Protein 5Y2A (pdb70)

Nearest PDB structures (foldseek):
  5y2a-assembly1_B  TM=1.002E+00  e=1.459E-87  Ostrinia furnacalis
  5y2c-assembly2_B  TM=1.001E+00  e=8.104E-85  Ostrinia furnacalis
  5y2b-assembly1_A  TM=9.949E-01  e=1.846E-64  Ostrinia furnacalis
  3rm4-assembly1_A  TM=9.371E-01  e=3.106E-46  Homo sapiens
  5wvb-assembly1_A  TM=9.295E-01  e=4.912E-45  Ostrinia furnacalis

Foldseek 3Di:
DLAFEEFEDEQCQCVWPPLLHDALVLDDCVLGQEYEYPAWEADQPLRATDRPCCVRVPVVVRLQSNLVCCVVVHAYAHEYADLVRLPDCSLVVQLVDPVSLVVHLVRVVVVCVVRNHQYYEYERPFQCCRSHPNVPHDLCSAVSVLVSLQVNLVSSVVVNGFYEYEDELDPVRCVRGYLLQSRLVRHQAYEYPQFCLDACVVQWADAGAWAAADPPDPDRSNHQVNSLVVSVVSNHDQQRYAYEFEQKKFKFQADPPQDQDGGGGTDFFDDDANTVRDGRIAFNLSVLQCVPPVVWDWAQDPVLRAAIWTDDDRMIIHHHFLVNLLVVLLVSVVSSGNYYYYNHQSRAQQVCPRNVQDHRSSSQSSCCSNVVDDGDHGDDSND/DLAFEEAEDECVLCVWDDLLHDALVLDDCVLGQEYEYPAWEQDQPLRATDRPCCVVCPVVPRLQSNLVCCVVVHAYAHEYADLVRQPDCSLVVQLVDPVSLVSHLVVVVVVCVVRNHQAYEYEHCFQCCRSHPNVPHDLCSAVSVLVSLVVNLVSSVVVNGFYEYEDELDPVRCVSGYLLQSRLVRHQAYEYPQFCLDACVVQWADAGAWAADDPPDPDRSNHQVNSLVVSVVSPHDQQRYAYEFEQKWFKFQADPPQDQDGGGGGDFFFQAFNGVRDGRMAFNLSVLQCVPPVVWDWDQDPVLRAAIWTDDDRMIIHHHFLVNLLVVLVVSVVSSGNYYYYNHQSRFQQVCPRNVQDGRRSSQSRCCSNVVDDGDDTDDSND

Structure (mmCIF, N/CA/C/O backbone):
data_5Y2A
#
_entry.id   5Y2A
#
_cell.length_a   72.637
_cell.length_b   90.654
_cell.length_c   74.856
_cell.angle_alpha   90.000
_cell.angle_beta   116.410
_cell.angle_gamma   90.000
#
_symmetry.space_group_name_H-M   'P 1 21 1'
#
loop_
_entity.id
_entity.type
_entity.pdbx_description
1 polymer 'insect group II chitinase'
2 branched alpha-D-mannopyranose-(1-2)-alpha-D-mannopyranose-(1-2)-alpha-D-mannopyranose-(1-3)-alpha-D-mannopyranose-(1-4)-2-acetamido-2-deoxy-beta-D-glucopyranose-(1-4)-2-acetamido-2-deoxy-beta-D-glucopyranose
3 water water
#
loop_
_atom_site.group_PDB
_atom_site.id
_atom_site.type_symbol
_atom_site.label_atom_id
_atom_site.label_alt_id
_atom_site.label_comp_id
_atom_site.label_asym_id
_atom_site.label_entity_id
_atom_site.label_seq_id
_atom_site.pdbx_PDB_ins_code
_atom_site.Cartn_x
_atom_site.Cartn_y
_atom_site.Cartn_z
_atom_site.occupancy
_atom_site.B_iso_or_equiv
_atom_site.auth_seq_id
_atom_site.auth_comp_id
_atom_site.auth_asym_id
_atom_site.auth_atom_id
_atom_site.pdbx_PDB_model_num
ATOM 1 N N . GLU A 1 1 ? 9.198 -7.671 -23.241 1.00 50.39 2056 GLU A N 1
ATOM 2 C CA . GLU A 1 1 ? 8.269 -8.289 -22.304 1.00 50.55 2056 GLU A CA 1
ATOM 3 C C . GLU A 1 1 ? 8.068 -9.770 -22.658 1.00 43.39 2056 GLU A C 1
ATOM 4 O O . GLU A 1 1 ? 7.104 -10.422 -22.250 1.00 46.59 2056 GLU A O 1
ATOM 10 N N . ARG A 1 2 ? 9.041 -10.357 -23.390 1.00 33.26 2057 ARG A N 1
ATOM 11 C CA . ARG A 1 2 ? 8.992 -11.809 -23.688 1.00 29.55 2057 ARG A CA 1
ATOM 12 C C . ARG A 1 2 ? 9.136 -12.673 -22.430 1.00 27.82 2057 ARG A C 1
ATOM 13 O O . ARG A 1 2 ? 8.449 -13.600 -22.297 1.00 26.10 2057 ARG A O 1
ATOM 21 N N . PHE A 1 3 ? 10.059 -12.330 -21.556 1.00 21.71 2058 PHE A N 1
ATOM 22 C CA . PHE A 1 3 ? 10.250 -13.100 -20.331 1.00 21.69 2058 PHE A CA 1
ATOM 23 C C . PHE A 1 3 ? 10.051 -12.195 -19.126 1.00 22.31 2058 PHE A C 1
ATOM 24 O O . PHE A 1 3 ? 10.488 -11.041 -19.126 1.00 23.78 2058 PHE A O 1
ATOM 32 N N . LYS A 1 4 ? 9.383 -12.719 -18.105 1.00 15.25 2059 LYS A N 1
ATOM 33 C CA . LYS A 1 4 ? 9.179 -11.980 -16.870 1.00 16.09 2059 LYS A CA 1
ATOM 34 C C . LYS A 1 4 ? 10.286 -12.281 -15.866 1.00 16.16 2059 LYS A C 1
ATOM 35 O O . LYS A 1 4 ? 10.858 -13.374 -15.848 1.00 15.39 2059 LYS A O 1
ATOM 41 N N . VAL A 1 5 ? 10.605 -11.287 -15.038 1.00 14.75 2060 VAL A N 1
ATOM 42 C CA . VAL A 1 5 ? 11.421 -11.498 -13.845 1.00 15.31 2060 VAL A CA 1
ATOM 43 C C . VAL A 1 5 ? 10.569 -11.007 -12.683 1.00 14.58 2060 VAL A C 1
ATOM 44 O O . VAL A 1 5 ? 10.403 -9.797 -12.483 1.00 14.02 2060 VAL A O 1
ATOM 48 N N . VAL A 1 6 ? 9.991 -11.943 -11.942 1.00 12.61 2061 VAL A N 1
ATOM 49 C CA . VAL A 1 6 ? 9.030 -11.647 -10.886 1.00 13.83 2061 VAL A CA 1
ATOM 50 C C . VAL A 1 6 ? 9.795 -11.612 -9.569 1.00 14.30 2061 VAL A C 1
ATOM 51 O O . VAL A 1 6 ? 10.330 -12.635 -9.128 1.00 12.35 2061 VAL A O 1
ATOM 55 N N . CYS A 1 7 ? 9.850 -10.440 -8.933 1.00 12.63 2062 CYS A N 1
ATOM 56 C CA . CYS A 1 7 ? 10.667 -10.222 -7.741 1.00 12.77 2062 CYS A CA 1
ATOM 57 C C . CYS A 1 7 ? 9.777 -10.165 -6.510 1.00 13.52 2062 CYS A C 1
ATOM 58 O O . CYS A 1 7 ? 8.876 -9.324 -6.438 1.00 12.96 2062 CYS A O 1
ATOM 61 N N . TYR A 1 8 ? 10.059 -11.009 -5.521 1.00 11.02 2063 TYR A N 1
ATOM 62 C CA . TYR A 1 8 ? 9.380 -10.903 -4.236 1.00 12.87 2063 TYR A CA 1
ATOM 63 C C . TYR A 1 8 ? 10.134 -9.925 -3.337 1.00 14.35 2063 TYR A C 1
ATOM 64 O O . TYR A 1 8 ? 11.332 -10.096 -3.078 1.00 12.80 2063 TYR A O 1
ATOM 73 N N . TYR A 1 9 ? 9.425 -8.892 -2.894 1.00 11.98 2064 TYR A N 1
ATOM 74 C CA . TYR A 1 9 ? 9.872 -7.960 -1.871 1.00 13.11 2064 TYR A CA 1
ATOM 75 C C . TYR A 1 9 ? 9.179 -8.372 -0.577 1.00 14.67 2064 TYR A C 1
ATOM 76 O O . TYR A 1 9 ? 7.979 -8.644 -0.592 1.00 15.26 2064 TYR A O 1
ATOM 85 N N . THR A 1 10 ? 9.931 -8.507 0.517 1.00 11.42 2065 THR A N 1
ATOM 86 C CA . THR A 1 10 ? 9.357 -8.944 1.792 1.00 12.21 2065 THR A CA 1
ATOM 87 C C . THR A 1 10 ? 9.376 -7.801 2.800 1.00 13.00 2065 THR A C 1
ATOM 88 O O . THR A 1 10 ? 10.437 -7.225 3.066 1.00 14.37 2065 THR A O 1
ATOM 92 N N . ASN A 1 11 ? 8.191 -7.443 3.323 1.00 13.77 2066 ASN A N 1
ATOM 93 C CA . ASN A 1 11 ? 8.101 -6.308 4.239 1.00 16.75 2066 ASN A CA 1
ATOM 94 C C . ASN A 1 11 ? 8.841 -6.564 5.558 1.00 18.23 2066 ASN A C 1
ATOM 95 O O . ASN A 1 11 ? 9.314 -5.612 6.186 1.00 22.22 2066 ASN A O 1
ATOM 100 N N . TRP A 1 12 ? 8.933 -7.814 6.009 1.00 15.47 2067 TRP A N 1
ATOM 101 C CA . TRP A 1 12 ? 9.636 -8.113 7.259 1.00 16.18 2067 TRP A CA 1
ATOM 102 C C . TRP A 1 12 ? 11.163 -8.015 7.158 1.00 16.89 2067 TRP A C 1
ATOM 103 O O . TRP A 1 12 ? 11.840 -8.102 8.190 1.00 14.67 2067 TRP A O 1
ATOM 114 N N . ALA A 1 13 ? 11.730 -7.807 5.967 1.00 15.31 2068 ALA A N 1
ATOM 115 C CA . ALA A 1 13 ? 13.176 -7.621 5.845 1.00 14.20 2068 ALA A CA 1
ATOM 116 C C . ALA A 1 13 ? 13.659 -6.316 6.460 1.00 17.26 2068 ALA A C 1
ATOM 117 O O . ALA A 1 13 ? 14.874 -6.100 6.541 1.00 16.05 2068 ALA A O 1
ATOM 119 N N . TRP A 1 14 ? 12.745 -5.405 6.790 1.00 15.11 2069 TRP A N 1
ATOM 120 C CA . TRP A 1 14 ? 13.112 -4.189 7.505 1.00 19.65 2069 TRP A CA 1
ATOM 121 C C . TRP A 1 14 ? 13.561 -4.491 8.934 1.00 21.05 2069 TRP A C 1
ATOM 122 O O . TRP A 1 14 ? 14.398 -3.768 9.489 1.00 16.89 2069 TRP A O 1
ATOM 133 N N . TYR A 1 15 ? 13.020 -5.551 9.538 1.00 16.69 2070 TYR A N 1
ATOM 134 C CA . TYR A 1 15 ? 13.290 -5.900 10.937 1.00 19.77 2070 TYR A CA 1
ATOM 135 C C . TYR A 1 15 ? 14.537 -6.779 11.035 1.00 17.64 2070 TYR A C 1
ATOM 136 O O . TYR A 1 15 ? 14.516 -7.895 11.544 1.00 21.09 2070 TYR A O 1
ATOM 145 N N . ARG A 1 16 ? 15.633 -6.258 10.508 1.00 17.03 2071 ARG A N 1
ATOM 146 C CA . ARG A 1 16 ? 16.861 -7.015 10.346 1.00 18.45 2071 ARG A CA 1
ATOM 147 C C . ARG A 1 16 ? 18.041 -6.144 10.731 1.00 18.33 2071 ARG A C 1
ATOM 148 O O . ARG A 1 16 ? 17.994 -4.923 10.535 1.00 19.49 2071 ARG A O 1
ATOM 156 N N . PRO A 1 17 ? 19.129 -6.739 11.236 1.00 18.09 2072 PRO A N 1
ATOM 157 C CA . PRO A 1 17 ? 20.287 -5.922 11.614 1.00 19.76 2072 PRO A CA 1
ATOM 158 C C . PRO A 1 17 ? 20.764 -5.150 10.394 1.00 25.99 2072 PRO A C 1
ATOM 159 O O . PRO A 1 17 ? 20.612 -5.601 9.256 1.00 26.19 2072 PRO A O 1
ATOM 163 N N . ASP A 1 18 ? 21.330 -3.967 10.649 1.00 23.76 2073 ASP A N 1
ATOM 164 C CA . ASP A 1 18 ? 21.555 -2.981 9.589 1.00 30.23 2073 ASP A CA 1
ATOM 165 C C . ASP A 1 18 ? 22.154 -3.564 8.316 1.00 22.48 2073 ASP A C 1
ATOM 166 O O . ASP A 1 18 ? 21.748 -3.184 7.213 1.00 23.72 2073 ASP A O 1
ATOM 171 N N . ASN A 1 19 ? 23.094 -4.497 8.431 1.00 23.40 2074 ASN A N 1
ATOM 172 C CA . ASN A 1 19 ? 23.728 -4.979 7.208 1.00 23.82 2074 ASN A CA 1
ATOM 173 C C . ASN A 1 19 ? 22.761 -5.785 6.338 1.00 23.69 2074 ASN A C 1
ATOM 174 O O . ASN A 1 19 ? 22.935 -5.853 5.116 1.00 26.10 2074 ASN A O 1
ATOM 179 N N . GLY A 1 20 ? 21.732 -6.374 6.939 1.00 17.30 2075 GLY A N 1
ATOM 180 C CA . GLY A 1 20 ? 20.700 -7.121 6.238 1.00 17.34 2075 GLY A CA 1
ATOM 181 C C . GLY A 1 20 ? 19.422 -6.363 5.946 1.00 18.11 2075 GLY A C 1
ATOM 182 O O . GLY A 1 20 ? 18.557 -6.850 5.216 1.00 15.63 2075 GLY A O 1
ATOM 183 N N . LYS A 1 21 ? 19.288 -5.174 6.527 1.00 15.41 2076 LYS A N 1
ATOM 184 C CA . LYS A 1 21 ? 18.063 -4.397 6.399 1.00 16.19 2076 LYS A CA 1
ATOM 185 C C . LYS A 1 21 ? 17.761 -4.076 4.941 1.00 15.95 2076 LYS A C 1
ATOM 186 O O . LYS A 1 21 ? 18.630 -3.614 4.199 1.00 16.86 2076 LYS A O 1
ATOM 192 N N . TYR A 1 22 ? 16.524 -4.336 4.528 1.00 15.82 2077 TYR A N 1
ATOM 193 C CA . TYR A 1 22 ? 16.094 -4.107 3.154 1.00 15.25 2077 TYR A CA 1
ATOM 194 C C . TYR A 1 22 ? 14.821 -3.278 3.178 1.00 16.51 2077 TYR A C 1
ATOM 195 O O . TYR A 1 22 ? 13.838 -3.660 3.825 1.00 16.79 2077 TYR A O 1
ATOM 204 N N . THR A 1 23 ? 14.841 -2.145 2.476 1.00 18.71 2078 THR A N 1
ATOM 205 C CA . THR A 1 23 ? 13.729 -1.206 2.451 1.00 18.36 2078 THR A CA 1
ATOM 206 C C . THR A 1 23 ? 13.265 -1.010 1.007 1.00 17.37 2078 THR A C 1
ATOM 207 O O . THR A 1 23 ? 13.940 -1.467 0.071 1.00 15.77 2078 THR A O 1
ATOM 211 N N . PRO A 1 24 ? 12.123 -0.355 0.779 1.00 18.66 2079 PRO A N 1
ATOM 212 C CA . PRO A 1 24 ? 11.729 -0.050 -0.610 1.00 18.90 2079 PRO A CA 1
ATOM 213 C C . PRO A 1 24 ? 12.798 0.685 -1.400 1.00 16.98 2079 PRO A C 1
ATOM 214 O O . PRO A 1 24 ? 12.898 0.493 -2.618 1.00 17.38 2079 PRO A O 1
ATOM 218 N N . GLY A 1 25 ? 13.609 1.512 -0.738 1.00 19.35 2080 GLY A N 1
ATOM 219 C CA . GLY A 1 25 ? 14.696 2.211 -1.395 1.00 21.52 2080 GLY A CA 1
ATOM 220 C C . GLY A 1 25 ? 15.827 1.320 -1.865 1.00 19.88 2080 GLY A C 1
ATOM 221 O O . GLY A 1 25 ? 16.654 1.776 -2.660 1.00 18.47 2080 GLY A O 1
ATOM 222 N N . ASP A 1 26 ? 15.885 0.072 -1.403 1.00 17.75 2081 ASP A N 1
ATOM 223 C CA . ASP A 1 26 ? 16.886 -0.867 -1.889 1.00 18.12 2081 ASP A CA 1
ATOM 224 C C . ASP A 1 26 ? 16.462 -1.576 -3.169 1.00 19.84 2081 ASP A C 1
ATOM 225 O O . ASP A 1 26 ? 17.307 -2.203 -3.819 1.00 18.59 2081 ASP A O 1
ATOM 230 N N . ILE A 1 27 ? 15.187 -1.503 -3.550 1.00 16.95 2082 ILE A N 1
ATOM 231 C CA . ILE A 1 27 ? 14.752 -2.152 -4.783 1.00 18.52 2082 ILE A CA 1
ATOM 232 C C . ILE A 1 27 ? 15.415 -1.471 -5.971 1.00 20.55 2082 ILE A C 1
ATOM 233 O O . ILE A 1 27 ? 15.423 -0.238 -6.077 1.00 17.73 2082 ILE A O 1
ATOM 238 N N . ASN A 1 28 ? 15.999 -2.271 -6.860 1.00 19.10 2083 ASN A N 1
ATOM 239 C CA . ASN A 1 28 ? 16.464 -1.778 -8.148 1.00 19.11 2083 ASN A CA 1
ATOM 240 C C . ASN A 1 28 ? 15.405 -2.148 -9.178 1.00 18.30 2083 ASN A C 1
ATOM 241 O O . ASN A 1 28 ? 15.359 -3.308 -9.624 1.00 18.81 2083 ASN A O 1
ATOM 246 N N . PRO A 1 29 ? 14.531 -1.219 -9.586 1.00 21.40 2084 PRO A N 1
ATOM 247 C CA . PRO A 1 29 ? 13.417 -1.598 -10.472 1.00 20.54 2084 PRO A CA 1
ATOM 248 C C . PRO A 1 29 ? 13.862 -2.052 -11.847 1.00 20.45 2084 PRO A C 1
ATOM 249 O O . PRO A 1 29 ? 13.100 -2.754 -12.525 1.00 20.50 2084 PRO A O 1
ATOM 253 N N . GLU A 1 30 ? 15.071 -1.688 -12.277 1.00 18.95 2085 GLU A N 1
ATOM 254 C CA . GLU A 1 30 ? 15.581 -2.166 -13.555 1.00 21.63 2085 GLU A CA 1
ATOM 255 C C . GLU A 1 30 ? 15.751 -3.678 -13.577 1.00 22.51 2085 GLU A C 1
ATOM 256 O O . GLU A 1 30 ? 15.818 -4.267 -14.659 1.00 20.77 2085 GLU A O 1
ATOM 262 N N . LEU A 1 31 ? 15.820 -4.319 -12.411 1.00 16.68 2086 LEU A N 1
ATOM 263 C CA . LEU A 1 31 ? 16.076 -5.749 -12.317 1.00 16.56 2086 LEU A CA 1
ATOM 264 C C . LEU A 1 31 ? 14.805 -6.579 -12.172 1.00 17.70 2086 LEU A C 1
ATOM 265 O O . LEU A 1 31 ? 14.894 -7.790 -11.944 1.00 15.80 2086 LEU A O 1
ATOM 270 N N . CYS A 1 32 ? 13.631 -5.963 -12.296 1.00 12.71 2087 CYS A N 1
ATOM 271 C CA . CYS A 1 32 ? 12.361 -6.666 -12.168 1.00 14.30 2087 CYS A CA 1
ATOM 272 C C . CYS A 1 32 ? 11.425 -6.211 -13.274 1.00 16.27 2087 CYS A C 1
ATOM 273 O O . CYS A 1 32 ? 11.429 -5.038 -13.646 1.00 19.32 2087 CYS A O 1
ATOM 276 N N . THR A 1 33 ? 10.616 -7.136 -13.788 1.00 14.46 2088 THR A N 1
ATOM 277 C CA . THR A 1 33 ? 9.469 -6.733 -14.592 1.00 17.87 2088 THR A CA 1
ATOM 278 C C . THR A 1 33 ? 8.213 -6.620 -13.747 1.00 19.47 2088 THR A C 1
ATOM 279 O O . THR A 1 33 ? 7.329 -5.806 -14.046 1.00 14.09 2088 THR A O 1
ATOM 283 N N . HIS A 1 34 ? 8.137 -7.415 -12.686 1.00 16.20 2089 HIS A N 1
ATOM 284 C CA . HIS A 1 34 ? 7.015 -7.429 -11.765 1.00 14.19 2089 HIS A CA 1
ATOM 285 C C . HIS A 1 34 ? 7.565 -7.552 -10.353 1.00 16.69 2089 HIS A C 1
ATOM 286 O O . HIS A 1 34 ? 8.529 -8.286 -10.124 1.00 15.03 2089 HIS A O 1
ATOM 293 N N . ILE A 1 35 ? 6.980 -6.804 -9.420 1.00 14.61 2090 ILE A N 1
ATOM 294 C CA . ILE A 1 35 ? 7.331 -6.877 -8.005 1.00 14.27 2090 ILE A CA 1
ATOM 295 C C . ILE A 1 35 ? 6.098 -7.345 -7.245 1.00 14.00 2090 ILE A C 1
ATOM 296 O O . ILE A 1 35 ? 4.995 -6.839 -7.478 1.00 14.84 2090 ILE A O 1
ATOM 301 N N . ILE A 1 36 ? 6.281 -8.308 -6.345 1.00 10.77 2091 ILE A N 1
ATOM 302 C CA . ILE A 1 36 ? 5.214 -8.791 -5.477 1.00 14.05 2091 ILE A CA 1
ATOM 303 C C . ILE A 1 36 ? 5.535 -8.330 -4.062 1.00 14.61 2091 ILE A C 1
ATOM 304 O O . ILE A 1 36 ? 6.617 -8.627 -3.536 1.00 12.20 2091 ILE A O 1
ATOM 309 N N . TYR A 1 37 ? 4.591 -7.618 -3.441 1.00 13.35 2092 TYR A N 1
ATOM 310 C CA . TYR A 1 37 ? 4.738 -7.141 -2.066 1.00 14.28 2092 TYR A CA 1
ATOM 311 C C . TYR A 1 37 ? 4.263 -8.244 -1.127 1.00 12.97 2092 TYR A C 1
ATOM 312 O O . TYR A 1 37 ? 3.060 -8.461 -0.966 1.00 14.39 2092 TYR A O 1
ATOM 321 N N . ALA A 1 38 ? 5.208 -8.929 -0.481 1.00 14.61 2093 ALA A N 1
ATOM 322 C CA . ALA A 1 38 ? 4.912 -10.019 0.444 1.00 14.12 2093 ALA A CA 1
ATOM 323 C C . ALA A 1 38 ? 5.064 -9.529 1.880 1.00 14.07 2093 ALA A C 1
ATOM 324 O O . ALA A 1 38 ? 6.081 -8.910 2.212 1.00 14.57 2093 ALA A O 1
ATOM 326 N N . PHE A 1 39 ? 4.054 -9.766 2.727 1.00 13.70 2094 PHE A N 1
ATOM 327 C CA . PHE A 1 39 ? 2.754 -10.356 2.392 1.00 13.92 2094 PHE A CA 1
ATOM 328 C C . PHE A 1 39 ? 1.638 -9.564 3.067 1.00 18.12 2094 PHE A C 1
ATOM 329 O O . PHE A 1 39 ? 1.812 -9.066 4.190 1.00 14.83 2094 PHE A O 1
ATOM 337 N N . ALA A 1 40 ? 0.478 -9.504 2.422 1.00 13.34 2095 ALA A N 1
ATOM 338 C CA . ALA A 1 40 ? -0.761 -9.235 3.140 1.00 17.67 2095 ALA A CA 1
ATOM 339 C C . ALA A 1 40 ? -1.338 -10.561 3.631 1.00 16.34 2095 ALA A C 1
ATOM 340 O O . ALA A 1 40 ? -0.902 -11.642 3.224 1.00 16.08 2095 ALA A O 1
ATOM 342 N N . VAL A 1 41 ? -2.326 -10.482 4.525 1.00 15.85 2096 VAL A N 1
ATOM 343 C CA . VAL A 1 41 ? -2.899 -11.672 5.140 1.00 17.84 2096 VAL A CA 1
ATOM 344 C C . VAL A 1 41 ? -4.422 -11.626 5.067 1.00 18.27 2096 VAL A C 1
ATOM 345 O O . VAL A 1 41 ? -5.027 -10.597 4.771 1.00 20.65 2096 VAL A O 1
ATOM 349 N N . LEU A 1 42 ? -5.032 -12.785 5.312 1.00 18.61 2097 LEU A N 1
ATOM 350 C CA . LEU A 1 42 ? -6.481 -12.930 5.296 1.00 19.51 2097 LEU A CA 1
ATOM 351 C C . LEU A 1 42 ? -7.015 -12.760 6.713 1.00 22.43 2097 LEU A C 1
ATOM 352 O O . LEU A 1 42 ? -6.623 -13.506 7.617 1.00 24.48 2097 LEU A O 1
ATOM 357 N N . ASP A 1 43 ? -7.896 -11.781 6.912 1.00 22.66 2098 ASP A N 1
ATOM 358 C CA . ASP A 1 43 ? -8.518 -11.623 8.222 1.00 27.57 2098 ASP A CA 1
ATOM 359 C C . ASP A 1 43 ? -9.318 -12.874 8.573 1.00 24.66 2098 ASP A C 1
ATOM 360 O O . ASP A 1 43 ? -10.156 -13.332 7.788 1.00 26.83 2098 ASP A O 1
ATOM 365 N N . LYS A 1 44 ? -9.056 -13.422 9.761 1.00 25.63 2099 LYS A N 1
ATOM 366 C CA . LYS A 1 44 ? -9.680 -14.678 10.164 1.00 27.12 2099 LYS A CA 1
ATOM 367 C C . LYS A 1 44 ? -11.194 -14.549 10.241 1.00 31.51 2099 LYS A C 1
ATOM 368 O O . LYS A 1 44 ? -11.918 -15.501 9.923 1.00 26.82 2099 LYS A O 1
ATOM 374 N N . GLU A 1 45 ? -11.685 -13.388 10.667 1.00 30.65 2100 GLU A N 1
ATOM 375 C CA . GLU A 1 45 ? -13.105 -13.160 10.893 1.00 37.36 2100 GLU A CA 1
ATOM 376 C C . GLU A 1 45 ? -13.833 -12.709 9.633 1.00 33.34 2100 GLU A C 1
ATOM 377 O O . GLU A 1 45 ? -14.833 -13.318 9.235 1.00 34.86 2100 GLU A O 1
ATOM 383 N N . GLU A 1 46 ? -13.323 -11.668 8.978 1.00 31.78 2101 GLU A N 1
ATOM 384 C CA . GLU A 1 46 ? -14.005 -11.078 7.837 1.00 31.95 2101 GLU A CA 1
ATOM 385 C C . GLU A 1 46 ? -13.686 -11.769 6.522 1.00 31.38 2101 GLU A C 1
ATOM 386 O O . GLU A 1 46 ? -14.417 -11.572 5.545 1.00 28.77 2101 GLU A O 1
ATOM 392 N N . LEU A 1 47 ? -12.620 -12.566 6.481 1.00 28.09 2102 LEU A N 1
ATOM 393 C CA . LEU A 1 47 ? -12.179 -13.252 5.268 1.00 28.49 2102 LEU A CA 1
ATOM 394 C C . LEU A 1 47 ? -11.972 -12.262 4.120 1.00 24.50 2102 LEU A C 1
ATOM 395 O O . LEU A 1 47 ? -12.447 -12.459 3.000 1.00 23.25 2102 LEU A O 1
ATOM 400 N N . VAL A 1 48 ? -11.247 -11.179 4.417 1.00 24.22 2103 VAL A N 1
ATOM 401 C CA . VAL A 1 48 ? -10.823 -10.208 3.416 1.00 25.74 2103 VAL A CA 1
ATOM 402 C C . VAL A 1 48 ? -9.356 -9.875 3.651 1.00 24.12 2103 VAL A C 1
ATOM 403 O O . VAL A 1 48 ? -8.803 -10.112 4.727 1.00 22.24 2103 VAL A O 1
ATOM 407 N N . ILE A 1 49 ? -8.731 -9.304 2.617 1.00 23.43 2104 ILE A N 1
ATOM 408 C CA . ILE A 1 49 ? -7.336 -8.888 2.707 1.00 21.57 2104 ILE A CA 1
ATOM 409 C C . ILE A 1 49 ? -7.167 -7.839 3.794 1.00 24.86 2104 ILE A C 1
ATOM 410 O O . ILE A 1 49 ? -7.980 -6.915 3.927 1.00 23.78 2104 ILE A O 1
ATOM 415 N N . LYS A 1 50 ? -6.096 -7.971 4.574 1.00 23.14 2105 LYS A N 1
ATOM 416 C CA . LYS A 1 50 ? -5.687 -6.918 5.494 1.00 23.01 2105 LYS A CA 1
ATOM 417 C C . LYS A 1 50 ? -4.169 -6.873 5.549 1.00 21.65 2105 LYS A C 1
ATOM 418 O O . LYS A 1 50 ? -3.484 -7.853 5.244 1.00 20.13 2105 LYS A O 1
ATOM 424 N N . SER A 1 51 ? -3.650 -5.704 5.913 1.00 19.74 2106 SER A N 1
ATOM 425 C CA . SER A 1 51 ? -2.217 -5.557 6.098 1.00 21.46 2106 SER A CA 1
ATOM 426 C C . SER A 1 51 ? -1.763 -6.397 7.282 1.00 23.23 2106 SER A C 1
ATOM 427 O O . SER A 1 51 ? -2.440 -6.468 8.311 1.00 19.48 2106 SER A O 1
ATOM 430 N N . HIS A 1 52 ? -0.612 -7.043 7.130 1.00 19.06 2107 HIS A N 1
ATOM 431 C CA . HIS A 1 52 ? -0.028 -7.808 8.220 1.00 19.80 2107 HIS A CA 1
ATOM 432 C C . HIS A 1 52 ? 0.842 -6.940 9.115 1.00 19.27 2107 HIS A C 1
ATOM 433 O O . HIS A 1 52 ? 1.213 -7.373 10.211 1.00 23.22 2107 HIS A O 1
ATOM 440 N N . ASP A 1 53 ? 1.135 -5.705 8.693 1.00 18.58 2108 ASP A N 1
ATOM 441 C CA . ASP A 1 53 ? 2.020 -4.815 9.438 1.00 20.52 2108 ASP A CA 1
ATOM 442 C C . ASP A 1 53 ? 1.578 -3.385 9.119 1.00 20.03 2108 ASP A C 1
ATOM 443 O O . ASP A 1 53 ? 2.158 -2.702 8.273 1.00 18.98 2108 ASP A O 1
ATOM 448 N N . ILE A 1 54 ? 0.544 -2.929 9.832 1.00 19.92 2109 ILE A N 1
ATOM 449 C CA . ILE A 1 54 ? 0.001 -1.592 9.587 1.00 20.87 2109 ILE A CA 1
ATOM 450 C C . ILE A 1 54 ? 1.091 -0.543 9.756 1.00 19.32 2109 ILE A C 1
ATOM 451 O O . ILE A 1 54 ? 1.189 0.414 8.975 1.00 18.81 2109 ILE A O 1
ATOM 456 N N . TRP A 1 55 ? 1.958 -0.734 10.747 1.00 18.72 2110 TRP A N 1
ATOM 457 C CA . TRP A 1 55 ? 2.955 0.281 11.057 1.00 21.78 2110 TRP A CA 1
ATOM 458 C C . TRP A 1 55 ? 3.924 0.483 9.893 1.00 23.54 2110 TRP A C 1
ATOM 459 O O . TRP A 1 55 ? 4.240 1.622 9.536 1.00 23.15 2110 TRP A O 1
ATOM 470 N N . LEU A 1 56 ? 4.412 -0.607 9.291 1.00 19.76 2111 LEU A N 1
ATOM 471 C CA . LEU A 1 56 ? 5.286 -0.473 8.125 1.00 21.30 2111 LEU A CA 1
ATOM 472 C C . LEU A 1 56 ? 4.500 -0.199 6.849 1.00 19.11 2111 LEU A C 1
ATOM 473 O O . LEU A 1 56 ? 4.814 0.741 6.107 1.00 18.04 2111 LEU A O 1
ATOM 478 N N . ASP A 1 57 ? 3.504 -1.041 6.559 1.00 18.17 2112 ASP A N 1
ATOM 479 C CA . ASP A 1 57 ? 2.857 -1.017 5.249 1.00 17.21 2112 ASP A CA 1
ATOM 480 C C . ASP A 1 57 ? 2.106 0.288 5.023 1.00 21.96 2112 ASP A C 1
ATOM 481 O O . ASP A 1 57 ? 2.085 0.817 3.905 1.00 18.13 2112 ASP A O 1
ATOM 486 N N . VAL A 1 58 ? 1.465 0.804 6.067 1.00 20.05 2113 VAL A N 1
ATOM 487 C CA . VAL A 1 58 ? 0.519 1.910 5.953 1.00 20.55 2113 VAL A CA 1
ATOM 488 C C . VAL A 1 58 ? 1.054 3.163 6.633 1.00 23.46 2113 VAL A C 1
ATOM 489 O O . VAL A 1 58 ? 1.264 4.190 5.983 1.00 21.88 2113 VAL A O 1
ATOM 493 N N . GLU A 1 59 ? 1.313 3.088 7.942 1.00 24.14 2114 GLU A N 1
ATOM 494 C CA . GLU A 1 59 ? 1.791 4.252 8.684 1.00 24.54 2114 GLU A CA 1
ATOM 495 C C . GLU A 1 59 ? 3.072 4.809 8.078 1.00 25.03 2114 GLU A C 1
ATOM 496 O O . GLU A 1 59 ? 3.201 6.020 7.868 1.00 23.59 2114 GLU A O 1
ATOM 502 N N . ASN A 1 60 ? 4.026 3.936 7.764 1.00 19.30 2115 ASN A N 1
ATOM 503 C CA . ASN A 1 60 ? 5.277 4.364 7.159 1.00 17.45 2115 ASN A CA 1
ATOM 504 C C . ASN A 1 60 ? 5.261 4.233 5.642 1.00 18.94 2115 ASN A C 1
ATOM 505 O O . ASN A 1 60 ? 6.309 4.379 5.002 1.00 21.71 2115 ASN A O 1
ATOM 510 N N . LYS A 1 61 ? 4.089 3.966 5.061 1.00 19.16 2116 LYS A N 1
ATOM 511 C CA . LYS A 1 61 ? 3.826 4.139 3.630 1.00 18.44 2116 LYS A CA 1
ATOM 512 C C . LYS A 1 61 ? 4.612 3.163 2.755 1.00 20.91 2116 LYS A C 1
ATOM 513 O O . LYS A 1 61 ? 4.874 3.457 1.586 1.00 19.88 2116 LYS A O 1
ATOM 519 N N . PHE A 1 62 ? 4.954 1.980 3.266 1.00 19.39 2117 PHE A N 1
ATOM 520 C CA . PHE A 1 62 ? 5.767 1.071 2.459 1.00 21.15 2117 PHE A CA 1
ATOM 521 C C . PHE A 1 62 ? 4.995 0.545 1.252 1.00 16.82 2117 PHE A C 1
ATOM 522 O O . PHE A 1 62 ? 5.575 0.376 0.171 1.00 16.75 2117 PHE A O 1
ATOM 530 N N . TYR A 1 63 ? 3.692 0.289 1.409 1.00 16.52 2118 TYR A N 1
ATOM 531 C CA . TYR A 1 63 ? 2.852 -0.072 0.267 1.00 19.33 2118 TYR A CA 1
ATOM 532 C C . TYR A 1 63 ? 3.011 0.944 -0.861 1.00 21.23 2118 TYR A C 1
ATOM 533 O O . TYR A 1 63 ? 3.348 0.592 -1.995 1.00 18.00 2118 TYR A O 1
ATOM 542 N N . GLU A 1 64 ? 2.770 2.224 -0.553 1.00 17.76 2119 GLU A N 1
ATOM 543 C CA . GLU A 1 64 ? 2.800 3.265 -1.580 1.00 21.69 2119 GLU A CA 1
ATOM 544 C C . GLU A 1 64 ? 4.202 3.475 -2.123 1.00 19.35 2119 GLU A C 1
ATOM 545 O O . GLU A 1 64 ? 4.375 3.784 -3.309 1.00 18.71 2119 GLU A O 1
ATOM 551 N N . LYS A 1 65 ? 5.215 3.343 -1.267 1.00 18.28 2120 LYS A N 1
ATOM 552 C CA . LYS A 1 65 ? 6.581 3.527 -1.732 1.00 19.61 2120 LYS A CA 1
ATOM 553 C C . LYS A 1 65 ? 6.985 2.451 -2.728 1.00 18.95 2120 LYS A C 1
ATOM 554 O O . LYS A 1 65 ? 7.782 2.720 -3.631 1.00 17.84 2120 LYS A O 1
ATOM 560 N N . VAL A 1 66 ? 6.451 1.237 -2.593 1.00 18.00 2121 VAL A N 1
ATOM 561 C CA . VAL A 1 66 ? 6.775 0.203 -3.573 1.00 17.41 2121 VAL A CA 1
ATOM 562 C C . VAL A 1 66 ? 5.936 0.363 -4.845 1.00 15.19 2121 VAL A C 1
ATOM 563 O O . VAL A 1 66 ? 6.461 0.239 -5.957 1.00 14.72 2121 VAL A O 1
ATOM 567 N N . THR A 1 67 ? 4.626 0.630 -4.724 1.00 16.48 2122 THR A N 1
ATOM 568 C CA . THR A 1 67 ? 3.834 0.804 -5.945 1.00 19.13 2122 THR A CA 1
ATOM 569 C C . THR A 1 67 ? 4.253 2.037 -6.734 1.00 22.58 2122 THR A C 1
ATOM 570 O O . THR A 1 67 ? 3.982 2.103 -7.938 1.00 19.62 2122 THR A O 1
ATOM 574 N N . ALA A 1 68 ? 4.894 3.013 -6.087 1.00 19.02 2123 ALA A N 1
ATOM 575 C CA . ALA A 1 68 ? 5.414 4.169 -6.809 1.00 23.01 2123 ALA A CA 1
ATOM 576 C C . ALA A 1 68 ? 6.450 3.777 -7.854 1.00 24.43 2123 ALA A C 1
ATOM 577 O O . ALA A 1 68 ? 6.697 4.547 -8.787 1.00 20.96 2123 ALA A O 1
ATOM 579 N N . LEU A 1 69 ? 7.061 2.597 -7.726 1.00 20.13 2124 LEU A N 1
ATOM 580 C CA . LEU A 1 69 ? 8.051 2.159 -8.701 1.00 21.49 2124 LEU A CA 1
ATOM 581 C C . LEU A 1 69 ? 7.445 1.863 -10.063 1.00 20.84 2124 LEU A C 1
ATOM 582 O O . LEU A 1 69 ? 8.196 1.651 -11.021 1.00 20.28 2124 LEU A O 1
ATOM 587 N N . LYS A 1 70 ? 6.118 1.835 -10.182 1.00 20.58 2125 LYS A N 1
ATOM 588 C CA . LYS A 1 70 ? 5.534 1.612 -11.497 1.00 24.42 2125 LYS A CA 1
ATOM 589 C C . LYS A 1 70 ? 5.896 2.724 -12.475 1.00 22.09 2125 LYS A C 1
ATOM 590 O O . LYS A 1 70 ? 5.807 2.517 -13.691 1.00 23.32 2125 LYS A O 1
ATOM 596 N N . SER A 1 71 ? 6.328 3.890 -11.979 1.00 21.29 2126 SER A N 1
ATOM 597 C CA . SER A 1 71 ? 6.845 4.918 -12.877 1.00 25.69 2126 SER A CA 1
ATOM 598 C C . SER A 1 71 ? 8.096 4.450 -13.611 1.00 26.71 2126 SER A C 1
ATOM 599 O O . SER A 1 71 ? 8.475 5.059 -14.617 1.00 21.80 2126 SER A O 1
ATOM 602 N N . HIS A 1 72 ? 8.764 3.411 -13.108 1.00 22.83 2127 HIS A N 1
ATOM 603 C CA . HIS A 1 72 ? 9.877 2.765 -13.789 1.00 23.44 2127 HIS A CA 1
ATOM 604 C C . HIS A 1 72 ? 9.429 1.669 -14.744 1.00 25.40 2127 HIS A C 1
ATOM 605 O O . HIS A 1 72 ? 10.276 0.966 -15.305 1.00 29.89 2127 HIS A O 1
ATOM 612 N N . GLY A 1 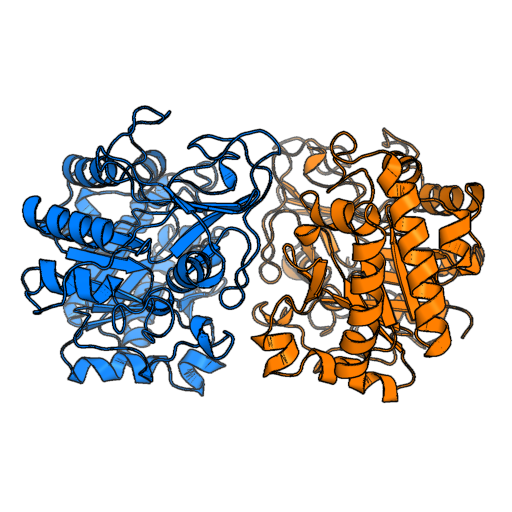73 ? 8.127 1.506 -14.943 1.00 23.57 2128 GLY A N 1
ATOM 613 C CA . GLY A 1 73 ? 7.639 0.504 -15.863 1.00 23.77 2128 GLY A CA 1
ATOM 614 C C . GLY A 1 73 ? 7.541 -0.889 -15.299 1.00 25.75 2128 GLY A C 1
ATOM 615 O O . GLY A 1 73 ? 7.395 -1.846 -16.066 1.00 28.05 2128 GLY A O 1
ATOM 616 N N . VAL A 1 74 ? 7.593 -1.039 -13.985 1.00 20.30 2129 VAL A N 1
ATOM 617 C CA . VAL A 1 74 ? 7.399 -2.343 -13.371 1.00 21.85 2129 VAL A CA 1
ATOM 618 C C . VAL A 1 74 ? 5.952 -2.424 -12.925 1.00 22.89 2129 VAL A C 1
ATOM 619 O O . VAL A 1 74 ? 5.329 -1.416 -12.577 1.00 23.34 2129 VAL A O 1
ATOM 623 N N . LYS A 1 75 ? 5.410 -3.633 -12.932 1.00 17.09 2130 LYS A N 1
ATOM 624 C CA . LYS A 1 75 ? 4.092 -3.879 -12.371 1.00 17.92 2130 LYS A CA 1
ATOM 625 C C . LYS A 1 75 ? 4.275 -4.300 -10.920 1.00 20.49 2130 LYS A C 1
ATOM 626 O O . LYS A 1 75 ? 5.166 -5.095 -10.611 1.00 17.37 2130 LYS A O 1
ATOM 632 N N . VAL A 1 76 ? 3.450 -3.750 -10.028 1.00 16.91 2131 VAL A N 1
ATOM 633 C CA . VAL A 1 76 ? 3.570 -4.007 -8.591 1.00 15.70 2131 VAL A CA 1
ATOM 634 C C . VAL A 1 76 ? 2.265 -4.611 -8.086 1.00 16.55 2131 VAL A C 1
ATOM 635 O O . VAL A 1 76 ? 1.209 -3.963 -8.134 1.00 19.48 2131 VAL A O 1
ATOM 639 N N . LEU A 1 77 ? 2.339 -5.849 -7.601 1.00 15.01 2132 LEU A N 1
ATOM 640 C CA . LEU A 1 77 ? 1.192 -6.579 -7.084 1.00 13.44 2132 LEU A CA 1
ATOM 641 C C . LEU A 1 77 ? 1.354 -6.807 -5.587 1.00 17.83 2132 LEU A C 1
ATOM 642 O O . LEU A 1 77 ? 2.465 -6.829 -5.050 1.00 15.34 2132 LEU A O 1
ATOM 647 N N . LEU A 1 78 ? 0.224 -7.001 -4.918 1.00 16.65 2133 LEU A N 1
ATOM 648 C CA . LEU A 1 78 ? 0.219 -7.359 -3.508 1.00 15.19 2133 LEU A CA 1
ATOM 649 C C . LEU A 1 78 ? 0.161 -8.875 -3.389 1.00 16.37 2133 LEU A C 1
ATOM 650 O O . LEU A 1 78 ? -0.667 -9.521 -4.038 1.00 15.10 2133 LEU A O 1
ATOM 655 N N . GLY A 1 79 ? 1.053 -9.445 -2.582 1.00 14.77 2134 GLY A N 1
ATOM 656 C CA . GLY A 1 79 ? 1.019 -10.871 -2.313 1.00 15.76 2134 GLY A CA 1
ATOM 657 C C . GLY A 1 79 ? 0.186 -11.160 -1.079 1.00 16.95 2134 GLY A C 1
ATOM 658 O O . GLY A 1 79 ? 0.335 -10.498 -0.051 1.00 17.98 2134 GLY A O 1
ATOM 659 N N . LEU A 1 80 ? -0.706 -12.140 -1.193 1.00 15.21 2135 LEU A N 1
ATOM 660 C CA . LEU A 1 80 ? -1.599 -12.528 -0.107 1.00 17.88 2135 LEU A CA 1
ATOM 661 C C . LEU A 1 80 ? -1.257 -13.933 0.359 1.00 15.87 2135 LEU A C 1
ATOM 662 O O . LEU A 1 80 ? -1.180 -14.857 -0.456 1.00 17.39 2135 LEU A O 1
ATOM 667 N N . GLY A 1 81 ? -1.058 -14.090 1.665 1.00 16.77 2136 GLY A N 1
ATOM 668 C CA . GLY A 1 81 ? -0.868 -15.411 2.226 1.00 15.47 2136 GLY A CA 1
ATOM 669 C C . GLY A 1 81 ? 0.548 -15.691 2.683 1.00 17.04 2136 GLY A C 1
ATOM 670 O O . GLY A 1 81 ? 1.062 -15.017 3.582 1.00 16.19 2136 GLY A O 1
ATOM 671 N N . GLY A 1 82 ? 1.196 -16.671 2.056 1.00 16.29 2137 GLY A N 1
ATOM 672 C CA . GLY A 1 82 ? 2.469 -17.172 2.528 1.00 16.95 2137 GLY A CA 1
ATOM 673 C C . GLY A 1 82 ? 2.293 -18.330 3.494 1.00 17.13 2137 GLY A C 1
ATOM 674 O O . GLY A 1 82 ? 1.190 -18.662 3.931 1.00 16.75 2137 GLY A O 1
ATOM 675 N N . TRP A 1 83 ? 3.422 -18.968 3.819 1.00 15.17 2138 TRP A N 1
ATOM 676 C CA . TRP A 1 83 ? 3.391 -20.163 4.663 1.00 17.19 2138 TRP A CA 1
ATOM 677 C C . TRP A 1 83 ? 2.740 -19.887 6.011 1.00 18.03 2138 TRP A C 1
ATOM 678 O O . TRP A 1 83 ? 1.867 -20.643 6.456 1.00 18.22 2138 TRP A O 1
ATOM 689 N N . ASP A 1 84 ? 3.165 -18.814 6.687 1.00 19.90 2139 ASP A N 1
ATOM 690 C CA . ASP A 1 84 ? 2.685 -18.566 8.045 1.00 21.15 2139 ASP A CA 1
ATOM 691 C C . ASP A 1 84 ? 1.194 -18.253 8.066 1.00 21.13 2139 ASP A C 1
ATOM 692 O O . ASP A 1 84 ? 0.469 -18.718 8.955 1.00 22.72 2139 ASP A O 1
ATOM 697 N N . ASP A 1 85 ? 0.698 -17.527 7.066 1.00 16.47 2140 ASP A N 1
ATOM 698 C CA . ASP A 1 85 ? -0.719 -17.195 7.083 1.00 18.16 2140 ASP A CA 1
ATOM 699 C C . ASP A 1 85 ? -1.605 -18.348 6.635 1.00 17.97 2140 ASP A C 1
ATOM 700 O O . ASP A 1 85 ? -2.830 -18.252 6.766 1.00 21.47 2140 ASP A O 1
ATOM 705 N N . SER A 1 86 ? -1.020 -19.446 6.172 1.00 16.45 2141 SER A N 1
ATOM 706 C CA . SER A 1 86 ? -1.777 -20.563 5.629 1.00 16.31 2141 SER A CA 1
ATOM 707 C C . SER A 1 86 ? -2.092 -21.612 6.684 1.00 19.43 2141 SER A C 1
ATOM 708 O O . SER A 1 86 ? -2.672 -22.654 6.358 1.00 19.37 2141 SER A O 1
ATOM 711 N N . ALA A 1 87 ? -1.773 -21.345 7.947 1.00 17.30 2142 ALA A N 1
ATOM 712 C CA . ALA A 1 87 ? -2.172 -22.264 9.000 1.00 20.79 2142 ALA A CA 1
ATOM 713 C C . ALA A 1 87 ? -3.675 -22.156 9.226 1.00 20.84 2142 ALA A C 1
ATOM 714 O O . ALA A 1 87 ? -4.248 -21.066 9.190 1.00 27.60 2142 ALA A O 1
ATOM 716 N N . GLY A 1 88 ? -4.318 -23.292 9.446 1.00 25.52 2143 GLY A N 1
ATOM 717 C CA . GLY A 1 88 ? -5.736 -23.272 9.745 1.00 25.59 2143 GLY A CA 1
ATOM 718 C C . GLY A 1 88 ? -6.601 -23.255 8.502 1.00 28.91 2143 GLY A C 1
ATOM 719 O O . GLY A 1 88 ? -6.141 -23.428 7.369 1.00 24.64 2143 GLY A O 1
ATOM 720 N N . ASP A 1 89 ? -7.899 -23.053 8.736 1.00 27.28 2144 ASP A N 1
ATOM 721 C CA . ASP A 1 89 ? -8.920 -23.307 7.728 1.00 27.89 2144 ASP A CA 1
ATOM 722 C C . ASP A 1 89 ? -9.482 -22.047 7.082 1.00 25.05 2144 ASP A C 1
ATOM 723 O O . ASP A 1 89 ? -10.405 -22.153 6.273 1.00 27.06 2144 ASP A O 1
ATOM 728 N N . LYS A 1 90 ? -8.952 -20.863 7.406 1.00 24.15 2145 LYS A N 1
ATOM 729 C CA . LYS A 1 90 ? -9.624 -19.632 6.994 1.00 22.65 2145 LYS A CA 1
ATOM 730 C C . LYS A 1 90 ? -9.676 -19.495 5.476 1.00 24.46 2145 LYS A C 1
ATOM 731 O O . LYS A 1 90 ? -10.689 -19.051 4.926 1.00 23.61 2145 LYS A O 1
ATOM 737 N N . TYR A 1 91 ? -8.605 -19.875 4.775 1.00 21.85 2146 TYR A N 1
ATOM 738 C CA . TYR A 1 91 ? -8.671 -19.839 3.317 1.00 21.83 2146 TYR A CA 1
ATOM 739 C C . TYR A 1 91 ? -9.669 -20.862 2.788 1.00 21.04 2146 TYR A C 1
ATOM 740 O O . TYR A 1 91 ? -10.390 -20.590 1.822 1.00 21.89 2146 TYR A O 1
ATOM 749 N N . SER A 1 92 ? -9.733 -22.041 3.412 1.00 22.64 2147 SER A N 1
ATOM 750 C CA . SER A 1 92 ? -10.726 -23.035 3.010 1.00 25.46 2147 SER A CA 1
ATOM 751 C C . SER A 1 92 ? -12.140 -22.539 3.274 1.00 28.99 2147 SER A C 1
ATOM 752 O O . SER A 1 92 ? -13.051 -22.772 2.467 1.00 27.62 2147 SER A O 1
ATOM 755 N N . ARG A 1 93 ? -12.347 -21.854 4.403 1.00 26.65 2148 ARG A N 1
ATOM 756 C CA . ARG A 1 93 ? -13.664 -21.299 4.687 1.00 26.49 2148 ARG A CA 1
ATOM 757 C C . ARG A 1 93 ? -14.033 -20.231 3.670 1.00 28.69 2148 ARG A C 1
ATOM 758 O O . ARG A 1 93 ? -15.209 -20.092 3.317 1.00 28.34 2148 ARG A O 1
ATOM 766 N N . LEU A 1 94 ? -13.045 -19.483 3.177 1.00 28.12 2149 LEU A N 1
ATOM 767 C CA . LEU A 1 94 ? -13.312 -18.474 2.157 1.00 24.51 2149 LEU A CA 1
ATOM 768 C C . LEU A 1 94 ? -13.734 -19.118 0.839 1.00 25.46 2149 LEU A C 1
ATOM 769 O O . LEU A 1 94 ? -14.803 -18.810 0.298 1.00 28.45 2149 LEU A O 1
ATOM 774 N N . VAL A 1 95 ? -12.903 -20.016 0.297 1.00 24.65 2150 VAL A N 1
ATOM 775 C CA . VAL A 1 95 ? -13.146 -20.484 -1.064 1.00 24.67 2150 VAL A CA 1
ATOM 776 C C . VAL A 1 95 ? -14.345 -21.425 -1.148 1.00 26.95 2150 VAL A C 1
ATOM 777 O O . VAL A 1 95 ? -14.917 -21.586 -2.231 1.00 28.18 2150 VAL A O 1
ATOM 781 N N . ASN A 1 96 ? -14.761 -22.033 -0.037 1.00 30.17 2151 ASN A N 1
ATOM 782 C CA . ASN A 1 96 ? -15.884 -22.963 -0.047 1.00 31.76 2151 ASN A CA 1
ATOM 783 C C . ASN A 1 96 ? -17.222 -22.293 0.240 1.00 32.36 2151 ASN A C 1
ATOM 784 O O . ASN A 1 96 ? -18.236 -22.990 0.348 1.00 30.83 2151 ASN A O 1
ATOM 789 N N . ASN A 1 97 ? -17.256 -20.969 0.358 1.00 31.56 2152 ASN A N 1
ATOM 790 C CA . ASN A 1 97 ? -18.489 -20.235 0.616 1.00 31.10 2152 ASN A CA 1
ATOM 791 C C . ASN A 1 97 ? -18.666 -19.195 -0.477 1.00 32.21 2152 ASN A C 1
ATOM 792 O O . ASN A 1 97 ? -17.845 -18.283 -0.606 1.00 30.57 2152 ASN A O 1
ATOM 797 N N . VAL A 1 98 ? -19.746 -19.334 -1.251 1.00 32.73 2153 VAL A N 1
ATOM 798 C CA . VAL A 1 98 ? -19.970 -18.482 -2.418 1.00 29.52 2153 VAL A CA 1
ATOM 799 C C . VAL A 1 98 ? -20.074 -17.017 -2.014 1.00 28.51 2153 VAL A C 1
ATOM 800 O O . VAL A 1 98 ? -19.497 -16.137 -2.665 1.00 32.08 2153 VAL A O 1
ATOM 804 N N . SER A 1 99 ? -20.808 -16.728 -0.935 1.00 32.15 2154 SER A N 1
ATOM 805 C CA . SER A 1 99 ? -20.982 -15.338 -0.521 1.00 29.56 2154 SER A CA 1
ATOM 806 C C . SER A 1 99 ? -19.685 -14.739 0.007 1.00 31.13 2154 SER A C 1
ATOM 807 O O . SER A 1 99 ? -19.442 -13.537 -0.166 1.00 31.03 2154 SER A O 1
ATOM 810 N N . ALA A 1 100 ? -18.852 -15.551 0.661 1.00 31.41 2155 ALA A N 1
ATOM 811 C CA . ALA A 1 100 ? -17.572 -15.058 1.154 1.00 30.71 2155 ALA A CA 1
ATOM 812 C C . ALA A 1 100 ? -16.636 -14.705 0.004 1.00 30.12 2155 ALA A C 1
ATOM 813 O O . ALA A 1 100 ? -15.949 -13.678 0.049 1.00 29.32 2155 ALA A O 1
ATOM 815 N N . ARG A 1 101 ? -16.600 -15.540 -1.038 1.00 31.19 2156 ARG A N 1
ATOM 816 C CA . ARG A 1 101 ? -15.762 -15.233 -2.191 1.00 28.15 2156 ARG A CA 1
ATOM 817 C C . ARG A 1 101 ? -16.166 -13.910 -2.814 1.00 27.52 2156 ARG A C 1
ATOM 818 O O . ARG A 1 101 ? -15.308 -13.106 -3.194 1.00 27.48 2156 ARG A O 1
ATOM 826 N N . ARG A 1 102 ? -17.473 -13.658 -2.908 1.00 31.18 2157 ARG A N 1
ATOM 827 C CA . ARG A 1 102 ? -17.951 -12.422 -3.515 1.00 31.04 2157 ARG A CA 1
ATOM 828 C C . ARG A 1 102 ? -17.532 -11.210 -2.693 1.00 25.75 2157 ARG A C 1
ATOM 829 O O . ARG A 1 102 ? -17.050 -10.211 -3.239 1.00 28.94 2157 ARG A O 1
ATOM 837 N N . LYS A 1 103 ? -17.719 -11.280 -1.373 1.00 28.06 2158 LYS A N 1
ATOM 838 C CA . LYS A 1 103 ? -17.241 -10.224 -0.484 1.00 27.36 2158 LYS A CA 1
ATOM 839 C C . LYS A 1 103 ? -15.734 -10.020 -0.629 1.00 25.65 2158 LYS A C 1
ATOM 840 O O . LYS A 1 103 ? -15.254 -8.881 -0.683 1.00 25.71 2158 LYS A O 1
ATOM 846 N N . PHE A 1 104 ? 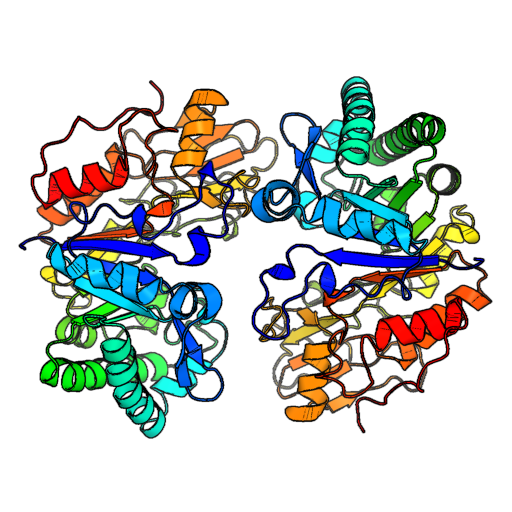-14.974 -11.116 -0.706 1.00 26.25 2159 PHE A N 1
ATOM 847 C CA . PHE A 1 104 ? -13.521 -11.020 -0.850 1.00 23.00 2159 PHE A CA 1
ATOM 848 C C . PHE A 1 104 ? -13.139 -10.268 -2.118 1.00 24.12 2159 PHE A C 1
ATOM 849 O O . PHE A 1 104 ? -12.296 -9.363 -2.088 1.00 27.18 2159 PHE A O 1
ATOM 857 N N . VAL A 1 105 ? -13.751 -10.637 -3.246 1.00 24.00 2160 VAL A N 1
ATOM 858 C CA . VAL A 1 105 ? -13.381 -10.061 -4.538 1.00 25.10 2160 VAL A CA 1
ATOM 859 C C . VAL A 1 105 ? -13.667 -8.565 -4.564 1.00 25.43 2160 VAL A C 1
ATOM 860 O O . VAL A 1 105 ? -12.841 -7.763 -5.016 1.00 24.03 2160 VAL A O 1
ATOM 864 N N . VAL A 1 106 ? -14.850 -8.165 -4.096 1.00 26.39 2161 VAL A N 1
ATOM 865 C CA . VAL A 1 106 ? -15.203 -6.745 -4.089 1.00 26.14 2161 VAL A CA 1
ATOM 866 C C . VAL A 1 106 ? -14.234 -5.956 -3.214 1.00 25.46 2161 VAL A C 1
ATOM 867 O O . VAL A 1 106 ? -13.739 -4.892 -3.604 1.00 25.56 2161 VAL A O 1
ATOM 871 N N . HIS A 1 107 ? -13.953 -6.467 -2.014 1.00 25.74 2162 HIS A N 1
ATOM 872 C CA . HIS A 1 107 ? -13.050 -5.768 -1.105 1.00 25.49 2162 HIS A CA 1
ATOM 873 C C . HIS A 1 107 ? -11.625 -5.730 -1.652 1.00 24.93 2162 HIS A C 1
ATOM 874 O O . HIS A 1 107 ? -10.926 -4.719 -1.509 1.00 23.66 2162 HIS A O 1
ATOM 881 N N . ALA A 1 108 ? -11.177 -6.822 -2.274 1.00 27.87 2163 ALA A N 1
ATOM 882 C CA . ALA A 1 108 ? -9.809 -6.878 -2.780 1.00 23.12 2163 ALA A CA 1
ATOM 883 C C . ALA A 1 108 ? -9.551 -5.786 -3.810 1.00 23.14 2163 ALA A C 1
ATOM 884 O O . ALA A 1 108 ? -8.515 -5.116 -3.766 1.00 24.71 2163 ALA A O 1
ATOM 886 N N . VAL A 1 109 ? -10.494 -5.573 -4.731 1.00 28.04 2164 VAL A N 1
ATOM 887 C CA . VAL A 1 109 ? -10.312 -4.550 -5.760 1.00 24.54 2164 VAL A CA 1
ATOM 888 C C . VAL A 1 109 ? -10.095 -3.183 -5.120 1.00 26.16 2164 VAL A C 1
ATOM 889 O O . VAL A 1 109 ? -9.192 -2.432 -5.507 1.00 28.17 2164 VAL A O 1
ATOM 893 N N . ASP A 1 110 ? -10.919 -2.845 -4.127 1.00 26.90 2165 ASP A N 1
ATOM 894 C CA . ASP A 1 110 ? -10.786 -1.553 -3.459 1.00 28.12 2165 ASP A CA 1
ATOM 895 C C . ASP A 1 110 ? -9.490 -1.465 -2.661 1.00 23.15 2165 ASP A C 1
ATOM 896 O O . ASP A 1 110 ? -8.824 -0.423 -2.662 1.00 25.98 2165 ASP A O 1
ATOM 901 N N . PHE A 1 111 ? -9.121 -2.546 -1.969 1.00 25.11 2166 PHE A N 1
ATOM 902 C CA . PHE A 1 111 ? -7.876 -2.551 -1.202 1.00 26.08 2166 PHE A CA 1
ATOM 903 C C . PHE A 1 111 ? -6.680 -2.292 -2.112 1.00 23.61 2166 PHE A C 1
ATOM 904 O O . PHE A 1 111 ? -5.824 -1.451 -1.815 1.00 21.60 2166 PHE A O 1
ATOM 912 N N . LEU A 1 112 ? -6.621 -2.998 -3.240 1.00 25.42 2167 LEU A N 1
ATOM 913 C CA . LEU A 1 112 ? -5.492 -2.857 -4.153 1.00 22.11 2167 LEU A CA 1
ATOM 914 C C . LEU A 1 112 ? -5.420 -1.447 -4.727 1.00 23.85 2167 LEU A C 1
ATOM 915 O O . LEU A 1 112 ? -4.351 -0.825 -4.747 1.00 21.72 2167 LEU A O 1
ATOM 920 N N . GLU A 1 113 ? -6.554 -0.923 -5.203 1.00 24.03 2168 GLU A N 1
ATOM 921 C CA . GLU A 1 113 ? -6.562 0.419 -5.779 1.00 27.68 2168 GLU A CA 1
ATOM 922 C C . GLU A 1 113 ? -6.232 1.477 -4.740 1.00 22.44 2168 GLU A C 1
ATOM 923 O O . GLU A 1 113 ? -5.611 2.497 -5.067 1.00 27.27 2168 GLU A O 1
ATOM 929 N N . GLN A 1 114 ? -6.636 1.247 -3.490 1.00 22.93 2169 GLN A N 1
ATOM 930 C CA . GLN A 1 114 ? -6.341 2.178 -2.405 1.00 27.73 2169 GLN A CA 1
ATOM 931 C C . GLN A 1 114 ? -4.851 2.474 -2.306 1.00 28.78 2169 GLN A C 1
ATOM 932 O O . GLN A 1 114 ? -4.454 3.612 -2.036 1.00 27.03 2169 GLN A O 1
ATOM 938 N N . TYR A 1 115 ? -4.009 1.461 -2.505 1.00 25.59 2170 TYR A N 1
ATOM 939 C CA . TYR A 1 115 ? -2.571 1.619 -2.350 1.00 24.33 2170 TYR A CA 1
ATOM 940 C C . TYR A 1 115 ? -1.814 1.653 -3.670 1.00 25.08 2170 TYR A C 1
ATOM 941 O O . TYR A 1 115 ? -0.580 1.726 -3.656 1.00 24.46 2170 TYR A O 1
ATOM 950 N N . GLY A 1 116 ? -2.510 1.621 -4.804 1.00 24.06 2171 GLY A N 1
ATOM 951 C CA . GLY A 1 116 ? -1.855 1.712 -6.093 1.00 20.81 2171 GLY A CA 1
ATOM 952 C C . GLY A 1 116 ? -1.331 0.409 -6.651 1.00 20.85 2171 GLY A C 1
ATOM 953 O O . GLY A 1 116 ? -0.460 0.434 -7.529 1.00 19.48 2171 GLY A O 1
ATOM 954 N N . PHE A 1 117 ? -1.819 -0.730 -6.165 1.00 19.21 2172 PHE A N 1
ATOM 955 C CA . PHE A 1 117 ? -1.358 -2.020 -6.658 1.00 18.82 2172 PHE A CA 1
ATOM 956 C C . PHE A 1 117 ? -1.968 -2.321 -8.018 1.00 22.24 2172 PHE A C 1
ATOM 957 O O . PHE A 1 117 ? -3.120 -1.971 -8.291 1.00 21.95 2172 PHE A O 1
ATOM 965 N N . ASP A 1 118 ? -1.176 -2.958 -8.878 1.00 19.27 2173 ASP A N 1
ATOM 966 C CA . ASP A 1 118 ? -1.620 -3.385 -10.198 1.00 18.06 2173 ASP A CA 1
ATOM 967 C C . ASP A 1 118 ? -2.331 -4.731 -10.185 1.00 22.13 2173 ASP A C 1
ATOM 968 O O . ASP A 1 118 ? -2.792 -5.180 -11.241 1.00 22.94 2173 ASP A O 1
ATOM 973 N N . GLY A 1 119 ? -2.409 -5.401 -9.042 1.00 17.69 2174 GLY A N 1
ATOM 974 C CA . GLY A 1 119 ? -3.058 -6.697 -8.998 1.00 19.13 2174 GLY A CA 1
ATOM 975 C C . GLY A 1 119 ? -2.671 -7.454 -7.740 1.00 18.12 2174 GLY A C 1
ATOM 976 O O . GLY A 1 119 ? -2.129 -6.881 -6.798 1.00 17.91 2174 GLY A O 1
ATOM 977 N N . LEU A 1 120 ? -2.952 -8.759 -7.770 1.00 18.29 2175 LEU A N 1
ATOM 978 C CA . LEU A 1 120 ? -2.881 -9.612 -6.594 1.00 16.57 2175 LEU A CA 1
ATOM 979 C C . LEU A 1 120 ? -2.182 -10.919 -6.937 1.00 18.13 2175 LEU A C 1
ATOM 980 O O . LEU A 1 120 ? -2.441 -11.517 -7.985 1.00 17.01 2175 LEU A O 1
ATOM 985 N N . ASP A 1 121 ? -1.292 -11.353 -6.049 1.00 17.13 2176 ASP A N 1
ATOM 986 C CA . ASP A 1 121 ? -0.611 -12.636 -6.160 1.00 15.33 2176 ASP A CA 1
ATOM 987 C C . ASP A 1 121 ? -1.096 -13.528 -5.023 1.00 15.90 2176 ASP A C 1
ATOM 988 O O . ASP A 1 121 ? -0.889 -13.209 -3.849 1.00 15.51 2176 ASP A O 1
ATOM 993 N N . LEU A 1 122 ? -1.729 -14.643 -5.368 1.00 16.34 2177 LEU A N 1
ATOM 994 C CA . LEU A 1 122 ? -2.281 -15.559 -4.376 1.00 17.36 2177 LEU A CA 1
ATOM 995 C C . LEU A 1 122 ? -1.204 -16.544 -3.935 1.00 17.44 2177 LEU A C 1
ATOM 996 O O . LEU A 1 122 ? -0.615 -17.238 -4.771 1.00 17.47 2177 LEU A O 1
ATOM 1001 N N . ASP A 1 123 ? -0.951 -16.615 -2.624 1.00 15.05 2178 ASP A N 1
ATOM 1002 C CA . ASP A 1 123 ? 0.059 -17.519 -2.072 1.00 15.45 2178 ASP A CA 1
ATOM 1003 C C . ASP A 1 123 ? -0.546 -18.335 -0.922 1.00 16.21 2178 ASP A C 1
ATOM 1004 O O . ASP A 1 123 ? -0.064 -18.329 0.210 1.00 15.28 2178 ASP A O 1
ATOM 1009 N N . TRP A 1 124 ? -1.623 -19.056 -1.223 1.00 17.21 2179 TRP A N 1
ATOM 1010 C CA . TRP A 1 124 ? -2.216 -19.968 -0.253 1.00 15.36 2179 TRP A CA 1
ATOM 1011 C C . TRP A 1 124 ? -1.465 -21.295 -0.276 1.00 16.86 2179 TRP A C 1
ATOM 1012 O O . TRP A 1 124 ? -1.412 -21.967 -1.311 1.00 19.27 2179 TRP A O 1
ATOM 1023 N N . GLU A 1 125 ? -0.901 -21.687 0.866 1.00 14.72 2180 GLU A N 1
ATOM 1024 C CA . GLU A 1 125 ? -0.068 -22.881 0.962 1.00 16.34 2180 GLU A CA 1
ATOM 1025 C C . GLU A 1 125 ? -0.715 -23.890 1.912 1.00 18.01 2180 GLU A C 1
ATOM 1026 O O . GLU A 1 125 ? -0.350 -23.961 3.089 1.00 16.71 2180 GLU A O 1
ATOM 1032 N N . TYR A 1 126 ? -1.628 -24.724 1.410 1.00 16.97 2181 TYR A N 1
ATOM 1033 C CA . TYR A 1 126 ? -2.057 -24.834 0.016 1.00 17.46 2181 TYR A CA 1
ATOM 1034 C C . TYR A 1 126 ? -3.526 -25.234 0.021 1.00 22.03 2181 TYR A C 1
ATOM 1035 O O . TYR A 1 126 ? -4.029 -25.690 1.052 1.00 20.34 2181 TYR A O 1
ATOM 1044 N N . PRO A 1 127 ? -4.224 -25.089 -1.112 1.00 22.02 2182 PRO A N 1
ATOM 1045 C CA . PRO A 1 127 ? -5.582 -25.637 -1.198 1.00 19.55 2182 PRO A CA 1
ATOM 1046 C C . PRO A 1 127 ? -5.558 -27.105 -0.802 1.00 21.11 2182 PRO A C 1
ATOM 1047 O O . PRO A 1 127 ? -4.669 -27.853 -1.213 1.00 19.09 2182 PRO A O 1
ATOM 1051 N N . LYS A 1 128 ? -6.520 -27.496 0.043 1.00 23.16 2183 LYS A N 1
ATOM 1052 C CA . LYS A 1 128 ? -6.633 -28.861 0.539 1.00 22.59 2183 LYS A CA 1
ATOM 1053 C C . LYS A 1 128 ? -5.488 -29.213 1.506 1.00 27.28 2183 LYS A C 1
ATOM 1054 O O . LYS A 1 128 ? -5.719 -29.548 2.667 1.00 26.66 2183 LYS A O 1
ATOM 1060 N N . CYS A 1 129 ? -4.238 -29.135 1.026 1.00 23.36 2184 CYS A N 1
ATOM 1061 C CA . CYS A 1 129 ? -3.069 -29.481 1.839 1.00 21.89 2184 CYS A CA 1
ATOM 1062 C C . CYS A 1 129 ? -2.627 -28.255 2.643 1.00 24.33 2184 CYS A C 1
ATOM 1063 O O . CYS A 1 129 ? -1.595 -27.631 2.364 1.00 21.07 2184 CYS A O 1
ATOM 1066 N N . TRP A 1 130 ? -3.427 -27.914 3.648 1.00 20.18 2185 TRP A N 1
ATOM 1067 C CA . TRP A 1 130 ? -3.117 -26.774 4.501 1.00 21.44 2185 TRP A CA 1
ATOM 1068 C C . TRP A 1 130 ? -1.762 -26.970 5.167 1.00 22.24 2185 TRP A C 1
ATOM 1069 O O . TRP A 1 130 ? -1.577 -27.919 5.936 1.00 23.51 2185 TRP A O 1
ATOM 1080 N N . GLN A 1 131 ? -0.821 -26.067 4.881 1.00 18.31 2186 GLN A N 1
ATOM 1081 C CA . GLN A 1 131 ? 0.562 -26.227 5.335 1.00 19.76 2186 GLN A CA 1
ATOM 1082 C C . GLN A 1 131 ? 1.050 -27.653 5.084 1.00 23.25 2186 GLN A C 1
ATOM 1083 O O . GLN A 1 131 ? 1.658 -28.283 5.951 1.00 22.13 2186 GLN A O 1
ATOM 1089 N N . VAL A 1 132 ? 0.744 -28.159 3.880 1.00 21.90 2187 VAL A N 1
ATOM 1090 C CA . VAL A 1 132 ? 1.110 -29.463 3.309 1.00 23.31 2187 VAL A CA 1
ATOM 1091 C C . VAL A 1 132 ? 0.531 -30.650 4.083 1.00 29.26 2187 VAL A C 1
ATOM 1092 O O . VAL A 1 132 ? 0.967 -31.792 3.901 1.00 31.19 2187 VAL A O 1
ATOM 1096 N N . GLU A 1 133 ? -0.504 -30.418 4.882 1.00 23.07 2188 GLU A N 1
ATOM 1097 C CA . GLU A 1 133 ? -1.213 -31.504 5.568 1.00 28.65 2188 GLU A CA 1
ATOM 1098 C C . GLU A 1 133 ? -2.460 -31.836 4.750 1.00 27.73 2188 GLU A C 1
ATOM 1099 O O . GLU A 1 133 ? -3.545 -31.302 4.990 1.00 27.32 2188 GLU A O 1
ATOM 1105 N N . CYS A 1 134 ? -2.296 -32.742 3.776 1.00 26.69 2189 CYS A N 1
ATOM 1106 C CA . CYS A 1 134 ? -3.336 -33.000 2.781 1.00 26.87 2189 CYS A CA 1
ATOM 1107 C C . CYS A 1 134 ? -4.565 -33.693 3.355 1.00 33.27 2189 CYS A C 1
ATOM 1108 O O . CYS A 1 134 ? -5.639 -33.610 2.751 1.00 31.85 2189 CYS A O 1
ATOM 1111 N N . GLU A 1 135 ? -4.449 -34.353 4.508 1.00 32.82 2190 GLU A N 1
ATOM 1112 C CA . GLU A 1 135 ? -5.603 -34.989 5.138 1.00 34.09 2190 GLU A CA 1
ATOM 1113 C C . GLU A 1 135 ? -6.516 -33.995 5.835 1.00 34.35 2190 GLU A C 1
ATOM 1114 O O . GLU A 1 135 ? -7.590 -34.375 6.310 1.00 31.53 2190 GLU A O 1
ATOM 1120 N N . LYS A 1 136 ? -5.991 -32.788 6.046 1.00 35.57 2191 LYS A N 1
ATOM 1121 C CA . LYS A 1 136 ? -6.674 -31.678 6.729 1.00 32.74 2191 LYS A CA 1
ATOM 1122 C C . LYS A 1 136 ? -7.834 -30.925 6.059 1.00 32.56 2191 LYS A C 1
ATOM 1123 O O . LYS A 1 136 ? -8.833 -30.606 6.704 1.00 35.38 2191 LYS A O 1
ATOM 1129 N N . GLY A 1 137 ? -7.679 -30.630 4.772 1.00 29.36 2192 GLY A N 1
ATOM 1130 C CA . GLY A 1 137 ? -8.639 -29.860 4.026 1.00 25.41 2192 GLY A CA 1
ATOM 1131 C C . GLY A 1 137 ? -9.591 -30.721 3.224 1.00 24.40 2192 GLY A C 1
ATOM 1132 O O . GLY A 1 137 ? -9.332 -31.900 2.956 1.00 27.18 2192 GLY A O 1
ATOM 1133 N N . PRO A 1 138 ? -10.723 -30.144 2.830 1.00 27.50 2193 PRO A N 1
ATOM 1134 C CA . PRO A 1 138 ? -11.672 -30.876 1.988 1.00 30.28 2193 PRO A CA 1
ATOM 1135 C C . PRO A 1 138 ? -11.211 -30.951 0.541 1.00 30.39 2193 PRO A C 1
ATOM 1136 O O . PRO A 1 138 ? -10.514 -30.069 0.034 1.00 27.40 2193 PRO A O 1
ATOM 1140 N N . ASP A 1 139 ? -11.627 -32.032 -0.128 1.00 30.36 2194 ASP A N 1
ATOM 1141 C CA . ASP A 1 139 ? -11.362 -32.168 -1.557 1.00 31.89 2194 ASP A CA 1
ATOM 1142 C C . ASP A 1 139 ? -11.869 -30.965 -2.339 1.00 30.69 2194 ASP A C 1
ATOM 1143 O O . ASP A 1 139 ? -11.279 -30.595 -3.361 1.00 31.67 2194 ASP A O 1
ATOM 1148 N N . SER A 1 140 ? -12.943 -30.332 -1.864 1.00 24.48 2195 SER A N 1
ATOM 1149 C CA . SER A 1 140 ? -13.550 -29.198 -2.550 1.00 28.29 2195 SER A CA 1
ATOM 1150 C C . SER A 1 140 ? -12.678 -27.948 -2.540 1.00 28.94 2195 SER A C 1
ATOM 1151 O O . SER A 1 140 ? -13.040 -26.966 -3.198 1.00 27.81 2195 SER A O 1
ATOM 1154 N N . ASP A 1 141 ? -11.563 -27.945 -1.802 1.00 29.44 2196 ASP A N 1
ATOM 1155 C CA . ASP A 1 141 ? -10.649 -26.807 -1.858 1.00 28.34 2196 ASP A CA 1
ATOM 1156 C C . ASP A 1 141 ? -10.135 -26.577 -3.278 1.00 24.71 2196 ASP A C 1
ATOM 1157 O O . ASP A 1 141 ? -9.944 -25.428 -3.696 1.00 24.56 2196 ASP A O 1
ATOM 1162 N N . LYS A 1 142 ? -9.909 -27.655 -4.040 1.00 23.94 2197 LYS A N 1
ATOM 1163 C CA . LYS A 1 142 ? -9.419 -27.498 -5.409 1.00 24.64 2197 LYS A CA 1
ATOM 1164 C C . LYS A 1 142 ? -10.405 -26.702 -6.252 1.00 28.56 2197 LYS A C 1
ATOM 1165 O O . LYS A 1 142 ? -10.036 -25.733 -6.925 1.00 25.40 2197 LYS A O 1
ATOM 1171 N N . GLN A 1 143 ? -11.673 -27.086 -6.211 1.00 29.17 2198 GLN A N 1
ATOM 1172 C CA . GLN A 1 143 ? -12.671 -26.415 -7.025 1.00 32.57 2198 GLN A CA 1
ATOM 1173 C C . GLN A 1 143 ? -13.023 -25.042 -6.458 1.00 29.47 2198 GLN A C 1
ATOM 1174 O O . GLN A 1 143 ? -13.249 -24.094 -7.222 1.00 29.00 2198 GLN A O 1
ATOM 1180 N N . GLY A 1 144 ? -13.048 -24.906 -5.133 1.00 28.28 2199 GLY A N 1
ATOM 1181 C CA . GLY A 1 144 ? -13.274 -23.597 -4.540 1.00 26.64 2199 GLY A CA 1
ATOM 1182 C C . GLY A 1 144 ? -12.184 -22.599 -4.886 1.00 24.84 2199 GLY A C 1
ATOM 1183 O O . GLY A 1 144 ? -12.464 -21.431 -5.160 1.00 23.94 2199 GLY A O 1
ATOM 1184 N N . PHE A 1 145 ? -10.922 -23.037 -4.850 1.00 25.38 2200 PHE A N 1
ATOM 1185 C CA . PHE A 1 145 ? -9.831 -22.145 -5.235 1.00 25.66 2200 PHE A CA 1
ATOM 1186 C C . PHE A 1 145 ? -9.936 -21.746 -6.702 1.00 22.28 2200 PHE A C 1
ATOM 1187 O O . PHE A 1 145 ? -9.762 -20.571 -7.049 1.00 22.06 2200 PHE A O 1
ATOM 1195 N N . ALA A 1 146 ? -10.218 -22.713 -7.579 1.00 24.60 2201 ALA A N 1
ATOM 1196 C CA . ALA A 1 146 ? -10.381 -22.407 -8.997 1.00 26.00 2201 ALA A CA 1
ATOM 1197 C C . ALA A 1 146 ? -11.503 -21.400 -9.218 1.00 25.08 2201 ALA A C 1
ATOM 1198 O O . ALA A 1 146 ? -11.385 -20.503 -10.059 1.00 26.06 2201 ALA A O 1
ATOM 1200 N N . ASP A 1 147 ? -12.605 -21.541 -8.477 1.00 28.21 2202 ASP A N 1
ATOM 1201 C CA . ASP A 1 147 ? -13.709 -20.597 -8.609 1.00 26.24 2202 ASP A CA 1
ATOM 1202 C C . ASP A 1 147 ? -13.310 -19.204 -8.133 1.00 26.34 2202 ASP A C 1
ATOM 1203 O O . ASP A 1 147 ? -13.664 -18.203 -8.767 1.00 24.79 2202 ASP A O 1
ATOM 1208 N N . LEU A 1 148 ? -12.575 -19.115 -7.019 1.00 26.57 2203 LEU A N 1
ATOM 1209 C CA . LEU A 1 148 ? -12.072 -17.816 -6.579 1.00 23.43 2203 LEU A CA 1
ATOM 1210 C C . LEU A 1 148 ? -11.227 -17.166 -7.667 1.00 20.81 2203 LEU A C 1
ATOM 1211 O O . LEU A 1 148 ? -11.364 -15.968 -7.943 1.00 21.77 2203 LEU A O 1
ATOM 1216 N N . VAL A 1 149 ? -10.345 -17.947 -8.294 1.00 20.26 2204 VAL A N 1
ATOM 1217 C CA . VAL A 1 149 ? -9.484 -17.408 -9.344 1.00 20.10 2204 VAL A CA 1
ATOM 1218 C C . VAL A 1 149 ? -10.318 -16.935 -10.533 1.00 22.69 2204 VAL A C 1
ATOM 1219 O O . VAL A 1 149 ? -10.098 -15.842 -11.069 1.00 23.45 2204 VAL A O 1
ATOM 1223 N N . LYS A 1 150 ? -11.285 -17.750 -10.969 1.00 24.26 2205 LYS A N 1
ATOM 1224 C CA . LYS A 1 150 ? -12.139 -17.327 -12.081 1.00 24.96 2205 LYS A CA 1
ATOM 1225 C C . LYS A 1 150 ? -12.874 -16.031 -11.757 1.00 25.82 2205 LYS A C 1
ATOM 1226 O O . LYS A 1 150 ? -12.961 -15.129 -12.600 1.00 24.89 2205 LYS A O 1
ATOM 1232 N N . GLU A 1 151 ? -13.392 -15.911 -10.533 1.00 24.05 2206 GLU A N 1
ATOM 1233 C CA . GLU A 1 151 ? -14.171 -14.728 -10.183 1.00 24.93 2206 GLU A CA 1
ATOM 1234 C C . GLU A 1 151 ? -13.283 -13.506 -10.015 1.00 26.89 2206 GLU A C 1
ATOM 1235 O O . GLU A 1 151 ? -13.667 -12.400 -10.414 1.00 24.93 2206 GLU A O 1
ATOM 1241 N N . LEU A 1 152 ? -12.092 -13.681 -9.434 1.00 22.02 2207 LEU A N 1
ATOM 1242 C CA . LEU A 1 152 ? -11.120 -12.592 -9.417 1.00 23.06 2207 LEU A CA 1
ATOM 1243 C C . LEU A 1 152 ? -10.729 -12.189 -10.834 1.00 22.76 2207 LEU A C 1
ATOM 1244 O O . LEU A 1 152 ? -10.585 -10.998 -11.130 1.00 21.99 2207 LEU A O 1
ATOM 1249 N N . ARG A 1 153 ? -10.541 -13.172 -11.718 1.00 23.56 2208 ARG A N 1
ATOM 1250 C CA . ARG A 1 153 ? -10.192 -12.876 -13.107 1.00 23.98 2208 ARG A CA 1
ATOM 1251 C C . ARG A 1 153 ? -11.225 -11.964 -13.764 1.00 25.36 2208 ARG A C 1
ATOM 1252 O O . ARG A 1 153 ? -10.869 -10.969 -14.407 1.00 25.29 2208 ARG A O 1
ATOM 1260 N N . LYS A 1 154 ? -12.513 -12.286 -13.619 1.00 26.18 2209 LYS A N 1
ATOM 1261 C CA . LYS A 1 154 ? -13.537 -11.456 -14.253 1.00 29.17 2209 LYS A CA 1
ATOM 1262 C C . LYS A 1 154 ? -13.554 -10.048 -13.670 1.00 27.10 2209 LYS A C 1
ATOM 1263 O O . LYS A 1 154 ? -13.621 -9.062 -14.412 1.00 28.72 2209 LYS A O 1
ATOM 1269 N N . ALA A 1 155 ? -13.496 -9.929 -12.343 1.00 25.70 2210 ALA A N 1
ATOM 1270 C CA . ALA A 1 155 ? -13.529 -8.596 -11.747 1.00 25.67 2210 ALA A CA 1
ATOM 1271 C C . ALA A 1 155 ? -12.272 -7.804 -12.089 1.00 26.51 2210 ALA A C 1
ATOM 1272 O O . ALA A 1 155 ? -12.346 -6.597 -12.349 1.00 28.34 2210 ALA A O 1
ATOM 1274 N N . PHE A 1 156 ? -11.108 -8.460 -12.091 1.00 25.17 2211 PHE A N 1
ATOM 1275 C CA . PHE A 1 156 ? -9.869 -7.742 -12.384 1.00 23.69 2211 PHE A CA 1
ATOM 1276 C C . PHE A 1 156 ? -9.830 -7.251 -13.828 1.00 24.01 2211 PHE A C 1
ATOM 1277 O O . PHE A 1 156 ? -9.263 -6.186 -14.101 1.00 25.34 2211 PHE A O 1
ATOM 1285 N N . ASN A 1 157 ? -10.417 -8.009 -14.762 1.00 27.65 2212 ASN A N 1
ATOM 1286 C CA . ASN A 1 157 ? -10.387 -7.608 -16.170 1.00 28.59 2212 ASN A CA 1
ATOM 1287 C C . ASN A 1 157 ? -11.122 -6.294 -16.405 1.00 29.79 2212 ASN A C 1
ATOM 1288 O O . ASN A 1 157 ? -10.705 -5.495 -17.248 1.00 30.06 2212 ASN A O 1
ATOM 1293 N N . ARG A 1 158 ? -12.203 -6.043 -15.661 1.00 31.35 2213 ARG A N 1
ATOM 1294 C CA . ARG A 1 158 ? -12.885 -4.752 -15.726 1.00 29.08 2213 ARG A CA 1
ATOM 1295 C C . ARG A 1 158 ? -11.991 -3.615 -15.260 1.00 32.74 2213 ARG A C 1
ATOM 1296 O O . ARG A 1 158 ? -12.228 -2.459 -15.635 1.00 30.79 2213 ARG A O 1
ATOM 1304 N N . ARG A 1 159 ? -10.967 -3.920 -14.468 1.00 29.80 2214 ARG A N 1
ATOM 1305 C CA . ARG A 1 159 ? -10.096 -2.926 -13.863 1.00 29.19 2214 ARG A CA 1
ATOM 1306 C C . ARG A 1 159 ? -8.699 -2.908 -14.455 1.00 32.03 2214 ARG A C 1
ATOM 1307 O O . ARG A 1 159 ? -7.897 -2.053 -14.069 1.00 33.67 2214 ARG A O 1
ATOM 1315 N N . GLY A 1 160 ? -8.400 -3.796 -15.399 1.00 27.09 2215 GLY A N 1
ATOM 1316 C CA . GLY A 1 160 ? -7.064 -3.865 -15.957 1.00 27.11 2215 GLY A CA 1
ATOM 1317 C C . GLY A 1 160 ? -6.015 -4.330 -14.972 1.00 30.34 2215 GLY A C 1
ATOM 1318 O O . GLY A 1 160 ? -4.849 -3.937 -15.082 1.00 28.99 2215 GLY A O 1
ATOM 1319 N N . MET A 1 161 ? -6.396 -5.143 -13.997 1.00 26.35 2216 MET A N 1
ATOM 1320 C CA . MET A 1 161 ? -5.452 -5.606 -12.994 1.00 24.10 2216 MET A CA 1
ATOM 1321 C C . MET A 1 161 ? -4.964 -7.015 -13.298 1.00 24.89 2216 MET A C 1
ATOM 1322 O O . MET A 1 161 ? -5.596 -7.782 -14.029 1.00 24.03 2216 MET A O 1
ATOM 1327 N N . LEU A 1 162 ? -3.818 -7.345 -12.713 1.00 20.86 2217 LEU A N 1
ATOM 1328 C CA . LEU A 1 162 ? -3.144 -8.611 -12.942 1.00 20.16 2217 LEU A CA 1
ATOM 1329 C C . LEU A 1 162 ? -3.461 -9.579 -11.812 1.00 20.29 2217 LEU A C 1
ATOM 1330 O O . LEU A 1 162 ? -3.666 -9.177 -10.665 1.00 20.02 2217 LEU A O 1
ATOM 1335 N N . LEU A 1 163 ? -3.512 -10.863 -12.151 1.00 21.23 2218 LEU A N 1
ATOM 1336 C CA . LEU A 1 163 ? -3.793 -11.913 -11.181 1.00 21.31 2218 LEU A CA 1
ATOM 1337 C C . LEU A 1 163 ? -2.786 -13.029 -11.391 1.00 18.90 2218 LEU A C 1
ATOM 1338 O O . LEU A 1 163 ? -2.660 -13.551 -12.504 1.00 18.07 2218 LEU A O 1
ATOM 1343 N N . SER A 1 164 ? -2.064 -13.387 -10.330 1.00 17.83 2219 SER A N 1
ATOM 1344 C CA . SER A 1 164 ? -1.066 -14.442 -10.389 1.00 17.03 2219 SER A CA 1
ATOM 1345 C C . SER A 1 164 ? -1.188 -15.309 -9.145 1.00 17.15 2219 SER A C 1
ATOM 1346 O O . SER A 1 164 ? -1.905 -14.978 -8.197 1.00 18.45 2219 SER A O 1
ATOM 1349 N N . ALA A 1 165 ? -0.476 -16.432 -9.149 1.00 18.70 2220 ALA A N 1
ATOM 1350 C CA . ALA A 1 165 ? -0.457 -17.288 -7.976 1.00 17.76 2220 ALA A CA 1
ATOM 1351 C C . ALA A 1 165 ? 0.904 -17.944 -7.843 1.00 16.38 2220 ALA A C 1
ATOM 1352 O O . ALA A 1 165 ? 1.531 -18.311 -8.843 1.00 14.43 2220 ALA A O 1
ATOM 1354 N N . ALA A 1 166 ? 1.347 -18.092 -6.598 1.00 16.24 2221 ALA A N 1
ATOM 1355 C CA . ALA A 1 166 ? 2.490 -18.932 -6.272 1.00 15.28 2221 ALA A CA 1
ATOM 1356 C C . ALA A 1 166 ? 1.973 -20.311 -5.874 1.00 14.50 2221 ALA A C 1
ATOM 1357 O O . ALA A 1 166 ? 1.059 -20.420 -5.053 1.00 15.58 2221 ALA A O 1
ATOM 1359 N N . VAL A 1 167 ? 2.566 -21.362 -6.444 1.00 16.04 2222 VAL A N 1
ATOM 1360 C CA . VAL A 1 167 ? 2.008 -22.705 -6.355 1.00 17.02 2222 VAL A CA 1
ATOM 1361 C C . VAL A 1 167 ? 3.078 -23.720 -5.973 1.00 17.73 2222 VAL A C 1
ATOM 1362 O O . VAL A 1 167 ? 4.277 -23.506 -6.159 1.00 14.82 2222 VAL A O 1
ATOM 1366 N N . SER A 1 168 ? 2.608 -24.863 -5.477 1.00 16.26 2223 SER A N 1
ATOM 1367 C CA . SER A 1 168 ? 3.482 -25.899 -4.950 1.00 15.01 2223 SER A CA 1
ATOM 1368 C C . SER A 1 168 ? 4.309 -26.560 -6.046 1.00 16.62 2223 SER A C 1
ATOM 1369 O O . SER A 1 168 ? 3.873 -26.694 -7.194 1.00 17.35 2223 SER A O 1
ATOM 1372 N N . ALA A 1 169 ? 5.507 -27.002 -5.666 1.00 14.27 2224 ALA A N 1
ATOM 1373 C CA . ALA A 1 169 ? 6.356 -27.829 -6.511 1.00 13.99 2224 ALA A CA 1
ATOM 1374 C C . ALA A 1 169 ? 6.315 -29.299 -6.108 1.00 16.28 2224 ALA A C 1
ATOM 1375 O O . ALA A 1 169 ? 7.141 -30.087 -6.583 1.00 20.49 2224 ALA A O 1
ATOM 1377 N N . SER A 1 170 ? 5.414 -29.670 -5.205 1.00 15.60 2225 SER A N 1
ATOM 1378 C CA . SER A 1 170 ? 5.257 -31.053 -4.765 1.00 18.84 2225 SER A CA 1
ATOM 1379 C C . SER A 1 170 ? 4.226 -31.735 -5.653 1.00 18.23 2225 SER A C 1
ATOM 1380 O O . SER A 1 170 ? 3.093 -31.258 -5.761 1.00 17.76 2225 SER A O 1
ATOM 1383 N N . LYS A 1 171 ? 4.617 -32.840 -6.294 1.00 19.79 2226 LYS A N 1
ATOM 1384 C CA . LYS A 1 171 ? 3.663 -33.575 -7.120 1.00 21.67 2226 LYS A CA 1
ATOM 1385 C C . LYS A 1 171 ? 2.411 -33.912 -6.321 1.00 23.20 2226 LYS A C 1
ATOM 1386 O O . LYS A 1 171 ? 1.285 -33.666 -6.768 1.00 21.61 2226 LYS A O 1
ATOM 1392 N N . ARG A 1 172 ? 2.605 -34.468 -5.123 1.00 22.10 2227 ARG A N 1
ATOM 1393 C CA . ARG A 1 172 ? 1.498 -34.803 -4.230 1.00 23.36 2227 ARG A CA 1
ATOM 1394 C C . ARG A 1 172 ? 0.546 -33.628 -4.034 1.00 23.78 2227 ARG A C 1
ATOM 1395 O O . ARG A 1 172 ? -0.670 -33.757 -4.226 1.00 20.78 2227 ARG A O 1
ATOM 1403 N N . VAL A 1 173 ? 1.086 -32.468 -3.642 1.00 21.16 2228 VAL A N 1
ATOM 1404 C CA . VAL A 1 173 ? 0.241 -31.307 -3.364 1.00 17.23 2228 VAL A CA 1
ATOM 1405 C C . VAL A 1 173 ? -0.423 -30.805 -4.639 1.00 18.93 2228 VAL A C 1
ATOM 1406 O O . VAL A 1 173 ? -1.587 -30.387 -4.623 1.00 20.30 2228 VAL A O 1
ATOM 1410 N N . ILE A 1 174 ? 0.309 -30.805 -5.754 1.00 19.55 2229 ILE A N 1
ATOM 1411 C CA . ILE A 1 174 ? -0.274 -30.352 -7.015 1.00 19.54 2229 ILE A CA 1
ATOM 1412 C C . ILE A 1 174 ? -1.509 -31.176 -7.351 1.00 21.65 2229 ILE A C 1
ATOM 1413 O O . ILE A 1 174 ? -2.556 -30.631 -7.723 1.00 20.61 2229 ILE A O 1
ATOM 1418 N N . ASP A 1 175 ? -1.414 -32.501 -7.190 1.00 20.94 2230 ASP A N 1
ATOM 1419 C CA . ASP A 1 175 ? -2.544 -33.376 -7.497 1.00 22.62 2230 ASP A CA 1
ATOM 1420 C C . ASP A 1 175 ? -3.742 -33.061 -6.610 1.00 23.55 2230 ASP A C 1
ATOM 1421 O O . ASP A 1 175 ? -4.891 -33.114 -7.060 1.00 25.34 2230 ASP A O 1
ATOM 1426 N N . TYR A 1 176 ? -3.489 -32.707 -5.349 1.00 22.61 2231 TYR A N 1
ATOM 1427 C CA . TYR A 1 176 ? -4.567 -32.404 -4.419 1.00 22.89 2231 TYR A CA 1
ATOM 1428 C C . TYR A 1 176 ? -5.150 -31.010 -4.612 1.00 20.81 2231 TYR A C 1
ATOM 1429 O O . TYR A 1 176 ? -6.347 -30.808 -4.376 1.00 23.61 2231 TYR A O 1
ATOM 1438 N N . ALA A 1 177 ? -4.335 -30.033 -5.008 1.00 18.42 2232 ALA A N 1
ATOM 1439 C CA . ALA A 1 177 ? -4.694 -28.632 -4.823 1.00 18.73 2232 ALA A CA 1
ATOM 1440 C C . ALA A 1 177 ? -5.194 -27.933 -6.077 1.00 20.50 2232 ALA A C 1
ATOM 1441 O O . ALA A 1 177 ? -6.006 -27.009 -5.964 1.00 23.05 2232 ALA A O 1
ATOM 1443 N N . TYR A 1 178 ? -4.728 -28.314 -7.267 1.00 21.56 2233 TYR A N 1
ATOM 1444 C CA . TYR A 1 178 ? -4.833 -27.437 -8.428 1.00 22.31 2233 TYR A CA 1
ATOM 1445 C C . TYR A 1 178 ? -5.618 -28.068 -9.570 1.00 20.16 2233 TYR A C 1
ATOM 1446 O O . TYR A 1 178 ? -5.323 -29.190 -9.998 1.00 20.43 2233 TYR A O 1
ATOM 1455 N N . ASN A 1 179 ? -6.613 -27.329 -10.053 1.00 22.26 2234 ASN A N 1
ATOM 1456 C CA . ASN A 1 179 ? -7.191 -27.518 -11.380 1.00 24.48 2234 ASN A CA 1
ATOM 1457 C C . ASN A 1 179 ? -6.254 -26.798 -12.340 1.00 21.94 2234 ASN A C 1
ATOM 1458 O O . ASN A 1 179 ? -6.425 -25.616 -12.639 1.00 21.81 2234 ASN A O 1
ATOM 1463 N N . VAL A 1 180 ? -5.244 -27.525 -12.820 1.00 22.53 2235 VAL A N 1
ATOM 1464 C CA . VAL A 1 180 ? -4.163 -26.885 -13.571 1.00 21.73 2235 VAL A CA 1
ATOM 1465 C C . VAL A 1 180 ? -4.658 -26.195 -14.838 1.00 25.21 2235 VAL A C 1
ATOM 1466 O O . VAL A 1 180 ? -4.270 -25.040 -15.073 1.00 22.08 2235 VAL A O 1
ATOM 1470 N N . PRO A 1 181 ? -5.495 -26.817 -15.685 1.00 24.03 2236 PRO A N 1
ATOM 1471 C CA . PRO A 1 181 ? -5.949 -26.100 -16.894 1.00 26.73 2236 PRO A CA 1
ATOM 1472 C C . PRO A 1 181 ? -6.690 -24.805 -16.596 1.00 22.68 2236 PRO A C 1
ATOM 1473 O O . PRO A 1 181 ? -6.493 -23.807 -17.302 1.00 25.18 2236 PRO A O 1
ATOM 1477 N N . ALA A 1 182 ? -7.545 -24.795 -15.572 1.00 24.73 2237 ALA A N 1
ATOM 1478 C CA . ALA A 1 182 ? -8.295 -23.586 -15.247 1.00 24.30 2237 ALA A CA 1
ATOM 1479 C C . ALA A 1 182 ? -7.379 -22.486 -14.730 1.00 26.26 2237 ALA A C 1
ATOM 1480 O O . ALA A 1 182 ? -7.556 -21.311 -15.072 1.00 23.65 2237 ALA A O 1
ATOM 1482 N N . LEU A 1 183 ? -6.403 -22.846 -13.891 1.00 22.10 2238 LEU A N 1
ATOM 1483 C CA . LEU A 1 183 ? -5.481 -21.848 -13.356 1.00 23.57 2238 LEU A CA 1
ATOM 1484 C C . LEU A 1 183 ? -4.615 -21.255 -14.461 1.00 18.41 2238 LEU A C 1
ATOM 1485 O O . LEU A 1 183 ? -4.423 -20.036 -14.524 1.00 20.27 2238 LEU A O 1
ATOM 1490 N N . SER A 1 184 ? -4.074 -22.111 -15.333 1.00 19.43 2239 SER A N 1
ATOM 1491 C CA . SER A 1 184 ? -3.269 -21.628 -16.449 1.00 21.34 2239 SER A CA 1
ATOM 1492 C C . SER A 1 184 ? -4.041 -20.613 -17.286 1.00 21.95 2239 SER A C 1
ATOM 1493 O O . SER A 1 184 ? -3.493 -19.579 -17.689 1.00 23.83 2239 SER A O 1
ATOM 1496 N N . MET A 1 185 ? -5.331 -20.871 -17.524 1.00 22.60 2240 MET A N 1
ATOM 1497 C CA . MET A 1 185 ? -6.113 -19.986 -18.381 1.00 22.93 2240 MET A CA 1
ATOM 1498 C C . MET A 1 185 ? -6.439 -18.669 -17.688 1.00 21.87 2240 MET A C 1
ATOM 1499 O O . MET A 1 185 ? -6.467 -17.614 -18.333 1.00 25.38 2240 MET A O 1
ATOM 1504 N N . ASN A 1 186 ? -6.696 -18.707 -16.379 1.00 22.75 2241 ASN A N 1
ATOM 1505 C CA . ASN A 1 186 ? -7.213 -17.540 -15.676 1.00 20.61 2241 ASN A CA 1
ATOM 1506 C C . ASN A 1 186 ? -6.139 -16.694 -15.001 1.00 25.88 2241 ASN A C 1
ATOM 1507 O O . ASN A 1 186 ? -6.440 -15.577 -14.567 1.00 23.37 2241 ASN A O 1
ATOM 1512 N N . LEU A 1 187 ? -4.906 -17.178 -14.893 1.00 20.03 2242 LEU A N 1
ATOM 1513 C CA . LEU A 1 187 ? -3.835 -16.422 -14.253 1.00 21.09 2242 LEU A CA 1
ATOM 1514 C C . LEU A 1 187 ? -2.919 -15.792 -15.294 1.00 19.79 2242 LEU A C 1
ATOM 1515 O O . LEU A 1 187 ? -2.656 -16.385 -16.344 1.00 19.74 2242 LEU A O 1
ATOM 1520 N N . ASP A 1 188 ? -2.425 -14.585 -14.990 1.00 18.42 2243 ASP A N 1
ATOM 1521 C CA . ASP A 1 188 ? -1.447 -13.937 -15.858 1.00 19.59 2243 ASP A CA 1
ATOM 1522 C C . ASP A 1 188 ? -0.094 -14.635 -15.805 1.00 21.24 2243 ASP A C 1
ATOM 1523 O O . ASP A 1 188 ? 0.658 -14.597 -16.785 1.00 18.38 2243 ASP A O 1
ATOM 1528 N N . TRP A 1 189 ? 0.244 -15.251 -14.675 1.00 17.37 2244 TRP A N 1
ATOM 1529 C CA . TRP A 1 189 ? 1.384 -16.156 -14.617 1.00 17.03 2244 TRP A CA 1
ATOM 1530 C C . TRP A 1 189 ? 1.231 -17.049 -13.399 1.00 16.81 2244 TRP A C 1
ATOM 1531 O O . TRP A 1 189 ? 0.485 -16.742 -12.463 1.00 15.44 2244 TRP A O 1
ATOM 1542 N N . ILE A 1 190 ? 1.928 -18.178 -13.445 1.00 15.47 2245 ILE A N 1
ATOM 1543 C CA . ILE A 1 190 ? 1.967 -19.145 -12.357 1.00 15.56 2245 ILE A CA 1
ATOM 1544 C C . ILE A 1 190 ? 3.406 -19.201 -11.871 1.00 15.53 2245 ILE A C 1
ATOM 1545 O O . ILE A 1 190 ? 4.300 -19.624 -12.613 1.00 15.89 2245 ILE A O 1
ATOM 1550 N N . SER A 1 191 ? 3.642 -18.768 -10.639 1.00 15.21 2246 SER A N 1
ATOM 1551 C CA . SER A 1 191 ? 4.983 -18.804 -10.065 1.00 13.93 2246 SER A CA 1
ATOM 1552 C C . SER A 1 191 ? 5.165 -20.144 -9.361 1.00 14.20 2246 SER A C 1
ATOM 1553 O O . SER A 1 191 ? 4.606 -20.370 -8.284 1.00 14.90 2246 SER A O 1
ATOM 1556 N N . LEU A 1 192 ? 5.953 -21.026 -9.967 1.00 13.73 2247 LEU A N 1
ATOM 1557 C CA . LEU A 1 192 ? 6.256 -22.310 -9.348 1.00 14.33 2247 LEU A CA 1
ATOM 1558 C C . LEU A 1 192 ? 7.220 -22.093 -8.190 1.00 16.32 2247 LEU A C 1
ATOM 1559 O O . LEU A 1 192 ? 8.308 -21.543 -8.380 1.00 11.81 2247 LEU A O 1
ATOM 1564 N N . MET A 1 193 ? 6.833 -22.519 -6.987 1.00 11.42 2248 MET A N 1
ATOM 1565 C CA . MET A 1 193 ? 7.732 -22.401 -5.836 1.00 13.17 2248 MET A CA 1
ATOM 1566 C C . MET A 1 193 ? 8.705 -23.581 -5.847 1.00 15.77 2248 MET A C 1
ATOM 1567 O O . MET A 1 193 ? 8.679 -24.480 -5.003 1.00 14.98 2248 MET A O 1
ATOM 1572 N N . THR A 1 194 ? 9.598 -23.541 -6.837 1.00 13.09 2249 THR A N 1
ATOM 1573 C CA . THR A 1 194 ? 10.546 -24.623 -7.099 1.00 13.36 2249 THR A CA 1
ATOM 1574 C C . THR A 1 194 ? 11.750 -24.542 -6.154 1.00 15.05 2249 THR A C 1
ATOM 1575 O O . THR A 1 194 ? 12.897 -24.366 -6.558 1.00 14.89 2249 THR A O 1
ATOM 1579 N N . TYR A 1 195 ? 11.455 -24.678 -4.861 1.00 12.82 2250 TYR A N 1
ATOM 1580 C CA . TYR A 1 195 ? 12.478 -24.679 -3.824 1.00 13.33 2250 TYR A CA 1
ATOM 1581 C C . TYR A 1 195 ? 11.884 -25.286 -2.562 1.00 13.82 2250 TYR A C 1
ATOM 1582 O O . TYR A 1 195 ? 10.693 -25.599 -2.501 1.00 14.11 2250 TYR A O 1
ATOM 1591 N N . ASP A 1 196 ? 12.730 -25.429 -1.543 1.00 12.32 2251 ASP A N 1
ATOM 1592 C CA . ASP A 1 196 ? 12.382 -26.149 -0.321 1.00 14.71 2251 ASP A CA 1
ATOM 1593 C C . ASP A 1 196 ? 11.992 -27.593 -0.633 1.00 16.65 2251 ASP A C 1
ATOM 1594 O O . ASP A 1 196 ? 11.131 -28.175 0.026 1.00 15.21 2251 ASP A O 1
ATOM 1599 N N . TYR A 1 197 ? 12.615 -28.175 -1.660 1.00 15.00 2252 TYR A N 1
ATOM 1600 C CA . TYR A 1 197 ? 12.442 -29.604 -1.898 1.00 15.50 2252 TYR A CA 1
ATOM 1601 C C . TYR A 1 197 ? 13.006 -30.417 -0.744 1.00 19.38 2252 TYR A C 1
ATOM 1602 O O . TYR A 1 197 ? 12.520 -31.520 -0.463 1.00 17.55 2252 TYR A O 1
ATOM 1611 N N . HIS A 1 198 ? 14.024 -29.883 -0.070 1.00 15.75 2253 HIS A N 1
ATOM 1612 C CA . HIS A 1 198 ? 14.697 -30.546 1.034 1.00 16.67 2253 HIS A CA 1
ATOM 1613 C C . HIS A 1 198 ? 15.038 -29.517 2.097 1.00 16.42 2253 HIS A C 1
ATOM 1614 O O . HIS A 1 198 ? 15.224 -28.333 1.806 1.00 15.78 2253 HIS A O 1
ATOM 1621 N N . GLY A 1 199 ? 15.121 -29.989 3.333 1.00 14.11 2254 GLY A N 1
ATOM 1622 C CA . GLY A 1 199 ? 15.395 -29.144 4.481 1.00 14.55 2254 GLY A CA 1
ATOM 1623 C C . GLY A 1 199 ? 15.546 -30.036 5.692 1.00 16.88 2254 GLY A C 1
ATOM 1624 O O . GLY A 1 199 ? 15.442 -31.262 5.598 1.00 13.32 2254 GLY A O 1
ATOM 1625 N N . GLN A 1 200 ? 15.807 -29.405 6.842 1.00 15.77 2255 GLN A N 1
ATOM 1626 C CA . GLN A 1 200 ? 16.102 -30.164 8.055 1.00 16.00 2255 GLN A CA 1
ATOM 1627 C C . GLN A 1 200 ? 14.979 -31.125 8.436 1.00 19.54 2255 GLN A C 1
ATOM 1628 O O . GLN A 1 200 ? 15.221 -32.081 9.177 1.00 19.05 2255 GLN A O 1
ATOM 1634 N N . TRP A 1 201 ? 13.753 -30.882 7.974 1.00 18.35 2256 TRP A N 1
ATOM 1635 C CA . TRP A 1 201 ? 12.659 -31.803 8.259 1.00 23.12 2256 TRP A CA 1
ATOM 1636 C C . TRP A 1 201 ? 12.872 -33.190 7.652 1.00 22.49 2256 TRP A C 1
ATOM 1637 O O . TRP A 1 201 ? 12.276 -34.157 8.136 1.00 22.41 2256 TRP A O 1
ATOM 1648 N N . ASP A 1 202 ? 13.718 -33.315 6.620 1.00 19.89 2257 ASP A N 1
ATOM 1649 C CA . ASP A 1 202 ? 14.017 -34.625 6.053 1.00 19.44 2257 ASP A CA 1
ATOM 1650 C C . ASP A 1 202 ? 14.865 -35.491 6.968 1.00 21.36 2257 ASP A C 1
ATOM 1651 O O . ASP A 1 202 ? 15.006 -36.688 6.694 1.00 21.59 2257 ASP A O 1
ATOM 1656 N N . LYS A 1 203 ? 15.470 -34.916 8.022 1.00 19.38 2258 LYS A N 1
ATOM 1657 C CA . LYS A 1 203 ? 16.456 -35.612 8.829 1.00 20.90 2258 LYS A CA 1
ATOM 1658 C C . LYS A 1 203 ? 17.677 -36.102 8.075 1.00 21.67 2258 LYS A C 1
ATOM 1659 O O . LYS A 1 203 ? 18.370 -36.951 8.602 1.00 19.10 2258 LYS A O 1
ATOM 1665 N N . LYS A 1 204 ? 18.010 -35.510 6.928 1.00 18.19 2259 LYS A N 1
ATOM 1666 C CA . LYS A 1 204 ? 19.270 -35.778 6.247 1.00 18.94 2259 LYS A CA 1
ATOM 1667 C C . LYS A 1 204 ? 19.529 -34.644 5.264 1.00 17.16 2259 LYS A C 1
ATOM 1668 O O . LYS A 1 204 ? 18.595 -33.965 4.828 1.00 17.89 2259 LYS A O 1
ATOM 1674 N N . THR A 1 205 ? 20.798 -34.445 4.921 1.00 18.65 2260 THR A N 1
ATOM 1675 C CA . THR A 1 205 ? 21.169 -33.325 4.062 1.00 15.62 2260 THR A CA 1
ATOM 1676 C C . THR A 1 205 ? 20.611 -33.518 2.658 1.00 18.60 2260 THR A C 1
ATOM 1677 O O . THR A 1 205 ? 20.565 -34.635 2.135 1.00 20.48 2260 THR A O 1
ATOM 1681 N N . GLY A 1 206 ? 20.192 -32.416 2.047 1.00 16.57 2261 GLY A N 1
ATOM 1682 C CA . GLY A 1 206 ? 19.647 -32.441 0.701 1.00 15.38 2261 GLY A CA 1
ATOM 1683 C C . GLY A 1 206 ? 19.658 -31.040 0.138 1.00 18.35 2261 GLY A C 1
ATOM 1684 O O . GLY A 1 206 ? 19.814 -30.059 0.873 1.00 16.11 2261 GLY A O 1
ATOM 1685 N N . HIS A 1 207 ? 19.492 -30.942 -1.177 1.00 15.46 2262 HIS A N 1
ATOM 1686 C CA . HIS A 1 207 ? 19.577 -29.637 -1.811 1.00 14.24 2262 HIS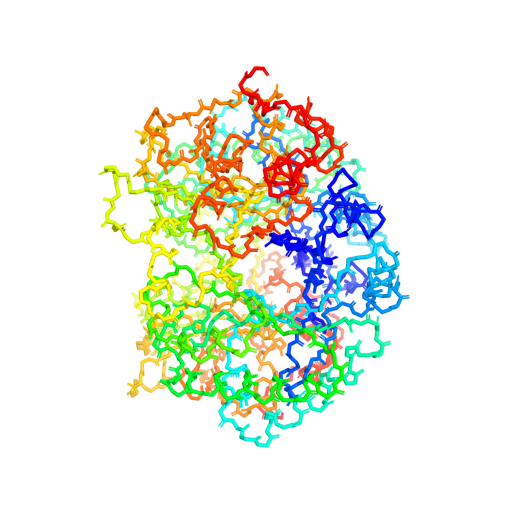 A CA 1
ATOM 1687 C C . HIS A 1 207 ? 18.227 -28.935 -1.794 1.00 12.84 2262 HIS A C 1
ATOM 1688 O O . HIS A 1 207 ? 17.186 -29.547 -2.041 1.00 13.14 2262 HIS A O 1
ATOM 1695 N N . VAL A 1 208 ? 18.261 -27.632 -1.503 1.00 14.46 2263 VAL A N 1
ATOM 1696 C CA . VAL A 1 208 ? 17.038 -26.842 -1.401 1.00 12.98 2263 VAL A CA 1
ATOM 1697 C C . VAL A 1 208 ? 16.248 -26.859 -2.706 1.00 11.63 2263 VAL A C 1
ATOM 1698 O O . VAL A 1 208 ? 15.014 -26.784 -2.692 1.00 10.89 2263 VAL A O 1
ATOM 1702 N N . ALA A 1 209 ? 16.922 -26.960 -3.853 1.00 11.97 2264 ALA A N 1
ATOM 1703 C CA . ALA A 1 209 ? 16.255 -26.825 -5.151 1.00 13.74 2264 ALA A CA 1
ATOM 1704 C C . ALA A 1 209 ? 17.017 -27.602 -6.213 1.00 15.60 2264 ALA A C 1
ATOM 1705 O O . ALA A 1 209 ? 17.644 -27.020 -7.108 1.00 13.33 2264 ALA A O 1
ATOM 1707 N N . PRO A 1 210 ? 16.953 -28.934 -6.166 1.00 15.44 2265 PRO A N 1
ATOM 1708 C CA . PRO A 1 210 ? 17.609 -29.738 -7.205 1.00 15.18 2265 PRO A CA 1
ATOM 1709 C C . PRO A 1 210 ? 17.025 -29.424 -8.573 1.00 14.78 2265 PRO A C 1
ATOM 1710 O O . PRO A 1 210 ? 15.822 -29.212 -8.718 1.00 15.11 2265 PRO A O 1
ATOM 1714 N N . MET A 1 211 ? 17.901 -29.355 -9.575 1.00 15.37 2266 MET A N 1
ATOM 1715 C CA . MET A 1 211 ? 17.472 -29.054 -10.936 1.00 18.88 2266 MET A CA 1
ATOM 1716 C C . MET A 1 211 ? 17.041 -30.309 -11.689 1.00 19.59 2266 MET A C 1
ATOM 1717 O O . MET A 1 211 ? 15.955 -30.340 -12.278 1.00 17.77 2266 MET A O 1
ATOM 1722 N N . TYR A 1 212 ? 17.877 -31.349 -11.666 1.00 17.69 2267 TYR A N 1
ATOM 1723 C CA . TYR A 1 212 ? 17.614 -32.611 -12.345 1.00 21.74 2267 TYR A CA 1
ATOM 1724 C C . TYR A 1 212 ? 17.746 -33.751 -11.344 1.00 23.98 2267 TYR A C 1
ATOM 1725 O O . TYR A 1 212 ? 18.254 -33.572 -10.236 1.00 19.45 2267 TYR A O 1
ATOM 1734 N N . VAL A 1 213 ? 17.274 -34.936 -11.751 1.00 21.69 2268 VAL A N 1
ATOM 1735 C CA . VAL A 1 213 ? 17.380 -36.124 -10.908 1.00 23.70 2268 VAL A CA 1
ATOM 1736 C C . VAL A 1 213 ? 18.839 -36.401 -10.573 1.00 24.73 2268 VAL A C 1
ATOM 1737 O O . VAL A 1 213 ? 19.731 -36.269 -11.419 1.00 25.34 2268 VAL A O 1
ATOM 1741 N N . HIS A 1 214 ? 19.085 -36.786 -9.324 1.00 22.87 2269 HIS A N 1
ATOM 1742 C CA . HIS A 1 214 ? 20.406 -37.137 -8.834 1.00 28.67 2269 HIS A CA 1
ATOM 1743 C C . HIS A 1 214 ? 20.376 -38.607 -8.445 1.00 28.53 2269 HIS A C 1
ATOM 1744 O O . HIS A 1 214 ? 19.322 -39.138 -8.083 1.00 26.21 2269 HIS A O 1
ATOM 1751 N N . ASP A 1 215 ? 21.523 -39.279 -8.557 1.00 28.07 2270 ASP A N 1
ATOM 1752 C CA . ASP A 1 215 ? 21.531 -40.718 -8.298 1.00 30.24 2270 ASP A CA 1
ATOM 1753 C C . ASP A 1 215 ? 21.251 -41.028 -6.834 1.00 32.21 2270 ASP A C 1
ATOM 1754 O O . ASP A 1 215 ? 20.730 -42.104 -6.520 1.00 33.42 2270 ASP A O 1
ATOM 1759 N N . LYS A 1 216 ? 21.567 -40.103 -5.927 1.00 32.78 2271 LYS A N 1
ATOM 1760 C CA . LYS A 1 216 ? 21.258 -40.287 -4.514 1.00 32.60 2271 LYS A CA 1
ATOM 1761 C C . LYS A 1 216 ? 19.795 -40.011 -4.185 1.00 33.68 2271 LYS A C 1
ATOM 1762 O O . LYS A 1 216 ? 19.405 -40.133 -3.020 1.00 32.82 2271 LYS A O 1
ATOM 1768 N N . ASP A 1 217 ? 18.981 -39.640 -5.171 1.00 30.65 2272 ASP A N 1
ATOM 1769 C CA . ASP A 1 217 ? 17.586 -39.319 -4.907 1.00 29.36 2272 ASP A CA 1
ATOM 1770 C C . ASP A 1 217 ? 16.796 -40.572 -4.554 1.00 35.15 2272 ASP A C 1
ATOM 1771 O O . ASP A 1 217 ? 17.019 -41.645 -5.118 1.00 39.34 2272 ASP A O 1
ATOM 1776 N N . THR A 1 218 ? 15.869 -40.426 -3.606 1.00 37.58 2273 THR A N 1
ATOM 1777 C CA . THR A 1 218 ? 14.887 -41.460 -3.312 1.00 40.16 2273 THR A CA 1
ATOM 1778 C C . THR A 1 218 ? 13.544 -41.218 -3.990 1.00 40.67 2273 THR A C 1
ATOM 1779 O O . THR A 1 218 ? 12.733 -42.146 -4.073 1.00 40.83 2273 THR A O 1
ATOM 1783 N N . ASP A 1 219 ? 13.298 -40.006 -4.482 1.00 32.60 2274 ASP A N 1
ATOM 1784 C CA . ASP A 1 219 ? 12.067 -39.666 -5.185 1.00 29.72 2274 ASP A CA 1
ATOM 1785 C C . ASP A 1 219 ? 12.455 -38.839 -6.400 1.00 31.33 2274 ASP A C 1
ATOM 1786 O O . ASP A 1 219 ? 13.016 -37.749 -6.257 1.00 27.73 2274 ASP A O 1
ATOM 1791 N N . ASN A 1 220 ? 12.171 -39.358 -7.590 1.00 27.09 2275 ASN A N 1
ATOM 1792 C CA . ASN A 1 220 ? 12.613 -38.703 -8.815 1.00 27.48 2275 ASN A CA 1
ATOM 1793 C C . ASN A 1 220 ? 11.714 -37.541 -9.234 1.00 23.88 2275 ASN A C 1
ATOM 1794 O O . ASN A 1 220 ? 11.906 -36.992 -10.324 1.00 23.23 2275 ASN A O 1
ATOM 1799 N N . THR A 1 221 ? 10.742 -37.155 -8.408 1.00 22.11 2276 THR A N 1
ATOM 1800 C CA . THR A 1 221 ? 9.920 -35.982 -8.677 1.00 22.46 2276 THR A CA 1
ATOM 1801 C C . THR A 1 221 ? 10.360 -34.748 -7.896 1.00 23.71 2276 THR A C 1
ATOM 1802 O O . THR A 1 221 ? 9.786 -33.676 -8.097 1.00 21.17 2276 THR A O 1
ATOM 1806 N N . PHE A 1 222 ? 11.354 -34.866 -7.017 1.00 21.26 2277 PHE A N 1
ATOM 1807 C CA . PHE A 1 222 ? 11.792 -33.736 -6.192 1.00 20.36 2277 PHE A CA 1
ATOM 1808 C C . PHE A 1 222 ? 12.904 -32.948 -6.892 1.00 16.63 2277 PHE A C 1
ATOM 1809 O O . PHE A 1 222 ? 14.037 -32.862 -6.425 1.00 16.99 2277 PHE A O 1
ATOM 1817 N N . ASN A 1 223 ? 12.569 -32.384 -8.050 1.00 17.75 2278 ASN A N 1
ATOM 1818 C CA . ASN A 1 223 ? 13.529 -31.551 -8.763 1.00 16.41 2278 ASN A CA 1
ATOM 1819 C C . ASN A 1 223 ? 12.776 -30.613 -9.694 1.00 16.59 2278 ASN A C 1
ATOM 1820 O O . ASN A 1 223 ? 11.643 -30.889 -10.100 1.00 16.80 2278 ASN A O 1
ATOM 1825 N N . VAL A 1 224 ? 13.430 -29.494 -10.026 1.00 15.03 2279 VAL A N 1
ATOM 1826 C CA . VAL A 1 224 ? 12.773 -28.440 -10.804 1.00 15.19 2279 VAL A CA 1
ATOM 1827 C C . VAL A 1 224 ? 12.294 -28.974 -12.145 1.00 17.40 2279 VAL A C 1
ATOM 1828 O O . VAL A 1 224 ? 11.172 -28.682 -12.588 1.00 16.70 2279 VAL A O 1
ATOM 1832 N N . ASN A 1 225 ? 13.140 -29.749 -12.821 1.00 15.42 2280 ASN A N 1
ATOM 1833 C CA . ASN A 1 225 ? 12.804 -30.207 -14.164 1.00 17.16 2280 ASN A CA 1
ATOM 1834 C C . ASN A 1 225 ? 11.541 -31.062 -14.160 1.00 18.62 2280 ASN A C 1
ATOM 1835 O O . ASN A 1 225 ? 10.670 -30.892 -15.021 1.00 19.36 2280 ASN A O 1
ATOM 1840 N N . PHE A 1 226 ? 11.394 -31.957 -13.179 1.00 18.00 2281 PHE A N 1
ATOM 1841 C CA . PHE A 1 226 ? 10.151 -32.716 -13.105 1.00 18.89 2281 PHE A CA 1
ATOM 1842 C C . PHE A 1 226 ? 8.974 -31.789 -12.850 1.00 19.72 2281 PHE A C 1
ATOM 1843 O O . PHE A 1 226 ? 7.941 -31.881 -13.525 1.00 19.84 2281 PHE A O 1
ATOM 1851 N N . THR A 1 227 ? 9.110 -30.893 -11.867 1.00 17.76 2282 THR A N 1
ATOM 1852 C CA . THR A 1 227 ? 8.014 -29.997 -11.511 1.00 15.50 2282 THR A CA 1
ATOM 1853 C C . THR A 1 227 ? 7.497 -29.240 -12.726 1.00 19.17 2282 THR A C 1
ATOM 1854 O O . THR A 1 227 ? 6.282 -29.139 -12.944 1.00 18.51 2282 THR A O 1
ATOM 1858 N N . VAL A 1 228 ? 8.413 -28.690 -13.525 1.00 14.64 2283 VAL A N 1
ATOM 1859 C CA . VAL A 1 228 ? 8.014 -27.896 -14.682 1.00 17.70 2283 VAL A CA 1
ATOM 1860 C C . VAL A 1 228 ? 7.299 -28.772 -15.699 1.00 17.33 2283 VAL A C 1
ATOM 1861 O O . VAL A 1 228 ? 6.221 -28.424 -16.196 1.00 18.26 2283 VAL A O 1
ATOM 1865 N N . ASN A 1 229 ? 7.889 -29.923 -16.025 1.00 18.70 2284 ASN A N 1
ATOM 1866 C CA . ASN A 1 229 ? 7.260 -30.811 -16.994 1.00 22.67 2284 ASN A CA 1
ATOM 1867 C C . ASN A 1 229 ? 5.940 -31.363 -16.476 1.00 23.23 2284 ASN A C 1
ATOM 1868 O O . ASN A 1 229 ? 5.005 -31.571 -17.260 1.00 20.36 2284 ASN A O 1
ATOM 1873 N N . TYR A 1 230 ? 5.828 -31.573 -15.162 1.00 19.30 2285 TYR A N 1
ATOM 1874 C CA . TYR A 1 230 ? 4.568 -32.059 -14.608 1.00 20.65 2285 TYR A CA 1
ATOM 1875 C C . TYR A 1 230 ? 3.455 -31.031 -14.783 1.00 21.83 2285 TYR A C 1
ATOM 1876 O O . TYR A 1 230 ? 2.336 -31.383 -15.171 1.00 21.37 2285 TYR A O 1
ATOM 1885 N N . TRP A 1 231 ? 3.743 -29.755 -14.510 1.00 21.90 2286 TRP A N 1
ATOM 1886 C CA . TRP A 1 231 ? 2.750 -28.709 -14.745 1.00 17.68 2286 TRP A CA 1
ATOM 1887 C C . TRP A 1 231 ? 2.354 -28.644 -16.215 1.00 21.06 2286 TRP A C 1
ATOM 1888 O O . TRP A 1 231 ? 1.167 -28.505 -16.542 1.00 20.74 2286 TRP A O 1
ATOM 1899 N N . ILE A 1 232 ? 3.334 -28.745 -17.115 1.00 19.69 2287 ILE A N 1
ATOM 1900 C CA . ILE A 1 232 ? 3.037 -28.736 -18.546 1.00 20.21 2287 ILE A CA 1
ATOM 1901 C C . ILE A 1 232 ? 2.144 -29.918 -18.908 1.00 22.21 2287 ILE A C 1
ATOM 1902 O O . ILE A 1 232 ? 1.127 -29.766 -19.594 1.00 23.26 2287 ILE A O 1
ATOM 1907 N N . ASN A 1 233 ? 2.510 -31.113 -18.442 1.00 23.87 2288 ASN A N 1
ATOM 1908 C CA . ASN A 1 233 ? 1.731 -32.309 -18.740 1.00 25.76 2288 ASN A CA 1
ATOM 1909 C C . ASN A 1 233 ? 0.355 -32.283 -18.098 1.00 26.38 2288 ASN A C 1
ATOM 1910 O O . ASN A 1 233 ? -0.550 -32.968 -18.583 1.00 25.58 2288 ASN A O 1
ATOM 1915 N N . LYS A 1 234 ? 0.181 -31.536 -17.010 1.00 24.48 2289 LYS A N 1
ATOM 1916 C CA . LYS A 1 234 ? -1.135 -31.354 -16.416 1.00 23.07 2289 LYS A CA 1
ATOM 1917 C C . LYS A 1 234 ? -1.977 -30.323 -17.154 1.00 21.08 2289 LYS A C 1
ATOM 1918 O O . LYS A 1 234 ? -3.125 -30.094 -16.759 1.00 25.94 2289 LYS A O 1
ATOM 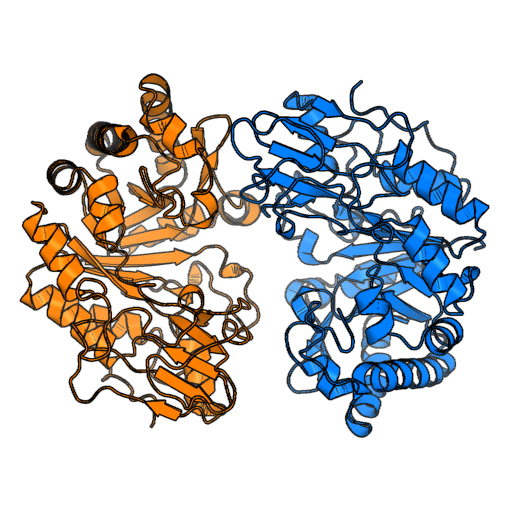1924 N N . GLY A 1 235 ? -1.444 -29.691 -18.196 1.00 22.99 2290 GLY A N 1
ATOM 1925 C CA . GLY A 1 235 ? -2.219 -28.782 -19.012 1.00 24.64 2290 GLY A CA 1
ATOM 1926 C C . GLY A 1 235 ? -1.840 -27.320 -18.926 1.00 26.75 2290 GLY A C 1
ATOM 1927 O O . GLY A 1 235 ? -2.582 -26.481 -19.448 1.00 25.07 2290 GLY A O 1
ATOM 1928 N N . ALA A 1 236 ? -0.728 -26.980 -18.280 1.00 23.67 2291 ALA A N 1
ATOM 1929 C CA . ALA A 1 236 ? -0.334 -25.586 -18.137 1.00 24.96 2291 ALA A CA 1
ATOM 1930 C C . ALA A 1 236 ? 0.258 -25.042 -19.434 1.00 22.94 2291 ALA A C 1
ATOM 1931 O O . ALA A 1 236 ? 1.022 -25.726 -20.120 1.00 23.94 2291 ALA A O 1
ATOM 1933 N N . ASP A 1 237 ? -0.109 -23.802 -19.755 1.00 21.98 2292 ASP A N 1
ATOM 1934 C CA . ASP A 1 237 ? 0.522 -23.022 -20.818 1.00 25.41 2292 ASP A CA 1
ATOM 1935 C C . ASP A 1 237 ? 1.974 -22.723 -20.448 1.00 22.73 2292 ASP A C 1
ATOM 1936 O O . ASP A 1 237 ? 2.228 -22.121 -19.400 1.00 19.59 2292 ASP A O 1
ATOM 1941 N N . ARG A 1 238 ? 2.933 -23.129 -21.294 1.00 19.60 2293 ARG A N 1
ATOM 1942 C CA . ARG A 1 238 ? 4.340 -22.932 -20.939 1.00 21.66 2293 ARG A CA 1
ATOM 1943 C C . ARG A 1 238 ? 4.663 -21.458 -20.670 1.00 19.85 2293 ARG A C 1
ATOM 1944 O O . ARG A 1 238 ? 5.447 -21.146 -19.764 1.00 18.87 2293 ARG A O 1
ATOM 1952 N N . LYS A 1 239 ? 4.058 -20.537 -21.436 1.00 21.30 2294 LYS A N 1
ATOM 1953 C CA . LYS A 1 239 ? 4.315 -19.117 -21.222 1.00 22.21 2294 LYS A CA 1
ATOM 1954 C C . LYS A 1 239 ? 3.754 -18.598 -19.899 1.00 20.99 2294 LYS A C 1
ATOM 1955 O O . LYS A 1 239 ? 4.070 -17.470 -19.512 1.00 22.79 2294 LYS A O 1
ATOM 1961 N N . LYS A 1 240 ? 2.817 -19.332 -19.276 1.00 18.76 2295 LYS A N 1
ATOM 1962 C CA . LYS A 1 240 ? 2.323 -18.912 -17.966 1.00 17.92 2295 LYS A CA 1
ATOM 1963 C C . LYS A 1 240 ? 3.225 -19.356 -16.818 1.00 16.61 2295 LYS A C 1
ATOM 1964 O O . LYS A 1 240 ? 3.099 -18.827 -15.708 1.00 17.68 2295 LYS A O 1
ATOM 1970 N N . LEU A 1 241 ? 4.142 -20.297 -17.058 1.00 17.10 2296 LEU A N 1
ATOM 1971 C CA . LEU A 1 241 ? 4.938 -20.857 -15.974 1.00 16.72 2296 LEU A CA 1
ATOM 1972 C C . LEU A 1 241 ? 6.158 -19.988 -15.700 1.00 16.21 2296 LEU A C 1
ATOM 1973 O O . LEU A 1 241 ? 6.942 -19.693 -16.603 1.00 15.85 2296 LEU A O 1
ATOM 1978 N N . VAL A 1 242 ? 6.325 -19.599 -14.443 1.00 16.83 2297 VAL A N 1
ATOM 1979 C CA . VAL A 1 242 ? 7.457 -18.792 -14.006 1.00 12.44 2297 VAL A CA 1
ATOM 1980 C C . VAL A 1 242 ? 8.214 -19.606 -12.963 1.00 14.90 2297 VAL A C 1
ATOM 1981 O O . VAL A 1 242 ? 7.634 -20.014 -11.949 1.00 13.31 2297 VAL A O 1
ATOM 1985 N N . VAL A 1 243 ? 9.500 -19.847 -13.208 1.00 13.73 2298 VAL A N 1
ATOM 1986 C CA . VAL A 1 243 ? 10.273 -20.788 -12.401 1.00 12.12 2298 VAL A CA 1
ATOM 1987 C C . VAL A 1 243 ? 10.968 -20.038 -11.268 1.00 13.51 2298 VAL A C 1
ATOM 1988 O O . VAL A 1 243 ? 11.832 -19.189 -11.509 1.00 10.95 2298 VAL A O 1
ATOM 1992 N N . GLY A 1 244 ? 10.595 -20.361 -10.032 1.00 13.59 2299 GLY A N 1
ATOM 1993 C CA . GLY A 1 244 ? 11.208 -19.720 -8.885 1.00 10.40 2299 GLY A CA 1
ATOM 1994 C C . GLY A 1 244 ? 12.631 -20.190 -8.644 1.00 14.66 2299 GLY A C 1
ATOM 1995 O O . GLY A 1 244 ? 12.988 -21.347 -8.876 1.00 14.07 2299 GLY A O 1
ATOM 1996 N N . VAL A 1 245 ? 13.451 -19.263 -8.164 1.00 11.52 2300 VAL A N 1
ATOM 1997 C CA . VAL A 1 245 ? 14.843 -19.522 -7.807 1.00 13.13 2300 VAL A CA 1
ATOM 1998 C C . VAL A 1 245 ? 15.021 -19.057 -6.367 1.00 11.35 2300 VAL A C 1
ATOM 1999 O O . VAL A 1 245 ? 14.715 -17.896 -6.061 1.00 11.80 2300 VAL A O 1
ATOM 2003 N N . PRO A 1 246 ? 15.509 -19.904 -5.458 1.00 15.27 2301 PRO A N 1
ATOM 2004 C CA . PRO A 1 246 ? 15.743 -19.455 -4.077 1.00 12.21 2301 PRO A CA 1
ATOM 2005 C C . PRO A 1 246 ? 17.039 -18.655 -3.985 1.00 12.97 2301 PRO A C 1
ATOM 2006 O O . PRO A 1 246 ? 18.068 -19.047 -4.541 1.00 11.20 2301 PRO A O 1
ATOM 2010 N N . PHE A 1 247 ? 16.983 -17.522 -3.282 1.00 10.50 2302 PHE A N 1
ATOM 2011 C CA . PHE A 1 247 ? 18.160 -16.711 -2.991 1.00 10.33 2302 PHE A CA 1
ATOM 2012 C C . PHE A 1 247 ? 18.697 -16.981 -1.585 1.00 12.24 2302 PHE A C 1
ATOM 2013 O O . PHE A 1 247 ? 19.317 -16.106 -0.969 1.00 11.65 2302 PHE A O 1
ATOM 2021 N N . TYR A 1 248 ? 18.479 -18.194 -1.077 1.00 13.09 2303 TYR A N 1
ATOM 2022 C CA . TYR A 1 248 ? 18.839 -18.576 0.281 1.00 13.39 2303 TYR A CA 1
ATOM 2023 C C . TYR A 1 248 ? 19.158 -20.061 0.273 1.00 13.05 2303 TYR A C 1
ATOM 2024 O O . TYR A 1 248 ? 18.845 -20.778 -0.681 1.00 12.88 2303 TYR A O 1
ATOM 2033 N N . GLY A 1 249 ? 19.739 -20.530 1.367 1.00 11.65 2304 GLY A N 1
ATOM 2034 C CA . GLY A 1 249 ? 20.063 -21.933 1.522 1.00 12.37 2304 GLY A CA 1
ATOM 2035 C C . GLY A 1 249 ? 19.300 -22.560 2.672 1.00 14.25 2304 GLY A C 1
ATOM 2036 O O . GLY A 1 249 ? 18.886 -21.876 3.607 1.00 13.30 2304 GLY A O 1
ATOM 2037 N N . GLN A 1 250 ? 19.093 -23.870 2.577 1.00 11.69 2305 GLN A N 1
ATOM 2038 C CA . GLN A 1 250 ? 18.598 -24.660 3.694 1.00 12.93 2305 GLN A CA 1
ATOM 2039 C C . GLN A 1 250 ? 19.795 -25.240 4.431 1.00 15.13 2305 GLN A C 1
ATOM 2040 O O . GLN A 1 250 ? 20.643 -25.896 3.818 1.00 14.26 2305 GLN A O 1
ATOM 2046 N N . SER A 1 251 ? 19.872 -24.989 5.736 1.00 11.44 2306 SER A N 1
ATOM 2047 C CA . SER A 1 251 ? 21.027 -25.370 6.530 1.00 12.51 2306 SER A CA 1
ATOM 2048 C C . SER A 1 251 ? 20.683 -26.512 7.474 1.00 13.64 2306 SER A C 1
ATOM 2049 O O . SER A 1 251 ? 19.527 -26.689 7.882 1.00 12.02 2306 SER A O 1
ATOM 2052 N N . PHE A 1 252 ? 21.716 -27.279 7.816 1.00 12.58 2307 PHE A N 1
ATOM 2053 C CA . PHE A 1 252 ? 21.590 -28.485 8.616 1.00 14.19 2307 PHE A CA 1
ATOM 2054 C C . PHE A 1 252 ? 22.749 -28.573 9.595 1.00 16.03 2307 PHE A C 1
ATOM 2055 O O . PHE A 1 252 ? 23.846 -28.072 9.333 1.00 15.48 2307 PHE A O 1
ATOM 2063 N N . SER A 1 253 ? 22.503 -29.247 10.715 1.00 15.71 2308 SER A N 1
ATOM 2064 C CA . SER A 1 253 ? 23.562 -29.717 11.605 1.00 15.50 2308 SER A CA 1
ATOM 2065 C C . SER A 1 253 ? 23.651 -31.236 11.464 1.00 14.70 2308 SER A C 1
ATOM 2066 O O . SER A 1 253 ? 22.656 -31.933 11.683 1.00 15.34 2308 SER A O 1
ATOM 2069 N N . VAL A 1 254 ? 24.842 -31.746 11.092 1.00 18.28 2309 VAL A N 1
ATOM 2070 C CA . VAL A 1 254 ? 25.013 -33.142 10.687 1.00 18.46 2309 VAL A CA 1
ATOM 2071 C C . VAL A 1 254 ? 25.435 -33.991 11.883 1.00 19.53 2309 VAL A C 1
ATOM 2072 O O . VAL A 1 254 ? 26.273 -33.579 12.695 1.00 16.67 2309 VAL A O 1
ATOM 2076 N N . VAL A 1 255 ? 24.863 -35.196 11.979 1.00 20.18 2310 VAL A N 1
ATOM 2077 C CA . VAL A 1 255 ? 25.227 -36.126 13.045 1.00 22.95 2310 VAL A CA 1
ATOM 2078 C C . VAL A 1 255 ? 26.730 -36.394 13.013 1.00 23.69 2310 VAL A C 1
ATOM 2079 O O . VAL A 1 255 ? 27.330 -36.563 11.944 1.00 22.12 2310 VAL A O 1
ATOM 2083 N N . GLU A 1 256 ? 27.350 -36.407 14.193 1.00 23.92 2311 GLU A N 1
ATOM 2084 C CA . GLU A 1 256 ? 28.785 -36.662 14.300 1.00 26.46 2311 GLU A CA 1
ATOM 2085 C C . GLU A 1 256 ? 29.172 -37.927 13.543 1.00 26.10 2311 GLU A C 1
ATOM 2086 O O . GLU A 1 256 ? 28.501 -38.958 13.647 1.00 24.15 2311 GLU A O 1
ATOM 2092 N N . GLY A 1 257 ? 30.239 -37.831 12.755 1.00 26.77 2312 GLY A N 1
ATOM 2093 C CA . GLY A 1 257 ? 30.759 -38.971 12.032 1.00 25.56 2312 GLY A CA 1
ATOM 2094 C C . GLY A 1 257 ? 30.005 -39.359 10.780 1.00 28.89 2312 GLY A C 1
ATOM 2095 O O . GLY A 1 257 ? 30.364 -40.362 10.153 1.00 29.26 2312 GLY A O 1
ATOM 2096 N N . ALA A 1 258 ? 28.987 -38.603 10.378 1.00 27.80 2313 ALA A N 1
ATOM 2097 C CA . ALA A 1 258 ? 28.204 -38.958 9.201 1.00 24.57 2313 ALA A CA 1
ATOM 2098 C C . ALA A 1 258 ? 28.791 -38.426 7.900 1.00 21.57 2313 ALA A C 1
ATOM 2099 O O . ALA A 1 258 ? 28.258 -38.736 6.830 1.00 24.31 2313 ALA A O 1
ATOM 2101 N N . GLY A 1 259 ? 29.859 -37.636 7.953 1.00 22.29 2314 GLY A N 1
ATOM 2102 C CA . GLY A 1 259 ? 30.448 -37.108 6.740 1.00 26.07 2314 GLY A CA 1
ATOM 2103 C C . GLY A 1 259 ? 29.754 -35.849 6.250 1.00 25.93 2314 GLY A C 1
ATOM 2104 O O . GLY A 1 259 ? 28.895 -35.266 6.912 1.00 22.97 2314 GLY A O 1
ATOM 2105 N N . THR A 1 260 ? 30.138 -35.434 5.041 1.00 24.47 2315 THR A N 1
ATOM 2106 C CA . THR A 1 260 ? 29.635 -34.196 4.453 1.00 22.73 2315 THR A CA 1
ATOM 2107 C C . THR A 1 260 ? 28.827 -34.423 3.185 1.00 25.55 2315 THR A C 1
ATOM 2108 O O . THR A 1 260 ? 28.546 -33.459 2.465 1.00 24.94 2315 THR A O 1
ATOM 2112 N N . GLY A 1 261 ? 28.454 -35.656 2.873 1.00 21.72 2316 GLY A N 1
ATOM 2113 C CA . GLY A 1 261 ? 27.785 -35.931 1.625 1.00 25.55 2316 GLY A CA 1
ATOM 2114 C C . GLY A 1 261 ? 26.295 -35.643 1.666 1.00 26.97 2316 GLY A C 1
ATOM 2115 O O . GLY A 1 261 ? 25.708 -35.297 2.687 1.00 23.04 2316 GLY A O 1
ATOM 2116 N N . LEU A 1 262 ? 25.683 -35.783 0.495 1.00 25.11 2317 LEU A N 1
ATOM 2117 C CA . LEU A 1 262 ? 24.233 -35.715 0.397 1.00 22.57 2317 LEU A CA 1
ATOM 2118 C C . LEU A 1 262 ? 23.627 -36.928 1.092 1.00 26.42 2317 LEU A C 1
ATOM 2119 O O . LEU A 1 262 ? 24.173 -38.032 1.020 1.00 26.89 2317 LEU A O 1
ATOM 2124 N N . GLY A 1 263 ? 22.505 -36.720 1.772 1.00 20.93 2318 GLY A N 1
ATOM 2125 C CA . GLY A 1 263 ? 21.854 -37.801 2.491 1.00 25.09 2318 GLY A CA 1
ATOM 2126 C C . GLY A 1 263 ? 22.441 -38.137 3.848 1.00 22.78 2318 GLY A C 1
ATOM 2127 O O . GLY A 1 263 ? 21.996 -39.103 4.473 1.00 27.46 2318 GLY A O 1
ATOM 2128 N N . ALA A 1 264 ? 23.433 -37.371 4.312 1.00 21.27 2319 ALA A N 1
ATOM 2129 C CA . ALA A 1 264 ? 23.994 -37.617 5.640 1.00 20.18 2319 ALA A CA 1
ATOM 2130 C C . ALA A 1 264 ? 22.958 -37.286 6.707 1.00 22.25 2319 ALA A C 1
ATOM 2131 O O . ALA A 1 264 ? 22.308 -36.237 6.621 1.00 19.68 2319 ALA A O 1
ATOM 2133 N N . PRO A 1 265 ? 22.777 -38.137 7.716 1.00 23.82 2320 PRO A N 1
ATOM 2134 C CA . PRO A 1 265 ? 21.768 -37.859 8.747 1.00 21.35 2320 PRO A CA 1
ATOM 2135 C C . PRO A 1 265 ? 22.061 -36.577 9.515 1.00 16.55 2320 PRO A C 1
ATOM 2136 O O . PRO A 1 265 ? 23.213 -36.245 9.801 1.00 16.90 2320 PRO A O 1
ATOM 2140 N N . THR A 1 266 ? 20.995 -35.861 9.855 1.00 17.61 2321 THR A N 1
ATOM 2141 C CA . THR A 1 266 ? 21.097 -34.592 10.555 1.00 17.98 2321 THR A CA 1
ATOM 2142 C C . THR A 1 266 ? 20.236 -34.632 11.807 1.00 17.80 2321 THR A C 1
ATOM 2143 O O . THR A 1 266 ? 19.296 -35.423 11.915 1.00 20.81 2321 THR A O 1
ATOM 2147 N N . TYR A 1 267 ? 20.569 -33.760 12.759 1.00 16.62 2322 TYR A N 1
ATOM 2148 C CA . TYR A 1 267 ? 19.856 -33.694 14.023 1.00 19.49 2322 TYR A CA 1
ATOM 2149 C C . TYR A 1 267 ? 19.180 -32.354 14.289 1.00 20.64 2322 TYR A C 1
ATOM 2150 O O . TYR A 1 267 ? 18.416 -32.252 15.256 1.00 17.52 2322 TYR A O 1
ATOM 2159 N N . ALA A 1 268 ? 19.430 -31.334 13.471 1.00 16.83 2323 ALA A N 1
ATOM 2160 C CA . ALA A 1 268 ? 18.830 -30.021 13.675 1.00 15.69 2323 ALA A CA 1
ATOM 2161 C C . ALA A 1 268 ? 19.039 -29.198 12.412 1.00 16.28 2323 ALA A C 1
ATOM 2162 O O . ALA A 1 268 ? 19.779 -29.590 11.510 1.00 14.50 2323 ALA A O 1
ATOM 2164 N N . GLY A 1 269 ? 18.368 -28.057 12.351 1.00 16.63 2324 GLY A N 1
ATOM 2165 C CA . GLY A 1 269 ? 18.753 -27.052 11.386 1.00 15.09 2324 GLY A CA 1
ATOM 2166 C C . GLY A 1 269 ? 20.130 -26.506 11.719 1.00 15.43 2324 GLY A C 1
ATOM 2167 O O . GLY A 1 269 ? 20.673 -26.711 12.805 1.00 17.04 2324 GLY A O 1
ATOM 2168 N N . GLY A 1 270 ? 20.719 -25.807 10.759 1.00 12.44 2325 GLY A N 1
ATOM 2169 C CA . GLY A 1 270 ? 21.995 -25.163 11.004 1.00 13.58 2325 GLY A CA 1
ATOM 2170 C C . GLY A 1 270 ? 21.887 -24.013 11.992 1.00 15.17 2325 GLY A C 1
ATOM 2171 O O . GLY A 1 270 ? 20.809 -23.489 12.258 1.00 11.38 2325 GLY A O 1
ATOM 2172 N N . GLU A 1 271 ? 23.033 -23.647 12.576 1.00 15.27 2326 GLU A N 1
ATOM 2173 C CA . GLU A 1 271 ? 23.138 -22.418 13.360 1.00 15.73 2326 GLU A CA 1
ATOM 2174 C C . GLU A 1 271 ? 22.573 -21.237 12.580 1.00 13.38 2326 GLU A C 1
ATOM 2175 O O . GLU A 1 271 ? 22.768 -21.125 11.366 1.00 11.97 2326 GLU A O 1
ATOM 2181 N N . ALA A 1 272 ? 21.868 -20.354 13.285 1.00 13.66 2327 ALA A N 1
ATOM 2182 C CA . ALA A 1 272 ? 21.241 -19.209 12.635 1.00 14.66 2327 ALA A CA 1
ATOM 2183 C C . ALA A 1 272 ? 22.290 -18.220 12.138 1.00 15.05 2327 ALA A C 1
ATOM 2184 O O . ALA A 1 272 ? 23.356 -18.062 12.734 1.00 13.69 2327 ALA A O 1
ATOM 2186 N N . GLY A 1 273 ? 21.972 -17.541 11.031 1.00 13.63 2328 GLY A N 1
ATOM 2187 C CA . GLY A 1 273 ? 22.814 -16.461 10.566 1.00 14.87 2328 GLY A CA 1
ATOM 2188 C C . GLY A 1 273 ? 22.619 -15.185 11.371 1.00 14.52 2328 GLY A C 1
ATOM 2189 O O . GLY A 1 273 ? 21.580 -14.971 12.002 1.00 14.40 2328 GLY A O 1
ATOM 2190 N N . ASP A 1 274 ? 23.632 -14.309 11.316 1.00 15.95 2329 ASP A N 1
ATOM 2191 C CA . ASP A 1 274 ? 23.588 -13.065 12.085 1.00 16.48 2329 ASP A CA 1
ATOM 2192 C C . ASP A 1 274 ? 22.439 -12.173 11.638 1.00 14.75 2329 ASP A C 1
ATOM 2193 O O . ASP A 1 274 ? 21.837 -11.459 12.450 1.00 14.78 2329 ASP A O 1
ATOM 2198 N N . GLU A 1 275 ? 22.140 -12.176 10.347 1.00 12.88 2330 GLU A N 1
ATOM 2199 C CA . GLU A 1 275 ? 21.123 -11.270 9.834 1.00 14.15 2330 GLU A CA 1
ATOM 2200 C C . GLU A 1 275 ? 19.752 -11.920 9.743 1.00 16.57 2330 GLU A C 1
ATOM 2201 O O . GLU A 1 275 ? 18.751 -11.293 10.106 1.00 15.28 2330 GLU A O 1
ATOM 2207 N N . THR A 1 276 ? 19.670 -13.168 9.282 1.00 12.24 2331 THR A N 1
ATOM 2208 C CA . THR A 1 276 ? 18.358 -13.780 9.111 1.00 14.56 2331 THR A CA 1
ATOM 2209 C C . THR A 1 276 ? 17.825 -14.439 10.379 1.00 13.42 2331 THR A C 1
ATOM 2210 O O . THR A 1 276 ? 16.604 -14.580 10.512 1.00 12.41 2331 THR A O 1
ATOM 2214 N N . ARG A 1 277 ? 18.695 -14.822 11.311 1.00 11.63 2332 ARG A N 1
ATOM 2215 C CA . ARG A 1 277 ? 18.293 -15.228 12.664 1.00 13.92 2332 ARG A CA 1
ATOM 2216 C C . ARG A 1 277 ? 17.219 -16.313 12.649 1.00 17.70 2332 ARG A C 1
ATOM 2217 O O . ARG A 1 277 ? 16.231 -16.253 13.381 1.00 17.51 2332 ARG A O 1
ATOM 2225 N N . ALA A 1 278 ? 17.422 -17.332 11.820 1.00 12.11 2333 ALA A N 1
ATOM 2226 C CA . ALA A 1 278 ? 16.454 -18.423 11.754 1.00 15.03 2333 ALA A CA 1
ATOM 2227 C C . ALA A 1 278 ? 17.210 -19.715 11.496 1.00 16.55 2333 ALA A C 1
ATOM 2228 O O . ALA A 1 278 ? 17.708 -19.923 10.386 1.00 13.37 2333 ALA A O 1
ATOM 2230 N N . ARG A 1 279 ? 17.252 -20.599 12.493 1.00 15.23 2334 ARG A N 1
ATOM 2231 C CA . ARG A 1 279 ? 17.944 -21.864 12.305 1.00 13.01 2334 ARG A CA 1
ATOM 2232 C C . ARG A 1 279 ? 17.313 -22.625 11.143 1.00 13.16 2334 ARG A C 1
ATOM 2233 O O . ARG A 1 279 ? 16.092 -22.644 10.981 1.00 12.54 2334 ARG A O 1
ATOM 2241 N N . GLY A 1 280 ? 18.155 -23.262 10.335 1.00 9.09 2335 GLY A N 1
ATOM 2242 C CA . GLY A 1 280 ? 17.714 -23.957 9.140 1.00 12.68 2335 GLY A CA 1
ATOM 2243 C C . GLY A 1 280 ? 17.747 -23.131 7.873 1.00 12.85 2335 GLY A C 1
ATOM 2244 O O . GLY A 1 280 ? 17.508 -23.681 6.793 1.00 12.62 2335 GLY A O 1
ATOM 2245 N N . PHE A 1 281 ? 18.132 -21.858 7.962 1.00 13.56 2336 PHE A N 1
ATOM 2246 C CA . PHE A 1 281 ? 17.984 -20.903 6.877 1.00 14.08 2336 PHE A CA 1
ATOM 2247 C C . PHE A 1 281 ? 19.206 -19.993 6.869 1.00 12.80 2336 PHE A C 1
ATOM 2248 O O . PHE A 1 281 ? 19.658 -19.552 7.929 1.00 10.59 2336 PHE A O 1
ATOM 2256 N N . LEU A 1 282 ? 19.758 -19.737 5.682 1.00 12.59 2337 LEU A N 1
ATOM 2257 C CA . LEU A 1 282 ? 20.835 -18.761 5.518 1.00 12.50 2337 LEU A CA 1
ATOM 2258 C C . LEU A 1 282 ? 20.627 -18.030 4.202 1.00 13.03 2337 LEU A C 1
ATOM 2259 O O . LEU A 1 282 ? 20.373 -18.668 3.176 1.00 14.05 2337 LEU A O 1
ATOM 2264 N N . SER A 1 283 ? 20.728 -16.702 4.232 1.00 10.82 2338 SER A N 1
ATOM 2265 C CA . SER A 1 283 ? 20.675 -15.934 2.996 1.00 11.54 2338 SER A CA 1
ATOM 2266 C C . SER A 1 283 ? 21.899 -16.238 2.144 1.00 12.98 2338 SER A C 1
ATOM 2267 O O . SER A 1 283 ? 22.921 -16.731 2.633 1.00 12.33 2338 SER A O 1
ATOM 2270 N N . PHE A 1 284 ? 21.793 -15.931 0.852 1.00 10.59 2339 PHE A N 1
ATOM 2271 C CA . PHE A 1 284 ? 22.946 -16.115 -0.021 1.00 12.07 2339 PHE A CA 1
ATOM 2272 C C . PHE A 1 284 ? 24.144 -15.319 0.481 1.00 12.42 2339 PHE A C 1
ATOM 2273 O O . PHE A 1 284 ? 25.275 -15.815 0.453 1.00 12.96 2339 PHE A O 1
ATOM 2281 N N . TYR A 1 285 ? 23.919 -14.090 0.966 1.00 12.56 2340 TYR A N 1
ATOM 2282 C CA . TYR A 1 285 ? 25.053 -13.292 1.423 1.00 13.48 2340 TYR A CA 1
ATOM 2283 C C . TYR A 1 285 ? 25.649 -13.846 2.715 1.00 13.28 2340 TYR A C 1
ATOM 2284 O O . TYR A 1 285 ? 26.865 -13.750 2.920 1.00 13.83 2340 TYR A O 1
ATOM 2293 N N . GLU A 1 286 ? 24.828 -14.444 3.587 1.00 11.91 2341 GLU A N 1
ATOM 2294 C CA . GLU A 1 286 ? 25.386 -15.116 4.760 1.00 12.76 2341 GLU A CA 1
ATOM 2295 C C . GLU A 1 286 ? 26.225 -16.324 4.350 1.00 13.37 2341 GLU A C 1
ATOM 2296 O O . GLU A 1 286 ? 27.226 -16.649 4.999 1.00 12.55 2341 GLU A O 1
ATOM 2302 N N . ILE A 1 287 ? 25.828 -17.006 3.281 1.00 11.99 2342 ILE A N 1
ATOM 2303 C CA . ILE A 1 287 ? 26.630 -18.116 2.777 1.00 12.73 2342 ILE A CA 1
ATOM 2304 C C . ILE A 1 287 ? 27.944 -17.602 2.201 1.00 16.24 2342 ILE A C 1
ATOM 2305 O O . ILE A 1 287 ? 29.001 -18.223 2.373 1.00 14.75 2342 ILE A O 1
ATOM 2310 N N . CYS A 1 288 ? 27.901 -16.462 1.507 1.00 12.78 2343 CYS A N 1
ATOM 2311 C CA . CYS A 1 288 ? 29.121 -15.861 0.974 1.00 16.25 2343 CYS A CA 1
ATOM 2312 C C . CYS A 1 288 ? 30.103 -15.542 2.091 1.00 15.08 2343 CYS A C 1
ATOM 2313 O O . CYS A 1 288 ? 31.299 -15.838 1.987 1.00 18.36 2343 CYS A O 1
ATOM 2316 N N . GLU A 1 289 ? 29.618 -14.921 3.166 1.00 15.70 2344 GLU A N 1
ATOM 2317 C CA . GLU A 1 289 ? 30.497 -14.618 4.290 1.00 18.31 2344 GLU A CA 1
ATOM 2318 C C . GLU A 1 289 ? 31.148 -15.884 4.830 1.00 19.04 2344 GLU A C 1
ATOM 2319 O O . GLU A 1 289 ? 32.338 -15.889 5.162 1.00 18.01 2344 GLU A O 1
ATOM 2325 N N . ARG A 1 290 ? 30.380 -16.970 4.929 1.00 15.90 2345 ARG A N 1
ATOM 2326 C CA . ARG A 1 290 ? 30.934 -18.216 5.449 1.00 15.95 2345 ARG A CA 1
ATOM 2327 C C . ARG A 1 290 ? 32.022 -18.767 4.533 1.00 18.83 2345 ARG A C 1
ATOM 2328 O O . ARG A 1 290 ? 33.074 -19.215 5.005 1.00 18.88 2345 ARG A O 1
ATOM 2336 N N . VAL A 1 291 ? 31.795 -18.739 3.222 1.00 17.08 2346 VAL A N 1
ATOM 2337 C CA . VAL A 1 291 ? 32.810 -19.223 2.290 1.00 19.68 2346 VAL A CA 1
ATOM 2338 C C . VAL A 1 291 ? 34.006 -18.279 2.256 1.00 21.45 2346 VAL A C 1
ATOM 2339 O O . VAL A 1 291 ? 35.160 -18.715 2.339 1.00 22.61 2346 VAL A O 1
ATOM 2343 N N . LYS A 1 292 ? 33.748 -16.972 2.150 1.00 19.11 2347 LYS A N 1
ATOM 2344 C CA . LYS A 1 292 ? 34.823 -16.008 1.920 1.00 22.61 2347 LYS A CA 1
ATOM 2345 C C . LYS A 1 292 ? 35.648 -15.759 3.176 1.00 25.51 2347 LYS A C 1
ATOM 2346 O O . LYS A 1 292 ? 36.876 -15.643 3.102 1.00 25.31 2347 LYS A O 1
ATOM 2352 N N . VAL A 1 293 ? 34.991 -15.646 4.329 1.00 21.10 2348 VAL A N 1
ATOM 2353 C CA . VAL A 1 293 ? 35.643 -15.213 5.549 1.00 25.71 2348 VAL A CA 1
ATOM 2354 C C . VAL A 1 293 ? 35.823 -16.345 6.555 1.00 26.84 2348 VAL A C 1
ATOM 2355 O O . VAL A 1 293 ? 36.826 -16.358 7.276 1.00 28.25 2348 VAL A O 1
ATOM 2359 N N . LYS A 1 294 ? 34.891 -17.293 6.626 1.00 23.79 2349 LYS A N 1
ATOM 2360 C CA . LYS A 1 294 ? 34.939 -18.345 7.632 1.00 21.15 2349 LYS A CA 1
ATOM 2361 C C . LYS A 1 294 ? 35.491 -19.657 7.100 1.00 22.84 2349 LYS A C 1
ATOM 2362 O O . LYS A 1 294 ? 35.513 -20.643 7.841 1.00 22.89 2349 LYS A O 1
ATOM 2368 N N . GLY A 1 295 ? 35.921 -19.701 5.840 1.00 21.21 2350 GLY A N 1
ATOM 2369 C CA . GLY A 1 295 ? 36.581 -20.884 5.328 1.00 23.47 2350 GLY A CA 1
ATOM 2370 C C . GLY A 1 295 ? 35.696 -22.080 5.068 1.00 27.34 2350 GLY A C 1
ATOM 2371 O O . GLY A 1 295 ? 36.201 -23.205 5.028 1.00 24.27 2350 GLY A O 1
ATOM 2372 N N . TRP A 1 296 ? 34.389 -21.886 4.900 1.00 18.94 2351 TRP A N 1
ATOM 2373 C CA . TRP A 1 296 ? 33.529 -23.013 4.573 1.00 18.46 2351 TRP A CA 1
ATOM 2374 C C . TRP A 1 296 ? 33.884 -23.571 3.201 1.00 17.92 2351 TRP A C 1
ATOM 2375 O O . TRP A 1 296 ? 34.232 -22.833 2.276 1.00 21.92 2351 TRP A O 1
ATOM 2386 N N . LYS A 1 297 ? 33.753 -24.887 3.063 1.00 21.31 2352 LYS A N 1
ATOM 2387 C CA . LYS A 1 297 ? 34.154 -25.586 1.849 1.00 23.60 2352 LYS A CA 1
ATOM 2388 C C . LYS A 1 297 ? 32.955 -25.752 0.927 1.00 19.69 2352 LYS A C 1
ATOM 2389 O O . LYS A 1 297 ? 31.883 -26.175 1.365 1.00 18.47 2352 LYS A O 1
ATOM 2395 N N . VAL A 1 298 ? 33.150 -25.449 -0.353 1.00 19.37 2353 VAL A N 1
ATOM 2396 C CA . VAL A 1 298 ? 32.097 -25.534 -1.356 1.00 18.85 2353 VAL A CA 1
ATOM 2397 C C . VAL A 1 298 ? 32.194 -26.881 -2.055 1.00 21.07 2353 VAL A C 1
ATOM 2398 O O . VAL A 1 298 ? 33.270 -27.272 -2.523 1.00 21.43 2353 VAL A O 1
ATOM 2402 N N . HIS A 1 299 ? 31.073 -27.589 -2.131 1.00 15.81 2354 HIS A N 1
ATOM 2403 C CA . HIS A 1 299 ? 30.994 -28.881 -2.796 1.00 19.59 2354 HIS A CA 1
ATOM 2404 C C . HIS A 1 299 ? 30.075 -28.763 -4.000 1.00 19.94 2354 HIS A C 1
ATOM 2405 O O . HIS A 1 299 ? 28.932 -28.314 -3.869 1.00 18.45 2354 HIS A O 1
ATOM 2412 N N . ARG A 1 300 ? 30.568 -29.174 -5.164 1.00 18.05 2355 ARG A N 1
ATOM 2413 C CA . ARG A 1 300 ? 29.806 -29.069 -6.398 1.00 20.06 2355 ARG A CA 1
ATOM 2414 C C . ARG A 1 300 ? 29.517 -30.437 -7.004 1.00 23.48 2355 ARG A C 1
ATOM 2415 O O . ARG A 1 300 ? 30.220 -31.423 -6.758 1.00 22.40 2355 ARG A O 1
ATOM 2423 N N . ASP A 1 301 ? 28.461 -30.474 -7.816 1.00 20.06 2356 ASP A N 1
ATOM 2424 C CA . ASP A 1 301 ? 28.074 -31.666 -8.554 1.00 21.86 2356 ASP A CA 1
ATOM 2425 C C . ASP A 1 301 ? 28.625 -31.573 -9.971 1.00 25.21 2356 ASP A C 1
ATOM 2426 O O . ASP A 1 301 ? 28.146 -30.739 -10.755 1.00 26.83 2356 ASP A O 1
ATOM 2431 N N . PRO A 1 302 ? 29.622 -32.380 -10.347 1.00 29.74 2357 PRO A N 1
ATOM 2432 C CA . PRO A 1 302 ? 30.145 -32.305 -11.724 1.00 30.00 2357 PRO A CA 1
ATOM 2433 C C . PRO A 1 302 ? 29.092 -32.561 -12.786 1.00 28.60 2357 PRO A C 1
ATOM 2434 O O . PRO A 1 302 ? 29.254 -32.095 -13.920 1.00 36.43 2357 PRO A O 1
ATOM 2438 N N . GLY A 1 303 ? 28.018 -33.277 -12.458 1.00 27.06 2358 GLY A N 1
ATOM 2439 C CA . GLY A 1 303 ? 26.957 -33.539 -13.410 1.00 29.17 2358 GLY A CA 1
ATOM 2440 C C . GLY A 1 303 ? 25.993 -32.396 -13.625 1.00 29.32 2358 GLY A C 1
ATOM 2441 O O . GLY A 1 303 ? 25.168 -32.469 -14.539 1.00 30.77 2358 GLY A O 1
ATOM 2442 N N . GLY A 1 304 ? 26.067 -31.348 -12.805 1.00 25.84 2359 GLY A N 1
ATOM 2443 C CA . GLY A 1 304 ? 25.199 -30.202 -12.984 1.00 28.29 2359 GLY A CA 1
ATOM 2444 C C . GLY A 1 304 ? 23.748 -30.441 -12.641 1.00 24.85 2359 GLY A C 1
ATOM 2445 O O . GLY A 1 304 ? 22.880 -29.709 -13.121 1.00 27.62 2359 GLY A O 1
ATOM 2446 N N . ARG A 1 305 ? 23.455 -31.445 -11.815 1.00 20.81 2360 ARG A N 1
ATOM 2447 C CA . ARG A 1 305 ? 22.077 -31.775 -11.471 1.00 19.61 2360 ARG A CA 1
ATOM 2448 C C . ARG A 1 305 ? 21.572 -31.010 -10.255 1.00 18.60 2360 ARG A C 1
ATOM 2449 O O . ARG A 1 305 ? 20.366 -30.758 -10.145 1.00 18.90 2360 ARG A O 1
ATOM 2457 N N . ILE A 1 306 ? 22.465 -30.652 -9.334 1.00 18.07 2361 ILE A N 1
ATOM 2458 C CA . ILE A 1 306 ? 22.117 -29.839 -8.180 1.00 17.95 2361 ILE A CA 1
ATOM 2459 C C . ILE A 1 306 ? 23.142 -28.722 -8.068 1.00 17.12 2361 ILE A C 1
ATOM 2460 O O . ILE A 1 306 ? 24.263 -28.819 -8.575 1.00 18.84 2361 ILE A O 1
ATOM 2465 N N . GLY A 1 307 ? 22.737 -27.637 -7.404 1.00 16.69 2362 GLY A N 1
ATOM 2466 C CA . GLY A 1 307 ? 23.661 -26.587 -7.081 1.00 16.76 2362 GLY A CA 1
ATOM 2467 C C . GLY A 1 307 ? 24.623 -27.009 -5.980 1.00 16.69 2362 GLY A C 1
ATOM 2468 O O . GLY A 1 307 ? 24.608 -28.154 -5.507 1.00 18.26 2362 GLY A O 1
ATOM 2469 N N . PRO A 1 308 ? 25.449 -26.069 -5.537 1.00 16.63 2363 PRO A N 1
ATOM 2470 C CA . PRO A 1 308 ? 26.475 -26.384 -4.539 1.00 18.35 2363 PRO A CA 1
ATOM 2471 C C . PRO A 1 308 ? 25.898 -26.531 -3.136 1.00 21.13 2363 PRO A C 1
ATOM 2472 O O . PRO A 1 308 ? 24.737 -26.221 -2.862 1.00 13.99 2363 PRO A O 1
ATOM 2476 N N . TYR A 1 309 ? 26.746 -27.039 -2.245 1.00 16.09 2364 TYR A N 1
ATOM 2477 C CA . TYR A 1 309 ? 26.528 -26.914 -0.810 1.00 15.59 2364 TYR A CA 1
ATOM 2478 C C . TYR A 1 309 ? 27.863 -26.584 -0.151 1.00 17.84 2364 TYR A C 1
ATOM 2479 O O . TYR A 1 309 ? 28.938 -26.819 -0.715 1.00 18.18 2364 TYR A O 1
ATOM 2488 N N . ALA A 1 310 ? 27.784 -25.978 1.029 1.00 14.65 2365 ALA A N 1
ATOM 2489 C CA . ALA A 1 310 ? 28.959 -25.529 1.744 1.00 15.02 2365 ALA A CA 1
ATOM 2490 C C . ALA A 1 310 ? 28.971 -26.146 3.133 1.00 18.06 2365 ALA A C 1
ATOM 2491 O O . ALA A 1 310 ? 27.913 -26.348 3.742 1.00 16.31 2365 ALA A O 1
ATOM 2493 N N . THR A 1 311 ? 30.167 -26.437 3.642 1.00 16.25 2366 THR A N 1
ATOM 2494 C CA . THR A 1 311 ? 30.295 -27.167 4.891 1.00 18.10 2366 THR A CA 1
ATOM 2495 C C . THR A 1 311 ? 31.386 -26.566 5.774 1.00 20.59 2366 THR A C 1
ATOM 2496 O O . THR A 1 311 ? 32.351 -25.974 5.291 1.00 16.68 2366 THR A O 1
ATOM 2500 N N . HIS A 1 312 ? 31.201 -26.746 7.084 1.00 17.35 2367 HIS A N 1
ATOM 2501 C CA . HIS A 1 312 ? 32.157 -26.387 8.115 1.00 17.79 2367 HIS A CA 1
ATOM 2502 C C . HIS A 1 312 ? 31.737 -27.094 9.389 1.00 20.89 2367 HIS A C 1
ATOM 2503 O O . HIS A 1 312 ? 30.589 -26.962 9.817 1.00 17.68 2367 HIS A O 1
ATOM 2510 N N . ASP A 1 313 ? 32.678 -27.824 10.005 1.00 21.63 2368 ASP A N 1
ATOM 2511 C CA . ASP A 1 313 ? 32.396 -28.675 11.171 1.00 24.06 2368 ASP A CA 1
ATOM 2512 C C . ASP A 1 313 ? 31.175 -29.527 10.811 1.00 20.36 2368 ASP A C 1
ATOM 2513 O O . ASP A 1 313 ? 31.164 -30.131 9.728 1.00 22.06 2368 ASP A O 1
ATOM 2518 N N . ASP A 1 314 ? 30.122 -29.566 11.642 1.00 18.44 2369 ASP A N 1
ATOM 2519 C CA . ASP A 1 314 ? 28.926 -30.313 11.328 1.00 17.84 2369 ASP A CA 1
ATOM 2520 C C . ASP A 1 314 ? 27.845 -29.460 10.653 1.00 16.24 2369 ASP A C 1
ATOM 2521 O O . ASP A 1 314 ? 26.688 -29.896 10.559 1.00 16.28 2369 ASP A O 1
ATOM 2526 N N . GLN A 1 315 ? 28.219 -28.286 10.150 1.00 15.49 2370 GLN A N 1
ATOM 2527 C CA . GLN A 1 315 ? 27.263 -27.402 9.477 1.00 14.49 2370 GLN A CA 1
ATOM 2528 C C . GLN A 1 315 ? 27.279 -27.674 7.977 1.00 16.27 2370 GLN A C 1
ATOM 2529 O O . GLN A 1 315 ? 28.326 -27.986 7.400 1.00 16.41 2370 GLN A O 1
ATOM 2535 N N . TRP A 1 316 ? 26.120 -27.513 7.348 1.00 14.30 2371 TRP A N 1
ATOM 2536 C CA . TRP A 1 316 ? 25.896 -27.964 5.976 1.00 14.47 2371 TRP A CA 1
ATOM 2537 C C . TRP A 1 316 ? 24.748 -27.149 5.399 1.00 14.52 2371 TRP A C 1
ATOM 2538 O O . TRP A 1 316 ? 23.654 -27.156 5.965 1.00 12.71 2371 TRP A O 1
ATOM 2549 N N . VAL A 1 317 ? 24.978 -26.447 4.289 1.00 14.14 2372 VAL A N 1
ATOM 2550 C CA . VAL A 1 317 ? 23.932 -25.622 3.690 1.00 14.93 2372 VAL A CA 1
ATOM 2551 C C . VAL A 1 317 ? 23.974 -25.793 2.176 1.00 14.11 2372 VAL A C 1
ATOM 2552 O O . VAL A 1 317 ? 25.038 -25.679 1.560 1.00 14.14 2372 VAL A O 1
ATOM 2556 N N . SER A 1 318 ? 22.819 -26.071 1.579 1.00 12.29 2373 SER A N 1
ATOM 2557 C CA . SER A 1 318 ? 22.683 -26.186 0.134 1.00 13.81 2373 SER A CA 1
ATOM 2558 C C . SER A 1 318 ? 21.998 -24.945 -0.425 1.00 14.89 2373 SER A C 1
ATOM 2559 O O . SER A 1 318 ? 21.126 -24.363 0.218 1.00 12.27 2373 SER A O 1
ATOM 2562 N N . PHE A 1 319 ? 22.382 -24.551 -1.636 1.00 10.99 2374 PHE A N 1
ATOM 2563 C CA . PHE A 1 319 ? 21.949 -23.262 -2.169 1.00 13.15 2374 PHE A CA 1
ATOM 2564 C C . PHE A 1 319 ? 22.234 -23.220 -3.663 1.00 15.25 2374 PHE A C 1
ATOM 2565 O O . PHE A 1 319 ? 23.002 -24.030 -4.191 1.00 14.51 2374 PHE A O 1
ATOM 2573 N N . ASP A 1 320 ? 21.625 -22.242 -4.336 1.00 13.87 2375 ASP A N 1
ATOM 2574 C CA . ASP A 1 320 ? 21.947 -21.927 -5.722 1.00 13.52 2375 ASP A CA 1
ATOM 2575 C C . ASP A 1 320 ? 22.935 -20.767 -5.754 1.00 15.20 2375 ASP A C 1
ATOM 2576 O O . ASP A 1 320 ? 22.725 -19.748 -5.086 1.00 13.15 2375 ASP A O 1
ATOM 2581 N N . ASP A 1 321 ? 24.001 -20.921 -6.536 1.00 15.19 2376 ASP A N 1
ATOM 2582 C CA . ASP A 1 321 ? 24.963 -19.859 -6.761 1.00 16.73 2376 ASP A CA 1
ATOM 2583 C C . ASP A 1 321 ? 24.690 -19.217 -8.119 1.00 16.31 2376 ASP A C 1
ATOM 2584 O O . ASP A 1 321 ? 23.693 -19.521 -8.784 1.00 17.36 2376 ASP A O 1
ATOM 2589 N N . ASP A 1 322 ? 25.596 -18.326 -8.541 1.00 17.84 2377 ASP A N 1
ATOM 2590 C CA . ASP A 1 322 ? 25.462 -17.655 -9.833 1.00 19.13 2377 ASP A CA 1
ATOM 2591 C C . ASP A 1 322 ? 25.296 -18.641 -10.977 1.00 16.95 2377 ASP A C 1
ATOM 2592 O O . ASP A 1 322 ? 24.468 -18.434 -11.869 1.00 15.75 2377 ASP A O 1
ATOM 2597 N N . PHE A 1 323 ? 26.072 -19.729 -10.967 1.00 18.84 2378 PHE A N 1
ATOM 2598 C CA . PHE A 1 323 ? 26.038 -20.664 -12.085 1.00 17.94 2378 PHE A CA 1
ATOM 2599 C C . PHE A 1 323 ? 24.704 -21.392 -12.163 1.00 18.09 2378 PHE A C 1
ATOM 2600 O O . PHE A 1 323 ? 24.179 -21.612 -13.258 1.00 16.44 2378 PHE A O 1
ATOM 2608 N N . MET A 1 324 ? 24.141 -21.788 -11.021 1.00 16.92 2379 MET A N 1
ATOM 2609 C CA . MET A 1 324 ? 22.854 -22.469 -11.088 1.00 13.49 2379 MET A CA 1
ATOM 2610 C C . MET A 1 324 ? 21.716 -21.493 -11.354 1.00 14.24 2379 MET A C 1
ATOM 2611 O O . MET A 1 324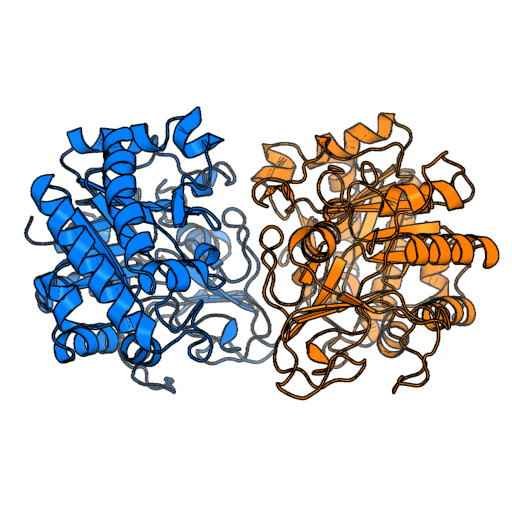 ? 20.759 -21.847 -12.056 1.00 16.65 2379 MET A O 1
ATOM 2616 N N . ALA A 1 325 ? 21.801 -20.269 -10.820 1.00 15.04 2380 ALA A N 1
ATOM 2617 C CA . ALA A 1 325 ? 20.827 -19.242 -11.181 1.00 13.92 2380 ALA A CA 1
ATOM 2618 C C . ALA A 1 325 ? 20.850 -18.978 -12.682 1.00 15.95 2380 ALA A C 1
ATOM 2619 O O . ALA A 1 325 ? 19.794 -18.865 -13.316 1.00 13.95 2380 ALA A O 1
ATOM 2621 N N . ARG A 1 326 ? 22.046 -18.905 -13.273 1.00 14.78 2381 ARG A N 1
ATOM 2622 C CA . ARG A 1 326 ? 22.145 -18.748 -14.722 1.00 14.74 2381 ARG A CA 1
ATOM 2623 C C . ARG A 1 326 ? 21.516 -19.931 -15.442 1.00 14.98 2381 ARG A C 1
ATOM 2624 O O . ARG A 1 326 ? 20.713 -19.756 -16.367 1.00 14.87 2381 ARG A O 1
ATOM 2632 N N . HIS A 1 327 ? 21.861 -21.152 -15.021 1.00 16.41 2382 HIS A N 1
ATOM 2633 C CA . HIS A 1 327 ? 21.331 -22.327 -15.703 1.00 15.64 2382 HIS A CA 1
ATOM 2634 C C . HIS A 1 327 ? 19.811 -22.360 -15.655 1.00 15.71 2382 HIS A C 1
ATOM 2635 O O . HIS A 1 327 ? 19.158 -22.688 -16.652 1.00 13.36 2382 HIS A O 1
ATOM 2642 N N . LYS A 1 328 ? 19.226 -22.046 -14.497 1.00 15.26 2383 LYS A N 1
ATOM 2643 C CA . LYS A 1 328 ? 17.776 -22.121 -14.389 1.00 13.80 2383 LYS A CA 1
ATOM 2644 C C . LYS A 1 328 ? 17.101 -21.073 -15.260 1.00 13.66 2383 LYS A C 1
ATOM 2645 O O . LYS A 1 328 ? 16.039 -21.338 -15.842 1.00 14.96 2383 LYS A O 1
ATOM 2651 N N . ALA A 1 329 ? 17.721 -19.901 -15.396 1.00 15.07 2384 ALA A N 1
ATOM 2652 C CA . ALA A 1 329 ? 17.200 -18.897 -16.313 1.00 14.52 2384 ALA A CA 1
ATOM 2653 C C . ALA A 1 329 ? 17.348 -19.351 -17.760 1.00 17.68 2384 ALA A C 1
ATOM 2654 O O . ALA A 1 329 ? 16.454 -19.123 -18.580 1.00 15.07 2384 ALA A O 1
ATOM 2656 N N . GLU A 1 330 ? 18.468 -19.998 -18.093 1.00 16.98 2385 GLU A N 1
ATOM 2657 C CA . GLU A 1 330 ? 18.636 -20.511 -19.448 1.00 15.93 2385 GLU A CA 1
ATOM 2658 C C . GLU A 1 330 ? 17.692 -21.671 -19.723 1.00 17.07 2385 GLU A C 1
ATOM 2659 O O . GLU A 1 330 ? 17.209 -21.822 -20.853 1.00 18.07 2385 GLU A O 1
ATOM 2665 N N . TYR A 1 331 ? 17.400 -22.480 -18.700 1.00 14.74 2386 TYR A N 1
ATOM 2666 C CA . TYR A 1 331 ? 16.369 -23.509 -18.813 1.00 17.70 2386 TYR A CA 1
ATOM 2667 C C . TYR A 1 331 ? 15.017 -22.897 -19.155 1.00 18.76 2386 TYR A C 1
ATOM 2668 O O . TYR A 1 331 ? 14.288 -23.409 -20.014 1.00 18.42 2386 TYR A O 1
ATOM 2677 N N . VAL A 1 332 ? 14.652 -21.817 -18.457 1.00 15.34 2387 VAL A N 1
ATOM 2678 C CA . VAL A 1 332 ? 13.415 -21.096 -18.752 1.00 15.01 2387 VAL A CA 1
ATOM 2679 C C . VAL A 1 332 ? 13.380 -20.656 -20.210 1.00 18.54 2387 VAL A C 1
ATOM 2680 O O . VAL A 1 332 ? 12.361 -20.794 -20.896 1.00 18.68 2387 VAL A O 1
ATOM 2684 N N . ARG A 1 333 ? 14.497 -20.136 -20.710 1.00 18.50 2388 ARG A N 1
ATOM 2685 C CA . ARG A 1 333 ? 14.502 -19.663 -22.083 1.00 20.93 2388 ARG A CA 1
ATOM 2686 C C . ARG A 1 333 ? 14.463 -20.827 -23.069 1.00 21.41 2388 ARG A C 1
ATOM 2687 O O . ARG A 1 333 ? 13.725 -20.775 -24.063 1.00 21.68 2388 ARG A O 1
ATOM 2695 N N . ALA A 1 334 ? 15.215 -21.895 -22.797 1.00 21.33 2389 ALA A N 1
ATOM 2696 C CA . ALA A 1 334 ? 15.220 -23.045 -23.696 1.00 19.22 2389 ALA A CA 1
ATOM 2697 C C . ALA A 1 334 ? 13.854 -23.714 -23.758 1.00 23.77 2389 ALA A C 1
ATOM 2698 O O . ALA A 1 334 ? 13.406 -24.119 -24.837 1.00 21.64 2389 ALA A O 1
ATOM 2700 N N . MET A 1 335 ? 13.195 -23.866 -22.606 1.00 20.91 2390 MET A N 1
ATOM 2701 C CA . MET A 1 335 ? 11.850 -24.424 -22.508 1.00 19.72 2390 MET A CA 1
ATOM 2702 C C . MET A 1 335 ? 10.766 -23.453 -22.954 1.00 17.85 2390 MET A C 1
ATOM 2703 O O . MET A 1 335 ? 9.592 -23.845 -22.990 1.00 20.00 2390 MET A O 1
ATOM 2708 N N . GLU A 1 336 ? 11.121 -22.204 -23.263 1.00 21.05 2391 GLU A N 1
ATOM 2709 C CA . GLU A 1 336 ? 10.162 -21.188 -23.702 1.00 18.74 2391 GLU A CA 1
ATOM 2710 C C . GLU A 1 336 ? 9.054 -20.974 -22.668 1.00 21.19 2391 GLU A C 1
ATOM 2711 O O . GLU A 1 336 ? 7.864 -20.929 -22.989 1.00 19.08 2391 GLU A O 1
ATOM 2717 N N . LEU A 1 337 ? 9.462 -20.808 -21.413 1.00 18.59 2392 LEU A N 1
ATOM 2718 C CA . LEU A 1 337 ? 8.523 -20.611 -20.321 1.00 18.39 2392 LEU A CA 1
ATOM 2719 C C . LEU A 1 337 ? 8.223 -19.119 -20.180 1.00 18.16 2392 LEU A C 1
ATOM 2720 O O . LEU A 1 337 ? 8.664 -18.300 -20.987 1.00 19.35 2392 LEU A O 1
ATOM 2725 N N . GLY A 1 338 ? 7.470 -18.751 -19.139 1.00 14.77 2393 GLY A N 1
ATOM 2726 C CA . GLY A 1 338 ? 7.078 -17.360 -18.964 1.00 16.68 2393 GLY A CA 1
ATOM 2727 C C . GLY A 1 338 ? 8.131 -16.479 -18.326 1.00 16.21 2393 GLY A C 1
ATOM 2728 O O . GLY A 1 338 ? 8.131 -15.260 -18.535 1.00 16.51 2393 GLY A O 1
ATOM 2729 N N . GLY A 1 339 ? 9.020 -17.056 -17.529 1.00 14.95 2394 GLY A N 1
ATOM 2730 C CA . GLY A 1 339 ? 10.067 -16.263 -16.912 1.00 14.16 2394 GLY A CA 1
ATOM 2731 C C . GLY A 1 339 ? 10.585 -16.937 -15.653 1.00 12.40 2394 GLY A C 1
ATOM 2732 O O . GLY A 1 339 ? 10.358 -18.127 -15.430 1.00 12.35 2394 GLY A O 1
ATOM 2733 N N . SER A 1 340 ? 11.290 -16.143 -14.845 1.00 14.33 2395 SER A N 1
ATOM 2734 C CA . SER A 1 340 ? 11.859 -16.610 -13.589 1.00 14.30 2395 SER A CA 1
ATOM 2735 C C . SER A 1 340 ? 11.326 -15.766 -12.441 1.00 13.69 2395 SER A C 1
ATOM 2736 O O . SER A 1 340 ? 10.969 -14.598 -12.621 1.00 14.98 2395 SER A O 1
ATOM 2739 N N . MET A 1 341 ? 11.297 -16.362 -11.250 1.00 12.53 2396 MET A N 1
ATOM 2740 C CA . MET A 1 341 ? 10.844 -15.680 -10.047 1.00 13.34 2396 MET A CA 1
ATOM 2741 C C . MET A 1 341 ? 11.932 -15.765 -8.987 1.00 15.13 2396 MET A C 1
ATOM 2742 O O . MET A 1 341 ? 12.638 -16.775 -8.893 1.00 12.47 2396 MET A O 1
ATOM 2747 N N . ALA A 1 342 ? 12.075 -14.699 -8.197 1.00 12.28 2397 ALA A N 1
ATOM 2748 C CA . ALA A 1 342 ? 13.151 -14.578 -7.221 1.00 13.13 2397 ALA A CA 1
ATOM 2749 C C . ALA A 1 342 ? 12.582 -14.510 -5.808 1.00 13.65 2397 ALA A C 1
ATOM 2750 O O . ALA A 1 342 ? 11.832 -13.582 -5.484 1.00 13.97 2397 ALA A O 1
ATOM 2752 N N . TRP A 1 343 ? 13.014 -15.436 -4.952 1.00 13.01 2398 TRP A N 1
ATOM 2753 C CA . TRP A 1 343 ? 12.608 -15.530 -3.548 1.00 14.97 2398 TRP A CA 1
ATOM 2754 C C . TRP A 1 343 ? 13.878 -15.463 -2.691 1.00 14.76 2398 TRP A C 1
ATOM 2755 O O . TRP A 1 343 ? 14.501 -16.495 -2.440 1.00 14.04 2398 TRP A O 1
ATOM 2766 N N . SER A 1 344 ? 14.278 -14.263 -2.246 1.00 16.98 2399 SER A N 1
ATOM 2767 C CA . SER A 1 344 ? 13.552 -13.008 -2.461 1.00 13.11 2399 SER A CA 1
ATOM 2768 C C . SER A 1 344 ? 14.618 -11.917 -2.569 1.00 15.67 2399 SER A C 1
ATOM 2769 O O . SER A 1 344 ? 15.787 -12.190 -2.298 1.00 16.07 2399 SER A O 1
ATOM 2772 N N . LEU A 1 345 ? 14.219 -10.699 -2.959 1.00 12.70 2400 LEU A N 1
ATOM 2773 C CA . LEU A 1 345 ? 15.177 -9.622 -3.230 1.00 13.71 2400 LEU A CA 1
ATOM 2774 C C . LEU A 1 345 ? 16.193 -9.441 -2.108 1.00 14.78 2400 LEU A C 1
ATOM 2775 O O . LEU A 1 345 ? 17.383 -9.220 -2.361 1.00 14.17 2400 LEU A O 1
ATOM 2780 N N . ASP A 1 346 ? 15.731 -9.496 -0.863 1.00 11.86 2401 ASP A N 1
ATOM 2781 C CA . ASP A 1 346 ? 16.543 -9.151 0.296 1.00 12.56 2401 ASP A CA 1
ATOM 2782 C C . ASP A 1 346 ? 17.538 -10.233 0.693 1.00 12.51 2401 ASP A C 1
ATOM 2783 O O . ASP A 1 346 ? 18.363 -9.990 1.583 1.00 11.85 2401 ASP A O 1
ATOM 2788 N N . LEU A 1 347 ? 17.460 -11.427 0.102 1.00 13.50 2402 LEU A N 1
ATOM 2789 C CA . LEU A 1 347 ? 18.366 -12.507 0.468 1.00 12.77 2402 LEU A CA 1
ATOM 2790 C C . LEU A 1 347 ? 19.531 -12.650 -0.496 1.00 12.42 2402 LEU A C 1
ATOM 2791 O O . LEU A 1 347 ? 20.535 -13.280 -0.141 1.00 11.83 2402 LEU A O 1
ATOM 2796 N N . ASP A 1 348 ? 19.406 -12.085 -1.697 1.00 11.74 2403 ASP A N 1
ATOM 2797 C CA . ASP A 1 348 ? 20.528 -11.840 -2.594 1.00 13.56 2403 ASP A CA 1
ATOM 2798 C C . ASP A 1 348 ? 21.560 -10.972 -1.879 1.00 14.32 2403 ASP A C 1
ATOM 2799 O O . ASP A 1 348 ? 21.271 -10.334 -0.867 1.00 14.48 2403 ASP A O 1
ATOM 2804 N N . ASP A 1 349 ? 22.776 -10.927 -2.421 1.00 12.10 2404 ASP A N 1
ATOM 2805 C CA . ASP A 1 349 ? 23.777 -9.988 -1.909 1.00 16.85 2404 ASP A CA 1
ATOM 2806 C C . ASP A 1 349 ? 23.479 -8.604 -2.489 1.00 16.49 2404 ASP A C 1
ATOM 2807 O O . ASP A 1 349 ? 24.216 -8.064 -3.317 1.00 14.76 2404 ASP A O 1
ATOM 2812 N N . PHE A 1 350 ? 22.356 -8.030 -2.034 1.00 14.11 2405 PHE A N 1
ATOM 2813 C CA . PHE A 1 350 ? 21.845 -6.811 -2.659 1.00 17.03 2405 PHE A CA 1
ATOM 2814 C C . PHE A 1 350 ? 22.757 -5.611 -2.404 1.00 17.77 2405 PHE A C 1
ATOM 2815 O O . PHE A 1 350 ? 22.770 -4.670 -3.205 1.00 18.64 2405 PHE A O 1
ATOM 2823 N N . THR A 1 351 ? 23.539 -5.625 -1.322 1.00 16.84 2406 THR A N 1
ATOM 2824 C CA . THR A 1 351 ? 24.499 -4.546 -1.108 1.00 17.76 2406 THR A CA 1
ATOM 2825 C C . THR A 1 351 ? 25.794 -4.754 -1.877 1.00 19.81 2406 THR A C 1
ATOM 2826 O O . THR A 1 351 ? 26.553 -3.793 -2.062 1.00 23.47 2406 THR A O 1
ATOM 2830 N N . GLY A 1 352 ? 26.066 -5.975 -2.324 1.00 17.40 2407 GLY A N 1
ATOM 2831 C CA . GLY A 1 352 ? 27.332 -6.296 -2.949 1.00 18.36 2407 GLY A CA 1
ATOM 2832 C C . GLY A 1 352 ? 28.499 -6.471 -1.998 1.00 20.63 2407 GLY A C 1
ATOM 2833 O O . GLY A 1 352 ? 29.606 -6.782 -2.459 1.00 19.87 2407 GLY A O 1
ATOM 2834 N N . LYS A 1 353 ? 28.286 -6.310 -0.689 1.00 18.26 2408 LYS A N 1
ATOM 2835 C CA . LYS A 1 353 ? 29.383 -6.274 0.272 1.00 18.83 2408 LYS A CA 1
ATOM 2836 C C . LYS A 1 353 ? 29.861 -7.652 0.714 1.00 23.16 2408 LYS A C 1
ATOM 2837 O O . LYS A 1 353 ? 30.947 -7.753 1.296 1.00 21.11 2408 LYS A O 1
ATOM 2843 N N . TYR A 1 354 ? 29.081 -8.707 0.488 1.00 18.11 2409 TYR A N 1
ATOM 2844 C CA . TYR A 1 354 ? 29.405 -10.023 1.037 1.00 17.42 2409 TYR A CA 1
ATOM 2845 C C . TYR A 1 354 ? 30.073 -10.954 0.037 1.00 18.22 2409 TYR A C 1
ATOM 2846 O O . TYR A 1 354 ? 30.960 -11.726 0.414 1.00 19.22 2409 TYR A O 1
ATOM 2855 N N . CYS A 1 355 ? 29.648 -10.933 -1.222 1.00 17.52 2410 CYS A N 1
ATOM 2856 C CA . CYS A 1 355 ? 30.149 -11.876 -2.211 1.00 19.17 2410 CYS A CA 1
ATOM 2857 C C . CYS A 1 355 ? 31.221 -11.298 -3.127 1.00 24.87 2410 CYS A C 1
ATOM 2858 O O . CYS A 1 355 ? 31.903 -12.069 -3.807 1.00 25.31 2410 CYS A O 1
ATOM 2861 N N . GLY A 1 356 ? 31.383 -9.980 -3.172 1.00 19.96 2411 GLY A N 1
ATOM 2862 C CA . GLY A 1 356 ? 32.367 -9.392 -4.063 1.00 24.48 2411 GLY A CA 1
ATOM 2863 C C . GLY A 1 356 ? 32.056 -9.574 -5.530 1.00 26.53 2411 GLY A C 1
ATOM 2864 O O . GLY A 1 356 ? 32.974 -9.581 -6.356 1.00 27.00 2411 GLY A O 1
ATOM 2865 N N A CYS A 1 357 ? 30.773 -9.699 -5.870 0.50 23.68 2412 CYS A N 1
ATOM 2866 N N B CYS A 1 357 ? 30.784 -9.730 -5.887 0.50 23.68 2412 CYS A N 1
ATOM 2867 C CA A CYS A 1 357 ? 30.307 -9.982 -7.221 0.50 23.87 2412 CYS A CA 1
ATOM 2868 C CA B CYS A 1 357 ? 30.393 -9.943 -7.276 0.50 23.85 2412 CYS A CA 1
ATOM 2869 C C A CYS A 1 357 ? 29.411 -8.869 -7.755 0.50 21.82 2412 CYS A C 1
ATOM 2870 C C B CYS A 1 357 ? 29.419 -8.872 -7.754 0.50 21.82 2412 CYS A C 1
ATOM 2871 O O A CYS A 1 357 ? 28.612 -9.098 -8.668 0.50 24.25 2412 CYS A O 1
ATOM 2872 O O B CYS A 1 357 ? 28.580 -9.129 -8.619 0.50 24.24 2412 CYS A O 1
ATOM 2877 N N . GLY A 1 358 ? 29.519 -7.667 -7.202 1.00 23.12 2413 GLY A N 1
ATOM 2878 C CA . GLY A 1 358 ? 28.608 -6.596 -7.540 1.00 22.95 2413 GLY A CA 1
ATOM 2879 C C . GLY A 1 358 ? 27.310 -6.711 -6.762 1.00 23.44 2413 GLY A C 1
ATOM 2880 O O . GLY A 1 358 ? 27.049 -7.685 -6.055 1.00 19.47 2413 GLY A O 1
ATOM 2881 N N . LYS A 1 359 ? 26.477 -5.685 -6.896 1.00 19.64 2414 LYS A N 1
ATOM 2882 C CA . LYS A 1 359 ? 25.217 -5.646 -6.168 1.00 20.11 2414 LYS A CA 1
ATOM 2883 C C . LYS A 1 359 ? 24.196 -6.578 -6.811 1.00 20.38 2414 LYS A C 1
ATOM 2884 O O . LYS A 1 359 ? 24.055 -6.623 -8.036 1.00 16.20 2414 LYS A O 1
ATOM 2890 N N . ALA A 1 360 ? 23.493 -7.333 -5.969 1.00 15.91 2415 ALA A N 1
ATOM 2891 C CA . ALA A 1 360 ? 22.455 -8.260 -6.402 1.00 15.59 2415 ALA A CA 1
ATOM 2892 C C . ALA A 1 360 ? 22.941 -9.232 -7.489 1.00 17.23 2415 ALA A C 1
ATOM 2893 O O . ALA A 1 360 ? 22.369 -9.294 -8.571 1.00 17.50 2415 ALA A O 1
ATOM 2895 N N . PRO A 1 361 ? 23.986 -10.024 -7.201 1.00 16.69 2416 PRO A N 1
ATOM 2896 C CA . PRO A 1 361 ? 24.541 -10.884 -8.262 1.00 16.61 2416 PRO A CA 1
ATOM 2897 C C . PRO A 1 361 ? 23.570 -11.930 -8.785 1.00 14.57 2416 PRO A C 1
ATOM 2898 O O . PRO A 1 361 ? 23.519 -12.162 -9.997 1.00 15.35 2416 PRO A O 1
ATOM 2902 N N . LEU A 1 362 ? 22.801 -12.580 -7.911 1.00 13.42 2417 LEU A N 1
ATOM 2903 C CA . LEU A 1 362 ? 21.873 -13.606 -8.378 1.00 14.16 2417 LEU A CA 1
ATOM 2904 C C . LEU A 1 362 ? 20.792 -13.008 -9.272 1.00 13.98 2417 LEU A C 1
ATOM 2905 O O . LEU A 1 362 ? 20.488 -13.544 -10.343 1.00 15.32 2417 LEU A O 1
ATOM 2910 N N . LEU A 1 363 ? 20.199 -11.890 -8.851 1.00 15.34 2418 LEU A N 1
ATOM 2911 C CA . LEU A 1 363 ? 19.147 -11.280 -9.659 1.00 11.62 2418 LEU A CA 1
ATOM 2912 C C . LEU A 1 363 ? 19.707 -10.703 -10.956 1.00 13.87 2418 LEU A C 1
ATOM 2913 O O . LEU A 1 363 ? 19.046 -10.745 -12.001 1.00 11.58 2418 LEU A O 1
ATOM 2918 N N . THR A 1 364 ? 20.913 -10.143 -10.908 1.00 14.69 2419 THR A N 1
ATOM 2919 C CA . THR A 1 364 ? 21.540 -9.629 -12.124 1.00 14.31 2419 THR A CA 1
ATOM 2920 C C . THR A 1 364 ? 21.791 -10.748 -13.129 1.00 14.74 2419 THR A C 1
ATOM 2921 O O . THR A 1 364 ? 21.576 -10.572 -14.336 1.00 14.89 2419 THR A O 1
ATOM 2925 N N . THR A 1 365 ? 22.241 -11.909 -12.646 1.00 14.19 2420 THR A N 1
ATOM 2926 C CA . THR A 1 365 ? 22.458 -13.058 -13.520 1.00 15.76 2420 THR A CA 1
ATOM 2927 C C . THR A 1 365 ? 21.173 -13.476 -14.232 1.00 18.70 2420 THR A C 1
ATOM 2928 O O . THR A 1 365 ? 21.189 -13.769 -15.436 1.00 14.73 2420 THR A O 1
ATOM 2932 N N . ILE A 1 366 ? 20.047 -13.505 -13.510 1.00 12.53 2421 ILE A N 1
ATOM 2933 C CA . ILE A 1 366 ? 18.772 -13.874 -14.126 1.00 13.22 2421 ILE A CA 1
ATOM 2934 C C . ILE A 1 366 ? 18.352 -12.840 -15.174 1.00 15.49 2421 ILE A C 1
ATOM 2935 O O . ILE A 1 366 ? 17.860 -13.196 -16.255 1.00 14.96 2421 ILE A O 1
ATOM 2940 N N . ASN A 1 367 ? 18.540 -11.550 -14.879 1.00 12.76 2422 ASN A N 1
ATOM 2941 C CA . ASN A 1 367 ? 18.191 -10.502 -15.841 1.00 16.92 2422 ASN A CA 1
ATOM 2942 C C . ASN A 1 367 ? 19.068 -10.562 -17.085 1.00 17.71 2422 ASN A C 1
ATOM 2943 O O . ASN A 1 367 ? 18.610 -10.259 -18.194 1.00 17.67 2422 ASN A O 1
ATOM 2948 N N . HIS A 1 368 ? 20.336 -10.915 -16.905 1.00 16.24 2423 HIS A N 1
ATOM 2949 C CA . HIS A 1 368 ? 21.249 -11.097 -18.028 1.00 19.51 2423 HIS A CA 1
ATOM 2950 C C . HIS A 1 368 ? 20.706 -12.121 -19.020 1.00 21.59 2423 HIS A C 1
ATOM 2951 O O . HIS A 1 368 ? 20.637 -11.862 -20.228 1.00 19.67 2423 HIS A O 1
ATOM 2958 N N . VAL A 1 369 ? 20.273 -13.279 -18.517 1.00 16.27 2424 VAL A N 1
ATOM 2959 C CA . VAL A 1 369 ? 19.805 -14.356 -19.387 1.00 17.53 2424 VAL A CA 1
ATOM 2960 C C . VAL A 1 369 ? 18.465 -14.002 -20.024 1.00 19.53 2424 VAL A C 1
ATOM 2961 O O . VAL A 1 369 ? 18.257 -14.198 -21.229 1.00 16.10 2424 VAL A O 1
ATOM 2965 N N . LEU A 1 370 ? 17.519 -13.525 -19.219 1.00 18.42 2425 LEU A N 1
ATOM 2966 C CA . LEU A 1 370 ? 16.139 -13.402 -19.670 1.00 16.60 2425 LEU A CA 1
ATOM 2967 C C . LEU A 1 370 ? 15.839 -12.077 -20.353 1.00 19.27 2425 LEU A C 1
ATOM 2968 O O . LEU A 1 370 ? 14.915 -12.010 -21.172 1.00 20.49 2425 LEU A O 1
ATOM 2973 N N . ARG A 1 371 ? 16.574 -11.018 -20.020 1.00 17.50 2426 ARG A N 1
ATOM 2974 C CA . ARG A 1 371 ? 16.280 -9.691 -20.538 1.00 21.38 2426 ARG A CA 1
ATOM 2975 C C . ARG A 1 371 ? 17.480 -9.051 -21.224 1.00 24.41 2426 ARG A C 1
ATOM 2976 O O . ARG A 1 371 ? 17.415 -7.868 -21.582 1.00 22.27 2426 ARG A O 1
ATOM 2984 N N . GLY A 1 372 ? 18.563 -9.801 -21.430 1.00 20.53 2427 GLY A N 1
ATOM 2985 C CA . GLY A 1 372 ? 19.697 -9.296 -22.180 1.00 26.82 2427 GLY A CA 1
ATOM 2986 C C . GLY A 1 372 ? 20.491 -8.203 -21.509 1.00 29.95 2427 GLY A C 1
ATOM 2987 O O . GLY A 1 372 ? 21.243 -7.495 -22.185 1.00 33.70 2427 GLY A O 1
ATOM 2988 N N . LYS A 1 373 ? 20.337 -8.028 -20.204 1.00 27.58 2428 LYS A N 1
ATOM 2989 C CA . LYS A 1 373 ? 21.141 -7.049 -19.484 1.00 31.49 2428 LYS A CA 1
ATOM 2990 C C . LYS A 1 373 ? 22.603 -7.467 -19.555 1.00 35.57 2428 LYS A C 1
ATOM 2991 O O . LYS A 1 373 ? 22.948 -8.593 -19.186 1.00 32.07 2428 LYS A O 1
ATOM 2997 N N . GLU A 1 374 ? 23.484 -6.589 -20.018 1.00 39.60 2429 GLU A N 1
ATOM 2998 C CA . GLU A 1 374 ? 24.904 -6.908 -20.061 1.00 38.33 2429 GLU A CA 1
ATOM 2999 C C . GLU A 1 374 ? 25.314 -7.065 -18.596 1.00 43.38 2429 GLU A C 1
ATOM 3000 O O . GLU A 1 374 ? 24.877 -6.344 -17.741 1.00 42.08 2429 GLU A O 1
ATOM 3006 N N . ALA A 1 375 ? 26.200 -8.004 -18.325 1.00 41.55 2430 ALA A N 1
ATOM 3007 C CA . ALA A 1 375 ? 26.526 -8.378 -16.957 1.00 36.79 2430 ALA A CA 1
ATOM 3008 C C . ALA A 1 375 ? 27.920 -8.981 -16.922 1.00 38.47 2430 ALA A C 1
ATOM 3009 O O . ALA A 1 375 ? 28.405 -9.498 -17.937 1.00 34.70 2430 ALA A O 1
ATOM 3011 N N . PRO A 1 376 ? 28.584 -8.944 -15.769 1.00 40.27 2431 PRO A N 1
ATOM 3012 C CA . PRO A 1 376 ? 29.825 -9.711 -15.593 1.00 38.92 2431 PRO A CA 1
ATOM 3013 C C . PRO A 1 376 ? 29.540 -11.202 -15.585 1.00 35.84 2431 PRO A C 1
ATOM 3014 O O . PRO A 1 376 ? 28.380 -11.617 -15.431 1.00 30.36 2431 PRO A O 1
ATOM 3018 N N . PRO A 1 377 ? 30.561 -12.044 -15.738 1.00 33.12 2432 PRO A N 1
ATOM 3019 C CA . PRO A 1 377 ? 30.337 -13.494 -15.707 1.00 28.96 2432 PRO A CA 1
ATOM 3020 C C . PRO A 1 377 ? 29.913 -13.945 -14.322 1.00 30.32 2432 PRO A C 1
ATOM 3021 O O . PRO A 1 377 ? 30.031 -13.181 -13.350 1.00 28.92 2432 PRO A O 1
ATOM 3025 N N . PRO A 1 378 ? 29.403 -15.171 -14.188 1.00 30.48 2433 PRO A N 1
ATOM 3026 C CA . PRO A 1 378 ? 29.067 -15.675 -12.855 1.00 31.16 2433 PRO A CA 1
ATOM 3027 C C . PRO A 1 378 ? 30.318 -15.726 -12.003 1.00 33.62 2433 PRO A C 1
ATOM 3028 O O . PRO A 1 378 ? 31.401 -16.069 -12.481 1.00 35.28 2433 PRO A O 1
ATOM 3032 N N A CYS A 1 379 ? 30.166 -15.376 -10.732 0.50 32.35 2434 CYS A N 1
ATOM 3033 N N B CYS A 1 379 ? 30.175 -15.368 -10.736 0.50 32.36 2434 CYS A N 1
ATOM 3034 C CA A CYS A 1 379 ? 31.298 -15.370 -9.822 0.50 33.88 2434 CYS A CA 1
ATOM 3035 C CA B CYS A 1 379 ? 31.337 -15.368 -9.868 0.50 33.90 2434 CYS A CA 1
ATOM 3036 C C A CYS A 1 379 ? 31.452 -16.729 -9.155 0.50 33.10 2434 CYS A C 1
ATOM 3037 C C B CYS A 1 379 ? 31.458 -16.702 -9.143 0.50 33.10 2434 CYS A C 1
ATOM 3038 O O A CYS A 1 379 ? 30.472 -17.421 -8.866 0.50 30.12 2434 CYS A O 1
ATOM 3039 O O B CYS A 1 379 ? 30.464 -17.360 -8.823 0.50 30.11 2434 CYS A O 1
ATOM 3044 N N . ILE A 1 380 ? 32.702 -17.101 -8.918 1.00 31.21 2435 ILE A N 1
ATOM 3045 C CA . ILE A 1 380 ? 33.040 -18.386 -8.342 1.00 32.52 2435 ILE A CA 1
ATOM 3046 C C . ILE A 1 380 ? 33.266 -18.166 -6.850 1.00 33.85 2435 ILE A C 1
ATOM 3047 O O . ILE A 1 380 ? 34.191 -17.459 -6.444 1.00 28.70 2435 ILE A O 1
ATOM 3052 N N . LEU A 1 381 ? 32.374 -18.742 -6.045 1.00 28.98 2436 LEU A N 1
ATOM 3053 C CA . LEU A 1 381 ? 32.394 -18.548 -4.603 1.00 34.52 2436 LEU A CA 1
ATOM 3054 C C . LEU A 1 381 ? 33.744 -18.920 -3.989 1.00 33.35 2436 LEU A C 1
ATOM 3055 O O . LEU A 1 381 ? 34.301 -18.179 -3.168 1.00 31.67 2436 LEU A O 1
ATOM 3060 N N . HIS A 1 382 ? 34.238 -20.015 -4.392 1.00 34.26 2437 HIS A N 1
ATOM 3061 C CA . HIS A 1 382 ? 35.421 -20.628 -3.935 1.00 38.60 2437 HIS A CA 1
ATOM 3062 C C . HIS A 1 382 ? 36.642 -19.751 -4.166 1.00 37.90 2437 HIS A C 1
ATOM 3063 O O . HIS A 1 382 ? 37.546 -19.827 -3.420 1.00 37.75 2437 HIS A O 1
ATOM 3070 N N . GLU A 1 383 ? 36.633 -18.935 -5.194 1.00 35.84 2438 GLU A N 1
ATOM 3071 C CA . GLU A 1 383 ? 37.738 -18.082 -5.586 1.00 41.92 2438 GLU A CA 1
ATOM 3072 C C . GLU A 1 383 ? 37.902 -16.968 -4.552 1.00 39.99 2438 GLU A C 1
ATOM 3073 O O . GLU A 1 383 ? 36.941 -16.255 -4.254 1.00 40.31 2438 GLU A O 1
ATOM 3079 N N . GLU B 1 1 ? 13.707 -9.956 50.723 1.00 39.87 2056 GLU B N 1
ATOM 3080 C CA . GLU B 1 1 ? 12.518 -10.779 50.542 1.00 36.48 2056 GLU B CA 1
ATOM 3081 C C . GLU B 1 1 ? 12.836 -12.271 50.694 1.00 28.55 2056 GLU B C 1
ATOM 3082 O O . GLU B 1 1 ? 13.822 -12.782 50.158 1.00 33.33 2056 GLU B O 1
ATOM 3088 N N . ARG B 1 2 ? 11.963 -12.952 51.433 1.00 27.80 2057 ARG B N 1
ATOM 3089 C CA . ARG B 1 2 ? 12.105 -14.382 51.695 1.00 23.90 2057 ARG B CA 1
ATOM 3090 C C . ARG B 1 2 ? 11.926 -15.233 50.441 1.00 23.56 2057 ARG B C 1
ATOM 3091 O O . ARG B 1 2 ? 12.617 -16.245 50.271 1.00 20.93 2057 ARG B O 1
ATOM 3099 N N . PHE B 1 3 ? 10.989 -14.874 49.570 1.00 18.27 2058 PHE B N 1
ATOM 3100 C CA . PHE B 1 3 ? 10.696 -15.688 48.401 1.00 18.01 2058 PHE B CA 1
ATOM 3101 C C . PHE B 1 3 ? 10.955 -14.919 47.116 1.00 20.52 2058 PHE B C 1
ATOM 3102 O O . PHE B 1 3 ? 10.628 -13.733 47.009 1.00 20.50 2058 PHE B O 1
ATOM 3110 N N . LYS B 1 4 ? 11.542 -15.605 46.143 1.00 15.20 2059 LYS B N 1
ATOM 3111 C CA . LYS B 1 4 ? 11.801 -15.022 44.838 1.00 14.56 2059 LYS B CA 1
ATOM 3112 C C . LYS B 1 4 ? 10.622 -15.284 43.914 1.00 12.75 2059 LYS B C 1
ATOM 3113 O O . LYS B 1 4 ? 9.908 -16.281 44.054 1.00 14.08 2059 LYS B O 1
ATOM 3119 N N . VAL B 1 5 ? 10.400 -14.353 42.993 1.00 12.17 2060 VAL B N 1
ATOM 3120 C CA . VAL B 1 5 ? 9.521 -14.558 41.848 1.00 13.48 2060 VAL B CA 1
ATOM 3121 C C . VAL B 1 5 ? 10.391 -14.303 40.623 1.00 14.70 2060 VAL B C 1
ATOM 3122 O O . VAL B 1 5 ? 10.705 -13.153 40.295 1.00 12.58 2060 VAL B O 1
ATOM 3126 N N . VAL B 1 6 ? 10.806 -15.378 39.965 1.00 11.40 2061 VAL B N 1
ATOM 3127 C CA . VAL B 1 6 ? 11.746 -15.327 38.855 1.00 11.95 2061 VAL B CA 1
ATOM 3128 C C . VAL B 1 6 ? 10.935 -15.321 37.565 1.00 14.39 2061 VAL B C 1
ATOM 3129 O O . VAL B 1 6 ? 10.228 -16.289 37.264 1.00 13.44 2061 VAL B O 1
ATOM 3133 N N . CYS B 1 7 ? 11.019 -14.228 36.812 1.00 13.04 2062 CYS B N 1
ATOM 3134 C CA . CYS B 1 7 ? 10.188 -14.009 35.633 1.00 13.59 2062 CYS B CA 1
ATOM 3135 C C . CYS B 1 7 ? 11.021 -14.197 34.376 1.00 11.23 2062 CYS B C 1
ATOM 3136 O O . CYS B 1 7 ? 11.993 -13.469 34.170 1.00 11.69 2062 CYS B O 1
ATOM 3139 N N . TYR B 1 8 ? 10.602 -15.114 33.504 1.00 12.33 2063 TYR B N 1
ATOM 3140 C CA . TYR B 1 8 ? 11.224 -15.240 32.193 1.00 11.09 2063 TYR B CA 1
ATOM 3141 C C . TYR B 1 8 ? 10.534 -14.286 31.223 1.00 14.35 2063 TYR B C 1
ATOM 3142 O O . TYR B 1 8 ? 9.306 -14.306 31.080 1.00 12.06 2063 TYR B O 1
ATOM 3151 N N . TYR B 1 9 ? 11.322 -13.403 30.626 1.00 12.39 2064 TYR B N 1
ATOM 3152 C CA . TYR B 1 9 ? 10.897 -12.567 29.514 1.00 12.65 2064 TYR B CA 1
ATOM 3153 C C . TYR B 1 9 ? 11.499 -13.137 28.240 1.00 13.56 2064 TYR B C 1
ATOM 3154 O O . TYR B 1 9 ? 12.716 -13.312 28.156 1.00 12.32 2064 TYR B O 1
ATOM 3163 N N . THR B 1 10 ? 10.669 -13.412 27.249 1.00 15.37 2065 THR B N 1
ATOM 3164 C CA . THR B 1 10 ? 11.170 -13.980 26.000 1.00 17.32 2065 THR B CA 1
ATOM 3165 C C . THR B 1 10 ? 11.134 -12.873 24.959 1.00 19.28 2065 THR B C 1
ATOM 3166 O O . THR B 1 10 ? 10.056 -12.393 24.583 1.00 18.14 2065 THR B O 1
ATOM 3170 N N . ASN B 1 11 ? 12.313 -12.514 24.495 1.00 16.54 2066 ASN B N 1
ATOM 3171 C CA . ASN B 1 11 ? 12.420 -11.459 23.512 1.00 19.66 2066 ASN B CA 1
ATOM 3172 C C . ASN B 1 11 ? 11.601 -11.704 22.237 1.00 21.09 2066 ASN B C 1
ATOM 3173 O O . ASN B 1 11 ? 11.032 -10.759 21.769 1.00 18.84 2066 ASN B O 1
ATOM 3178 N N A TRP B 1 12 ? 11.573 -12.871 21.603 0.50 25.10 2067 TRP B N 1
ATOM 3179 N N B TRP B 1 12 ? 11.550 -12.902 21.666 0.50 25.56 2067 TRP B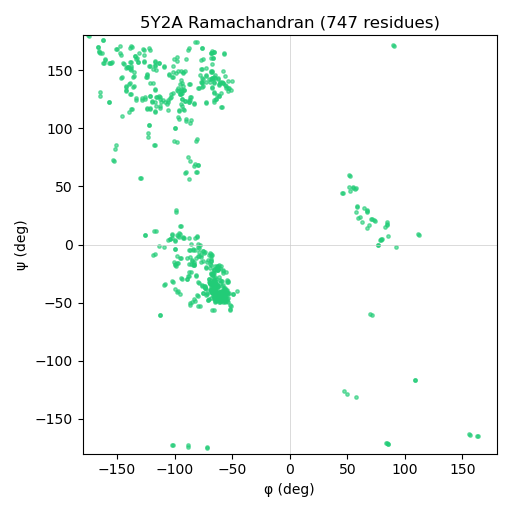 N 1
ATOM 3180 C CA A TRP B 1 12 ? 10.913 -13.025 20.312 0.50 27.29 2067 TRP B CA 1
ATOM 3181 C CA B TRP B 1 12 ? 10.933 -13.103 20.360 0.50 27.02 2067 TRP B CA 1
ATOM 3182 C C A TRP B 1 12 ? 9.403 -13.158 20.477 0.50 21.91 2067 TRP B C 1
ATOM 3183 C C B TRP B 1 12 ? 9.423 -12.897 20.426 0.50 21.77 2067 TRP B C 1
ATOM 3184 O O A TRP B 1 12 ? 8.701 -13.563 19.550 0.50 20.51 2067 TRP B O 1
ATOM 3185 O O B TRP B 1 12 ? 8.740 -12.905 19.402 0.50 16.15 2067 TRP B O 1
ATOM 3206 N N . ALA B 1 13 ? 8.903 -12.757 21.641 1.00 13.72 2068 ALA B N 1
ATOM 3207 C CA . ALA B 1 13 ? 7.486 -12.442 21.775 1.00 16.45 2068 ALA B CA 1
ATOM 3208 C C . ALA B 1 13 ? 7.180 -11.100 21.086 1.00 14.80 2068 ALA B C 1
ATOM 3209 O O . ALA B 1 13 ? 6.081 -10.803 20.796 1.00 13.50 2068 ALA B O 1
ATOM 3211 N N . TRP B 1 14 ? 8.218 -10.330 20.818 1.00 13.65 2069 TRP B N 1
ATOM 3212 C CA . TRP B 1 14 ? 8.011 -9.049 20.140 1.00 14.22 2069 TRP B CA 1
ATOM 3213 C C . TRP B 1 14 ? 7.397 -9.236 18.754 1.00 16.30 2069 TRP B C 1
ATOM 3214 O O . TRP B 1 14 ? 6.692 -8.355 18.264 1.00 14.64 2069 TRP B O 1
ATOM 3225 N N . TYR B 1 15 ? 7.653 -10.378 18.114 1.00 12.37 2070 TYR B N 1
ATOM 3226 C CA . TYR B 1 15 ? 7.193 -10.610 16.748 1.00 14.42 2070 TYR B CA 1
ATOM 3227 C C . TYR B 1 15 ? 5.770 -11.152 16.671 1.00 16.08 2070 TYR B C 1
ATOM 3228 O O . TYR B 1 15 ? 5.269 -11.369 15.567 1.00 16.30 2070 TYR B O 1
ATOM 3237 N N . ARG B 1 16 ? 5.092 -11.344 17.807 1.00 14.82 2071 ARG B N 1
ATOM 3238 C CA . ARG B 1 16 ? 3.769 -11.947 17.743 1.00 14.69 2071 ARG B CA 1
ATOM 3239 C C . ARG B 1 16 ? 2.735 -10.911 17.299 1.00 15.05 2071 ARG B C 1
ATOM 3240 O O . ARG B 1 16 ? 2.864 -9.722 17.608 1.00 15.97 2071 ARG B O 1
ATOM 3248 N N . PRO B 1 17 ? 1.723 -11.338 16.545 1.00 19.23 2072 PRO B N 1
ATOM 3249 C CA . PRO B 1 17 ? 0.715 -10.397 16.044 1.00 17.83 2072 PRO B CA 1
ATOM 3250 C C . PRO B 1 17 ? -0.249 -9.880 17.103 1.00 19.30 2072 PRO B C 1
ATOM 3251 O O . PRO B 1 17 ? -0.545 -10.546 18.100 1.00 14.72 2072 PRO B O 1
ATOM 3255 N N . ASP B 1 18 ? -0.741 -8.667 16.861 1.00 18.86 2073 ASP B N 1
ATOM 3256 C CA . ASP B 1 18 ? -1.896 -8.093 17.572 1.00 21.49 2073 ASP B CA 1
ATOM 3257 C C . ASP B 1 18 ? -1.619 -8.057 19.075 1.00 17.86 2073 ASP B C 1
ATOM 3258 O O . ASP B 1 18 ? -0.552 -7.579 19.495 1.00 17.45 2073 ASP B O 1
ATOM 3263 N N . ASN B 1 19 ? -2.542 -8.529 19.916 1.00 18.41 2074 ASN B N 1
ATOM 3264 C CA . ASN B 1 19 ? -2.390 -8.543 21.367 1.00 19.80 2074 ASN B CA 1
ATOM 3265 C C . ASN B 1 19 ? -1.350 -9.542 21.859 1.00 19.83 2074 ASN B C 1
ATOM 3266 O O . ASN B 1 19 ? -1.044 -9.540 23.053 1.00 19.01 2074 ASN B O 1
ATOM 3271 N N . GLY B 1 20 ? -0.821 -10.411 20.997 1.00 17.47 2075 GLY B N 1
ATOM 3272 C CA . GLY B 1 20 ? 0.208 -11.291 21.512 1.00 14.38 2075 GLY B CA 1
ATOM 3273 C C . GLY B 1 20 ? 1.573 -10.651 21.583 1.00 16.72 2075 GLY B C 1
ATOM 3274 O O . GLY B 1 20 ? 2.472 -11.196 22.231 1.00 13.07 2075 GLY B O 1
ATOM 3275 N N . LYS B 1 21 ? 1.724 -9.480 20.966 1.00 15.73 2076 LYS B N 1
ATOM 3276 C CA . LYS B 1 21 ? 2.994 -8.768 20.986 1.00 15.21 2076 LYS B CA 1
ATOM 3277 C C . LYS B 1 21 ? 3.352 -8.372 22.414 1.00 14.60 2076 LYS B C 1
ATOM 3278 O O . LYS B 1 21 ? 2.543 -7.767 23.126 1.00 14.16 2076 LYS B O 1
ATOM 3284 N N . TYR B 1 22 ? 4.570 -8.707 22.831 1.00 10.65 2077 TYR B N 1
ATOM 3285 C CA . TYR B 1 22 ? 5.041 -8.412 24.181 1.00 14.00 2077 TYR B CA 1
ATOM 3286 C C . TYR B 1 22 ? 6.385 -7.705 24.092 1.00 14.87 2077 TYR B C 1
ATOM 3287 O O . TYR B 1 22 ? 7.320 -8.214 23.468 1.00 14.92 2077 TYR B O 1
ATOM 3296 N N . THR B 1 23 ? 6.481 -6.540 24.720 1.00 16.22 2078 THR B N 1
ATOM 3297 C CA . THR B 1 23 ? 7.682 -5.722 24.633 1.00 13.36 2078 THR B CA 1
ATOM 3298 C C . THR B 1 23 ? 8.267 -5.478 26.020 1.00 16.02 2078 THR B C 1
ATOM 3299 O O . THR B 1 23 ? 7.593 -5.742 27.030 1.00 14.38 2078 THR B O 1
ATOM 3303 N N . PRO B 1 24 ? 9.501 -4.959 26.120 1.00 16.26 2079 PRO B N 1
ATOM 3304 C CA . PRO B 1 24 ? 10.031 -4.597 27.445 1.00 16.71 2079 PRO B CA 1
ATOM 3305 C C . PRO B 1 24 ? 9.116 -3.671 28.217 1.00 15.59 2079 PRO B C 1
ATOM 3306 O O . PRO B 1 24 ? 9.044 -3.770 29.447 1.00 18.93 2079 PRO B O 1
ATOM 3310 N N . GLY B 1 25 ? 8.386 -2.794 27.526 1.00 16.51 2080 GLY B N 1
ATOM 3311 C CA . GLY B 1 25 ? 7.436 -1.910 28.172 1.00 18.06 2080 GLY B CA 1
ATOM 3312 C C . GLY B 1 25 ? 6.226 -2.606 28.754 1.00 18.62 2080 GLY B C 1
ATOM 3313 O O . GLY B 1 25 ? 5.500 -1.987 29.539 1.00 18.80 2080 GLY B O 1
ATOM 3314 N N . ASP B 1 26 ? 5.988 -3.870 28.390 1.00 15.77 2081 ASP B N 1
ATOM 3315 C CA . ASP B 1 26 ? 4.910 -4.642 28.989 1.00 16.32 2081 ASP B CA 1
ATOM 3316 C C . ASP B 1 26 ? 5.316 -5.304 30.299 1.00 17.37 2081 ASP B C 1
ATOM 3317 O O . ASP B 1 26 ? 4.441 -5.772 31.034 1.00 14.95 2081 ASP B O 1
ATOM 3322 N N . ILE B 1 27 ? 6.612 -5.365 30.604 1.00 15.44 2082 ILE B N 1
ATOM 3323 C CA . ILE B 1 27 ? 7.048 -5.941 31.870 1.00 14.26 2082 ILE B CA 1
ATOM 3324 C C . ILE B 1 27 ? 6.553 -5.068 33.013 1.00 19.49 2082 ILE B C 1
ATOM 3325 O O . ILE B 1 27 ? 6.719 -3.843 32.992 1.00 17.45 2082 ILE B O 1
ATOM 3330 N N . ASN B 1 28 ? 5.919 -5.693 34.010 1.00 17.92 2083 ASN B N 1
ATOM 3331 C CA . ASN B 1 28 ? 5.595 -5.026 35.263 1.00 16.93 2083 ASN B CA 1
ATOM 3332 C C . ASN B 1 28 ? 6.640 -5.436 36.289 1.00 17.50 2083 ASN B C 1
ATOM 3333 O O . ASN B 1 28 ? 6.532 -6.526 36.872 1.00 14.96 2083 ASN B O 1
ATOM 3338 N N . PRO B 1 29 ? 7.648 -4.602 36.570 1.00 16.80 2084 PRO B N 1
ATOM 3339 C CA . PRO B 1 29 ? 8.739 -5.041 37.456 1.00 17.10 2084 PRO B CA 1
ATOM 3340 C C . PRO B 1 29 ? 8.305 -5.290 38.886 1.00 14.77 2084 PRO B C 1
ATOM 3341 O O . PRO B 1 29 ? 8.987 -6.044 39.592 1.00 16.50 2084 PRO B O 1
ATOM 3345 N N . GLU B 1 30 ? 7.195 -4.700 39.333 1.00 15.84 2085 GLU B N 1
ATOM 3346 C CA . GLU B 1 30 ? 6.703 -4.952 40.683 1.00 18.10 2085 GLU B CA 1
ATOM 3347 C C . GLU B 1 30 ? 6.271 -6.399 40.881 1.00 16.65 2085 GLU B C 1
ATOM 3348 O O . GLU B 1 30 ? 6.164 -6.853 42.026 1.00 18.14 2085 GLU B O 1
ATOM 3354 N N . LEU B 1 31 ? 6.028 -7.133 39.800 1.00 15.18 2086 LEU B N 1
ATOM 3355 C CA . LEU B 1 31 ? 5.585 -8.515 39.885 1.00 14.50 2086 LEU B CA 1
ATOM 3356 C C . LEU B 1 31 ? 6.738 -9.508 39.780 1.00 15.26 2086 LEU B C 1
ATOM 3357 O O . LEU B 1 31 ? 6.499 -10.714 39.686 1.00 15.30 2086 LEU B O 1
ATOM 3362 N N . CYS B 1 32 ? 7.980 -9.033 39.816 1.00 13.94 2087 CYS B N 1
ATOM 3363 C CA . CYS B 1 32 ? 9.151 -9.891 39.719 1.00 14.26 2087 CYS B CA 1
ATOM 3364 C C . CYS B 1 32 ? 10.164 -9.472 40.772 1.00 16.39 2087 CYS B C 1
ATOM 3365 O O . CYS B 1 32 ? 10.267 -8.288 41.096 1.00 17.26 2087 CYS B O 1
ATOM 3368 N N . THR B 1 33 ? 10.882 -10.442 41.334 1.00 13.52 2088 THR B N 1
ATOM 3369 C CA . THR B 1 33 ? 12.096 -10.114 42.072 1.00 14.22 2088 THR B CA 1
ATOM 3370 C C . THR B 1 33 ? 13.324 -10.230 41.186 1.00 17.14 2088 THR B C 1
ATOM 3371 O O . THR B 1 33 ? 14.314 -9.517 41.403 1.00 14.86 2088 THR B O 1
ATOM 3375 N N . HIS B 1 34 ? 13.267 -11.113 40.190 1.00 10.39 2089 HIS B N 1
ATOM 3376 C CA . HIS B 1 34 ? 14.345 -11.324 39.237 1.00 14.85 2089 HIS B CA 1
ATOM 3377 C C . HIS B 1 34 ? 13.731 -11.506 37.855 1.00 12.11 2089 HIS B C 1
ATOM 3378 O O . HIS B 1 34 ? 12.705 -12.178 37.702 1.00 14.05 2089 HIS B O 1
ATOM 3385 N N . ILE B 1 35 ? 14.344 -10.893 36.854 1.00 12.94 2090 ILE B N 1
ATOM 3386 C CA . ILE B 1 35 ? 13.910 -11.020 35.469 1.00 11.12 2090 ILE B CA 1
ATOM 3387 C C . ILE B 1 35 ? 15.035 -11.688 34.696 1.00 13.53 2090 ILE B C 1
ATOM 3388 O O . ILE B 1 35 ? 16.201 -11.302 34.836 1.00 12.93 2090 ILE B O 1
ATOM 3393 N N . ILE B 1 36 ? 14.693 -12.697 33.897 1.00 12.99 2091 ILE B N 1
ATOM 3394 C CA . ILE B 1 36 ? 15.654 -13.358 33.024 1.00 10.72 2091 ILE B CA 1
ATOM 3395 C C . ILE B 1 36 ? 15.297 -13.052 31.577 1.00 11.55 2091 ILE B C 1
ATOM 3396 O O . ILE B 1 36 ? 14.170 -13.312 31.134 1.00 12.44 2091 ILE B O 1
ATOM 3401 N N . TYR B 1 37 ? 16.269 -12.522 30.845 1.00 11.87 2092 TYR B N 1
ATOM 3402 C CA . TYR B 1 37 ? 16.122 -12.181 29.432 1.00 11.07 2092 TYR B CA 1
ATOM 3403 C C . TYR B 1 37 ? 16.416 -13.425 28.603 1.00 11.97 2092 TYR B C 1
ATOM 3404 O O . TYR B 1 37 ? 17.572 -13.834 28.486 1.00 11.31 2092 TYR B O 1
ATOM 3413 N N . ALA B 1 38 ? 15.378 -14.029 28.033 1.00 12.28 2093 ALA B N 1
ATOM 3414 C CA . ALA B 1 38 ? 15.528 -15.243 27.240 1.00 13.47 2093 ALA B CA 1
ATOM 3415 C C . ALA B 1 38 ? 15.431 -14.905 25.758 1.00 14.85 2093 ALA B C 1
ATOM 3416 O O . ALA B 1 38 ? 14.443 -14.302 25.328 1.00 14.01 2093 ALA B O 1
ATOM 3418 N N . PHE B 1 39 ? 16.420 -15.316 24.962 1.00 13.28 2094 PHE B N 1
ATOM 3419 C CA . PHE B 1 39 ? 17.657 -15.994 25.352 1.00 14.22 2094 PHE B CA 1
ATOM 3420 C C . PHE B 1 39 ? 18.828 -15.401 24.564 1.00 14.24 2094 PHE B C 1
ATOM 3421 O O . PHE B 1 39 ? 18.637 -14.906 23.450 1.00 13.15 2094 PHE B O 1
ATOM 3429 N N . ALA B 1 40 ? 20.030 -15.470 25.125 1.00 11.25 2095 ALA B N 1
ATOM 3430 C CA . ALA B 1 40 ? 21.248 -15.424 24.329 1.00 13.16 2095 ALA B CA 1
ATOM 3431 C C . ALA B 1 40 ? 21.608 -16.842 23.883 1.00 13.13 2095 ALA B C 1
ATOM 3432 O O . ALA B 1 40 ? 21.039 -17.825 24.362 1.00 11.40 2095 ALA B O 1
ATOM 3434 N N . VAL B 1 41 ? 22.571 -16.950 22.961 1.00 11.92 2096 VAL B N 1
ATOM 3435 C CA . VAL B 1 41 ? 22.996 -18.252 22.458 1.00 13.79 2096 VAL B CA 1
ATOM 3436 C C . VAL B 1 41 ? 24.504 -18.373 22.603 1.00 13.31 2096 VAL B C 1
ATOM 3437 O O . VAL B 1 41 ? 25.226 -17.385 22.762 1.00 14.10 2096 VAL B O 1
ATOM 3441 N N . LEU B 1 42 ? 24.979 -19.612 22.518 1.00 11.33 2097 LEU B N 1
ATOM 3442 C CA . LEU B 1 42 ? 26.406 -19.892 22.595 1.00 13.33 2097 LEU B CA 1
ATOM 3443 C C . LEU B 1 42 ? 26.951 -19.924 21.175 1.00 12.47 2097 LEU B C 1
ATOM 3444 O O . LEU B 1 42 ? 26.501 -20.731 20.357 1.00 12.95 2097 LEU B O 1
ATOM 3449 N N . ASP B 1 43 ? 27.897 -19.035 20.872 1.00 12.13 2098 ASP B N 1
ATOM 3450 C CA . ASP B 1 43 ? 28.511 -19.061 19.550 1.00 15.12 2098 ASP B CA 1
ATOM 3451 C C . ASP B 1 43 ? 29.222 -20.387 19.331 1.00 16.19 2098 ASP B C 1
ATOM 3452 O O . ASP B 1 43 ? 30.017 -20.823 20.166 1.00 15.92 2098 ASP B O 1
ATOM 3457 N N . LYS B 1 44 ? 28.899 -21.044 18.216 1.00 14.95 2099 LYS B N 1
ATOM 3458 C CA . LYS B 1 44 ? 29.425 -22.384 17.976 1.00 19.08 2099 LYS B CA 1
ATOM 3459 C C . LYS B 1 44 ? 30.939 -22.368 17.814 1.00 19.01 2099 LYS B C 1
ATOM 3460 O O . LYS B 1 44 ? 31.638 -23.239 18.348 1.00 18.63 2099 LYS B O 1
ATOM 3466 N N . GLU B 1 45 ? 31.469 -21.341 17.152 1.00 17.85 2100 GLU B N 1
ATOM 3467 C CA . GLU B 1 45 ? 32.888 -21.313 16.824 1.00 22.56 2100 GLU B CA 1
ATOM 3468 C C . GLU B 1 45 ? 33.718 -20.816 18.006 1.00 21.16 2100 GLU B C 1
ATOM 3469 O O . GLU B 1 45 ? 34.720 -21.442 18.367 1.00 22.23 2100 GLU B O 1
ATOM 3475 N N . GLU B 1 46 ? 33.326 -19.693 18.616 1.00 18.75 2101 GLU B N 1
ATOM 3476 C CA . GLU B 1 46 ? 34.083 -19.109 19.721 1.00 21.18 2101 GLU B CA 1
ATOM 3477 C C . GLU B 1 46 ? 33.704 -19.654 21.093 1.00 19.95 2101 GLU B C 1
ATOM 3478 O O . GLU B 1 46 ? 34.471 -19.465 22.046 1.00 18.08 2101 GLU B O 1
ATOM 3484 N N . LEU B 1 47 ? 32.548 -20.309 21.223 1.00 16.88 2102 LEU B N 1
ATOM 3485 C CA . LEU B 1 47 ? 32.066 -20.818 22.512 1.00 15.32 2102 LEU B CA 1
ATOM 3486 C C . LEU B 1 47 ? 32.000 -19.709 23.564 1.00 15.56 2102 LEU B C 1
ATOM 3487 O O . LEU B 1 47 ? 32.491 -19.844 24.691 1.00 15.39 2102 LEU B O 1
ATOM 3492 N N . VAL B 1 48 ? 31.368 -18.594 23.184 1.00 16.28 2103 VAL B N 1
ATOM 3493 C CA . VAL B 1 48 ? 31.091 -17.490 24.093 1.00 13.92 2103 VAL B CA 1
ATOM 3494 C C . VAL B 1 48 ? 29.651 -17.041 23.877 1.00 14.68 2103 VAL B C 1
ATOM 3495 O O . VAL B 1 48 ? 29.029 -17.344 22.856 1.00 14.71 2103 VAL B O 1
ATOM 3499 N N . ILE B 1 49 ? 29.126 -16.308 24.865 1.00 16.29 2104 ILE B N 1
ATOM 3500 C CA . ILE B 1 49 ? 27.775 -15.759 24.764 1.00 14.17 2104 ILE B CA 1
ATOM 3501 C C . ILE B 1 49 ? 27.686 -14.809 23.573 1.00 16.40 2104 ILE B C 1
ATOM 3502 O O . ILE B 1 49 ? 28.579 -13.983 23.349 1.00 12.61 2104 ILE B O 1
ATOM 3507 N N . LYS B 1 50 ? 26.592 -14.900 22.819 1.00 13.84 2105 LYS B N 1
ATOM 3508 C CA . LYS B 1 50 ? 26.322 -13.900 21.799 1.00 14.36 2105 LYS B CA 1
ATOM 3509 C C . LYS B 1 50 ? 24.824 -13.644 21.697 1.00 15.07 2105 LYS B C 1
ATOM 3510 O O . LYS B 1 50 ? 24.006 -14.478 22.098 1.00 14.77 2105 LYS B O 1
ATOM 3516 N N . SER B 1 51 ? 24.472 -12.465 21.191 1.00 12.19 2106 SER B N 1
ATOM 3517 C CA . SER B 1 51 ? 23.074 -12.131 20.990 1.00 15.77 2106 SER B CA 1
ATOM 3518 C C . SER B 1 51 ? 22.453 -13.028 19.916 1.00 13.63 2106 SER B C 1
ATOM 3519 O O . SER B 1 51 ? 23.053 -13.271 18.866 1.00 11.14 2106 SER B O 1
ATOM 3522 N N . HIS B 1 52 ? 21.241 -13.452 20.160 1.00 13.16 2107 HIS B N 1
ATOM 3523 C CA . HIS B 1 52 ? 20.530 -14.246 19.205 1.00 17.34 2107 HIS B CA 1
ATOM 3524 C C . HIS B 1 52 ? 19.741 -13.376 18.232 1.00 18.53 2107 HIS B C 1
ATOM 3525 O O . HIS B 1 52 ? 19.250 -13.854 17.271 1.00 19.08 2107 HIS B O 1
ATOM 3532 N N . ASP B 1 53 ? 19.622 -12.100 18.510 1.00 12.42 2108 ASP B N 1
ATOM 3533 C CA . ASP B 1 53 ? 18.828 -11.173 17.688 1.00 15.19 2108 ASP B CA 1
ATOM 3534 C C . ASP B 1 53 ? 19.486 -9.800 17.832 1.00 16.34 2108 ASP B C 1
ATOM 3535 O O . ASP B 1 53 ? 19.108 -9.004 18.695 1.00 11.97 2108 ASP B O 1
ATOM 3540 N N . ILE B 1 54 ? 20.493 -9.549 16.993 1.00 15.10 2109 ILE B N 1
ATOM 3541 C CA . ILE B 1 54 ? 21.236 -8.292 17.063 1.00 14.85 2109 ILE B CA 1
ATOM 3542 C C . ILE B 1 54 ? 20.294 -7.106 16.897 1.00 18.41 2109 ILE B C 1
ATOM 3543 O O . ILE B 1 54 ? 20.447 -6.073 17.561 1.00 15.03 2109 ILE B O 1
ATOM 3548 N N . TRP B 1 55 ? 19.303 -7.239 16.013 1.00 13.87 2110 TRP B N 1
ATOM 3549 C CA . TRP B 1 55 ? 18.421 -6.116 15.704 1.00 16.82 2110 TRP B CA 1
ATOM 3550 C C . TRP B 1 55 ? 17.591 -5.695 16.915 1.00 16.50 2110 TRP B C 1
ATOM 3551 O O . TRP B 1 55 ? 17.494 -4.504 17.235 1.00 15.18 2110 TRP B O 1
ATOM 3562 N N . LEU B 1 56 ? 16.995 -6.659 17.615 1.00 12.05 2111 LEU B N 1
ATOM 3563 C CA . LEU B 1 56 ? 16.229 -6.333 18.812 1.00 15.02 2111 LEU B CA 1
ATOM 3564 C C . LEU B 1 56 ? 17.140 -6.070 20.010 1.00 13.27 2111 LEU B C 1
ATOM 3565 O O . LEU B 1 56 ? 17.016 -5.034 20.677 1.00 14.55 2111 LEU B O 1
ATOM 3570 N N . ASP B 1 57 ? 18.050 -7.006 20.306 1.00 13.64 2112 ASP B N 1
ATOM 3571 C CA . ASP B 1 57 ? 18.806 -6.952 21.558 1.00 12.27 2112 ASP B CA 1
ATOM 3572 C C . ASP B 1 57 ? 19.763 -5.770 21.608 1.00 15.40 2112 ASP B C 1
ATOM 3573 O O . ASP B 1 57 ? 19.944 -5.158 22.669 1.00 12.94 2112 ASP B O 1
ATOM 3578 N N . VAL B 1 58 ? 20.425 -5.465 20.495 1.00 14.87 2113 VAL B N 1
ATOM 3579 C CA . VAL B 1 58 ? 21.555 -4.539 20.485 1.00 16.64 2113 VAL B CA 1
ATOM 3580 C C . VAL B 1 58 ? 21.215 -3.257 19.732 1.00 19.27 2113 VAL B C 1
ATOM 3581 O O . VAL B 1 58 ? 21.230 -2.168 20.311 1.00 16.17 2113 VAL B O 1
ATOM 3585 N N . GLU B 1 59 ? 20.886 -3.366 18.441 1.00 15.50 2114 GLU B N 1
ATOM 3586 C CA . GLU B 1 59 ? 20.574 -2.171 17.660 1.00 18.52 2114 GLU B CA 1
ATOM 3587 C C . GLU B 1 59 ? 19.419 -1.394 18.271 1.00 20.26 2114 GLU B C 1
ATOM 3588 O O . GLU B 1 59 ? 19.466 -0.162 18.351 1.00 22.64 2114 GLU B O 1
ATOM 3594 N N . ASN B 1 60 ? 18.366 -2.087 18.694 1.00 15.51 2115 ASN B N 1
ATOM 3595 C CA . ASN B 1 60 ? 17.235 -1.427 19.327 1.00 16.68 2115 ASN B CA 1
ATOM 3596 C C . ASN B 1 60 ? 17.291 -1.484 20.848 1.00 16.45 2115 ASN B C 1
ATOM 3597 O O . ASN B 1 60 ? 16.315 -1.116 21.511 1.00 14.22 2115 ASN B O 1
ATOM 3602 N N . LYS B 1 61 ? 18.405 -1.952 21.409 1.00 12.87 2116 LYS B N 1
ATOM 3603 C CA . LYS B 1 61 ? 18.738 -1.794 22.824 1.00 15.64 2116 LYS B CA 1
ATOM 3604 C C . LYS B 1 61 ? 17.769 -2.517 23.757 1.00 15.32 2116 LYS B C 1
ATOM 3605 O O . LYS B 1 61 ? 17.544 -2.073 24.884 1.00 14.56 2116 LYS B O 1
ATOM 3611 N N . PHE B 1 62 ? 17.194 -3.644 23.327 1.00 15.81 2117 PHE B N 1
ATOM 3612 C CA . PHE B 1 62 ? 16.265 -4.341 24.213 1.00 13.02 2117 PHE B CA 1
ATOM 3613 C C . PHE B 1 62 ? 16.968 -4.891 25.450 1.00 13.20 2117 PHE B C 1
ATOM 3614 O O . PHE B 1 62 ? 16.359 -4.939 26.524 1.00 15.05 2117 PHE B O 1
ATOM 3622 N N . TYR B 1 63 ? 18.226 -5.334 25.321 1.00 11.98 2118 TYR B N 1
ATOM 3623 C CA . TYR B 1 63 ? 19.011 -5.722 26.494 1.00 13.56 2118 TYR B CA 1
ATOM 3624 C C . TYR B 1 63 ? 18.998 -4.616 27.544 1.00 16.40 2118 TYR B C 1
ATOM 3625 O O . TYR B 1 63 ? 18.661 -4.841 28.710 1.00 14.05 2118 TYR B O 1
ATOM 3634 N N . GLU B 1 64 ? 19.419 -3.414 27.143 1.00 14.54 2119 GLU B N 1
ATOM 3635 C CA . GLU B 1 64 ? 19.517 -2.297 28.079 1.00 15.68 2119 GLU B CA 1
ATOM 3636 C C . GLU B 1 64 ? 18.149 -1.812 28.538 1.00 14.84 2119 GLU B C 1
ATOM 3637 O O . GLU B 1 64 ? 18.009 -1.357 29.677 1.00 16.44 2119 GLU B O 1
ATOM 3643 N N . LYS B 1 65 ? 17.130 -1.887 27.679 1.00 13.86 2120 LYS B N 1
ATOM 3644 C CA . LYS B 1 65 ? 15.801 -1.463 28.114 1.00 17.96 2120 LYS B CA 1
ATOM 3645 C C . LYS B 1 65 ? 15.286 -2.351 29.234 1.00 16.91 2120 LYS B C 1
ATOM 3646 O O . LYS B 1 65 ? 14.623 -1.867 30.162 1.00 15.88 2120 LYS B O 1
ATOM 3652 N N . VAL B 1 66 ? 15.630 -3.639 29.200 1.00 14.83 2121 VAL B N 1
ATOM 3653 C CA . VAL B 1 66 ? 15.189 -4.533 30.263 1.00 14.95 2121 VAL B CA 1
ATOM 3654 C C . VAL B 1 66 ? 16.069 -4.385 31.498 1.00 13.53 2121 VAL B C 1
ATOM 3655 O O . VAL B 1 66 ? 15.553 -4.298 32.619 1.00 13.56 2121 VAL B O 1
ATOM 3659 N N . THR B 1 67 ? 17.402 -4.321 31.334 1.00 15.01 2122 THR B N 1
ATOM 3660 C CA . THR B 1 67 ? 18.243 -4.162 32.519 1.00 13.49 2122 THR B CA 1
ATOM 3661 C C . THR B 1 67 ? 18.014 -2.821 33.200 1.00 15.79 2122 THR B C 1
ATOM 3662 O O . THR B 1 67 ? 18.217 -2.720 34.412 1.00 12.77 2122 THR B O 1
ATOM 3666 N N . ALA B 1 68 ? 17.545 -1.808 32.467 1.00 14.68 2123 ALA B N 1
ATOM 3667 C CA . ALA B 1 68 ? 17.225 -0.538 33.109 1.00 17.64 2123 ALA B CA 1
ATOM 3668 C C . ALA B 1 68 ? 16.121 -0.676 34.149 1.00 18.65 2123 ALA B C 1
ATOM 3669 O O . ALA B 1 68 ? 16.041 0.157 35.061 1.00 14.78 2123 ALA B O 1
ATOM 3671 N N . LEU B 1 69 ? 15.290 -1.723 34.061 1.00 13.36 2124 LEU B N 1
ATOM 3672 C CA . LEU B 1 69 ? 14.218 -1.912 35.032 1.00 15.15 2124 LEU B CA 1
ATOM 3673 C C . LEU B 1 69 ? 14.736 -2.245 36.420 1.00 13.89 2124 LEU B C 1
ATOM 3674 O O . LEU B 1 69 ? 13.946 -2.256 37.371 1.00 15.10 2124 LEU B O 1
ATOM 3679 N N . LYS B 1 70 ? 16.036 -2.506 36.563 1.00 11.23 2125 LYS B N 1
ATOM 3680 C CA . LYS B 1 70 ? 16.597 -2.782 37.878 1.00 14.82 2125 LYS B CA 1
ATOM 3681 C C . LYS B 1 70 ? 16.438 -1.596 38.824 1.00 17.34 2125 LYS B C 1
ATOM 3682 O O . LYS B 1 70 ? 16.533 -1.774 40.041 1.00 16.04 2125 LYS B O 1
ATOM 3688 N N . SER B 1 71 ? 16.170 -0.399 38.295 1.00 15.76 2126 SER B N 1
ATOM 3689 C CA . SER B 1 71 ? 15.879 0.743 39.156 1.00 18.10 2126 SER B CA 1
ATOM 3690 C C . SER B 1 71 ? 14.655 0.504 40.030 1.00 20.25 2126 SER B C 1
ATOM 3691 O O . SER B 1 71 ? 14.501 1.168 41.062 1.00 18.94 2126 SER B O 1
ATOM 3694 N N . HIS B 1 72 ? 13.811 -0.463 39.675 1.00 18.05 2127 HIS B N 1
ATOM 3695 C CA . HIS B 1 72 ? 12.668 -0.838 40.493 1.00 17.70 2127 HIS B CA 1
ATOM 3696 C C . HIS B 1 72 ? 13.038 -1.785 41.622 1.00 17.45 2127 HIS B C 1
ATOM 3697 O O . HIS B 1 72 ? 12.145 -2.233 42.351 1.00 17.93 2127 HIS B O 1
ATOM 3704 N N . GLY B 1 73 ? 14.323 -2.064 41.809 1.00 15.81 2128 GLY B N 1
ATOM 3705 C CA . GLY B 1 73 ? 14.747 -2.982 42.845 1.00 18.72 2128 GLY B CA 1
ATOM 3706 C C . GLY B 1 73 ? 14.691 -4.433 42.435 1.00 21.60 2128 GLY B C 1
ATOM 3707 O O . GLY B 1 73 ? 14.676 -5.311 43.299 1.00 24.82 2128 GLY B O 1
ATOM 3708 N N . VAL B 1 74 ? 14.604 -4.711 41.143 1.00 18.03 2129 VAL B N 1
ATOM 3709 C CA . VAL B 1 74 ? 14.648 -6.073 40.626 1.00 17.46 2129 VAL B CA 1
ATOM 3710 C C . VAL B 1 74 ? 16.041 -6.343 40.077 1.00 16.81 2129 VAL B C 1
ATOM 3711 O O . VAL B 1 74 ? 16.778 -5.420 39.708 1.00 18.02 2129 VAL B O 1
ATOM 3715 N N . LYS B 1 75 ? 16.431 -7.613 40.078 1.00 14.18 2130 LYS B N 1
ATOM 3716 C CA . LYS B 1 75 ? 17.658 -8.065 39.436 1.00 15.33 2130 LYS B CA 1
ATOM 3717 C C . LYS B 1 75 ? 17.333 -8.576 38.038 1.00 14.64 2130 LYS B C 1
ATOM 3718 O O . LYS B 1 75 ? 16.315 -9.244 37.838 1.00 13.48 2130 LYS B O 1
ATOM 3724 N N . VAL B 1 76 ? 18.176 -8.230 37.063 1.00 12.61 2131 VAL B N 1
ATOM 3725 C CA . VAL B 1 76 ? 17.948 -8.599 35.666 1.00 12.63 2131 VAL B CA 1
ATOM 3726 C C . VAL B 1 76 ? 19.138 -9.411 35.178 1.00 13.84 2131 VAL B C 1
ATOM 3727 O O . VAL B 1 76 ? 20.266 -8.908 35.128 1.00 12.84 2131 VAL B O 1
ATOM 3731 N N . LEU B 1 77 ? 18.885 -10.660 34.812 1.00 9.90 2132 LEU B N 1
ATOM 3732 C CA . LEU B 1 77 ? 19.922 -11.562 34.342 1.00 10.79 2132 LEU B CA 1
ATOM 3733 C C . LEU B 1 77 ? 19.683 -11.895 32.877 1.00 11.32 2132 LEU B C 1
ATOM 3734 O O . LEU B 1 77 ? 18.564 -11.799 32.371 1.00 13.42 2132 LEU B O 1
ATOM 3739 N N . LEU B 1 78 ? 20.757 -12.285 32.199 1.00 11.90 2133 LEU B N 1
ATOM 3740 C CA . LEU B 1 78 ? 20.668 -12.780 30.836 1.00 11.85 2133 LEU B CA 1
ATOM 3741 C C . LEU B 1 78 ? 20.573 -14.299 30.872 1.00 11.68 2133 LEU B C 1
ATOM 3742 O O . LEU B 1 78 ? 21.365 -14.962 31.551 1.00 12.56 2133 LEU B O 1
ATOM 3747 N N . GLY B 1 79 ? 19.588 -14.848 30.165 1.00 13.11 2134 GLY B N 1
ATOM 3748 C CA . GLY B 1 79 ? 19.458 -16.288 30.045 1.00 11.89 2134 GLY B CA 1
ATOM 3749 C C . GLY B 1 79 ? 20.183 -16.805 28.817 1.00 13.03 2134 GLY B C 1
ATOM 3750 O O . GLY B 1 79 ? 20.031 -16.263 27.720 1.00 13.47 2134 GLY B O 1
ATOM 3751 N N . LEU B 1 80 ? 20.955 -17.870 29.002 1.00 13.07 2135 LEU B N 1
ATOM 3752 C CA . LEU B 1 80 ? 21.740 -18.459 27.927 1.00 11.27 2135 LEU B CA 1
ATOM 3753 C C . LEU B 1 80 ? 21.197 -19.840 27.592 1.00 12.56 2135 LEU B C 1
ATOM 3754 O O . LEU B 1 80 ? 21.066 -20.691 28.476 1.00 13.40 2135 LEU B O 1
ATOM 3759 N N . GLY B 1 81 ? 20.900 -20.063 26.317 1.00 13.20 2136 GLY B N 1
ATOM 3760 C CA . GLY B 1 81 ? 20.530 -21.393 25.878 1.00 11.34 2136 GLY B CA 1
ATOM 3761 C C . GLY B 1 81 ? 19.071 -21.551 25.528 1.00 14.43 2136 GLY B C 1
ATOM 3762 O O . GLY B 1 81 ? 18.570 -20.915 24.592 1.00 11.83 2136 GLY B O 1
ATOM 3763 N N . GLY B 1 82 ? 18.373 -22.394 26.282 1.00 11.62 2137 GLY B N 1
ATOM 3764 C CA . GLY B 1 82 ? 17.033 -22.795 25.923 1.00 15.69 2137 GLY B CA 1
ATOM 3765 C C . GLY B 1 82 ? 17.052 -24.030 25.042 1.00 13.60 2137 GLY B C 1
ATOM 3766 O O . GLY B 1 82 ? 18.093 -24.476 24.557 1.00 13.27 2137 GLY B O 1
ATOM 3767 N N . TRP B 1 83 ? 15.858 -24.574 24.814 1.00 11.67 2138 TRP B N 1
ATOM 3768 C CA . TRP B 1 83 ? 15.728 -25.831 24.078 1.00 14.19 2138 TRP B CA 1
ATOM 3769 C C . TRP B 1 83 ? 16.378 -25.748 22.703 1.00 16.32 2138 TRP B C 1
ATOM 3770 O O . TRP B 1 83 ? 17.172 -26.617 22.322 1.00 15.46 2138 TRP B O 1
ATOM 3781 N N . ASP B 1 84 ? 16.063 -24.697 21.948 1.00 14.48 2139 ASP B N 1
ATOM 3782 C CA . ASP B 1 84 ? 16.505 -24.613 20.560 1.00 17.39 2139 ASP B CA 1
ATOM 3783 C C . ASP B 1 84 ? 18.021 -24.482 20.437 1.00 17.36 2139 ASP B C 1
ATOM 3784 O O . ASP B 1 84 ? 18.594 -24.926 19.439 1.00 22.02 2139 ASP B O 1
ATOM 3789 N N . ASP B 1 85 ? 18.685 -23.844 21.396 1.00 13.46 2140 ASP B N 1
ATOM 3790 C CA . ASP B 1 85 ? 20.137 -23.729 21.323 1.00 15.29 2140 ASP B CA 1
ATOM 3791 C C . ASP B 1 85 ? 20.857 -24.971 21.835 1.00 17.80 2140 ASP B C 1
ATOM 3792 O O . ASP B 1 85 ? 22.086 -25.035 21.747 1.00 14.51 2140 ASP B O 1
ATOM 3797 N N . SER B 1 86 ? 20.128 -25.947 22.371 1.00 13.93 2141 SER B N 1
ATOM 3798 C CA . SER B 1 86 ? 20.716 -27.086 23.060 1.00 16.26 2141 SER B CA 1
ATOM 3799 C C . SER B 1 86 ? 20.888 -28.319 22.182 1.00 19.24 2141 SER B C 1
ATOM 3800 O O . SER B 1 86 ? 21.227 -29.384 22.704 1.00 17.57 2141 SER B O 1
ATOM 3803 N N . ALA B 1 87 ? 20.627 -28.226 20.882 1.00 17.09 2142 ALA B N 1
ATOM 3804 C CA . ALA B 1 87 ? 20.915 -29.344 19.995 1.00 21.73 2142 ALA B CA 1
ATOM 3805 C C . ALA B 1 87 ? 22.410 -29.408 19.702 1.00 19.99 2142 ALA B C 1
ATOM 3806 O O . ALA B 1 87 ? 23.069 -28.382 19.511 1.00 25.20 2142 ALA B O 1
ATOM 3808 N N . GLY B 1 88 ? 22.949 -30.615 19.670 1.00 20.21 2143 GLY B N 1
ATOM 3809 C CA . GLY B 1 88 ? 24.347 -30.764 19.316 1.00 20.57 2143 GLY B CA 1
ATOM 3810 C C . GLY B 1 88 ? 25.279 -30.585 20.493 1.00 18.25 2143 GLY B C 1
ATOM 3811 O O . GLY B 1 88 ? 24.867 -30.433 21.646 1.00 16.76 2143 GLY B O 1
ATOM 3812 N N . ASP B 1 89 ? 26.573 -30.549 20.177 1.00 18.17 2144 ASP B N 1
ATOM 3813 C CA . ASP B 1 89 ? 27.620 -30.748 21.170 1.00 18.17 2144 ASP B CA 1
ATOM 3814 C C . ASP B 1 89 ? 28.299 -29.466 21.645 1.00 17.20 2144 ASP B C 1
ATOM 3815 O O . ASP B 1 89 ? 29.280 -29.552 22.388 1.00 17.15 2144 ASP B O 1
ATOM 3820 N N . LYS B 1 90 ? 27.829 -28.284 21.233 1.00 15.99 2145 LYS B N 1
ATOM 3821 C CA . LYS B 1 90 ? 28.624 -27.084 21.493 1.00 16.56 2145 LYS B CA 1
ATOM 3822 C C . LYS B 1 90 ? 28.749 -26.789 22.987 1.00 16.62 2145 LYS B C 1
ATOM 3823 O O . LYS B 1 90 ? 29.827 -26.400 23.451 1.00 14.77 2145 LYS B O 1
ATOM 3829 N N . TYR B 1 91 ? 27.675 -26.981 23.766 1.00 14.64 2146 TYR B N 1
ATOM 3830 C CA . TYR B 1 91 ? 27.805 -26.789 25.212 1.00 12.04 2146 TYR B CA 1
ATOM 3831 C C . TYR B 1 91 ? 28.730 -27.834 25.821 1.00 15.82 2146 TYR B C 1
ATOM 3832 O O . TYR B 1 91 ? 29.488 -27.529 26.750 1.00 14.43 2146 TYR B O 1
ATOM 3841 N N . SER B 1 92 ? 28.675 -29.066 25.312 1.00 14.07 2147 SER B N 1
ATOM 3842 C CA . SER B 1 92 ? 29.567 -30.123 25.783 1.00 15.63 2147 SER B CA 1
ATOM 3843 C C . SER B 1 92 ? 31.024 -29.816 25.458 1.00 16.35 2147 SER B C 1
ATOM 3844 O O . SER B 1 92 ? 31.917 -30.078 26.271 1.00 16.40 2147 SER B O 1
ATOM 3847 N N . ARG B 1 93 ? 31.290 -29.269 24.271 1.00 15.84 2148 ARG B N 1
ATOM 3848 C CA . ARG B 1 93 ? 32.663 -28.901 23.954 1.00 17.22 2148 ARG B CA 1
ATOM 3849 C C . ARG B 1 93 ? 33.159 -27.806 24.878 1.00 17.86 2148 ARG B C 1
ATOM 3850 O O . ARG B 1 93 ? 34.334 -27.808 25.268 1.00 17.70 2148 ARG B O 1
ATOM 3858 N N . LEU B 1 94 ? 32.271 -26.897 25.274 1.00 15.81 2149 LEU B N 1
ATOM 3859 C CA . LEU B 1 94 ? 32.654 -25.835 26.193 1.00 15.37 2149 LEU B CA 1
ATOM 3860 C C . LEU B 1 94 ? 33.025 -26.401 27.561 1.00 16.71 2149 LEU B C 1
ATOM 3861 O O . LEU B 1 94 ? 34.129 -26.169 28.063 1.00 18.80 2149 LEU B O 1
ATOM 3866 N N . VAL B 1 95 ? 32.111 -27.151 28.187 1.00 14.81 2150 VAL B N 1
ATOM 3867 C CA . VAL B 1 95 ? 32.339 -27.522 29.582 1.00 16.25 2150 VAL B CA 1
ATOM 3868 C C . VAL B 1 95 ? 33.426 -28.580 29.738 1.00 17.68 2150 VAL B C 1
ATOM 3869 O O . VAL B 1 95 ? 33.973 -28.729 30.833 1.00 17.30 2150 VAL B O 1
ATOM 3873 N N . ASN B 1 96 ? 33.756 -29.323 28.684 1.00 16.26 2151 ASN B N 1
ATOM 3874 C CA . ASN B 1 96 ? 34.781 -30.355 28.779 1.00 19.64 2151 ASN B CA 1
ATOM 3875 C C . ASN B 1 96 ? 36.172 -29.858 28.395 1.00 24.01 2151 ASN B C 1
ATOM 3876 O O . ASN B 1 96 ? 37.106 -30.662 28.329 1.00 23.64 2151 ASN B O 1
ATOM 3881 N N . ASN B 1 97 ? 36.335 -28.563 28.142 1.00 18.29 2152 ASN B N 1
ATOM 3882 C CA . ASN B 1 97 ? 37.630 -27.992 27.788 1.00 20.93 2152 ASN B CA 1
ATOM 3883 C C . ASN B 1 97 ? 37.965 -26.871 28.762 1.00 22.94 2152 ASN B C 1
ATOM 3884 O O . ASN B 1 97 ? 37.259 -25.858 28.814 1.00 19.74 2152 ASN B O 1
ATOM 3889 N N . VAL B 1 98 ? 39.047 -27.049 29.527 1.00 20.04 2153 VAL B N 1
ATOM 3890 C CA . VAL B 1 98 ? 39.380 -26.091 30.582 1.00 19.61 2153 VAL B CA 1
ATOM 3891 C C . VAL B 1 98 ? 39.636 -24.705 30.001 1.00 20.50 2153 VAL B C 1
ATOM 3892 O O . VAL B 1 98 ? 39.178 -23.691 30.546 1.00 22.14 2153 VAL B O 1
ATOM 3896 N N . SER B 1 99 ? 40.376 -24.632 28.895 1.00 22.01 2154 SER B N 1
ATOM 3897 C CA . SER B 1 99 ? 40.678 -23.327 28.316 1.00 23.42 2154 SER B CA 1
ATOM 3898 C C . SER B 1 99 ? 39.433 -22.669 27.727 1.00 20.16 2154 SER B C 1
ATOM 3899 O O . SER B 1 99 ? 39.321 -21.440 27.740 1.00 21.06 2154 SER B O 1
ATOM 3902 N N . ALA B 1 100 ? 38.496 -23.461 27.198 1.00 23.90 2155 ALA B N 1
ATOM 3903 C CA . ALA B 1 100 ? 37.251 -22.881 26.705 1.00 19.31 2155 ALA B CA 1
ATOM 3904 C C . ALA B 1 100 ? 36.422 -22.313 27.850 1.00 18.46 2155 ALA B C 1
ATOM 3905 O O . ALA B 1 100 ? 35.835 -21.233 27.720 1.00 21.21 2155 ALA B O 1
ATOM 3907 N N . ARG B 1 101 ? 36.360 -23.021 28.981 1.00 17.84 2156 ARG B N 1
ATOM 3908 C CA . ARG B 1 101 ? 35.616 -22.498 30.123 1.00 19.45 2156 ARG B CA 1
ATOM 3909 C C . ARG B 1 101 ? 36.194 -21.169 30.589 1.00 20.27 2156 ARG B C 1
ATOM 3910 O O . ARG B 1 101 ? 35.448 -20.235 30.905 1.00 20.09 2156 ARG B O 1
ATOM 3918 N N . ARG B 1 102 ? 37.524 -21.057 30.623 1.00 20.21 2157 ARG B N 1
ATOM 3919 C CA . ARG B 1 102 ? 38.151 -19.821 31.082 1.00 21.54 2157 ARG B CA 1
ATOM 3920 C C . ARG B 1 102 ? 37.838 -18.664 30.142 1.00 19.11 2157 ARG B C 1
ATOM 3921 O O . ARG B 1 102 ? 37.500 -17.561 30.587 1.00 19.29 2157 ARG B O 1
ATOM 3929 N N . LYS B 1 103 ? 37.975 -18.894 28.834 1.00 20.69 2158 LYS B N 1
ATOM 3930 C CA . LYS B 1 103 ? 37.611 -17.883 27.847 1.00 20.26 2158 LYS B CA 1
ATOM 3931 C C . LYS B 1 103 ? 36.145 -17.485 27.973 1.00 19.06 2158 LYS B C 1
ATOM 3932 O O . LYS B 1 103 ? 35.808 -16.296 27.891 1.00 18.59 2158 LYS B O 1
ATOM 3938 N N . PHE B 1 104 ? 35.261 -18.470 28.158 1.00 20.07 2159 PHE B N 1
ATOM 3939 C CA . PHE B 1 104 ? 33.834 -18.192 28.306 1.00 18.46 2159 PHE B CA 1
ATOM 3940 C C . PHE B 1 104 ? 33.576 -17.290 29.504 1.00 17.06 2159 PHE B C 1
ATOM 3941 O O . PHE B 1 104 ? 32.838 -16.303 29.408 1.00 17.76 2159 PHE B O 1
ATOM 3949 N N . VAL B 1 105 ? 34.172 -17.628 30.651 1.00 18.33 2160 VAL B N 1
ATOM 3950 C CA . VAL B 1 105 ? 33.921 -16.886 31.885 1.00 18.09 2160 VAL B CA 1
ATOM 3951 C C . VAL B 1 105 ? 34.403 -15.447 31.755 1.00 19.68 2160 VAL B C 1
ATOM 3952 O O . VAL B 1 105 ? 33.693 -14.498 32.116 1.00 17.90 2160 VAL B O 1
ATOM 3956 N N . VAL B 1 106 ? 35.621 -15.264 31.243 1.00 18.33 2161 VAL B N 1
ATOM 3957 C CA . VAL B 1 106 ? 36.171 -13.920 31.086 1.00 18.77 2161 VAL B CA 1
ATOM 3958 C C . VAL B 1 106 ? 35.293 -13.096 30.153 1.00 20.64 2161 VAL B C 1
ATOM 3959 O O . VAL B 1 106 ? 34.952 -11.945 30.445 1.00 18.32 2161 VAL B O 1
ATOM 3963 N N . HIS B 1 107 ? 34.909 -13.679 29.017 1.00 19.61 2162 HIS B N 1
ATOM 3964 C CA . HIS B 1 107 ? 34.063 -12.955 28.076 1.00 19.28 2162 HIS B CA 1
ATOM 3965 C C . HIS B 1 107 ? 32.676 -12.693 28.663 1.00 18.40 2162 HIS B C 1
ATOM 3966 O O . HIS B 1 107 ? 32.119 -11.606 28.476 1.00 17.99 2162 HIS B O 1
ATOM 3973 N N . ALA B 1 108 ? 32.119 -13.666 29.396 1.00 17.35 2163 ALA B N 1
ATOM 3974 C CA . ALA B 1 108 ? 30.770 -13.513 29.940 1.00 15.92 2163 ALA B CA 1
ATOM 3975 C C . ALA B 1 108 ? 30.671 -12.314 30.876 1.00 18.00 2163 ALA B C 1
ATOM 3976 O O . ALA B 1 108 ? 29.693 -11.563 30.821 1.00 17.52 2163 ALA B O 1
ATOM 3978 N N . VAL B 1 109 ? 31.664 -12.119 31.750 1.00 17.51 2164 VAL B N 1
ATOM 3979 C CA . VAL B 1 109 ? 31.626 -10.973 32.660 1.00 17.27 2164 VAL B CA 1
ATOM 3980 C C . VAL B 1 109 ? 31.552 -9.671 31.869 1.00 18.29 2164 VAL B C 1
ATOM 3981 O O . VAL B 1 109 ? 30.724 -8.798 32.152 1.00 18.57 2164 VAL B O 1
ATOM 3985 N N . ASP B 1 110 ? 32.398 -9.535 30.843 1.00 18.12 2165 ASP B N 1
ATOM 3986 C CA . ASP B 1 110 ? 32.395 -8.310 30.046 1.00 18.65 2165 ASP B CA 1
ATOM 3987 C C . ASP B 1 110 ? 31.099 -8.155 29.257 1.00 18.92 2165 ASP B C 1
ATOM 3988 O O . ASP B 1 110 ? 30.578 -7.041 29.128 1.00 17.74 2165 ASP B O 1
ATOM 3993 N N . PHE B 1 111 ? 30.585 -9.250 28.692 1.00 16.38 2166 PHE B N 1
ATOM 3994 C CA . PHE B 1 111 ? 29.329 -9.187 27.945 1.00 15.79 2166 PHE B CA 1
ATOM 3995 C C . PHE B 1 111 ? 28.190 -8.710 28.839 1.00 14.85 2166 PHE B C 1
ATOM 3996 O O . PHE B 1 111 ? 27.423 -7.815 28.466 1.00 15.56 2166 PHE B O 1
ATOM 4004 N N . LEU B 1 112 ? 28.071 -9.293 30.032 1.00 17.01 2167 LEU B N 1
ATOM 4005 C CA . LEU B 1 112 ? 26.984 -8.923 30.935 1.00 15.24 2167 LEU B CA 1
ATOM 4006 C C . LEU B 1 112 ? 27.103 -7.470 31.391 1.00 17.07 2167 LEU B C 1
ATOM 4007 O O . LEU B 1 112 ? 26.118 -6.723 31.381 1.00 15.90 2167 LEU B O 1
ATOM 4012 N N . GLU B 1 113 ? 28.302 -7.051 31.805 1.00 17.95 2168 GLU B N 1
ATOM 4013 C CA . GLU B 1 113 ? 28.476 -5.674 32.266 1.00 18.66 2168 GLU B CA 1
ATOM 4014 C C . GLU B 1 113 ? 28.232 -4.666 31.154 1.00 18.06 2168 GLU B C 1
ATOM 4015 O O . GLU B 1 113 ? 27.731 -3.566 31.412 1.00 18.26 2168 GLU B O 1
ATOM 4021 N N . GLN B 1 114 ? 28.581 -5.025 29.919 1.00 19.68 2169 GLN B N 1
ATOM 4022 C CA . GLN B 1 114 ? 28.366 -4.149 28.771 1.00 20.75 2169 GLN B CA 1
ATOM 4023 C C . GLN B 1 114 ? 26.908 -3.718 28.646 1.00 23.16 2169 GLN B C 1
ATOM 4024 O O . GLN B 1 114 ? 26.621 -2.570 28.288 1.00 17.82 2169 GLN B O 1
ATOM 4030 N N . TYR B 1 115 ? 25.973 -4.626 28.908 1.00 17.34 2170 TYR B N 1
ATOM 4031 C CA . TYR B 1 115 ? 24.558 -4.330 28.739 1.00 16.99 2170 TYR B CA 1
ATOM 4032 C C . TYR B 1 115 ? 23.829 -4.095 30.049 1.00 18.53 2170 TYR B C 1
ATOM 4033 O O . TYR B 1 115 ? 22.606 -3.916 30.036 1.00 16.64 2170 TYR B O 1
ATOM 4042 N N . GLY B 1 116 ? 24.543 -4.085 31.173 1.00 17.65 2171 GLY B N 1
ATOM 4043 C CA . GLY B 1 116 ? 23.922 -3.803 32.450 1.00 17.40 2171 GLY B CA 1
ATOM 4044 C C . GLY B 1 116 ? 23.276 -4.986 33.131 1.00 17.38 2171 GLY B C 1
ATOM 4045 O O . GLY B 1 116 ? 22.467 -4.793 34.048 1.00 16.38 2171 GLY B O 1
ATOM 4046 N N . PHE B 1 117 ? 23.620 -6.210 32.738 1.00 15.79 2172 PHE B N 1
ATOM 4047 C CA . PHE B 1 117 ? 23.023 -7.378 33.367 1.00 14.08 2172 PHE B CA 1
ATOM 4048 C C . PHE B 1 117 ? 23.617 -7.606 34.747 1.00 16.78 2172 PHE B C 1
ATOM 4049 O O . PHE B 1 117 ? 24.813 -7.399 34.966 1.00 16.97 2172 PHE B O 1
ATOM 4057 N N . ASP B 1 118 ? 22.763 -8.040 35.679 1.00 14.06 2173 ASP B N 1
ATOM 4058 C CA . ASP B 1 118 ? 23.178 -8.377 37.034 1.00 16.15 2173 ASP B CA 1
ATOM 4059 C C . ASP B 1 118 ? 23.717 -9.793 37.151 1.00 16.72 2173 ASP B C 1
ATOM 4060 O O . ASP B 1 118 ? 24.184 -10.171 38.230 1.00 16.34 2173 ASP B O 1
ATOM 4065 N N . GLY B 1 119 ? 23.662 -10.583 36.088 1.00 14.98 2174 GLY B N 1
ATOM 4066 C CA . GLY B 1 119 ? 24.162 -11.940 36.169 1.00 13.39 2174 GLY B CA 1
ATOM 4067 C C . GLY B 1 119 ? 23.649 -12.781 35.015 1.00 14.54 2174 GLY B C 1
ATOM 4068 O O . GLY B 1 119 ? 23.128 -12.262 34.030 1.00 13.66 2174 GLY B O 1
ATOM 4069 N N . LEU B 1 120 ? 23.790 -14.092 35.189 1.00 11.85 2175 LEU B N 1
ATOM 4070 C CA . LEU B 1 120 ? 23.606 -15.049 34.112 1.00 12.13 2175 LEU B CA 1
ATOM 4071 C C . LEU B 1 120 ? 22.786 -16.236 34.592 1.00 14.36 2175 LEU B C 1
ATOM 4072 O O . LEU B 1 120 ? 23.017 -16.765 35.685 1.00 11.93 2175 LEU B O 1
ATOM 4077 N N . ASP B 1 121 ? 21.826 -16.651 33.768 1.00 11.22 2176 ASP B N 1
ATOM 4078 C CA . ASP B 1 121 ? 21.020 -17.841 34.012 1.00 13.03 2176 ASP B CA 1
ATOM 4079 C C . ASP B 1 121 ? 21.370 -18.874 32.948 1.00 12.80 2176 ASP B C 1
ATOM 4080 O O . ASP B 1 121 ? 21.219 -18.602 31.754 1.00 12.03 2176 ASP B O 1
ATOM 4085 N N . LEU B 1 122 ? 21.868 -20.035 33.377 1.00 11.30 2177 LEU B N 1
ATOM 4086 C CA . LEU B 1 122 ? 22.266 -21.098 32.460 1.00 12.08 2177 LEU B CA 1
ATOM 4087 C C . LEU B 1 122 ? 21.064 -21.984 32.148 1.00 12.88 2177 LEU B C 1
ATOM 4088 O O . LEU B 1 122 ? 20.450 -22.538 33.060 1.00 11.81 2177 LEU B O 1
ATOM 4093 N N . ASP B 1 123 ? 20.743 -22.143 30.861 1.00 10.90 2178 ASP B N 1
ATOM 4094 C CA . ASP B 1 123 ? 19.593 -22.951 30.437 1.00 11.70 2178 ASP B CA 1
ATOM 4095 C C . ASP B 1 123 ? 20.028 -23.929 29.345 1.00 12.70 2178 ASP B C 1
ATOM 4096 O O . ASP B 1 123 ? 19.510 -23.933 28.225 1.00 11.31 2178 ASP B O 1
ATOM 4101 N N . TRP B 1 124 ? 21.027 -24.746 29.676 1.00 12.09 2179 TRP B N 1
ATOM 4102 C CA . TRP B 1 124 ? 21.466 -25.825 28.800 1.00 12.12 2179 TRP B CA 1
ATOM 4103 C C . TRP B 1 124 ? 20.553 -27.019 29.020 1.00 13.60 2179 TRP B C 1
ATOM 4104 O O . TRP B 1 124 ? 20.434 -27.505 30.147 1.00 13.39 2179 TRP B O 1
ATOM 4115 N N . GLU B 1 125 ? 19.894 -27.474 27.956 1.00 10.41 2180 GLU B N 1
ATOM 4116 C CA . GLU B 1 125 ? 18.908 -28.552 28.021 1.00 12.97 2180 GLU B CA 1
ATOM 4117 C C . GLU B 1 125 ? 19.386 -29.729 27.169 1.00 14.64 2180 GLU B C 1
ATOM 4118 O O . GLU B 1 125 ? 18.987 -29.858 26.010 1.00 13.22 2180 GLU B O 1
ATOM 4124 N N . TYR B 1 126 ? 20.211 -30.617 27.731 1.00 13.45 2181 TYR B N 1
ATOM 4125 C CA . TYR B 1 126 ? 20.670 -30.632 29.120 1.00 14.70 2181 TYR B CA 1
ATOM 4126 C C . TYR B 1 126 ? 22.093 -31.172 29.123 1.00 14.20 2181 TYR B C 1
ATOM 4127 O O . TYR B 1 126 ? 22.512 -31.778 28.133 1.00 14.37 2181 TYR B O 1
ATOM 4136 N N . PRO B 1 127 ? 22.843 -30.967 30.207 1.00 12.94 2182 PRO B N 1
ATOM 4137 C CA . PRO B 1 127 ? 24.144 -31.635 30.310 1.00 13.94 2182 PRO B CA 1
ATOM 4138 C C . PRO B 1 127 ? 23.939 -33.127 30.100 1.00 13.92 2182 PRO B C 1
ATOM 4139 O O . PRO B 1 127 ? 22.972 -33.708 30.607 1.00 13.55 2182 PRO B O 1
ATOM 4143 N N . LYS B 1 128 ? 24.808 -33.725 29.283 1.00 14.04 2183 LYS B N 1
ATOM 4144 C CA . LYS B 1 128 ? 24.753 -35.144 28.943 1.00 14.88 2183 LYS B CA 1
ATOM 4145 C C . LYS B 1 128 ? 23.577 -35.488 28.028 1.00 15.21 2183 LYS B C 1
ATOM 4146 O O . LYS B 1 128 ? 23.785 -35.953 26.903 1.00 16.13 2183 LYS B O 1
ATOM 4152 N N . CYS B 1 129 ? 22.341 -35.250 28.481 1.00 13.86 2184 CYS B N 1
ATOM 4153 C CA . CYS B 1 129 ? 21.145 -35.554 27.689 1.00 16.67 2184 CYS B CA 1
ATOM 4154 C C . CYS B 1 129 ? 20.798 -34.355 26.804 1.00 15.75 2184 CYS B C 1
ATOM 4155 O O . CYS B 1 129 ? 19.869 -33.586 27.075 1.00 13.78 2184 CYS B O 1
ATOM 4158 N N . TRP B 1 130 ? 21.580 -34.181 25.735 1.00 16.84 2185 TRP B N 1
ATOM 4159 C CA . TRP B 1 130 ? 21.345 -33.083 24.797 1.00 15.31 2185 TRP B CA 1
ATOM 4160 C C . TRP B 1 130 ? 19.951 -33.199 24.205 1.00 16.93 2185 TRP B C 1
ATOM 4161 O O . TRP B 1 130 ? 19.638 -34.182 23.525 1.00 16.59 2185 TRP B O 1
ATOM 4172 N N . GLN B 1 131 ? 19.115 -32.188 24.450 1.00 13.62 2186 GLN B N 1
ATOM 4173 C CA . GLN B 1 131 ? 17.701 -32.248 24.070 1.00 14.40 2186 GLN B CA 1
ATOM 4174 C C . GLN B 1 131 ? 17.096 -33.592 24.473 1.00 14.58 2186 GLN B C 1
ATOM 4175 O O . GLN B 1 131 ? 16.374 -34.227 23.705 1.00 12.87 2186 GLN B O 1
ATOM 4181 N N . VAL B 1 132 ? 17.415 -34.015 25.703 1.00 14.01 2187 VAL B N 1
ATOM 4182 C CA . VAL B 1 132 ? 16.957 -35.228 26.393 1.00 16.80 2187 VAL B CA 1
ATOM 4183 C C . VAL B 1 132 ? 17.355 -36.507 25.656 1.00 23.61 2187 VAL B C 1
ATOM 4184 O O . VAL B 1 132 ? 16.760 -37.571 25.869 1.00 23.86 2187 VAL B O 1
ATOM 4188 N N . GLU B 1 133 ? 18.399 -36.442 24.833 1.00 17.81 2188 GLU B N 1
ATOM 4189 C CA . GLU B 1 133 ? 18.943 -37.644 24.192 1.00 23.06 2188 GLU B CA 1
ATOM 4190 C C . GLU B 1 133 ? 20.181 -38.068 24.976 1.00 19.02 2188 GLU B C 1
ATOM 4191 O O . GLU B 1 133 ? 21.309 -37.666 24.683 1.00 18.57 2188 GLU B O 1
ATOM 4197 N N . CYS B 1 134 ? 19.958 -38.894 25.996 1.00 18.27 2189 CYS B N 1
ATOM 4198 C CA . CYS B 1 134 ? 21.023 -39.212 26.939 1.00 19.72 2189 CYS B CA 1
ATOM 4199 C C . CYS B 1 134 ? 22.135 -40.060 26.329 1.00 18.72 2189 CYS B C 1
ATOM 4200 O O . CYS B 1 134 ? 23.222 -40.130 26.909 1.00 17.82 2189 CYS B O 1
ATOM 4203 N N . GLU B 1 135 ? 21.902 -40.700 25.179 1.00 18.11 2190 GLU B N 1
ATOM 4204 C CA . GLU B 1 135 ? 22.977 -41.463 24.554 1.00 21.17 2190 GLU B CA 1
ATOM 4205 C C . GLU B 1 135 ? 23.987 -40.574 23.839 1.00 24.97 2190 GLU B C 1
ATOM 4206 O O . GLU B 1 135 ? 25.063 -41.061 23.475 1.00 25.70 2190 GLU B O 1
ATOM 4212 N N . LYS B 1 136 ? 23.687 -39.283 23.668 1.00 21.76 2191 LYS B N 1
ATOM 4213 C CA . LYS B 1 136 ? 24.513 -38.417 22.832 1.00 22.61 2191 LYS B CA 1
ATOM 4214 C C . LYS B 1 136 ? 25.722 -37.877 23.582 1.00 20.46 2191 LYS B C 1
ATOM 4215 O O . LYS B 1 136 ? 26.838 -37.882 23.056 1.00 18.18 2191 LYS B O 1
ATOM 4221 N N . GLY B 1 137 ? 25.515 -37.379 24.796 1.00 16.71 2192 GLY B N 1
ATOM 4222 C CA . GLY B 1 137 ? 26.558 -36.675 25.500 1.00 18.12 2192 GLY B CA 1
ATOM 4223 C C . GLY B 1 137 ? 27.419 -37.576 26.355 1.00 16.89 2192 GLY B C 1
ATOM 4224 O O . GLY B 1 137 ? 27.026 -38.686 26.721 1.00 17.19 2192 GLY B O 1
ATOM 4225 N N . PRO B 1 138 ? 28.615 -37.104 26.685 1.00 16.14 2193 PRO B N 1
ATOM 4226 C CA . PRO B 1 138 ? 29.506 -37.867 27.563 1.00 18.96 2193 PRO B CA 1
ATOM 4227 C C . PRO B 1 138 ? 29.077 -37.772 29.016 1.00 18.93 2193 PRO B C 1
ATOM 4228 O O . PRO B 1 138 ? 28.485 -36.783 29.454 1.00 17.14 2193 PRO B O 1
ATOM 4232 N N . ASP B 1 139 ? 29.389 -38.829 29.771 1.00 17.93 2194 ASP B N 1
ATOM 4233 C CA . ASP B 1 139 ? 29.148 -38.801 31.208 1.00 17.88 2194 ASP B CA 1
ATOM 4234 C C . ASP B 1 139 ? 29.809 -37.588 31.855 1.00 17.87 2194 ASP B C 1
ATOM 4235 O O . ASP B 1 139 ? 29.285 -37.033 32.825 1.00 19.66 2194 ASP B O 1
ATOM 4240 N N . SER B 1 140 ? 30.945 -37.147 31.315 1.00 17.99 2195 SER B N 1
ATOM 4241 C CA . SER B 1 140 ? 31.695 -36.041 31.895 1.00 20.22 2195 SER B CA 1
ATOM 4242 C C . SER B 1 140 ? 30.996 -34.688 31.763 1.00 19.01 2195 SER B C 1
ATOM 4243 O O . SER B 1 140 ? 31.493 -33.706 32.326 1.00 18.00 2195 SER B O 1
ATOM 4246 N N . ASP B 1 141 ? 29.877 -34.602 31.035 1.00 18.01 2196 ASP B N 1
ATOM 4247 C CA . ASP B 1 141 ? 29.133 -33.344 30.984 1.00 17.14 2196 ASP B CA 1
ATOM 4248 C C . ASP B 1 141 ? 28.703 -32.902 32.378 1.00 15.87 2196 ASP B C 1
ATOM 4249 O O . ASP B 1 141 ? 28.651 -31.701 32.664 1.00 17.00 2196 ASP B O 1
ATOM 4254 N N . LYS B 1 142 ? 28.368 -33.854 33.252 1.00 16.66 2197 LYS B N 1
ATOM 4255 C CA . LYS B 1 142 ? 27.949 -33.495 34.604 1.00 16.14 2197 LYS B CA 1
ATOM 4256 C C . LYS B 1 142 ? 29.055 -32.749 35.331 1.00 21.39 2197 LYS B C 1
ATOM 4257 O O . LYS B 1 142 ? 28.833 -31.674 35.907 1.00 16.86 2197 LYS B O 1
ATOM 4263 N N . GLN B 1 143 ? 30.269 -33.293 35.280 1.00 20.19 2198 GLN B N 1
ATOM 4264 C CA . GLN B 1 143 ? 31.380 -32.696 36.006 1.00 20.08 2198 GLN B CA 1
ATOM 4265 C C . GLN B 1 143 ? 31.847 -31.410 35.332 1.00 21.19 2198 GLN B C 1
ATOM 4266 O O . GLN B 1 143 ? 32.199 -30.437 36.012 1.00 18.23 2198 GLN B O 1
ATOM 4272 N N . GLY B 1 144 ? 31.832 -31.382 33.994 1.00 17.90 2199 GLY B N 1
ATOM 4273 C CA . GLY B 1 144 ? 32.190 -30.163 33.282 1.00 17.75 2199 GLY B CA 1
ATOM 4274 C C . GLY B 1 144 ? 31.240 -29.016 33.567 1.00 15.71 2199 GLY B C 1
ATOM 4275 O O . GLY B 1 144 ? 31.669 -27.877 33.771 1.00 17.15 2199 GLY B O 1
ATOM 4276 N N . PHE B 1 145 ? 29.937 -29.303 33.590 1.00 14.95 2200 PHE B N 1
ATOM 4277 C CA . PHE B 1 145 ? 28.954 -28.273 33.920 1.00 14.36 2200 PHE B CA 1
ATOM 4278 C C . PHE B 1 145 ? 29.145 -27.764 35.344 1.00 16.13 2200 PHE B C 1
ATOM 4279 O O . PHE B 1 145 ? 29.128 -26.552 35.585 1.00 14.86 2200 PHE B O 1
ATOM 4287 N N . ALA B 1 146 ? 29.342 -28.673 36.302 1.00 17.00 2201 ALA B N 1
ATOM 4288 C CA . ALA B 1 146 ? 29.587 -28.245 37.678 1.00 16.97 2201 ALA B CA 1
ATOM 4289 C C . ALA B 1 146 ? 30.838 -27.377 37.773 1.00 16.77 2201 ALA B C 1
ATOM 4290 O O . ALA B 1 146 ? 30.852 -26.368 38.490 1.00 17.42 2201 ALA B O 1
ATOM 4292 N N . ASP B 1 147 ? 31.898 -27.746 37.050 1.00 17.80 2202 ASP B N 1
ATOM 4293 C CA . ASP B 1 147 ? 33.116 -26.939 37.073 1.00 19.07 2202 ASP B CA 1
ATOM 4294 C C . ASP B 1 147 ? 32.886 -25.570 36.443 1.00 18.07 2202 ASP B C 1
ATOM 4295 O O . ASP B 1 147 ? 33.399 -24.561 36.938 1.00 17.82 2202 ASP B O 1
ATOM 4300 N N . LEU B 1 148 ? 32.144 -25.517 35.333 1.00 17.46 2203 LEU B N 1
ATOM 4301 C CA . LEU B 1 148 ? 31.801 -24.225 34.747 1.00 16.75 2203 LEU B CA 1
ATOM 4302 C C . LEU B 1 148 ? 31.062 -23.353 35.751 1.00 15.20 2203 LEU B C 1
ATOM 4303 O O . LEU B 1 148 ? 31.377 -22.167 35.913 1.00 15.96 2203 LEU B O 1
ATOM 4308 N N . VAL B 1 149 ? 30.088 -23.939 36.453 1.00 15.01 2204 VAL B N 1
ATOM 4309 C CA . VAL B 1 149 ? 29.307 -23.191 37.436 1.00 15.28 2204 VAL B CA 1
ATOM 4310 C C . VAL B 1 149 ? 30.210 -22.683 38.556 1.00 17.81 2204 VAL B C 1
ATOM 4311 O O . VAL B 1 149 ? 30.126 -21.519 38.967 1.00 16.52 2204 VAL B O 1
ATOM 4315 N N . LYS B 1 150 ? 31.093 -23.551 39.057 1.00 17.28 2205 LYS B N 1
ATOM 4316 C CA . LYS B 1 150 ? 32.032 -23.157 40.107 1.00 17.69 2205 LYS B CA 1
ATOM 4317 C C . LYS B 1 150 ? 32.919 -22.002 39.656 1.00 18.73 2205 LYS B C 1
ATOM 4318 O O . LYS B 1 150 ? 33.177 -21.066 40.422 1.00 18.04 2205 LYS B O 1
ATOM 4324 N N . GLU B 1 151 ? 33.401 -22.053 38.414 1.00 18.99 2206 GLU B N 1
ATOM 4325 C CA . GLU B 1 151 ? 34.303 -21.017 37.930 1.00 19.33 2206 GLU B CA 1
ATOM 4326 C C . GLU B 1 151 ? 33.557 -19.716 37.655 1.00 18.62 2206 GLU B C 1
ATOM 4327 O O . GLU B 1 151 ? 34.081 -18.626 37.916 1.00 17.91 2206 GLU B O 1
ATOM 4333 N N . LEU B 1 152 ? 32.328 -19.805 37.135 1.00 17.77 2207 LEU B N 1
ATOM 4334 C CA . LEU B 1 152 ? 31.499 -18.610 37.019 1.00 15.35 2207 LEU B CA 1
ATOM 4335 C C . LEU B 1 152 ? 31.217 -17.999 38.388 1.00 18.76 2207 LEU B C 1
ATOM 4336 O O . LEU B 1 152 ? 31.266 -16.774 38.552 1.00 19.26 2207 LEU B O 1
ATOM 4341 N N . ARG B 1 153 ? 30.920 -18.840 39.383 1.00 17.45 2208 ARG B N 1
ATOM 4342 C CA . ARG B 1 153 ? 30.659 -18.348 40.734 1.00 19.87 2208 ARG B CA 1
ATOM 4343 C C . ARG B 1 153 ? 31.827 -17.516 41.245 1.00 20.94 2208 ARG B C 1
ATOM 4344 O O . ARG B 1 153 ? 31.635 -16.429 41.803 1.00 21.23 2208 ARG B O 1
ATOM 4352 N N . LYS B 1 154 ? 33.049 -18.017 41.051 1.00 23.21 2209 LYS B N 1
ATOM 4353 C CA . LYS B 1 154 ? 34.242 -17.332 41.535 1.00 21.09 2209 LYS B CA 1
ATOM 4354 C C . LYS B 1 154 ? 34.374 -15.961 40.885 1.00 22.99 2209 LYS B C 1
ATOM 4355 O O . LYS B 1 154 ? 34.548 -14.943 41.566 1.00 23.25 2209 LYS B O 1
ATOM 4361 N N . ALA B 1 155 ? 34.257 -15.915 39.559 1.00 21.43 2210 ALA B N 1
ATOM 4362 C CA . ALA B 1 155 ? 34.410 -14.652 38.847 1.00 21.62 2210 ALA B CA 1
ATOM 4363 C C . ALA B 1 155 ? 33.260 -13.700 39.147 1.00 21.94 2210 ALA B C 1
ATOM 4364 O O . ALA B 1 155 ? 33.471 -12.488 39.285 1.00 22.92 2210 ALA B O 1
ATOM 4366 N N . PHE B 1 156 ? 32.034 -14.225 39.241 1.00 18.39 2211 PHE B N 1
ATOM 4367 C CA . PHE B 1 156 ? 30.882 -13.366 39.501 1.00 20.36 2211 PHE B CA 1
ATOM 4368 C C . PHE B 1 156 ? 30.945 -12.761 40.899 1.00 21.83 2211 PHE B C 1
ATOM 4369 O O . PHE B 1 156 ? 30.483 -11.634 41.117 1.00 23.18 2211 PHE B O 1
ATOM 4377 N N . ASN B 1 157 ? 31.469 -13.512 41.870 1.00 22.45 2212 ASN B N 1
ATOM 4378 C CA . ASN B 1 157 ? 31.544 -12.994 43.230 1.00 24.31 2212 ASN B CA 1
ATOM 4379 C C . ASN B 1 157 ? 32.493 -11.806 43.328 1.00 24.51 2212 ASN B C 1
ATOM 4380 O O . ASN B 1 157 ? 32.267 -10.912 44.152 1.00 29.66 2212 ASN B O 1
ATOM 4385 N N . ARG B 1 158 ? 33.541 -11.765 42.501 1.00 24.27 2213 ARG B N 1
ATOM 4386 C CA . ARG B 1 158 ? 34.367 -10.562 42.443 1.00 28.89 2213 ARG B CA 1
ATOM 4387 C C . ARG B 1 158 ? 33.583 -9.339 41.978 1.00 29.27 2213 ARG B C 1
ATOM 4388 O O . ARG B 1 158 ? 34.004 -8.212 42.237 1.00 27.15 2213 ARG B O 1
ATOM 4396 N N . ARG B 1 159 ? 32.455 -9.553 41.297 1.00 28.43 2214 ARG B N 1
ATOM 4397 C CA . ARG B 1 159 ? 31.682 -8.472 40.709 1.00 26.94 2214 ARG B CA 1
ATOM 4398 C C . ARG B 1 159 ? 30.314 -8.280 41.357 1.00 22.48 2214 ARG B C 1
ATOM 4399 O O . ARG B 1 159 ? 29.569 -7.384 40.943 1.00 25.42 2214 ARG B O 1
ATOM 4407 N N . GLY B 1 160 ? 29.951 -9.103 42.339 1.00 21.57 2215 GLY B N 1
ATOM 4408 C CA . GLY B 1 160 ? 28.634 -9.006 42.941 1.00 23.61 2215 GLY B CA 1
ATOM 4409 C C . GLY B 1 160 ? 27.520 -9.394 41.997 1.00 22.26 2215 GLY B C 1
ATOM 4410 O O . GLY B 1 160 ? 26.406 -8.886 42.126 1.00 21.90 2215 GLY B O 1
ATOM 4411 N N . MET B 1 161 ? 27.794 -10.296 41.058 1.00 20.17 2216 MET B N 1
ATOM 4412 C CA . MET B 1 161 ? 26.840 -10.720 40.045 1.00 19.27 2216 MET B CA 1
ATOM 4413 C C . MET B 1 161 ? 26.179 -12.023 40.475 1.00 19.15 2216 MET B C 1
ATOM 4414 O O . MET B 1 161 ? 26.706 -12.765 41.304 1.00 18.23 2216 MET B O 1
ATOM 4419 N N . LEU B 1 162 ? 25.007 -12.288 39.909 1.00 17.40 2217 LEU B N 1
ATOM 4420 C CA . LEU B 1 162 ? 24.214 -13.451 40.274 1.00 14.77 2217 LEU B CA 1
ATOM 4421 C C . LEU B 1 162 ? 24.366 -14.554 39.234 1.00 17.47 2217 LEU B C 1
ATOM 4422 O O . LEU B 1 162 ? 24.543 -14.289 38.045 1.00 15.36 2217 LEU B O 1
ATOM 4427 N N . LEU B 1 163 ? 24.282 -15.801 39.693 1.00 16.92 2218 LEU B N 1
ATOM 4428 C CA . LEU B 1 163 ? 24.381 -16.960 38.815 1.00 14.10 2218 LEU B CA 1
ATOM 4429 C C . LEU B 1 163 ? 23.274 -17.946 39.153 1.00 13.16 2218 LEU B C 1
ATOM 4430 O O . LEU B 1 163 ? 23.133 -18.351 40.311 1.00 11.78 2218 LEU B O 1
ATOM 4435 N N . SER B 1 164 ? 22.487 -18.326 38.149 1.00 11.78 2219 SER B N 1
ATOM 4436 C CA . SER B 1 164 ? 21.395 -19.269 38.341 1.00 11.05 2219 SER B CA 1
ATOM 4437 C C . SER B 1 164 ? 21.373 -20.260 37.186 1.00 13.08 2219 SER B C 1
ATOM 4438 O O . SER B 1 164 ? 22.077 -20.093 36.190 1.00 11.27 2219 SER B O 1
ATOM 4441 N N . ALA B 1 165 ? 20.542 -21.297 37.322 1.00 12.05 2220 ALA B N 1
ATOM 4442 C CA . ALA B 1 165 ? 20.350 -22.257 36.243 1.00 12.38 2220 ALA B CA 1
ATOM 4443 C C . ALA B 1 165 ? 18.916 -22.761 36.236 1.00 11.66 2220 ALA B C 1
ATOM 4444 O O . ALA B 1 165 ? 18.302 -22.933 37.293 1.00 12.65 2220 ALA B O 1
ATOM 4446 N N . ALA B 1 166 ? 18.397 -22.991 35.031 1.00 10.71 2221 ALA B N 1
ATOM 4447 C CA . ALA B 1 166 ? 17.158 -23.728 34.836 1.00 13.22 2221 ALA B CA 1
ATOM 4448 C C . ALA B 1 166 ? 17.507 -25.188 34.587 1.00 12.62 2221 ALA B C 1
ATOM 4449 O O . ALA B 1 166 ? 18.396 -25.483 33.781 1.00 13.40 2221 ALA B O 1
ATOM 4451 N N . VAL B 1 167 ? 16.815 -26.100 35.275 1.00 12.72 2222 VAL B N 1
ATOM 4452 C CA . VAL B 1 167 ? 17.214 -27.500 35.305 1.00 11.67 2222 VAL B CA 1
ATOM 4453 C C . VAL B 1 167 ? 16.020 -28.419 35.067 1.00 14.78 2222 VAL B C 1
ATOM 4454 O O . VAL B 1 167 ? 14.858 -28.065 35.290 1.00 11.78 2222 VAL B O 1
ATOM 4458 N N . SER B 1 168 ? 16.346 -29.642 34.668 1.00 13.72 2223 SER B N 1
ATOM 4459 C CA . SER B 1 168 ? 15.362 -30.631 34.273 1.00 13.31 2223 SER B CA 1
ATOM 4460 C C . SER B 1 168 ? 14.520 -31.080 35.461 1.00 13.70 2223 SER B C 1
ATOM 4461 O O . SER B 1 168 ? 14.978 -31.103 36.608 1.00 13.49 2223 SER B O 1
ATOM 4464 N N . ALA B 1 169 ? 13.272 -31.436 35.169 1.00 12.97 2224 ALA B N 1
ATOM 4465 C CA . ALA B 1 169 ? 12.387 -32.079 36.131 1.00 16.63 2224 ALA B CA 1
ATOM 4466 C C . ALA B 1 169 ? 12.266 -33.579 35.889 1.00 19.62 2224 ALA B C 1
ATOM 4467 O O . ALA B 1 169 ? 11.443 -34.238 36.531 1.00 19.09 2224 ALA B O 1
ATOM 4469 N N . SER B 1 170 ? 13.068 -34.130 34.982 1.00 17.09 2225 SER B N 1
ATOM 4470 C CA . SER B 1 170 ? 13.071 -35.560 34.693 1.00 16.58 2225 SER B CA 1
ATOM 4471 C C . SER B 1 170 ? 14.094 -36.257 35.586 1.00 16.68 2225 SER B C 1
ATOM 4472 O O . SER B 1 170 ? 15.280 -35.913 35.566 1.00 14.53 2225 SER B O 1
ATOM 4475 N N . LYS B 1 171 ? 13.638 -37.249 36.353 1.00 15.94 2226 LYS B N 1
ATOM 4476 C CA . LYS B 1 171 ? 14.544 -37.989 37.226 1.00 17.00 2226 LYS B CA 1
ATOM 4477 C C . LYS B 1 171 ? 15.732 -38.553 36.454 1.00 16.89 2226 LYS B C 1
ATOM 4478 O O . LYS B 1 171 ? 16.887 -38.414 36.875 1.00 17.65 2226 LYS B O 1
ATOM 4484 N N . ARG B 1 172 ? 15.452 -39.215 35.330 1.00 16.92 2227 ARG B N 1
ATOM 4485 C CA . ARG B 1 172 ? 16.488 -39.766 34.458 1.00 20.73 2227 ARG B CA 1
ATOM 4486 C C . ARG B 1 172 ? 17.540 -38.719 34.091 1.00 17.54 2227 ARG B C 1
ATOM 4487 O O . ARG B 1 172 ? 18.747 -38.942 34.260 1.00 17.00 2227 ARG B O 1
ATOM 4495 N N . VAL B 1 173 ? 17.097 -37.565 33.586 1.00 15.81 2228 VAL B N 1
ATOM 4496 C CA . VAL B 1 173 ? 18.029 -36.515 33.179 1.00 16.89 2228 VAL B CA 1
ATOM 4497 C C . VAL B 1 173 ? 18.761 -35.939 34.389 1.00 13.58 2228 VAL B C 1
ATOM 4498 O O . VAL B 1 173 ? 19.965 -35.664 34.329 1.00 13.69 2228 VAL B O 1
ATOM 4502 N N . ILE B 1 174 ? 18.051 -35.741 35.504 1.00 14.71 2229 ILE B N 1
ATOM 4503 C CA . ILE B 1 174 ? 18.682 -35.188 36.703 1.00 16.50 2229 ILE B CA 1
ATOM 4504 C C . ILE B 1 174 ? 19.855 -36.054 37.139 1.00 16.60 2229 ILE B C 1
ATOM 4505 O O . ILE B 1 174 ? 20.926 -35.548 37.501 1.00 16.68 2229 ILE B O 1
ATOM 4510 N N . ASP B 1 175 ? 19.657 -37.373 37.137 1.00 15.33 2230 ASP B N 1
ATOM 4511 C CA . ASP B 1 175 ? 20.705 -38.306 37.540 1.00 17.33 2230 ASP B CA 1
ATOM 4512 C C . ASP B 1 175 ? 21.917 -38.226 36.620 1.00 18.36 2230 ASP B C 1
ATOM 4513 O O . ASP B 1 175 ? 23.059 -38.388 37.070 1.00 18.83 2230 ASP B O 1
ATOM 4518 N N . TYR B 1 176 ? 21.689 -37.994 35.327 1.00 14.24 2231 TYR B N 1
ATOM 4519 C CA . TYR B 1 176 ? 22.790 -37.902 34.374 1.00 17.41 2231 TYR B CA 1
ATOM 4520 C C . TYR B 1 176 ? 23.488 -36.546 34.404 1.00 17.56 2231 TYR B C 1
ATOM 4521 O O . TYR B 1 176 ? 24.690 -36.466 34.126 1.00 17.70 2231 TYR B O 1
ATOM 4530 N N . ALA B 1 177 ? 22.762 -35.469 34.699 1.00 15.87 2232 ALA B N 1
ATOM 4531 C CA . ALA B 1 177 ? 23.226 -34.135 34.329 1.00 14.87 2232 ALA B CA 1
ATOM 4532 C C . ALA B 1 177 ? 23.852 -33.337 35.461 1.00 13.98 2232 ALA B C 1
ATOM 4533 O O . ALA B 1 177 ? 24.753 -32.530 35.203 1.00 15.09 2232 ALA B O 1
ATOM 4535 N N . TYR B 1 178 ? 23.409 -33.519 36.703 1.00 15.64 2233 TYR B N 1
ATOM 4536 C CA . TYR B 1 178 ? 23.647 -32.529 37.743 1.00 15.52 2233 TYR B CA 1
ATOM 4537 C C . TYR B 1 178 ? 24.408 -33.122 38.920 1.00 19.48 2233 TYR B C 1
ATOM 4538 O O . TYR B 1 178 ? 24.014 -34.156 39.468 1.00 17.59 2233 TYR B O 1
ATOM 4547 N N . ASN B 1 179 ? 25.493 -32.457 39.299 1.00 15.54 2234 ASN B N 1
ATOM 4548 C CA . ASN B 1 179 ? 26.087 -32.592 40.628 1.00 18.48 2234 ASN B CA 1
ATOM 4549 C C . ASN B 1 179 ? 25.247 -31.703 41.536 1.00 17.21 2234 ASN B C 1
ATOM 4550 O O . ASN B 1 179 ? 25.498 -30.504 41.674 1.00 15.18 2234 ASN B O 1
ATOM 4555 N N . VAL B 1 180 ? 24.201 -32.284 42.129 1.00 14.21 2235 VAL B N 1
ATOM 4556 C CA . VAL B 1 180 ? 23.211 -31.467 42.836 1.00 15.64 2235 VAL B CA 1
ATOM 4557 C C . VAL B 1 180 ? 23.822 -30.688 43.999 1.00 17.99 2235 VAL B C 1
ATOM 4558 O O . VAL B 1 180 ? 23.580 -29.473 44.092 1.00 16.00 2235 VAL B O 1
ATOM 4562 N N . PRO B 1 181 ? 24.623 -31.287 44.890 1.00 17.96 2236 PRO B N 1
ATOM 4563 C CA . PRO B 1 181 ? 25.195 -30.476 45.981 1.00 19.02 2236 PRO B CA 1
ATOM 4564 C C . PRO B 1 181 ? 26.053 -29.324 45.491 1.00 17.28 2236 PRO B C 1
ATOM 4565 O O . PRO B 1 181 ? 25.961 -28.218 46.038 1.00 18.90 2236 PRO B O 1
ATOM 4569 N N . ALA B 1 182 ? 26.868 -29.541 44.456 1.00 19.00 2237 ALA B N 1
ATOM 4570 C CA . ALA B 1 182 ? 27.723 -28.465 43.963 1.00 17.85 2237 ALA B CA 1
ATOM 4571 C C . ALA B 1 182 ? 26.898 -27.342 43.347 1.00 18.55 2237 ALA B C 1
ATOM 4572 O O . ALA B 1 182 ? 27.187 -26.160 43.569 1.00 17.00 2237 ALA B O 1
ATOM 4574 N N . LEU B 1 183 ? 25.863 -27.690 42.576 1.00 17.16 2238 LEU B N 1
ATOM 4575 C CA . LEU B 1 183 ? 25.012 -26.670 41.972 1.00 17.47 2238 LEU B CA 1
ATOM 4576 C C . LEU B 1 183 ? 24.253 -25.897 43.041 1.00 17.09 2238 LEU B C 1
ATOM 4577 O O . LEU B 1 183 ? 24.234 -24.661 43.031 1.00 18.08 2238 LEU B O 1
ATOM 4582 N N . SER B 1 184 ? 23.653 -26.611 43.997 1.00 15.09 2239 SER B N 1
ATOM 4583 C CA . SER B 1 184 ? 22.950 -25.948 45.092 1.00 16.27 2239 SER B CA 1
ATOM 4584 C C . SER B 1 184 ? 23.850 -24.951 45.810 1.00 17.63 2239 SER B C 1
ATOM 4585 O O . SER B 1 184 ? 23.426 -23.838 46.143 1.00 19.69 2239 SER B O 1
ATOM 4588 N N . MET B 1 185 ? 25.104 -25.318 46.040 1.00 17.49 2240 MET B N 1
ATOM 4589 C CA . MET B 1 185 ? 25.970 -24.418 46.788 1.00 19.36 2240 MET B CA 1
ATOM 4590 C C . MET B 1 185 ? 26.387 -23.214 45.954 1.00 23.94 2240 MET B C 1
ATOM 4591 O O . MET B 1 185 ? 26.513 -22.103 46.480 1.00 20.61 2240 MET B O 1
ATOM 4596 N N . ASN B 1 186 ? 26.603 -23.411 44.656 1.00 18.05 2241 ASN B N 1
ATOM 4597 C CA . ASN B 1 186 ? 27.207 -22.381 43.824 1.00 19.44 2241 ASN B CA 1
ATOM 4598 C C . ASN B 1 186 ? 26.198 -21.505 43.096 1.00 20.79 2241 ASN B C 1
ATOM 4599 O O . ASN B 1 186 ? 26.587 -20.462 42.561 1.00 20.10 2241 ASN B O 1
ATOM 4604 N N . LEU B 1 187 ? 24.924 -21.874 43.075 1.00 13.55 2242 LEU B N 1
ATOM 4605 C CA . LEU B 1 187 ? 23.920 -21.090 42.372 1.00 16.93 2242 LEU B CA 1
ATOM 4606 C C . LEU B 1 187 ? 23.126 -20.252 43.361 1.00 16.96 2242 LEU B C 1
ATOM 4607 O O . LEU B 1 187 ? 22.851 -20.687 44.482 1.00 16.94 2242 LEU B O 1
ATOM 4612 N N . ASP B 1 188 ? 22.761 -19.040 42.938 1.00 15.65 2243 ASP B N 1
ATOM 4613 C CA . ASP B 1 188 ? 21.894 -18.210 43.765 1.00 14.67 2243 ASP B CA 1
ATOM 4614 C C . ASP B 1 188 ? 20.479 -18.772 43.819 1.00 14.31 2243 ASP B C 1
ATOM 4615 O O . ASP B 1 188 ? 19.771 -18.587 44.817 1.00 13.80 2243 ASP B O 1
ATOM 4620 N N . TRP B 1 189 ? 20.056 -19.460 42.762 1.00 13.59 2244 TRP B N 1
ATOM 4621 C CA . TRP B 1 189 ? 18.852 -20.273 42.811 1.00 14.31 2244 TRP B CA 1
ATOM 4622 C C . TRP B 1 189 ? 18.903 -21.281 41.676 1.00 11.03 2244 TRP B C 1
ATOM 4623 O O . TRP B 1 189 ? 19.640 -21.118 40.697 1.00 12.82 2244 TRP B O 1
ATOM 4634 N N . ILE B 1 190 ? 18.109 -22.330 41.841 1.00 13.62 2245 ILE B N 1
ATOM 4635 C CA . ILE B 1 190 ? 17.939 -23.389 40.861 1.00 12.31 2245 ILE B CA 1
ATOM 4636 C C . ILE B 1 190 ? 16.479 -23.337 40.438 1.00 12.10 2245 ILE B C 1
ATOM 4637 O O . ILE B 1 190 ? 15.592 -23.572 41.264 1.00 13.90 2245 ILE B O 1
ATOM 4642 N N . SER B 1 191 ? 16.217 -23.010 39.169 1.00 9.74 2246 SER B N 1
ATOM 4643 C CA . SER B 1 191 ? 14.848 -22.966 38.656 1.00 13.24 2246 SER B CA 1
ATOM 4644 C C . SER B 1 191 ? 14.472 -24.338 38.102 1.00 10.80 2246 SER B C 1
ATOM 4645 O O . SER B 1 191 ? 14.949 -24.738 37.037 1.00 13.60 2246 SER B O 1
ATOM 4648 N N . LEU B 1 192 ? 13.606 -25.050 38.818 1.00 10.97 2247 LEU B N 1
ATOM 4649 C CA . LEU B 1 192 ? 13.114 -26.339 38.347 1.00 11.44 2247 LEU B CA 1
ATOM 4650 C C . LEU B 1 192 ? 12.133 -26.130 37.203 1.00 11.90 2247 LEU B C 1
ATOM 4651 O O . LEU B 1 192 ? 11.119 -25.444 37.360 1.00 11.98 2247 LEU B O 1
ATOM 4656 N N . MET B 1 193 ? 12.427 -26.724 36.048 1.00 11.00 2248 MET B N 1
ATOM 4657 C CA . MET B 1 193 ? 11.521 -26.638 34.905 1.00 12.91 2248 MET B CA 1
ATOM 4658 C C . MET B 1 193 ? 10.438 -27.704 35.066 1.00 12.09 2248 MET B C 1
ATOM 4659 O O . MET B 1 193 ? 10.351 -28.687 34.324 1.00 12.66 2248 MET B O 1
ATOM 4664 N N . THR B 1 194 ? 9.603 -27.478 36.081 1.00 11.88 2249 THR B N 1
ATOM 4665 C CA . THR B 1 194 ? 8.548 -28.404 36.489 1.00 13.69 2249 THR B CA 1
ATOM 4666 C C . THR B 1 194 ? 7.315 -28.243 35.591 1.00 12.04 2249 THR B C 1
ATOM 4667 O O . THR B 1 194 ? 6.224 -27.876 36.024 1.00 12.38 2249 THR B O 1
ATOM 4671 N N . TYR B 1 195 ? 7.521 -28.524 34.305 1.00 11.79 2250 TYR B N 1
ATOM 4672 C CA . TYR B 1 195 ? 6.464 -28.473 33.303 1.00 11.41 2250 TYR B CA 1
ATOM 4673 C C . TYR B 1 195 ? 6.929 -29.269 32.089 1.00 12.63 2250 TYR B C 1
ATOM 4674 O O . TYR B 1 195 ? 8.071 -29.738 32.029 1.00 12.70 2250 TYR B O 1
ATOM 4683 N N . ASP B 1 196 ? 6.039 -29.395 31.104 1.00 11.58 2251 ASP B N 1
ATOM 4684 C CA . ASP B 1 196 ? 6.266 -30.247 29.933 1.00 14.87 2251 ASP B CA 1
ATOM 4685 C C . ASP B 1 196 ? 6.513 -31.699 30.339 1.00 14.85 2251 ASP B C 1
ATOM 4686 O O . ASP B 1 196 ? 7.294 -32.413 29.701 1.00 14.24 2251 ASP B O 1
ATOM 4691 N N . TYR B 1 197 ? 5.879 -32.134 31.431 1.00 13.28 2252 TYR B N 1
ATOM 4692 C CA . TYR B 1 197 ? 5.901 -33.552 31.778 1.00 15.07 2252 TYR B CA 1
ATOM 4693 C C . TYR B 1 197 ? 5.183 -34.376 30.726 1.00 17.35 2252 TYR B C 1
ATOM 4694 O O . TYR B 1 197 ? 5.474 -35.566 30.554 1.00 16.54 2252 TYR B O 1
ATOM 4703 N N . HIS B 1 198 ? 4.215 -33.768 30.046 1.00 15.77 2253 HIS B N 1
ATOM 4704 C CA . HIS B 1 198 ? 3.403 -34.447 29.055 1.00 14.67 2253 HIS B CA 1
ATOM 4705 C C . HIS B 1 198 ? 3.139 -33.500 27.900 1.00 15.73 2253 HIS B C 1
ATOM 4706 O O . HIS B 1 198 ? 3.133 -32.276 28.067 1.00 14.51 2253 HIS B O 1
ATOM 4713 N N . GLY B 1 199 ? 2.939 -34.087 26.727 1.00 16.79 2254 GLY B N 1
ATOM 4714 C CA . GLY B 1 199 ? 2.709 -33.329 25.509 1.00 16.25 2254 GLY B CA 1
ATOM 4715 C C . GLY B 1 199 ? 2.413 -34.299 24.387 1.00 18.35 2254 GLY B C 1
ATOM 4716 O O . GLY B 1 199 ? 2.421 -35.519 24.576 1.00 15.14 2254 GLY B O 1
ATOM 4717 N N . GLN B 1 200 ? 2.176 -33.740 23.196 1.00 18.05 2255 GLN B N 1
ATOM 4718 C CA . GLN B 1 200 ? 1.759 -34.563 22.062 1.00 17.52 2255 GLN B CA 1
ATOM 4719 C C . GLN B 1 200 ? 2.727 -35.707 21.769 1.00 19.05 2255 GLN B C 1
ATOM 4720 O O . GLN B 1 200 ? 2.312 -36.722 21.198 1.00 22.08 2255 GLN B O 1
ATOM 4726 N N . TRP B 1 201 ? 3.994 -35.586 22.172 1.00 18.81 2256 TRP B N 1
ATOM 4727 C CA . TRP B 1 201 ? 4.956 -36.662 21.955 1.00 21.92 2256 TRP B CA 1
ATOM 4728 C C . TRP B 1 201 ? 4.574 -37.944 22.692 1.00 22.57 2256 TRP B C 1
ATOM 4729 O O . TRP B 1 201 ? 5.043 -39.022 22.314 1.00 20.65 2256 TRP B O 1
ATOM 4740 N N . ASP B 1 202 ? 3.737 -37.858 23.733 1.00 20.10 2257 ASP B N 1
ATOM 4741 C CA . ASP B 1 202 ? 3.251 -39.051 24.423 1.00 21.28 2257 ASP B CA 1
ATOM 4742 C C . ASP B 1 202 ? 2.245 -39.838 23.596 1.00 19.75 2257 ASP B C 1
ATOM 4743 O O . ASP B 1 202 ? 1.964 -40.995 23.930 1.00 20.47 2257 ASP B O 1
ATOM 4748 N N . LYS B 1 203 ? 1.702 -39.232 22.541 1.00 19.20 2258 LYS B N 1
ATOM 4749 C CA . LYS B 1 203 ? 0.613 -39.773 21.726 1.00 24.69 2258 LYS B CA 1
ATOM 4750 C C . LYS B 1 203 ? -0.635 -40.080 22.548 1.00 23.79 2258 LYS B C 1
ATOM 4751 O O . LYS B 1 203 ? -1.462 -40.906 22.164 1.00 20.72 2258 LYS B O 1
ATOM 4757 N N . LYS B 1 204 ? -0.817 -39.355 23.647 1.00 18.97 2259 LYS B N 1
ATOM 4758 C CA . LYS B 1 204 ? -2.054 -39.408 24.405 1.00 21.29 2259 LYS B CA 1
ATOM 4759 C C . LYS B 1 204 ? -2.103 -38.183 25.302 1.00 19.79 2259 LYS B C 1
ATOM 4760 O O . LYS B 1 204 ? -1.070 -37.587 25.618 1.00 19.89 2259 LYS B O 1
ATOM 4766 N N . THR B 1 205 ? -3.322 -37.805 25.683 1.00 21.79 2260 THR B N 1
ATOM 4767 C CA . THR B 1 205 ? -3.528 -36.594 26.466 1.00 18.55 2260 THR B CA 1
ATOM 4768 C C . THR B 1 205 ? -2.940 -36.741 27.866 1.00 20.35 2260 THR B C 1
ATOM 4769 O O . THR B 1 205 ? -2.978 -37.817 28.471 1.00 18.37 2260 THR B O 1
ATOM 4773 N N . GLY B 1 206 ? -2.388 -35.648 28.373 1.00 17.63 2261 GLY B N 1
ATOM 4774 C CA . GLY B 1 206 ? -1.798 -35.628 29.699 1.00 15.49 2261 GLY B CA 1
ATOM 4775 C C . GLY B 1 206 ? -1.610 -34.185 30.104 1.00 17.69 2261 GLY B C 1
ATOM 4776 O O . GLY B 1 206 ? -1.674 -33.276 29.276 1.00 12.49 2261 GLY B O 1
ATOM 4777 N N . HIS B 1 207 ? -1.376 -33.974 31.389 1.00 13.53 2262 HIS B N 1
ATOM 4778 C CA . HIS B 1 207 ? -1.259 -32.613 31.883 1.00 13.06 2262 HIS B CA 1
ATOM 4779 C C . HIS B 1 207 ? 0.172 -32.105 31.765 1.00 13.21 2262 HIS B C 1
ATOM 4780 O O . HIS B 1 207 ? 1.131 -32.825 32.064 1.00 13.79 2262 HIS B O 1
ATOM 4787 N N . VAL B 1 208 ? 0.299 -30.843 31.345 1.00 12.48 2263 VAL B N 1
ATOM 4788 C CA . VAL B 1 208 ? 1.612 -30.234 31.125 1.00 13.59 2263 VAL B CA 1
ATOM 4789 C C . VAL B 1 208 ? 2.457 -30.241 32.396 1.00 13.26 2263 VAL B C 1
ATOM 4790 O O . VAL B 1 208 ? 3.689 -30.331 32.330 1.00 13.34 2263 VAL B O 1
ATOM 4794 N N . ALA B 1 209 ? 1.831 -30.146 33.569 1.00 11.30 2264 ALA B N 1
ATOM 4795 C CA . ALA B 1 209 ? 2.570 -29.991 34.824 1.00 12.84 2264 ALA B CA 1
ATOM 4796 C C . ALA B 1 209 ? 1.753 -30.554 35.980 1.00 14.99 2264 ALA B C 1
ATOM 4797 O O . ALA B 1 209 ? 1.235 -29.809 36.821 1.00 14.06 2264 ALA B O 1
ATOM 4799 N N . PRO B 1 210 ? 1.634 -31.882 36.066 1.00 13.11 2265 PRO B N 1
ATOM 4800 C CA . PRO B 1 210 ? 0.921 -32.481 37.204 1.00 15.25 2265 PRO B CA 1
ATOM 4801 C C .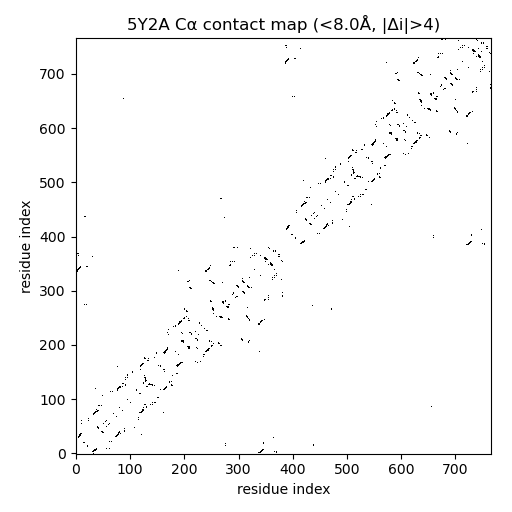 PRO B 1 210 ? 1.590 -32.134 38.528 1.00 14.88 2265 PRO B C 1
ATOM 4802 O O . PRO B 1 210 ? 2.816 -32.159 38.650 1.00 14.94 2265 PRO B O 1
ATOM 4806 N N . MET B 1 211 ? 0.764 -31.843 39.538 1.00 14.74 2266 MET B N 1
ATOM 4807 C CA . MET B 1 211 ? 1.298 -31.477 40.849 1.00 14.72 2266 MET B CA 1
ATOM 4808 C C . MET B 1 211 ? 1.621 -32.706 41.692 1.00 17.52 2266 MET B C 1
ATOM 4809 O O . MET B 1 211 ? 2.705 -32.798 42.283 1.00 14.01 2266 MET B O 1
ATOM 4814 N N . TYR B 1 212 ? 0.681 -33.641 41.787 1.00 14.44 2267 TYR B N 1
ATOM 4815 C CA . TYR B 1 212 ? 0.833 -34.846 42.594 1.00 17.26 2267 TYR B CA 1
ATOM 4816 C C . TYR B 1 212 ? 0.541 -36.069 41.735 1.00 20.14 2267 TYR B C 1
ATOM 4817 O O . TYR B 1 212 ? 0.028 -35.961 40.617 1.00 17.92 2267 TYR B O 1
ATOM 4826 N N . VAL B 1 213 ? 0.875 -37.246 42.277 1.00 20.26 2268 VAL B N 1
ATOM 4827 C CA . VAL B 1 213 ? 0.586 -38.497 41.584 1.00 20.37 2268 VAL B CA 1
ATOM 4828 C C . VAL B 1 213 ? -0.908 -38.596 41.307 1.00 24.70 2268 VAL B C 1
ATOM 4829 O O . VAL B 1 213 ? -1.743 -38.204 42.133 1.00 22.14 2268 VAL B O 1
ATOM 4833 N N . HIS B 1 214 ? -1.244 -39.080 40.114 1.00 21.15 2269 HIS B N 1
ATOM 4834 C CA . HIS B 1 214 ? -2.613 -39.297 39.673 1.00 23.70 2269 HIS B CA 1
ATOM 4835 C C . HIS B 1 214 ? -2.799 -40.782 39.384 1.00 27.97 2269 HIS B C 1
ATOM 4836 O O . HIS B 1 214 ? -1.847 -41.471 39.008 1.00 27.54 2269 HIS B O 1
ATOM 4843 N N . ASP B 1 215 ? -4.029 -41.280 39.547 1.00 26.97 2270 ASP B N 1
ATOM 4844 C CA . ASP B 1 215 ? -4.242 -42.719 39.403 1.00 31.80 2270 ASP B CA 1
ATOM 4845 C C . ASP B 1 215 ? -4.013 -43.193 37.970 1.00 30.96 2270 ASP B C 1
ATOM 4846 O O . ASP B 1 215 ? -3.647 -44.355 37.758 1.00 36.27 2270 ASP B O 1
ATOM 4851 N N . LYS B 1 216 ? -4.202 -42.318 36.982 1.00 30.07 2271 LYS B N 1
ATOM 4852 C CA . LYS B 1 216 ? -3.936 -42.663 35.590 1.00 28.25 2271 LYS B CA 1
ATOM 4853 C C . LYS B 1 216 ? -2.456 -42.601 35.227 1.00 31.92 2271 LYS B C 1
ATOM 4854 O O . LYS B 1 216 ? -2.112 -42.878 34.074 1.00 27.32 2271 LYS B O 1
ATOM 4860 N N . ASP B 1 217 ? -1.577 -42.259 36.166 1.00 31.49 2272 ASP B N 1
ATOM 4861 C CA . ASP B 1 217 ? -0.163 -42.113 35.841 1.00 27.83 2272 ASP B CA 1
ATOM 4862 C C . ASP B 1 217 ? 0.458 -43.464 35.520 1.00 31.92 2272 ASP B C 1
ATOM 4863 O O . ASP B 1 217 ? 0.175 -44.472 36.173 1.00 36.87 2272 ASP B O 1
ATOM 4868 N N . THR B 1 218 ? 1.325 -43.475 34.512 1.00 33.01 2273 THR B N 1
ATOM 4869 C CA . THR B 1 218 ? 2.148 -44.639 34.223 1.00 37.94 2273 THR B CA 1
ATOM 4870 C C . THR B 1 218 ? 3.539 -44.530 34.827 1.00 39.04 2273 THR B C 1
ATOM 4871 O O . THR B 1 218 ? 4.240 -45.543 34.922 1.00 39.03 2273 THR B O 1
ATOM 4875 N N . ASP B 1 219 ? 3.945 -43.328 35.235 1.00 32.06 2274 ASP B N 1
ATOM 4876 C CA . ASP B 1 219 ? 5.235 -43.098 35.875 1.00 27.40 2274 ASP B CA 1
ATOM 4877 C C . ASP B 1 219 ? 5.003 -42.139 37.033 1.00 28.85 2274 ASP B C 1
ATOM 4878 O O . ASP B 1 219 ? 4.592 -40.994 36.816 1.00 24.70 2274 ASP B O 1
ATOM 4883 N N . ASN B 1 220 ? 5.261 -42.600 38.256 1.00 22.48 2275 ASN B N 1
ATOM 4884 C CA . ASN B 1 220 ? 4.960 -41.823 39.454 1.00 23.17 2275 ASN B CA 1
ATOM 4885 C C . ASN B 1 220 ? 6.013 -40.769 39.766 1.00 20.74 2275 ASN B C 1
ATOM 4886 O O . ASN B 1 220 ? 5.940 -40.143 40.830 1.00 21.80 2275 ASN B O 1
ATOM 4891 N N . THR B 1 221 ? 6.993 -40.567 38.888 1.00 20.07 2276 THR B N 1
ATOM 4892 C CA . THR B 1 221 ? 7.961 -39.492 39.063 1.00 19.81 2276 THR B CA 1
ATOM 4893 C C . THR B 1 221 ? 7.636 -38.268 38.214 1.00 19.18 2276 THR B C 1
ATOM 4894 O O . THR B 1 221 ? 8.321 -37.249 38.338 1.00 18.13 2276 THR B O 1
ATOM 4898 N N . PHE B 1 222 ? 6.600 -38.336 37.376 1.00 20.34 2277 PHE B N 1
ATOM 4899 C CA . PHE B 1 222 ? 6.254 -37.247 36.457 1.00 21.36 2277 PHE B CA 1
ATOM 4900 C C . PHE B 1 222 ? 5.262 -36.268 37.093 1.00 16.43 2277 PHE B C 1
ATOM 4901 O O . PHE B 1 222 ? 4.154 -36.044 36.605 1.00 16.89 2277 PHE B O 1
ATOM 4909 N N . ASN B 1 223 ? 5.694 -35.651 38.188 1.00 15.53 2278 ASN B N 1
ATOM 4910 C CA . ASN B 1 223 ? 4.872 -34.647 38.844 1.00 14.75 2278 ASN B CA 1
ATOM 4911 C C . ASN B 1 223 ? 5.778 -33.732 39.649 1.00 13.25 2278 ASN B C 1
ATOM 4912 O O . ASN B 1 223 ? 6.891 -34.108 40.035 1.00 13.16 2278 ASN B O 1
ATOM 4917 N N . VAL B 1 224 ? 5.284 -32.512 39.887 1.00 14.40 2279 VAL B N 1
ATOM 4918 C CA . VAL B 1 224 ? 6.091 -31.479 40.536 1.00 11.51 2279 VAL B CA 1
ATOM 4919 C C . VAL B 1 224 ? 6.542 -31.927 41.919 1.00 12.65 2279 VAL B C 1
ATOM 4920 O O . VAL B 1 224 ? 7.703 -31.736 42.308 1.00 13.65 2279 VAL B O 1
ATOM 4924 N N . ASN B 1 225 ? 5.627 -32.521 42.688 1.00 14.23 2280 ASN B N 1
ATOM 4925 C CA . ASN B 1 225 ? 5.941 -32.891 44.060 1.00 14.84 2280 ASN B CA 1
ATOM 4926 C C . ASN B 1 225 ? 7.098 -33.883 44.110 1.00 16.84 2280 ASN B C 1
ATOM 4927 O O . ASN B 1 225 ? 7.981 -33.769 44.967 1.00 16.74 2280 ASN B O 1
ATOM 4932 N N . PHE B 1 226 ? 7.127 -34.858 43.194 1.00 16.62 2281 PHE B N 1
ATOM 4933 C CA . PHE B 1 226 ? 8.273 -35.763 43.159 1.00 15.35 2281 PHE B CA 1
ATOM 4934 C C . PHE B 1 226 ? 9.551 -35.016 42.799 1.00 16.67 2281 PHE B C 1
ATOM 4935 O O . PHE B 1 226 ? 10.589 -35.196 43.445 1.00 14.57 2281 PHE B O 1
ATOM 4943 N N . THR B 1 227 ? 9.504 -34.197 41.743 1.00 14.98 2282 THR B N 1
ATOM 4944 C CA . THR B 1 227 ? 10.699 -33.481 41.301 1.00 15.77 2282 THR B CA 1
ATOM 4945 C C . THR B 1 227 ? 11.316 -32.675 42.440 1.00 12.89 2282 THR B C 1
ATOM 4946 O O . THR B 1 227 ? 12.534 -32.709 42.657 1.00 13.97 2282 THR B O 1
ATOM 4950 N N . VAL B 1 228 ? 10.486 -31.933 43.177 1.00 11.92 2283 VAL B N 1
ATOM 4951 C CA . VAL B 1 228 ? 11.004 -31.084 44.248 1.00 12.85 2283 VAL B CA 1
ATOM 4952 C C . VAL B 1 228 ? 11.631 -31.937 45.342 1.00 15.55 2283 VAL B C 1
ATOM 4953 O O . VAL B 1 228 ? 12.765 -31.695 45.773 1.00 13.34 2283 VAL B O 1
ATOM 4957 N N . ASN B 1 229 ? 10.909 -32.961 45.798 1.00 14.77 2284 ASN B N 1
ATOM 4958 C CA . ASN B 1 229 ? 11.471 -33.822 46.832 1.00 16.67 2284 ASN B CA 1
ATOM 4959 C C . ASN B 1 229 ? 12.709 -34.556 46.336 1.00 15.79 2284 ASN B C 1
ATOM 4960 O O . ASN B 1 229 ? 13.616 -34.845 47.128 1.00 17.28 2284 ASN B O 1
ATOM 4965 N N . TYR B 1 230 ? 12.769 -34.868 45.037 1.00 15.56 2285 TYR B N 1
ATOM 4966 C CA . TYR B 1 230 ? 13.944 -35.552 44.508 1.00 15.38 2285 TYR B CA 1
ATOM 4967 C C . TYR B 1 230 ? 15.180 -34.664 44.572 1.00 18.14 2285 TYR B C 1
ATOM 4968 O O . TYR B 1 230 ? 16.255 -35.121 44.976 1.00 19.21 2285 TYR B O 1
ATOM 4977 N N . TRP B 1 231 ? 15.047 -33.391 44.184 1.00 15.10 2286 TRP B N 1
ATOM 4978 C CA . TRP B 1 231 ? 16.170 -32.464 44.313 1.00 14.64 2286 TRP B CA 1
ATOM 4979 C C . TRP B 1 231 ? 16.615 -32.327 45.769 1.00 14.84 2286 TRP B C 1
ATOM 4980 O O . TRP B 1 231 ? 17.817 -32.310 46.057 1.00 16.51 2286 TRP B O 1
ATOM 4991 N N . ILE B 1 232 ? 15.662 -32.241 46.701 1.00 17.10 2287 ILE B N 1
ATOM 4992 C CA . ILE B 1 232 ? 16.003 -32.165 48.124 1.00 15.47 2287 ILE B CA 1
ATOM 4993 C C . ILE B 1 232 ? 16.752 -33.421 48.559 1.00 17.30 2287 ILE B C 1
ATOM 4994 O O . ILE B 1 232 ? 17.787 -33.351 49.232 1.00 18.59 2287 ILE B O 1
ATOM 4999 N N . ASN B 1 233 ? 16.237 -34.592 48.182 1.00 18.44 2288 ASN B N 1
ATOM 5000 C CA . ASN B 1 233 ? 16.883 -35.838 48.579 1.00 18.72 2288 ASN B CA 1
ATOM 5001 C C . ASN B 1 233 ? 18.252 -35.996 47.929 1.00 21.14 2288 ASN B C 1
ATOM 5002 O O . ASN B 1 233 ? 19.128 -36.662 48.492 1.00 18.24 2288 ASN B O 1
ATOM 5007 N N . LYS B 1 234 ? 18.472 -35.368 46.773 1.00 19.65 2289 LYS B N 1
ATOM 5008 C CA . LYS B 1 234 ? 19.783 -35.398 46.138 1.00 20.21 2289 LYS B CA 1
ATOM 5009 C C . LYS B 1 234 ? 20.763 -34.424 46.778 1.00 19.24 2289 LYS B C 1
ATOM 5010 O O . LYS B 1 234 ? 21.930 -34.390 46.379 1.00 18.41 2289 LYS B O 1
ATOM 5016 N N . GLY B 1 235 ? 20.325 -33.637 47.756 1.00 18.32 2290 GLY B N 1
ATOM 5017 C CA . GLY B 1 235 ? 21.212 -32.771 48.499 1.00 17.32 2290 GLY B CA 1
ATOM 5018 C C . GLY B 1 235 ? 21.025 -31.284 48.286 1.00 19.21 2290 GLY B C 1
ATOM 5019 O O . GLY B 1 235 ? 21.835 -30.503 48.797 1.00 19.15 2290 GLY B O 1
ATOM 5020 N N . ALA B 1 236 ? 19.976 -30.863 47.586 1.00 18.06 2291 ALA B N 1
ATOM 5021 C CA . ALA B 1 236 ? 19.781 -29.446 47.323 1.00 17.06 2291 ALA B CA 1
ATOM 5022 C C . ALA B 1 236 ? 19.271 -28.732 48.563 1.00 17.54 2291 ALA B C 1
ATOM 5023 O O . ALA B 1 236 ? 18.442 -29.252 49.314 1.00 21.72 2291 ALA B O 1
ATOM 5025 N N . ASP B 1 237 ? 19.798 -27.538 48.771 1.00 17.54 2292 ASP B N 1
ATOM 5026 C CA . ASP B 1 237 ? 19.260 -26.620 49.755 1.00 18.67 2292 ASP B CA 1
ATOM 5027 C C . ASP B 1 237 ? 17.864 -26.208 49.302 1.00 20.74 2292 ASP B C 1
ATOM 5028 O O . ASP B 1 237 ? 17.701 -25.642 48.216 1.00 18.11 2292 ASP B O 1
ATOM 5033 N N . ARG B 1 238 ? 16.869 -26.411 50.150 1.00 19.91 2293 ARG B N 1
ATOM 5034 C CA . ARG B 1 238 ? 15.502 -26.072 49.831 1.00 18.12 2293 ARG B CA 1
ATOM 5035 C C . ARG B 1 238 ? 15.378 -24.600 49.454 1.00 22.15 2293 ARG B C 1
ATOM 5036 O O . ARG B 1 238 ? 14.609 -24.271 48.600 1.00 18.54 2293 ARG B O 1
ATOM 5044 N N . LYS B 1 239 ? 16.124 -23.737 50.119 1.00 17.70 2294 LYS B N 1
ATOM 5045 C CA . LYS B 1 239 ? 16.024 -22.317 49.848 1.00 22.63 2294 LYS B CA 1
ATOM 5046 C C . LYS B 1 239 ? 16.385 -22.026 48.405 1.00 22.30 2294 LYS B C 1
ATOM 5047 O O . LYS B 1 239 ? 15.853 -21.101 47.791 1.00 43.54 2294 LYS B O 1
ATOM 5053 N N . LYS B 1 240 ? 17.314 -22.809 47.877 1.00 17.35 2295 LYS B N 1
ATOM 5054 C CA . LYS B 1 240 ? 17.822 -22.588 46.526 1.00 16.72 2295 LYS B CA 1
ATOM 5055 C C . LYS B 1 240 ? 16.848 -23.036 45.395 1.00 18.75 2295 LYS B C 1
ATOM 5056 O O . LYS B 1 240 ? 17.029 -22.684 44.265 1.00 15.63 2295 LYS B O 1
ATOM 5062 N N . LEU B 1 241 ? 15.836 -23.808 45.769 1.00 15.51 2296 LEU B N 1
ATOM 5063 C CA . LEU B 1 241 ? 14.926 -24.391 44.787 1.00 15.72 2296 LEU B CA 1
ATOM 5064 C C . LEU B 1 241 ? 13.798 -23.422 44.459 1.00 16.32 2296 LEU B C 1
ATOM 5065 O O . LEU B 1 241 ? 13.106 -22.931 45.359 1.00 14.54 2296 LEU B O 1
ATOM 5070 N N . VAL B 1 242 ? 13.618 -23.152 43.168 1.00 12.85 2297 VAL B N 1
ATOM 5071 C CA . VAL B 1 242 ? 12.565 -22.279 42.668 1.00 12.31 2297 VAL B CA 1
ATOM 5072 C C . VAL B 1 242 ? 11.681 -23.106 41.737 1.00 14.17 2297 VAL B C 1
ATOM 5073 O O . VAL B 1 242 ? 12.170 -23.693 40.764 1.00 12.28 2297 VAL B O 1
ATOM 5077 N N . VAL B 1 243 ? 10.387 -23.159 42.039 1.00 11.40 2298 VAL B N 1
ATOM 5078 C CA . VAL B 1 243 ? 9.466 -24.071 41.361 1.00 12.46 2298 VAL B CA 1
ATOM 5079 C C . VAL B 1 243 ? 8.851 -23.349 40.170 1.00 11.73 2298 VAL B C 1
ATOM 5080 O O . VAL B 1 243 ? 8.128 -22.362 40.340 1.00 12.73 2298 VAL B O 1
ATOM 5084 N N . GLY B 1 244 ? 9.146 -23.841 38.969 1.00 12.62 2299 GLY B N 1
ATOM 5085 C CA . GLY B 1 244 ? 8.598 -23.239 37.764 1.00 12.06 2299 GLY B CA 1
ATOM 5086 C C . GLY B 1 244 ? 7.118 -23.542 37.581 1.00 11.91 2299 GLY B C 1
ATOM 5087 O O . GLY B 1 244 ? 6.630 -24.625 37.913 1.00 13.96 2299 GLY B O 1
ATOM 5088 N N . VAL B 1 245 ? 6.403 -22.562 37.036 1.00 11.04 2300 VAL B N 1
ATOM 5089 C CA . VAL B 1 245 ? 4.982 -22.677 36.720 1.00 9.39 2300 VAL B CA 1
ATOM 5090 C C . VAL B 1 245 ? 4.794 -22.310 35.253 1.00 12.47 2300 VAL B C 1
ATOM 5091 O O . VAL B 1 245 ? 5.250 -21.241 34.819 1.00 10.61 2300 VAL B O 1
ATOM 5095 N N . PRO B 1 246 ? 4.154 -23.164 34.455 1.00 12.06 2301 PRO B N 1
ATOM 5096 C CA . PRO B 1 246 ? 3.919 -22.830 33.044 1.00 11.45 2301 PRO B CA 1
ATOM 5097 C C . PRO B 1 246 ? 2.729 -21.888 32.893 1.00 11.58 2301 PRO B C 1
ATOM 5098 O O . PRO B 1 246 ? 1.678 -22.088 33.505 1.00 10.91 2301 PRO B O 1
ATOM 5102 N N . PHE B 1 247 ? 2.898 -20.857 32.067 1.00 11.17 2302 PHE B N 1
ATOM 5103 C CA . PHE B 1 247 ? 1.814 -19.944 31.724 1.00 10.08 2302 PHE B CA 1
ATOM 5104 C C . PHE B 1 247 ? 1.194 -20.294 30.374 1.00 11.53 2302 PHE B C 1
ATOM 5105 O O . PHE B 1 247 ? 0.707 -19.416 29.655 1.00 10.18 2302 PHE B O 1
ATOM 5113 N N . TYR B 1 248 ? 1.224 -21.571 30.009 1.00 12.14 2303 TYR B N 1
ATOM 5114 C CA . TYR B 1 248 ? 0.758 -22.031 28.713 1.00 14.10 2303 TYR B CA 1
ATOM 5115 C C . TYR B 1 248 ? 0.267 -23.458 28.883 1.00 13.13 2303 TYR B C 1
ATOM 5116 O O . TYR B 1 248 ? 0.511 -24.104 29.906 1.00 11.70 2303 TYR B O 1
ATOM 5125 N N . GLY B 1 249 ? -0.412 -23.956 27.859 1.00 13.84 2304 GLY B N 1
ATOM 5126 C CA . GLY B 1 249 ? -0.904 -25.317 27.856 1.00 12.38 2304 GLY B CA 1
ATOM 5127 C C . GLY B 1 249 ? -0.276 -26.150 26.756 1.00 14.74 2304 GLY B C 1
ATOM 5128 O O . GLY B 1 249 ? 0.164 -25.626 25.732 1.00 14.97 2304 GLY B O 1
ATOM 5129 N N . GLN B 1 250 ? -0.232 -27.460 26.981 1.00 12.27 2305 GLN B N 1
ATOM 5130 C CA . GLN B 1 250 ? 0.137 -28.410 25.939 1.00 13.51 2305 GLN B CA 1
ATOM 5131 C C . GLN B 1 250 ? -1.143 -28.900 25.276 1.00 14.88 2305 GLN B C 1
ATOM 5132 O O . GLN B 1 250 ? -2.047 -29.389 25.961 1.00 14.37 2305 GLN B O 1
ATOM 5138 N N . SER B 1 251 ? -1.218 -28.763 23.955 1.00 15.07 2306 SER B N 1
ATOM 5139 C CA . SER B 1 251 ? -2.430 -29.054 23.203 1.00 15.74 2306 SER B CA 1
ATOM 5140 C C . SER B 1 251 ? -2.280 -30.315 22.355 1.00 16.95 2306 SER B C 1
ATOM 5141 O O . SER B 1 251 ? -1.178 -30.696 21.944 1.00 16.06 2306 SER B O 1
ATOM 5144 N N . PHE B 1 252 ? -3.416 -30.961 22.102 1.00 16.57 2307 PHE B N 1
ATOM 5145 C CA . PHE B 1 252 ? -3.450 -32.245 21.419 1.00 17.75 2307 PHE B CA 1
ATOM 5146 C C . PHE B 1 252 ? -4.625 -32.269 20.455 1.00 18.97 2307 PHE B C 1
ATOM 5147 O O . PHE B 1 252 ? -5.642 -31.615 20.685 1.00 15.92 2307 PHE B O 1
ATOM 5155 N N . SER B 1 253 ? -4.496 -33.063 19.397 1.00 21.86 2308 SER B N 1
ATOM 5156 C CA . SER B 1 253 ? -5.628 -33.438 18.556 1.00 22.54 2308 SER B CA 1
ATOM 5157 C C . SER B 1 253 ? -5.954 -34.894 18.864 1.00 19.05 2308 SER B C 1
ATOM 5158 O O . SER B 1 253 ? -5.096 -35.765 18.706 1.00 20.65 2308 SER B O 1
ATOM 5161 N N . VAL B 1 254 ? -7.180 -35.149 19.313 1.00 18.44 2309 VAL B N 1
ATOM 5162 C CA . VAL B 1 254 ? -7.562 -36.442 19.874 1.00 20.78 2309 VAL B CA 1
ATOM 5163 C C . VAL B 1 254 ? -8.181 -37.316 18.789 1.00 20.83 2309 VAL B C 1
ATOM 5164 O O . VAL B 1 254 ? -8.917 -36.829 17.920 1.00 20.80 2309 VAL B O 1
ATOM 5168 N N . VAL B 1 255 ? -7.871 -38.615 18.841 1.00 21.65 2310 VAL B N 1
ATOM 5169 C CA . VAL B 1 255 ? -8.466 -39.576 17.921 1.00 23.52 2310 VAL B CA 1
ATOM 5170 C C . VAL B 1 255 ? -9.984 -39.512 17.995 1.00 28.51 2310 VAL B C 1
ATOM 5171 O O . VAL B 1 255 ? -10.571 -39.455 19.085 1.00 27.50 2310 VAL B O 1
ATOM 5175 N N . GLU B 1 256 ? -10.630 -39.507 16.824 1.00 28.96 2311 GLU B N 1
ATOM 5176 C CA . GLU B 1 256 ? -12.086 -39.521 16.766 1.00 32.77 2311 GLU B CA 1
ATOM 5177 C C . GLU B 1 256 ? -12.648 -40.686 17.570 1.00 30.36 2311 GLU B C 1
ATOM 5178 O O . GLU B 1 256 ? -12.183 -41.824 17.454 1.00 34.71 2311 GLU B O 1
ATOM 5184 N N . GLY B 1 257 ? -13.637 -40.384 18.408 1.00 35.77 2312 GLY B N 1
ATOM 5185 C CA . GLY B 1 257 ? -14.287 -41.385 19.226 1.00 34.33 2312 GLY B CA 1
ATOM 5186 C C . GLY B 1 257 ? -13.536 -41.803 20.472 1.00 38.83 2312 GLY B C 1
ATOM 5187 O O . GLY B 1 257 ? -14.000 -42.706 21.176 1.00 35.21 2312 GLY B O 1
ATOM 5188 N N . ALA B 1 258 ? -12.397 -41.185 20.779 1.00 32.90 2313 ALA B N 1
ATOM 5189 C CA . ALA B 1 258 ? -11.629 -41.571 21.956 1.00 28.25 2313 ALA B CA 1
ATOM 5190 C C . ALA B 1 258 ? -12.062 -40.840 23.221 1.00 28.36 2313 ALA B C 1
ATOM 5191 O O . ALA B 1 258 ? -11.547 -41.143 24.302 1.00 32.05 2313 ALA B O 1
ATOM 5193 N N . GLY B 1 259 ? -12.991 -39.895 23.124 1.00 26.88 2314 GLY B N 1
ATOM 5194 C CA . GLY B 1 259 ? -13.422 -39.172 24.302 1.00 29.07 2314 GLY B CA 1
ATOM 5195 C C . GLY B 1 259 ? -12.510 -38.002 24.633 1.00 28.99 2314 GLY B C 1
ATOM 5196 O O . GLY B 1 259 ? -11.623 -37.617 23.866 1.00 25.48 2314 GLY B O 1
ATOM 5197 N N . THR B 1 260 ? -12.746 -37.425 25.813 1.00 28.24 2315 THR B N 1
ATOM 5198 C CA . THR B 1 260 ? -12.026 -36.238 26.261 1.00 27.40 2315 THR B CA 1
ATOM 5199 C C . THR B 1 260 ? -11.211 -36.484 27.521 1.00 26.92 2315 THR B C 1
ATOM 5200 O O . THR B 1 260 ? -10.722 -35.521 28.122 1.00 23.78 2315 THR B O 1
ATOM 5204 N N . GLY B 1 261 ? -11.043 -37.731 27.938 1.00 24.49 2316 GLY B N 1
ATOM 5205 C CA . GLY B 1 261 ? -10.374 -37.984 29.193 1.00 26.68 2316 GLY B CA 1
ATOM 5206 C C . GLY B 1 261 ? -8.858 -37.924 29.107 1.00 23.64 2316 GLY B C 1
ATOM 5207 O O . GLY B 1 261 ? -8.259 -37.790 28.038 1.00 22.77 2316 GLY B O 1
ATOM 5208 N N . LEU B 1 262 ? -8.238 -38.031 30.279 1.00 24.76 2317 LEU B N 1
ATOM 5209 C CA . LEU B 1 262 ? -6.793 -38.176 30.359 1.00 24.39 2317 LEU B CA 1
ATOM 5210 C C . LEU B 1 262 ? -6.374 -39.516 29.776 1.00 34.33 2317 LEU B C 1
ATOM 5211 O O . LEU B 1 262 ? -7.050 -40.532 29.964 1.00 27.13 2317 LEU B O 1
ATOM 5216 N N . GLY B 1 263 ? -5.245 -39.520 29.079 1.00 21.93 2318 GLY B N 1
ATOM 5217 C CA . GLY B 1 263 ? -4.762 -40.736 28.469 1.00 23.63 2318 GLY B CA 1
ATOM 5218 C C . GLY B 1 263 ? -5.441 -41.103 27.170 1.00 23.71 2318 GLY B C 1
ATOM 5219 O O . GLY B 1 263 ? -5.161 -42.178 26.629 1.00 24.92 2318 GLY B O 1
ATOM 5220 N N . ALA B 1 264 ? -6.327 -40.255 26.658 1.00 23.04 2319 ALA B N 1
ATOM 5221 C CA . ALA B 1 264 ? -6.983 -40.530 25.387 1.00 23.67 2319 ALA B CA 1
ATOM 5222 C C . ALA B 1 264 ? -5.972 -40.475 24.241 1.00 24.81 2319 ALA B C 1
ATOM 5223 O O . ALA B 1 264 ? -5.133 -39.571 24.198 1.00 21.39 2319 ALA B O 1
ATOM 5225 N N . PRO B 1 265 ? -6.014 -41.432 23.312 1.00 24.28 2320 PRO B N 1
ATOM 5226 C CA . PRO B 1 265 ? -5.045 -41.434 22.209 1.00 21.58 2320 PRO B CA 1
ATOM 5227 C C . PRO B 1 265 ? -5.172 -40.194 21.333 1.00 18.99 2320 PRO B C 1
ATOM 5228 O O . PRO B 1 265 ? -6.273 -39.709 21.059 1.00 20.14 2320 PRO B O 1
ATOM 5232 N N . THR B 1 266 ? -4.025 -39.689 20.884 1.00 20.51 2321 THR B N 1
ATOM 5233 C CA . THR B 1 266 ? -3.974 -38.494 20.060 1.00 20.18 2321 THR B CA 1
ATOM 5234 C C . THR B 1 266 ? -3.185 -38.785 18.791 1.00 24.70 2321 THR B C 1
ATOM 5235 O O . THR B 1 266 ? -2.357 -39.698 18.747 1.00 24.63 2321 THR B O 1
ATOM 5239 N N . TYR B 1 267 ? -3.441 -37.982 17.754 1.00 26.53 2322 TYR B N 1
ATOM 5240 C CA . TYR B 1 267 ? -2.777 -38.164 16.471 1.00 25.02 2322 TYR B CA 1
ATOM 5241 C C . TYR B 1 267 ? -1.911 -36.985 16.049 1.00 27.55 2322 TYR B C 1
ATOM 5242 O O . TYR B 1 267 ? -1.170 -37.110 15.069 1.00 25.46 2322 TYR B O 1
ATOM 5251 N N . ALA B 1 268 ? -1.962 -35.863 16.758 1.00 24.44 2323 ALA B N 1
ATOM 5252 C CA . ALA B 1 268 ? -1.140 -34.701 16.443 1.00 22.98 2323 ALA B CA 1
ATOM 5253 C C . ALA B 1 268 ? -1.203 -33.761 17.635 1.00 22.89 2323 ALA B C 1
ATOM 5254 O O . ALA B 1 268 ? -2.005 -33.949 18.553 1.00 19.41 2323 ALA B O 1
ATOM 5256 N N . GLY B 1 269 ? -0.345 -32.747 17.617 1.00 21.63 2324 GLY B N 1
ATOM 5257 C CA . GLY B 1 269 ? -0.529 -31.636 18.521 1.00 22.51 2324 GLY B CA 1
ATOM 5258 C C . GLY B 1 269 ? -1.802 -30.887 18.185 1.00 22.06 2324 GLY B C 1
ATOM 5259 O O . GLY B 1 269 ? -2.396 -31.042 17.116 1.00 20.17 2324 GLY B O 1
ATOM 5260 N N . GLY B 1 270 ? -2.233 -30.046 19.116 1.00 16.37 2325 GLY B N 1
ATOM 5261 C CA . GLY B 1 270 ? -3.392 -29.223 18.851 1.00 17.05 2325 GLY B CA 1
ATOM 5262 C C . GLY B 1 270 ? -3.119 -28.195 17.769 1.00 19.22 2325 GLY B C 1
ATOM 5263 O O . GLY B 1 270 ? -1.977 -27.806 17.508 1.00 17.75 2325 GLY B O 1
ATOM 5264 N N . GLU B 1 271 ? -4.198 -27.764 17.121 1.00 22.71 2326 GLU B N 1
ATOM 5265 C CA . GLU B 1 271 ? -4.122 -26.659 16.175 1.00 22.03 2326 GLU B CA 1
ATOM 5266 C C . GLU B 1 271 ? -3.472 -25.451 16.836 1.00 17.81 2326 GLU B C 1
ATOM 5267 O O . GLU B 1 271 ? -3.736 -25.150 18.003 1.00 15.54 2326 GLU B O 1
ATOM 5273 N N . ALA B 1 272 ? -2.630 -24.751 16.084 1.00 17.56 2327 ALA B N 1
ATOM 5274 C CA . ALA B 1 272 ? -1.903 -23.616 16.640 1.00 19.31 2327 ALA B CA 1
ATOM 5275 C C . ALA B 1 272 ? -2.847 -22.465 16.981 1.00 17.32 2327 ALA B C 1
ATOM 5276 O O . ALA B 1 272 ? -3.873 -22.256 16.328 1.00 18.13 2327 ALA B O 1
ATOM 5278 N N . GLY B 1 273 ? -2.479 -21.706 18.024 1.00 14.89 2328 GLY B N 1
ATOM 5279 C CA . GLY B 1 273 ? -3.221 -20.515 18.377 1.00 14.57 2328 GLY B CA 1
ATOM 5280 C C . GLY B 1 273 ? -2.940 -19.357 17.436 1.00 17.05 2328 GLY B C 1
ATOM 5281 O O . GLY B 1 273 ? -1.923 -19.324 16.740 1.00 17.00 2328 GLY B O 1
ATOM 5282 N N . ASP B 1 274 ? -3.869 -18.393 17.433 1.00 14.94 2329 ASP B N 1
ATOM 5283 C CA . ASP B 1 274 ? -3.769 -17.251 16.525 1.00 19.49 2329 ASP B CA 1
ATOM 5284 C C . ASP B 1 274 ? -2.530 -16.404 16.797 1.00 20.75 2329 ASP B C 1
ATOM 5285 O O . ASP B 1 274 ? -1.941 -15.843 15.864 1.00 19.03 2329 ASP B O 1
ATOM 5290 N N . GLU B 1 275 ? -2.144 -16.263 18.067 1.00 17.38 2330 GLU B N 1
ATOM 5291 C CA . GLU B 1 275 ? -1.042 -15.378 18.442 1.00 16.34 2330 GLU B CA 1
ATOM 5292 C C . GLU B 1 275 ? 0.289 -16.096 18.630 1.00 17.82 2330 GLU B C 1
ATOM 5293 O O . GLU B 1 275 ? 1.328 -15.550 18.249 1.00 16.68 2330 GLU B O 1
ATOM 5299 N N . THR B 1 276 ? 0.310 -17.277 19.251 1.00 15.49 2331 THR B N 1
ATOM 5300 C CA . THR B 1 276 ? 1.590 -17.957 19.437 1.00 14.42 2331 THR B CA 1
ATOM 5301 C C . THR B 1 276 ? 1.978 -18.833 18.254 1.00 17.79 2331 THR B C 1
ATOM 5302 O O . THR B 1 276 ? 3.166 -19.136 18.098 1.00 15.61 2331 THR B O 1
ATOM 5306 N N . ARG B 1 277 ? 1.005 -19.281 17.456 1.00 16.01 2332 ARG B N 1
ATOM 5307 C CA . ARG B 1 277 ? 1.241 -19.900 16.145 1.00 17.26 2332 ARG B CA 1
ATOM 5308 C C . ARG B 1 277 ? 2.276 -21.031 16.199 1.00 21.57 2332 ARG B C 1
ATOM 5309 O O . ARG B 1 277 ? 3.239 -21.068 15.426 1.00 20.28 2332 ARG B O 1
ATOM 5317 N N . ALA B 1 278 ? 2.077 -21.930 17.142 1.00 17.60 2333 ALA B N 1
ATOM 5318 C CA . ALA B 1 278 ? 2.877 -23.082 17.304 1.00 17.05 2333 ALA B CA 1
ATOM 5319 C C . ALA B 1 278 ? 2.004 -24.302 17.651 1.00 20.55 2333 ALA B C 1
ATOM 5320 O O . ALA B 1 278 ? 1.453 -24.366 18.702 1.00 16.60 2333 ALA B O 1
ATOM 5322 N N . ARG B 1 279 ? 1.954 -25.275 16.748 1.00 18.72 2334 ARG B N 1
ATOM 5323 C CA . ARG B 1 279 ? 1.188 -26.491 16.984 1.00 18.02 2334 ARG B CA 1
ATOM 5324 C C . ARG B 1 279 ? 1.620 -27.171 18.287 1.00 18.43 2334 ARG B C 1
ATOM 5325 O O . ARG B 1 279 ? 2.810 -27.281 18.582 1.00 20.65 2334 ARG B O 1
ATOM 5333 N N . GLY B 1 280 ? 0.634 -27.621 19.054 1.00 16.11 2335 GLY B N 1
ATOM 5334 C CA . GLY B 1 280 ? 0.837 -28.288 20.317 1.00 16.12 2335 GLY B CA 1
ATOM 5335 C C . GLY B 1 280 ? 1.001 -27.390 21.555 1.00 17.70 2335 GLY B C 1
ATOM 5336 O O . GLY B 1 280 ? 1.250 -27.852 22.609 1.00 15.86 2335 GLY B O 1
ATOM 5337 N N . PHE B 1 281 ? 0.785 -26.094 21.364 1.00 17.99 2336 PHE B N 1
ATOM 5338 C CA . PHE B 1 281 ? 1.080 -25.074 22.352 1.00 18.20 2336 PHE B CA 1
ATOM 5339 C C . PHE B 1 281 ? -0.012 -24.013 22.301 1.00 14.21 2336 PHE B C 1
ATOM 5340 O O . PHE B 1 281 ? -0.422 -23.600 21.216 1.00 14.15 2336 PHE B O 1
ATOM 5348 N N . LEU B 1 282 ? -0.485 -23.582 23.471 1.00 13.49 2337 LEU B N 1
ATOM 5349 C CA . LEU B 1 282 ? -1.421 -22.465 23.564 1.00 14.89 2337 LEU B CA 1
ATOM 5350 C C . LEU B 1 282 ? -1.081 -21.639 24.793 1.00 13.95 2337 LEU B C 1
ATOM 5351 O O . LEU B 1 282 ? -0.913 -22.193 25.885 1.00 14.06 2337 LEU B O 1
ATOM 5356 N N . SER B 1 283 ? -1.000 -20.322 24.622 1.00 14.09 2338 SER B N 1
ATOM 5357 C CA . SER B 1 283 ? -0.795 -19.445 25.769 1.00 12.53 2338 SER B CA 1
ATOM 5358 C C . SER B 1 283 ? -2.018 -19.471 26.677 1.00 13.70 2338 SER B C 1
ATOM 5359 O O . SER B 1 283 ? -3.119 -19.856 26.271 1.00 11.89 2338 SER B O 1
ATOM 5362 N N . PHE B 1 284 ? -1.819 -19.046 27.929 1.00 11.55 2339 PHE B N 1
ATOM 5363 C CA . PHE B 1 284 ? -2.961 -18.949 28.829 1.00 14.16 2339 PHE B CA 1
ATOM 5364 C C . PHE B 1 284 ? -4.034 -18.027 28.258 1.00 14.06 2339 PHE B C 1
ATOM 5365 O O . PHE B 1 284 ? -5.231 -18.324 28.355 1.00 14.43 2339 PHE B O 1
ATOM 5373 N N . TYR B 1 285 ? -3.635 -16.913 27.633 1.00 13.59 2340 TYR B N 1
ATOM 5374 C CA . TYR B 1 285 ? -4.661 -16.005 27.117 1.00 14.83 2340 TYR B CA 1
ATOM 5375 C C . TYR B 1 285 ? -5.403 -16.611 25.929 1.00 16.16 2340 TYR B C 1
ATOM 5376 O O . TYR B 1 285 ? -6.606 -16.372 25.771 1.00 15.26 2340 TYR B O 1
ATOM 5385 N N . GLU B 1 286 ? -4.721 -17.423 25.114 1.00 14.59 2341 GLU B N 1
ATOM 5386 C CA . GLU B 1 286 ? -5.397 -18.150 24.039 1.00 13.49 2341 GLU B CA 1
ATOM 5387 C C . GLU B 1 286 ? -6.375 -19.180 24.593 1.00 14.74 2341 GLU B C 1
ATOM 5388 O O . GLU B 1 286 ? -7.449 -19.402 24.016 1.00 15.29 2341 GLU B O 1
ATOM 5394 N N . ILE B 1 287 ? -6.027 -19.812 25.713 1.00 13.27 2342 ILE B N 1
ATOM 5395 C CA . ILE B 1 287 ? -6.946 -20.744 26.358 1.00 14.49 2342 ILE B CA 1
ATOM 5396 C C . ILE B 1 287 ? -8.150 -19.993 26.911 1.00 16.10 2342 ILE B C 1
ATOM 5397 O O . ILE B 1 287 ? -9.289 -20.465 26.821 1.00 16.96 2342 ILE B O 1
ATOM 5402 N N . CYS B 1 288 ? -7.921 -18.807 27.482 1.00 14.36 2343 CYS B N 1
ATOM 5403 C CA . CYS B 1 288 ? -9.034 -18.001 27.975 1.00 17.16 2343 CYS B CA 1
ATOM 5404 C C . CYS B 1 288 ? -10.014 -17.660 26.857 1.00 16.77 2343 CYS B C 1
ATOM 5405 O O . CYS B 1 288 ? -11.232 -17.765 27.036 1.00 18.34 2343 CYS B O 1
ATOM 5408 N N . GLU B 1 289 ? -9.504 -17.230 25.699 1.00 16.17 2344 GLU B N 1
ATOM 5409 C CA . GLU B 1 289 ? -10.398 -16.916 24.585 1.00 20.18 2344 GLU B CA 1
ATOM 5410 C C . GLU B 1 289 ? -11.258 -18.117 24.213 1.00 18.45 2344 GLU B C 1
ATOM 5411 O O . GLU B 1 289 ? -12.460 -17.975 23.954 1.00 20.90 2344 GLU B O 1
ATOM 5417 N N . ARG B 1 290 ? -10.660 -19.308 24.195 1.00 17.09 2345 ARG B N 1
ATOM 5418 C CA . ARG B 1 290 ? -11.393 -20.513 23.830 1.00 20.05 2345 ARG B CA 1
ATOM 5419 C C . ARG B 1 290 ? -12.490 -20.827 24.839 1.00 21.21 2345 ARG B C 1
ATOM 5420 O O . ARG B 1 290 ? -13.614 -21.172 24.457 1.00 20.69 2345 ARG B O 1
ATOM 5428 N N . VAL B 1 291 ? -12.188 -20.713 26.131 1.00 17.82 2346 VAL B N 1
ATOM 5429 C CA . VAL B 1 291 ? -13.205 -20.968 27.146 1.00 18.74 2346 VAL B CA 1
ATOM 5430 C C . VAL B 1 291 ? -14.273 -19.878 27.112 1.00 23.36 2346 VAL B C 1
ATOM 5431 O O . VAL B 1 291 ? -15.477 -20.163 27.114 1.00 23.56 2346 VAL B O 1
ATOM 5435 N N . LYS B 1 292 ? -13.844 -18.615 27.044 1.00 21.59 2347 LYS B N 1
ATOM 5436 C CA . LYS B 1 292 ? -14.767 -17.490 27.170 1.00 23.67 2347 LYS B CA 1
ATOM 5437 C C . LYS B 1 292 ? -15.598 -17.281 25.909 1.00 25.05 2347 LYS B C 1
ATOM 5438 O O . LYS B 1 292 ? -16.790 -16.965 25.993 1.00 24.93 2347 LYS B O 1
ATOM 5444 N N . VAL B 1 293 ? -14.983 -17.404 24.736 1.00 22.69 2348 VAL B N 1
ATOM 5445 C CA . VAL B 1 293 ? -15.630 -17.022 23.492 1.00 25.64 2348 VAL B CA 1
ATOM 5446 C C . VAL B 1 293 ? -15.998 -18.218 22.619 1.00 26.56 2348 VAL B C 1
ATOM 5447 O O . VAL B 1 293 ? -17.041 -18.183 21.955 1.00 30.92 2348 VAL B O 1
ATOM 5451 N N . LYS B 1 294 ? -15.194 -19.278 22.613 1.00 25.00 2349 LYS B N 1
ATOM 5452 C CA . LYS B 1 294 ? -15.386 -20.397 21.701 1.00 24.40 2349 LYS B CA 1
ATOM 5453 C C . LYS B 1 294 ? -16.077 -21.587 22.346 1.00 25.51 2349 LYS B C 1
ATOM 5454 O O . LYS B 1 294 ? -16.216 -22.627 21.697 1.00 25.09 2349 LYS B O 1
ATOM 5460 N N . GLY B 1 295 ? -16.496 -21.466 23.604 1.00 23.45 2350 GLY B N 1
ATOM 5461 C CA . GLY B 1 295 ? -17.275 -22.506 24.239 1.00 28.85 2350 GLY B CA 1
ATOM 5462 C C . GLY B 1 295 ? -16.520 -23.750 24.636 1.00 36.63 2350 GLY B C 1
ATOM 5463 O O . GLY B 1 295 ? -17.144 -24.793 24.837 1.00 25.67 2350 GLY B O 1
ATOM 5464 N N . TRP B 1 296 ? -15.198 -23.678 24.775 1.00 23.22 2351 TRP B N 1
ATOM 5465 C CA . TRP B 1 296 ? -14.458 -24.848 25.223 1.00 20.47 2351 TRP B CA 1
ATOM 5466 C C . TRP B 1 296 ? -14.845 -25.193 26.654 1.00 21.36 2351 TRP B C 1
ATOM 5467 O O . TRP B 1 296 ? -15.089 -24.315 27.486 1.00 23.67 2351 TRP B O 1
ATOM 5478 N N . LYS B 1 297 ? -14.881 -26.488 26.939 1.00 23.08 2352 LYS B N 1
ATOM 5479 C CA . LYS B 1 297 ? -15.350 -26.996 28.221 1.00 22.62 2352 LYS B CA 1
ATOM 5480 C C . LYS B 1 297 ? -14.162 -27.265 29.133 1.00 23.10 2352 LYS B C 1
ATOM 5481 O O . LYS B 1 297 ? -13.171 -27.861 28.703 1.00 22.08 2352 LYS B O 1
ATOM 5487 N N . VAL B 1 298 ? -14.269 -26.833 30.387 1.00 20.85 2353 VAL B N 1
ATOM 5488 C CA . VAL B 1 298 ? -13.198 -26.980 31.368 1.00 22.09 2353 VAL B CA 1
ATOM 5489 C C . VAL B 1 298 ? -13.446 -28.237 32.191 1.00 23.56 2353 VAL B C 1
ATOM 5490 O O . VAL B 1 298 ? -14.548 -28.442 32.714 1.00 21.97 2353 VAL B O 1
ATOM 5494 N N . HIS B 1 299 ? -12.423 -29.077 32.309 1.00 18.76 2354 HIS B N 1
ATOM 5495 C CA . HIS B 1 299 ? -12.481 -30.308 33.086 1.00 20.59 2354 HIS B CA 1
ATOM 5496 C C . HIS B 1 299 ? -11.500 -30.200 34.239 1.00 22.39 2354 HIS B C 1
ATOM 5497 O O . HIS B 1 299 ? -10.316 -29.933 34.016 1.00 22.26 2354 HIS B O 1
ATOM 5504 N N . ARG B 1 300 ? -11.975 -30.432 35.463 1.00 20.31 2355 ARG B N 1
ATOM 5505 C CA . ARG B 1 300 ? -11.130 -30.302 36.640 1.00 20.19 2355 ARG B CA 1
ATOM 5506 C C . ARG B 1 300 ? -10.975 -31.636 37.358 1.00 26.71 2355 ARG B C 1
ATOM 5507 O O . ARG B 1 300 ? -11.792 -32.550 37.217 1.00 24.18 2355 ARG B O 1
ATOM 5515 N N . ASP B 1 301 ? -9.896 -31.732 38.130 1.00 22.09 2356 ASP B N 1
ATOM 5516 C CA . ASP B 1 301 ? -9.643 -32.896 38.963 1.00 22.53 2356 ASP B CA 1
ATOM 5517 C C . ASP B 1 301 ? -10.136 -32.593 40.367 1.00 23.95 2356 ASP B C 1
ATOM 5518 O O . ASP B 1 301 ? -9.499 -31.800 41.077 1.00 21.83 2356 ASP B O 1
ATOM 5523 N N . PRO B 1 302 ? -11.235 -33.198 40.819 1.00 29.38 2357 PRO B N 1
ATOM 5524 C CA . PRO B 1 302 ? -11.718 -32.916 42.179 1.00 28.94 2357 PRO B CA 1
ATOM 5525 C C . PRO B 1 302 ? -10.693 -33.228 43.254 1.00 25.57 2357 PRO B C 1
ATOM 5526 O O . PRO B 1 302 ? -10.779 -32.664 44.353 1.00 28.93 2357 PRO B O 1
ATOM 5530 N N . GLY B 1 303 ? -9.729 -34.106 42.974 1.00 26.67 2358 GLY B N 1
ATOM 5531 C CA . GLY B 1 303 ? -8.683 -34.441 43.922 1.00 24.65 2358 GLY B CA 1
ATOM 5532 C C . GLY B 1 303 ? -7.552 -33.440 44.026 1.00 26.62 2358 GLY B C 1
ATOM 5533 O O . GLY B 1 303 ? -6.715 -33.569 44.922 1.00 29.18 2358 GLY B O 1
ATOM 5534 N N . GLY B 1 304 ? -7.493 -32.459 43.130 1.00 25.60 2359 GLY B N 1
ATOM 5535 C CA . GLY B 1 304 ? -6.459 -31.445 43.211 1.00 26.81 2359 GLY B CA 1
ATOM 5536 C C . GLY B 1 304 ? -5.063 -31.909 42.862 1.00 25.63 2359 GLY B C 1
ATOM 5537 O O . GLY B 1 304 ? -4.089 -31.270 43.272 1.00 26.21 2359 GLY B O 1
ATOM 5538 N N . ARG B 1 305 ? -4.928 -33.001 42.113 1.00 20.92 2360 ARG B N 1
ATOM 5539 C CA . ARG B 1 305 ? -3.609 -33.515 41.765 1.00 20.93 2360 ARG B CA 1
ATOM 5540 C C . ARG B 1 305 ? -3.062 -32.908 40.482 1.00 17.24 2360 ARG B C 1
ATOM 5541 O O . ARG B 1 305 ? -1.840 -32.811 40.321 1.00 17.93 2360 ARG B O 1
ATOM 5549 N N . ILE B 1 306 ? -3.938 -32.521 39.556 1.00 20.15 2361 ILE B N 1
ATOM 5550 C CA . ILE B 1 306 ? -3.541 -31.860 38.323 1.00 20.00 2361 ILE B CA 1
ATOM 5551 C C . ILE B 1 306 ? -4.429 -30.642 38.129 1.00 18.65 2361 ILE B C 1
ATOM 5552 O O . ILE B 1 306 ? -5.540 -30.562 38.660 1.00 18.78 2361 ILE B O 1
ATOM 5557 N N . GLY B 1 307 ? -3.923 -29.687 37.353 1.00 14.73 2362 GLY B N 1
ATOM 5558 C CA . GLY B 1 307 ? -4.698 -28.539 36.954 1.00 15.16 2362 GLY B CA 1
ATOM 5559 C C . GLY B 1 307 ? -5.755 -28.920 35.940 1.00 15.34 2362 GLY B C 1
ATOM 5560 O O . GLY B 1 307 ? -5.941 -30.098 35.616 1.00 17.08 2362 GLY B O 1
ATOM 5561 N N . PRO B 1 308 ? -6.456 -27.929 35.404 1.00 13.91 2363 PRO B N 1
ATOM 5562 C CA . PRO B 1 308 ? -7.555 -28.203 34.474 1.00 16.15 2363 PRO B CA 1
ATOM 5563 C C . PRO B 1 308 ? -7.051 -28.578 33.087 1.00 19.37 2363 PRO B C 1
ATOM 5564 O O . PRO B 1 308 ? -5.866 -28.468 32.764 1.00 14.63 2363 PRO B O 1
ATOM 5568 N N . TYR B 1 309 ? -7.992 -29.049 32.270 1.00 16.15 2364 TYR B N 1
ATOM 5569 C CA . TYR B 1 309 ? -7.814 -29.104 30.828 1.00 15.64 2364 TYR B CA 1
ATOM 5570 C C . TYR B 1 309 ? -9.113 -28.675 30.159 1.00 16.10 2364 TYR B C 1
ATOM 5571 O O . TYR B 1 309 ? -10.191 -28.733 30.756 1.00 19.84 2364 TYR B O 1
ATOM 5580 N N . ALA B 1 310 ? -8.991 -28.212 28.918 1.00 15.60 2365 ALA B N 1
ATOM 5581 C CA . ALA B 1 310 ? -10.111 -27.681 28.155 1.00 15.29 2365 ALA B CA 1
ATOM 5582 C C . ALA B 1 310 ? -10.238 -28.432 26.837 1.00 17.24 2365 ALA B C 1
ATOM 5583 O O . ALA B 1 310 ? -9.238 -28.861 26.254 1.00 17.19 2365 ALA B O 1
ATOM 5585 N N . THR B 1 311 ? -11.479 -28.590 26.371 1.00 19.98 2366 THR B N 1
ATOM 5586 C CA . THR B 1 311 ? -11.760 -29.397 25.190 1.00 21.56 2366 THR B CA 1
ATOM 5587 C C . THR B 1 311 ? -12.793 -28.723 24.296 1.00 19.17 2366 THR B C 1
ATOM 5588 O O . THR B 1 311 ? -13.678 -28.000 24.764 1.00 20.27 2366 THR B O 1
ATOM 5592 N N . HIS B 1 312 ? -12.681 -29.003 22.996 1.00 20.84 2367 HIS B N 1
ATOM 5593 C CA . HIS B 1 312 ? -13.666 -28.591 22.003 1.00 26.29 2367 HIS B CA 1
ATOM 5594 C C . HIS B 1 312 ? -13.394 -29.413 20.754 1.00 25.89 2367 HIS B C 1
ATOM 5595 O O . HIS B 1 312 ? -12.234 -29.542 20.352 1.00 22.81 2367 HIS B O 1
ATOM 5602 N N . ASP B 1 313 ? -14.446 -30.010 20.183 1.00 27.37 2368 ASP B N 1
ATOM 5603 C CA . ASP B 1 313 ? -14.330 -30.965 19.076 1.00 24.94 2368 ASP B CA 1
ATOM 5604 C C . ASP B 1 313 ? -13.239 -31.977 19.424 1.00 23.15 2368 ASP B C 1
ATOM 5605 O O . ASP B 1 313 ? -13.308 -32.605 20.487 1.00 25.48 2368 ASP B O 1
ATOM 5610 N N . ASP B 1 314 ? -12.237 -32.175 18.569 1.00 23.79 2369 ASP B N 1
ATOM 5611 C CA . ASP B 1 314 ? -11.157 -33.092 18.913 1.00 24.59 2369 ASP B CA 1
ATOM 5612 C C . ASP B 1 314 ? -9.940 -32.384 19.518 1.00 22.43 2369 ASP B C 1
ATOM 5613 O O . ASP B 1 314 ? -8.855 -32.972 19.575 1.00 21.54 2369 ASP B O 1
ATOM 5618 N N . GLN B 1 315 ? -10.098 -31.141 19.968 1.00 23.20 2370 GLN B N 1
ATOM 5619 C CA . GLN B 1 315 ? -8.999 -30.391 20.563 1.00 18.90 2370 GLN B CA 1
ATOM 5620 C C . GLN B 1 315 ? -8.988 -30.529 22.084 1.00 18.60 2370 GLN B C 1
ATOM 5621 O O . GLN B 1 315 ? -10.033 -30.665 22.727 1.00 17.93 2370 GLN B O 1
ATOM 5627 N N . TRP B 1 316 ? -7.785 -30.470 22.658 1.00 17.22 2371 TRP B N 1
ATOM 5628 C CA . TRP B 1 316 ? -7.572 -30.826 24.061 1.00 16.92 2371 TRP B CA 1
ATOM 5629 C C . TRP B 1 316 ? -6.303 -30.135 24.542 1.00 17.47 2371 TRP B C 1
ATOM 5630 O O . TRP B 1 316 ? -5.231 -30.347 23.964 1.00 16.50 2371 TRP B O 1
ATOM 5641 N N . VAL B 1 317 ? -6.406 -29.322 25.595 1.00 17.39 2372 VAL B N 1
ATOM 5642 C CA . VAL B 1 317 ? -5.255 -28.586 26.114 1.00 14.94 2372 VAL B CA 1
ATOM 5643 C C . VAL B 1 317 ? -5.272 -28.623 27.639 1.00 14.44 2372 VAL B C 1
ATOM 5644 O O . VAL B 1 317 ? -6.295 -28.324 28.262 1.00 14.00 2372 VAL B O 1
ATOM 5648 N N . SER B 1 318 ? -4.140 -28.999 28.238 1.00 13.74 2373 SER B N 1
ATOM 5649 C CA . SER B 1 318 ? -3.963 -29.008 29.685 1.00 13.06 2373 SER B CA 1
ATOM 5650 C C . SER B 1 318 ? -3.094 -27.827 30.101 1.00 14.03 2373 SER B C 1
ATOM 5651 O O . SER B 1 318 ? -2.175 -27.435 29.381 1.00 13.79 2373 SER B O 1
ATOM 5654 N N . PHE B 1 319 ? -3.372 -27.272 31.278 1.00 13.20 2374 PHE B N 1
ATOM 5655 C CA . PHE B 1 319 ? -2.758 -26.012 31.679 1.00 14.51 2374 PHE B CA 1
ATOM 5656 C C . PHE B 1 319 ? -2.976 -25.812 33.172 1.00 14.53 2374 PHE B C 1
ATOM 5657 O O . PHE B 1 319 ? -3.787 -26.498 33.802 1.00 12.88 2374 PHE B O 1
ATOM 5665 N N . ASP B 1 320 ? -2.233 -24.860 33.730 1.00 13.28 2375 ASP B N 1
ATOM 5666 C CA . ASP B 1 320 ? -2.454 -24.385 35.091 1.00 14.59 2375 ASP B CA 1
ATOM 5667 C C . ASP B 1 320 ? -3.286 -23.111 35.056 1.00 14.91 2375 ASP B C 1
ATOM 5668 O O . ASP B 1 320 ? -3.008 -22.206 34.263 1.00 12.14 2375 ASP B O 1
ATOM 5673 N N . ASP B 1 321 ? -4.309 -23.045 35.903 1.00 14.28 2376 ASP B N 1
ATOM 5674 C CA . ASP B 1 321 ? -5.105 -21.838 36.046 1.00 16.56 2376 ASP B CA 1
ATOM 5675 C C . ASP B 1 321 ? -4.697 -21.095 37.320 1.00 15.91 2376 ASP B C 1
ATOM 5676 O O . ASP B 1 321 ? -3.726 -21.452 37.987 1.00 12.83 2376 ASP B O 1
ATOM 5681 N N . ASP B 1 322 ? -5.456 -20.047 37.661 1.00 18.23 2377 ASP B N 1
ATOM 5682 C CA . ASP B 1 322 ? -5.177 -19.259 38.860 1.00 17.58 2377 ASP B CA 1
ATOM 5683 C C . ASP B 1 322 ? -5.113 -20.131 40.107 1.00 16.57 2377 ASP B C 1
ATOM 5684 O O . ASP B 1 322 ? -4.266 -19.919 40.984 1.00 17.70 2377 ASP B O 1
ATOM 5689 N N . PHE B 1 323 ? -6.023 -21.105 40.216 1.00 16.48 2378 PHE B N 1
ATOM 5690 C CA . PHE B 1 323 ? -6.094 -21.920 41.425 1.00 16.73 2378 PHE B CA 1
ATOM 5691 C C . PHE B 1 323 ? -4.870 -22.818 41.565 1.00 18.21 2378 PHE B C 1
ATOM 5692 O O . PHE B 1 323 ? -4.346 -22.991 42.670 1.00 17.02 2378 PHE B O 1
ATOM 5700 N N . MET B 1 324 ? -4.403 -23.406 40.464 1.00 16.90 2379 MET B N 1
ATOM 5701 C CA . MET B 1 324 ? -3.226 -24.261 40.568 1.00 16.40 2379 MET B CA 1
ATOM 5702 C C . MET B 1 324 ? -1.950 -23.436 40.695 1.00 13.24 2379 MET B C 1
ATOM 5703 O O . MET B 1 324 ? -1.023 -23.837 41.405 1.00 15.40 2379 MET B O 1
ATOM 5708 N N . ALA B 1 325 ? -1.885 -22.285 40.018 1.00 15.61 2380 ALA B N 1
ATOM 5709 C CA . ALA B 1 325 ? -0.764 -21.379 40.238 1.00 16.07 2380 ALA B CA 1
ATOM 5710 C C . ALA B 1 325 ? -0.692 -20.966 41.702 1.00 15.97 2380 ALA B C 1
ATOM 5711 O O . ALA B 1 325 ? 0.391 -20.942 42.299 1.00 13.42 2380 ALA B O 1
ATOM 5713 N N . ARG B 1 326 ? -1.843 -20.673 42.306 1.00 15.30 2381 ARG B N 1
ATOM 5714 C CA . ARG B 1 326 ? -1.864 -20.330 43.725 1.00 15.71 2381 ARG B CA 1
ATOM 5715 C C . ARG B 1 326 ? -1.389 -21.499 44.573 1.00 16.37 2381 ARG B C 1
ATOM 5716 O O . ARG B 1 326 ? -0.572 -21.327 45.486 1.00 16.13 2381 ARG B O 1
ATOM 5724 N N . HIS B 1 327 ? -1.899 -22.702 44.291 1.00 16.22 2382 HIS B N 1
ATOM 5725 C CA . HIS B 1 327 ? -1.495 -23.864 45.071 1.00 15.61 2382 HIS B CA 1
ATOM 5726 C C . HIS B 1 327 ? 0.007 -24.100 44.980 1.00 15.79 2382 HIS B C 1
ATOM 5727 O O . HIS B 1 327 ? 0.653 -24.407 45.989 1.00 14.04 2382 HIS B O 1
ATOM 5734 N N . LYS B 1 328 ? 0.583 -23.969 43.779 1.00 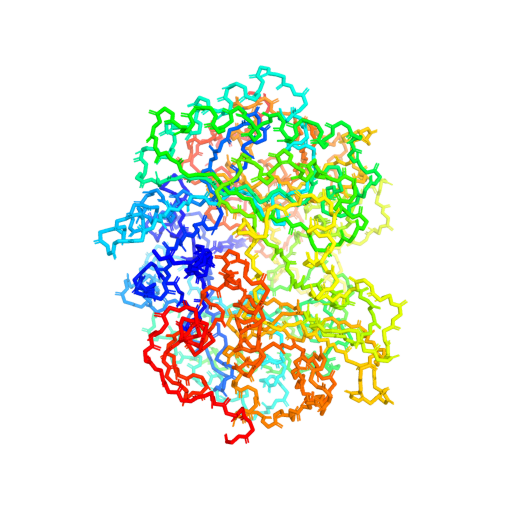13.74 2383 LYS B N 1
ATOM 5735 C CA . LYS B 1 328 ? 2.013 -24.221 43.632 1.00 13.45 2383 LYS B CA 1
ATOM 5736 C C . LYS B 1 328 ? 2.844 -23.185 44.375 1.00 12.95 2383 LYS B C 1
ATOM 5737 O O . LYS B 1 328 ? 3.909 -23.514 44.910 1.00 14.11 2383 LYS B O 1
ATOM 5743 N N . ALA B 1 329 ? 2.381 -21.935 44.428 1.00 13.36 2384 ALA B N 1
ATOM 5744 C CA . ALA B 1 329 ? 3.065 -20.945 45.255 1.00 12.83 2384 ALA B CA 1
ATOM 5745 C C . ALA B 1 329 ? 2.885 -21.247 46.739 1.00 14.86 2384 ALA B C 1
ATOM 5746 O O . ALA B 1 329 ? 3.818 -21.079 47.534 1.00 12.95 2384 ALA B O 1
ATOM 5748 N N . GLU B 1 330 ? 1.695 -21.696 47.142 1.00 14.47 2385 GLU B N 1
ATOM 5749 C CA . GLU B 1 330 ? 1.518 -22.047 48.549 1.00 16.42 2385 GLU B CA 1
ATOM 5750 C C . GLU B 1 330 ? 2.331 -23.280 48.919 1.00 17.09 2385 GLU B C 1
ATOM 5751 O O . GLU B 1 330 ? 2.825 -23.377 50.049 1.00 15.83 2385 GLU B O 1
ATOM 5757 N N . TYR B 1 331 ? 2.493 -24.216 47.979 1.00 14.16 2386 TYR B N 1
ATOM 5758 C CA . TYR B 1 331 ? 3.414 -25.337 48.169 1.00 14.46 2386 TYR B CA 1
ATOM 5759 C C . TYR B 1 331 ? 4.838 -24.846 48.409 1.00 16.36 2386 TYR B C 1
ATOM 5760 O O . TYR B 1 331 ? 5.537 -25.338 49.304 1.00 14.32 2386 TYR B O 1
ATOM 5769 N N . VAL B 1 332 ? 5.291 -23.884 47.600 1.00 15.06 2387 VAL B N 1
ATOM 5770 C CA . VAL B 1 332 ? 6.620 -23.291 47.794 1.00 13.76 2387 VAL B CA 1
ATOM 5771 C C . VAL B 1 332 ? 6.769 -22.756 49.216 1.00 17.27 2387 VAL B C 1
ATOM 5772 O O . VAL B 1 332 ? 7.809 -22.938 49.857 1.00 16.46 2387 VAL B O 1
ATOM 5776 N N . ARG B 1 333 ? 5.722 -22.106 49.745 1.00 18.37 2388 ARG B N 1
ATOM 5777 C CA . ARG B 1 333 ? 5.823 -21.562 51.095 1.00 19.24 2388 ARG B CA 1
ATOM 5778 C C . ARG B 1 333 ? 5.792 -22.653 52.154 1.00 19.17 2388 ARG B C 1
ATOM 5779 O O . ARG B 1 333 ? 6.592 -22.625 53.099 1.00 21.26 2388 ARG B O 1
ATOM 5787 N N . ALA B 1 334 ? 4.894 -23.631 52.009 1.00 16.17 2389 ALA B N 1
ATOM 5788 C CA . ALA B 1 334 ? 4.814 -24.718 52.985 1.00 16.99 2389 ALA B CA 1
ATOM 5789 C C . ALA B 1 334 ? 6.107 -25.527 53.015 1.00 23.55 2389 ALA B C 1
ATOM 5790 O O . ALA B 1 334 ? 6.594 -25.902 54.090 1.00 20.24 2389 ALA B O 1
ATOM 5792 N N . MET B 1 335 ? 6.672 -25.815 51.841 1.00 18.61 2390 MET B N 1
ATOM 5793 C CA . MET B 1 335 ? 7.944 -26.521 51.731 1.00 17.60 2390 MET B CA 1
ATOM 5794 C C . MET B 1 335 ? 9.151 -25.647 52.057 1.00 17.48 2390 MET B C 1
ATOM 5795 O O . MET B 1 335 ? 10.276 -26.158 52.066 1.00 19.18 2390 MET B O 1
ATOM 5800 N N . GLU B 1 336 ? 8.948 -24.347 52.284 1.00 20.13 2391 GLU B N 1
ATOM 5801 C CA . GLU B 1 336 ? 10.025 -23.404 52.608 1.00 22.32 2391 GLU B CA 1
ATOM 5802 C C . GLU B 1 336 ? 11.110 -23.396 51.531 1.00 22.06 2391 GLU B C 1
ATOM 5803 O O . GLU B 1 336 ? 12.309 -23.440 51.815 1.00 18.65 2391 GLU B O 1
ATOM 5809 N N . LEU B 1 337 ? 10.676 -23.296 50.280 1.00 16.35 2392 LEU B N 1
ATOM 5810 C CA . LEU B 1 337 ? 11.579 -23.316 49.141 1.00 16.15 2392 LEU B CA 1
ATOM 5811 C C . LEU B 1 337 ? 12.054 -21.895 48.842 1.00 18.80 2392 LEU B C 1
ATOM 5812 O O . LEU B 1 337 ? 11.800 -20.960 49.604 1.00 16.20 2392 LEU B O 1
ATOM 5817 N N . GLY B 1 338 ? 12.773 -21.725 47.730 1.00 15.70 2393 GLY B N 1
ATOM 5818 C CA . GLY B 1 338 ? 13.315 -20.419 47.398 1.00 15.96 2393 GLY B CA 1
ATOM 5819 C C . GLY B 1 338 ? 12.332 -19.482 46.729 1.00 14.78 2393 GLY B C 1
ATOM 5820 O O . GLY B 1 338 ? 12.464 -18.260 46.849 1.00 15.84 2393 GLY B O 1
ATOM 5821 N N . GLY B 1 339 ? 11.345 -20.020 46.024 1.00 14.51 2394 GLY B N 1
ATOM 5822 C CA . GLY B 1 339 ? 10.369 -19.170 45.367 1.00 13.49 2394 GLY B CA 1
ATOM 5823 C C . GLY B 1 339 ? 9.742 -19.892 44.188 1.00 13.81 2394 GLY B C 1
ATOM 5824 O O . GLY B 1 339 ? 9.821 -21.113 44.079 1.00 11.15 2394 GLY B O 1
ATOM 5825 N N . SER B 1 340 ? 9.112 -19.099 43.320 1.00 12.54 2395 SER B N 1
ATOM 5826 C CA . SER B 1 340 ? 8.456 -19.605 42.125 1.00 13.21 2395 SER B CA 1
ATOM 5827 C C . SER B 1 340 ? 9.054 -18.952 40.890 1.00 13.16 2395 SER B C 1
ATOM 5828 O O . SER B 1 340 ? 9.568 -17.830 40.944 1.00 12.47 2395 SER B O 1
ATOM 5831 N N . MET B 1 341 ? 8.964 -19.659 39.768 1.00 12.28 2396 MET B N 1
ATOM 5832 C CA . MET B 1 341 ? 9.458 -19.168 38.493 1.00 11.66 2396 MET B CA 1
ATOM 5833 C C . MET B 1 341 ? 8.315 -19.193 37.486 1.00 12.31 2396 MET B C 1
ATOM 5834 O O . MET B 1 341 ? 7.446 -20.072 37.540 1.00 13.61 2396 MET B O 1
ATOM 5839 N N . ALA B 1 342 ? 8.291 -18.204 36.596 1.00 11.14 2397 ALA B N 1
ATOM 5840 C CA . ALA B 1 342 ? 7.192 -18.015 35.658 1.00 11.85 2397 ALA B CA 1
ATOM 5841 C C . ALA B 1 342 ? 7.711 -18.204 34.241 1.00 12.27 2397 ALA B C 1
ATOM 5842 O O . ALA B 1 342 ? 8.581 -17.453 33.788 1.00 12.05 2397 ALA B O 1
ATOM 5844 N N . TRP B 1 343 ? 7.164 -19.192 33.537 1.00 11.54 2398 TRP B N 1
ATOM 5845 C CA . TRP B 1 343 ? 7.571 -19.513 32.171 1.00 12.44 2398 TRP B CA 1
ATOM 5846 C C . TRP B 1 343 ? 6.338 -19.446 31.267 1.00 14.84 2398 TRP B C 1
ATOM 5847 O O . TRP B 1 343 ? 5.574 -20.415 31.190 1.00 13.09 2398 TRP B O 1
ATOM 5858 N N . SER B 1 344 ? 6.106 -18.312 30.596 1.00 13.28 2399 SER B N 1
ATOM 5859 C CA . SER B 1 344 ? 6.875 -17.067 30.718 1.00 11.09 2399 SER B CA 1
ATOM 5860 C C . SER B 1 344 ? 5.916 -15.869 30.724 1.00 13.58 2399 SER B C 1
ATOM 5861 O O . SER B 1 344 ? 4.735 -16.032 30.422 1.00 13.30 2399 SER B O 1
ATOM 5864 N N . LEU B 1 345 ? 6.439 -14.675 31.050 1.00 11.87 2400 LEU B N 1
ATOM 5865 C CA . LEU B 1 345 ? 5.605 -13.481 31.237 1.00 14.48 2400 LEU B CA 1
ATOM 5866 C C . LEU B 1 345 ? 4.635 -13.253 30.086 1.00 13.46 2400 LEU B C 1
ATOM 5867 O O . LEU B 1 345 ? 3.472 -12.874 30.297 1.00 12.82 2400 LEU B O 1
ATOM 5872 N N . ASP B 1 346 ? 5.113 -13.435 28.860 1.00 9.72 2401 ASP B N 1
ATOM 5873 C CA . ASP B 1 346 ? 4.375 -13.096 27.651 1.00 13.30 2401 ASP B CA 1
ATOM 5874 C C . ASP B 1 346 ? 3.246 -14.073 27.339 1.00 11.28 2401 ASP B C 1
ATOM 5875 O O . ASP B 1 346 ? 2.478 -13.827 26.399 1.00 11.12 2401 ASP B O 1
ATOM 5880 N N . LEU B 1 347 ? 3.141 -15.182 28.071 1.00 11.03 2402 LEU B N 1
ATOM 5881 C CA . LEU B 1 347 ? 2.074 -16.149 27.832 1.00 12.72 2402 LEU B CA 1
ATOM 5882 C C . LEU B 1 347 ? 0.913 -16.014 28.810 1.00 11.76 2402 LEU B C 1
ATOM 5883 O O . LEU B 1 347 ? -0.171 -16.542 28.540 1.00 10.67 2402 LEU B O 1
ATOM 5888 N N . ASP B 1 348 ? 1.131 -15.341 29.937 1.00 11.31 2403 ASP B N 1
ATOM 5889 C CA . ASP B 1 348 ? 0.072 -14.866 30.822 1.00 13.47 2403 ASP B CA 1
ATOM 5890 C C . ASP B 1 348 ? -0.889 -13.957 30.057 1.00 12.29 2403 ASP B C 1
ATOM 5891 O O . ASP B 1 348 ? -0.589 -13.467 28.965 1.00 12.30 2403 ASP B O 1
ATOM 5896 N N . ASP B 1 349 ? -2.059 -13.708 30.648 1.00 11.69 2404 ASP B N 1
ATOM 5897 C CA . ASP B 1 349 ? -2.962 -12.693 30.097 1.00 14.53 2404 ASP B CA 1
ATOM 5898 C C . ASP B 1 349 ? -2.471 -11.312 30.539 1.00 14.26 2404 ASP B C 1
ATOM 5899 O O . ASP B 1 349 ? -3.114 -10.597 31.312 1.00 12.65 2404 ASP B O 1
ATOM 5904 N N . PHE B 1 350 ? -1.305 -10.928 29.997 1.00 14.66 2405 PHE B N 1
ATOM 5905 C CA . PHE B 1 350 ? -0.624 -9.729 30.480 1.00 14.26 2405 PHE B CA 1
ATOM 5906 C C . PHE B 1 350 ? -1.388 -8.451 30.145 1.00 16.71 2405 PHE B C 1
ATOM 5907 O O . PHE B 1 350 ? -1.232 -7.443 30.848 1.00 18.16 2405 PHE B O 1
ATOM 5915 N N . THR B 1 351 ? -2.215 -8.460 29.093 1.00 16.54 2406 THR B N 1
ATOM 5916 C CA . THR B 1 351 ? -3.041 -7.292 28.798 1.00 20.03 2406 THR B CA 1
ATOM 5917 C C . THR B 1 351 ? -4.324 -7.257 29.612 1.00 20.32 2406 THR B C 1
ATOM 5918 O O . THR B 1 351 ? -4.967 -6.202 29.673 1.00 17.59 2406 THR B O 1
ATOM 5922 N N . GLY B 1 352 ? -4.729 -8.387 30.193 1.00 16.62 2407 GLY B N 1
ATOM 5923 C CA . GLY B 1 352 ? -6.001 -8.489 30.874 1.00 18.67 2407 GLY B CA 1
ATOM 5924 C C . GLY B 1 352 ? -7.207 -8.611 29.964 1.00 18.41 2407 GLY B C 1
ATOM 5925 O O . GLY B 1 352 ? -8.328 -8.744 30.468 1.00 19.87 2407 GLY B O 1
ATOM 5926 N N . LYS B 1 353 ? -7.011 -8.602 28.646 1.00 18.01 2408 LYS B N 1
ATOM 5927 C CA . LYS B 1 353 ? -8.125 -8.521 27.708 1.00 19.64 2408 LYS B CA 1
ATOM 5928 C C . LYS B 1 353 ? -8.766 -9.869 27.401 1.00 21.70 2408 LYS B C 1
ATOM 5929 O O . LYS B 1 353 ? -9.890 -9.897 26.891 1.00 22.89 2408 LYS B O 1
ATOM 5935 N N . TYR B 1 354 ? -8.096 -10.980 27.689 1.00 18.24 2409 TYR B N 1
ATOM 5936 C CA . TYR B 1 354 ? -8.588 -12.288 27.263 1.00 18.35 2409 TYR B CA 1
ATOM 5937 C C . TYR B 1 354 ? -9.362 -13.019 28.348 1.00 20.77 2409 TYR B C 1
ATOM 5938 O O . TYR B 1 354 ? -10.371 -13.669 28.059 1.00 22.03 2409 TYR B O 1
ATOM 5947 N N . CYS B 1 355 ? -8.906 -12.936 29.590 1.00 19.35 2410 CYS B N 1
ATOM 5948 C CA . CYS B 1 355 ? -9.537 -13.660 30.674 1.00 19.00 2410 CYS B CA 1
ATOM 5949 C C . CYS B 1 355 ? -10.465 -12.782 31.502 1.00 23.79 2410 CYS B C 1
ATOM 5950 O O . CYS B 1 355 ? -11.308 -13.314 32.231 1.00 29.97 2410 CYS B O 1
ATOM 5953 N N . GLY B 1 356 ? -10.346 -11.462 31.391 1.00 23.99 2411 GLY B N 1
ATOM 5954 C CA . GLY B 1 356 ? -11.159 -10.572 32.199 1.00 26.40 2411 GLY B CA 1
ATOM 5955 C C . GLY B 1 356 ? -10.869 -10.648 33.681 1.00 28.40 2411 GLY B C 1
ATOM 5956 O O . GLY B 1 356 ? -11.760 -10.387 34.492 1.00 30.07 2411 GLY B O 1
ATOM 5957 N N A CYS B 1 357 ? -9.646 -10.998 34.065 0.50 24.71 2412 CYS B N 1
ATOM 5958 N N B CYS B 1 357 ? -9.635 -11.001 34.052 0.50 24.73 2412 CYS B N 1
ATOM 5959 C CA A CYS B 1 357 ? -9.300 -11.157 35.472 0.50 27.21 2412 CYS B CA 1
ATOM 5960 C CA B CYS B 1 357 ? -9.233 -11.188 35.442 0.50 27.21 2412 CYS B CA 1
ATOM 5961 C C A CYS B 1 357 ? -8.190 -10.197 35.893 0.50 23.31 2412 CYS B C 1
ATOM 5962 C C B CYS B 1 357 ? -8.165 -10.194 35.877 0.50 23.30 2412 CYS B C 1
ATOM 5963 O O A CYS B 1 357 ? -7.439 -10.483 36.827 0.50 25.83 2412 CYS B O 1
ATOM 5964 O O B CYS B 1 357 ? -7.404 -10.470 36.809 0.50 25.83 2412 CYS B O 1
ATOM 5969 N N . GLY B 1 358 ? -8.080 -9.053 35.218 1.00 21.44 2413 GLY B N 1
ATOM 5970 C CA . GLY B 1 358 ? -7.017 -8.113 35.483 1.00 22.91 2413 GLY B CA 1
ATOM 5971 C C . GLY B 1 358 ? -5.767 -8.485 34.712 1.00 20.88 2413 GLY B C 1
ATOM 5972 O O . GLY B 1 358 ? -5.659 -9.548 34.095 1.00 17.10 2413 GLY B O 1
ATOM 5973 N N . LYS B 1 359 ? -4.792 -7.589 34.760 1.00 18.95 2414 LYS B N 1
ATOM 5974 C CA . LYS B 1 359 ? -3.556 -7.792 34.020 1.00 18.45 2414 LYS B CA 1
ATOM 5975 C C . LYS B 1 359 ? -2.687 -8.836 34.705 1.00 17.06 2414 LYS B C 1
ATOM 5976 O O . LYS B 1 359 ? -2.558 -8.851 35.933 1.00 16.59 2414 LYS B O 1
ATOM 5982 N N . ALA B 1 360 ? -2.115 -9.727 33.902 1.00 15.91 2415 ALA B N 1
ATOM 5983 C CA . ALA B 1 360 ? -1.194 -10.754 34.377 1.00 15.03 2415 ALA B CA 1
ATOM 5984 C C . ALA B 1 360 ? -1.760 -11.562 35.550 1.00 13.58 2415 ALA B C 1
ATOM 5985 O O . ALA B 1 360 ? -1.165 -11.590 36.630 1.00 12.10 2415 ALA B O 1
ATOM 5987 N N . PRO B 1 361 ? -2.906 -12.237 35.362 1.00 13.81 2416 PRO B N 1
ATOM 5988 C CA . PRO B 1 361 ? -3.544 -12.922 36.507 1.00 15.58 2416 PRO B CA 1
ATOM 5989 C C . PRO B 1 361 ? -2.715 -14.046 37.113 1.00 14.13 2416 PRO B C 1
ATOM 5990 O O . PRO B 1 361 ? -2.669 -14.181 38.345 1.00 14.91 2416 PRO B O 1
ATOM 5994 N N . LEU B 1 362 ? -2.072 -14.878 36.292 1.00 11.87 2417 LEU B N 1
ATOM 5995 C CA . LEU B 1 362 ? -1.265 -15.964 36.839 1.00 13.43 2417 LEU B CA 1
ATOM 5996 C C . LEU B 1 362 ? -0.089 -15.423 37.651 1.00 13.48 2417 LEU B C 1
ATOM 5997 O O . LEU B 1 362 ? 0.190 -15.898 38.759 1.00 12.02 2417 LEU B O 1
ATOM 6002 N N . LEU B 1 363 ? 0.618 -14.426 37.112 1.00 10.00 2418 LEU B N 1
ATOM 6003 C CA . LEU B 1 363 ? 1.762 -13.868 37.828 1.00 13.82 2418 LEU B CA 1
ATOM 6004 C C . LEU B 1 363 ? 1.326 -13.107 39.076 1.00 13.61 2418 LEU B C 1
ATOM 6005 O O . LEU B 1 363 ? 1.993 -13.174 40.116 1.00 12.27 2418 LEU B O 1
ATOM 6010 N N . THR B 1 364 ? 0.202 -12.389 38.994 1.00 12.66 2419 THR B N 1
ATOM 6011 C CA . THR B 1 364 ? -0.311 -11.670 40.160 1.00 14.38 2419 THR B CA 1
ATOM 6012 C C . THR B 1 364 ? -0.656 -12.631 41.288 1.00 16.49 2419 THR B C 1
ATOM 6013 O O . THR B 1 364 ? -0.358 -12.362 42.457 1.00 14.49 2419 THR B O 1
ATOM 6017 N N . THR B 1 365 ? -1.267 -13.770 40.949 1.00 15.11 2420 THR B N 1
ATOM 6018 C CA . THR B 1 365 ? -1.589 -14.782 41.950 1.00 16.19 2420 THR B CA 1
ATOM 6019 C C . THR B 1 365 ? -0.342 -15.280 42.674 1.00 14.72 2420 THR B C 1
ATOM 6020 O O . THR B 1 365 ? -0.355 -15.464 43.898 1.00 14.42 2420 THR B O 1
ATOM 6024 N N . ILE B 1 366 ? 0.740 -15.525 41.931 1.00 11.98 2421 ILE B N 1
ATOM 6025 C CA . ILE B 1 366 ? 1.978 -15.997 42.543 1.00 12.87 2421 ILE B CA 1
ATOM 6026 C C . ILE B 1 366 ? 2.566 -14.933 43.466 1.00 13.58 2421 ILE B C 1
ATOM 6027 O O . ILE B 1 366 ? 3.022 -15.236 44.576 1.00 13.48 2421 ILE B O 1
ATOM 6032 N N . ASN B 1 367 ? 2.561 -13.670 43.028 1.00 11.53 2422 ASN B N 1
ATOM 6033 C CA . ASN B 1 367 ? 3.071 -12.590 43.871 1.00 15.63 2422 ASN B CA 1
ATOM 6034 C C . ASN B 1 367 ? 2.213 -12.407 45.116 1.00 15.88 2422 ASN B C 1
ATOM 6035 O O . ASN B 1 367 ? 2.722 -12.048 46.186 1.00 14.19 2422 ASN B O 1
ATOM 6040 N N . HIS B 1 368 ? 0.903 -12.610 44.979 1.00 14.57 2423 HIS B N 1
ATOM 6041 C CA . HIS B 1 368 ? -0.001 -12.529 46.120 1.00 18.33 2423 HIS B CA 1
ATOM 6042 C C . HIS B 1 368 ? 0.429 -13.498 47.217 1.00 19.86 2423 HIS B C 1
ATOM 6043 O O . HIS B 1 368 ? 0.567 -13.117 48.385 1.00 17.49 2423 HIS B O 1
ATOM 6050 N N . VAL B 1 369 ? 0.699 -14.749 46.846 1.00 16.02 2424 VAL B N 1
ATOM 6051 C CA . VAL B 1 369 ? 1.041 -15.768 47.835 1.00 17.87 2424 VAL B CA 1
ATOM 6052 C C . VAL B 1 369 ? 2.430 -15.525 48.414 1.00 18.08 2424 VAL B C 1
ATOM 6053 O O . VAL B 1 369 ? 2.629 -15.577 49.634 1.00 15.31 2424 VAL B O 1
ATOM 6057 N N . LEU B 1 370 ? 3.419 -15.287 47.549 1.00 13.17 2425 LEU B N 1
ATOM 6058 C CA . LEU B 1 370 ? 4.816 -15.306 47.971 1.00 15.91 2425 LEU B CA 1
ATOM 6059 C C . LEU B 1 370 ? 5.312 -13.976 48.505 1.00 16.45 2425 LEU B C 1
ATOM 6060 O O . LEU B 1 370 ? 6.245 -13.956 49.315 1.00 15.93 2425 LEU B O 1
ATOM 6065 N N . ARG B 1 371 ? 4.728 -12.866 48.061 1.00 15.66 2426 ARG B N 1
ATOM 6066 C CA . ARG B 1 371 ? 5.217 -11.542 48.427 1.00 19.78 2426 ARG B CA 1
ATOM 6067 C C . ARG B 1 371 ? 4.136 -10.666 49.043 1.00 21.69 2426 ARG B C 1
ATOM 6068 O O . ARG B 1 371 ? 4.361 -9.467 49.235 1.00 21.73 2426 ARG B O 1
ATOM 6076 N N . GLY B 1 372 ? 2.963 -11.221 49.330 1.00 19.81 2427 GLY B N 1
ATOM 6077 C CA . GLY B 1 372 ? 1.931 -10.464 50.002 1.00 22.60 2427 GLY B CA 1
ATOM 6078 C C . GLY B 1 372 ? 1.338 -9.326 49.207 1.00 30.08 2427 GLY B C 1
ATOM 6079 O O . GLY B 1 372 ? 0.660 -8.476 49.791 1.00 31.08 2427 GLY B O 1
ATOM 6080 N N . LYS B 1 373 ? 1.570 -9.270 47.897 1.00 24.13 2428 LYS B N 1
ATOM 6081 C CA . LYS B 1 373 ? 0.917 -8.259 47.074 1.00 29.81 2428 LYS B CA 1
ATOM 6082 C C . LYS B 1 373 ? -0.589 -8.477 47.074 1.00 33.12 2428 LYS B C 1
ATOM 6083 O O . LYS B 1 373 ? -1.066 -9.572 46.767 1.00 30.37 2428 LYS B O 1
ATOM 6089 N N . GLU B 1 374 ? -1.339 -7.439 47.442 1.00 36.62 2429 GLU B N 1
ATOM 6090 C CA . GLU B 1 374 ? -2.790 -7.507 47.349 1.00 37.38 2429 GLU B CA 1
ATOM 6091 C C . GLU B 1 374 ? -3.192 -7.850 45.922 1.00 40.55 2429 GLU B C 1
ATOM 6092 O O . GLU B 1 374 ? -2.531 -7.458 44.958 1.00 41.80 2429 GLU B O 1
ATOM 6098 N N . ALA B 1 375 ? -4.270 -8.611 45.788 1.00 36.05 2430 ALA B N 1
ATOM 6099 C CA . ALA B 1 375 ? -4.655 -9.136 44.488 1.00 34.61 2430 ALA B CA 1
ATOM 6100 C C . ALA B 1 375 ? -6.148 -9.402 44.485 1.00 35.96 2430 ALA B C 1
ATOM 6101 O O . ALA B 1 375 ? -6.754 -9.586 45.548 1.00 34.76 2430 ALA B O 1
ATOM 6103 N N . PRO B 1 376 ? -6.773 -9.425 43.312 1.00 34.73 2431 PRO B N 1
ATOM 6104 C CA . PRO B 1 376 ? -8.145 -9.923 43.210 1.00 32.80 2431 PRO B CA 1
ATOM 6105 C C . PRO B 1 376 ? -8.180 -11.417 43.466 1.00 31.31 2431 PRO B C 1
ATOM 6106 O O . PRO B 1 376 ? -7.129 -12.076 43.454 1.00 33.06 2431 PRO B O 1
ATOM 6110 N N . PRO B 1 377 ? -9.353 -11.993 43.714 1.00 34.69 2432 PRO B N 1
ATOM 6111 C CA . PRO B 1 377 ? -9.430 -13.441 43.901 1.00 32.02 2432 PRO B CA 1
ATOM 6112 C C . PRO B 1 377 ? -9.109 -14.155 42.602 1.00 33.70 2432 PRO B C 1
ATOM 6113 O O . PRO B 1 377 ? -9.113 -13.525 41.532 1.00 29.56 2432 PRO B O 1
ATOM 6117 N N . PRO B 1 378 ? -8.829 -15.461 42.648 1.00 36.95 2433 PRO B N 1
ATOM 6118 C CA . PRO B 1 378 ? -8.602 -16.197 41.403 1.00 33.15 2433 PRO B CA 1
ATOM 6119 C C . PRO B 1 378 ? -9.857 -16.123 40.564 1.00 37.49 2433 PRO B C 1
ATOM 6120 O O . PRO B 1 378 ? -10.970 -16.138 41.089 1.00 40.53 2433 PRO B O 1
ATOM 6124 N N A CYS B 1 379 ? -9.686 -16.031 39.253 0.50 33.85 2434 CYS B N 1
ATOM 6125 N N B CYS B 1 379 ? -9.684 -16.035 39.253 0.50 33.85 2434 CYS B N 1
ATOM 6126 C CA A CYS B 1 379 ? -10.850 -16.045 38.386 0.50 37.77 2434 CYS B CA 1
ATOM 6127 C CA B CYS B 1 379 ? -10.840 -16.067 38.375 0.50 37.78 2434 CYS B CA 1
ATOM 6128 C C A CYS B 1 379 ? -11.130 -17.464 37.913 0.50 36.24 2434 CYS B C 1
ATOM 6129 C C B CYS B 1 379 ? -11.126 -17.492 37.944 0.50 36.23 2434 CYS B C 1
ATOM 6130 O O A CYS B 1 379 ? -10.213 -18.217 37.568 0.50 34.25 2434 CYS B O 1
ATOM 6131 O O B CYS B 1 379 ? -10.214 -18.266 37.636 0.50 34.26 2434 CYS B O 1
ATOM 6136 N N . ILE B 1 380 ? -12.407 -17.831 37.951 1.00 31.77 2435 ILE B N 1
ATOM 6137 C CA . ILE B 1 380 ? -12.868 -19.149 37.559 1.00 35.22 2435 ILE B CA 1
ATOM 6138 C C . ILE B 1 380 ? -13.154 -19.067 36.068 1.00 34.16 2435 ILE B C 1
ATOM 6139 O O . ILE B 1 380 ? -14.037 -18.316 35.640 1.00 31.17 2435 ILE B O 1
ATOM 6144 N N . LEU B 1 381 ? -12.378 -19.813 35.277 1.00 31.66 2436 LEU B N 1
ATOM 6145 C CA . LEU B 1 381 ? -12.462 -19.720 33.820 1.00 34.08 2436 LEU B CA 1
ATOM 6146 C C . LEU B 1 381 ? -13.889 -19.908 33.316 1.00 33.92 2436 LEU B C 1
ATOM 6147 O O . LEU B 1 381 ? -14.338 -19.185 32.421 1.00 35.08 2436 LEU B O 1
ATOM 6152 N N . HIS B 1 382 ? -14.551 -20.842 33.896 1.00 34.31 2437 HIS B N 1
ATOM 6153 C CA . HIS B 1 382 ? -15.879 -21.244 33.568 1.00 41.85 2437 HIS B CA 1
ATOM 6154 C C . HIS B 1 382 ? -16.944 -20.163 33.778 1.00 40.00 2437 HIS B C 1
ATOM 6155 O O . HIS B 1 382 ? -17.969 -20.258 33.223 1.00 43.52 2437 HIS B O 1
ATOM 6162 N N . GLU B 1 383 ? -16.693 -19.154 34.581 1.00 35.39 2438 GLU B N 1
ATOM 6163 C CA . GLU B 1 383 ? -17.629 -18.057 34.833 1.00 38.17 2438 GLU B CA 1
ATOM 6164 C C . GLU B 1 383 ? -17.746 -17.084 33.658 1.00 37.80 2438 GLU B C 1
ATOM 6165 O O . GLU B 1 383 ? -16.773 -16.799 32.961 1.00 45.33 2438 GLU B O 1
#

Radius of gyration: 26.98 Å; Cα contacts (8 Å, |Δi|>4): 1838; chains: 2; bounding box: 62×50×77 Å

Solvent-accessible surface area: 28398 Å² total; per-residue (Å²): 212,141,8,46,1,0,0,4,0,2,4,102,0,52,27,13,8,96,96,0,54,5,34,11,75,58,11,69,17,119,18,2,23,19,0,0,0,0,21,0,10,0,24,78,120,90,17,15,2,78,10,96,25,96,129,1,1,36,105,54,91,14,0,85,113,0,7,64,26,88,99,118,66,5,95,0,0,0,0,2,3,2,125,74,9,0,32,33,61,25,10,7,93,1,0,63,75,109,87,15,14,149,96,0,2,72,61,0,15,86,27,0,73,130,38,26,7,20,0,0,0,6,5,9,16,22,1,18,0,39,38,70,52,2,125,47,6,56,112,44,0,60,95,0,7,3,33,5,0,75,63,0,32,142,16,0,92,200,141,65,12,36,0,0,0,4,0,3,10,34,75,124,5,1,49,91,0,5,56,3,77,12,1,5,139,13,1,38,1,0,0,0,16,0,18,58,13,40,0,73,131,49,125,84,4,8,3,0,0,3,0,61,76,19,105,132,46,121,61,94,19,70,2,0,45,57,1,0,49,36,0,33,124,65,44,9,70,90,80,43,0,0,0,0,0,0,0,4,0,16,2,0,1,7,56,156,82,36,47,60,33,37,33,8,71,7,40,19,9,0,26,30,3,72,12,14,35,43,75,5,49,1,0,6,2,1,0,0,42,33,16,82,110,113,36,25,132,28,50,94,20,140,53,36,66,11,3,2,25,0,8,62,99,26,9,1,0,0,1,2,1,5,65,13,0,81,64,0,0,84,18,0,113,86,35,96,0,0,0,1,1,0,49,1,7,2,9,1,1,20,35,16,169,38,8,71,14,45,150,11,6,0,6,28,13,0,0,76,14,9,81,55,72,176,34,88,105,21,40,64,7,83,149,152,110,12,52,0,0,0,2,0,23,1,107,1,41,89,49,38,114,57,0,77,4,33,11,74,58,11,70,10,89,18,0,13,20,0,0,0,2,34,0,26,0,25,22,117,85,16,15,2,57,10,23,1,60,14,1,1,49,66,53,117,12,0,72,103,0,6,64,32,78,100,92,71,8,91,0,0,0,0,1,4,2,116,104,7,1,9,9,30,3,9,8,86,0,0,65,69,109,83,14,18,143,94,0,3,72,59,0,11,85,21,0,72,118,23,26,6,19,0,0,0,7,5,7,17,22,0,20,0,29,39,68,75,7,135,77,5,54,104,52,0,44,100,5,7,3,52,5,0,79,48,0,30,135,9,0,94,181,118,63,12,34,0,0,0,4,0,3,12,36,77,129,3,1,46,92,0,4,53,2,75,14,0,5,156,22,1,39,1,0,0,0,14,0,19,57,14,39,0,64,128,51,104,86,5,8,3,0,0,2,0,62,78,17,112,126,45,119,60,96,22,68,2,0,45,56,1,0,50,36,0,34,120,63,44,8,68,84,87,46,0,0,0,0,0,0,0,7,0,16,2,0,1,6,62,171,82,36,48,58,32,32,33,7,72,9,107,20,9,0,70,29,2,45,18,17,82,43,94,4,43,2,0,2,1,0,0,0,38,34,17,78,107,79,39,25,140,29,48,94,20,142,53,35,64,11,4,2,26,0,8,80,107,48,16,1,0,0,1,1,2,5,66,14,0,80,66,0,0,84,19,0,111,84,34,99,0,2,0,0,0,0,57,1,6,0,8,1,1,21,32,15,148,31,6,70,17,42,151,11,6,0,5,21,12,0,0,78,19,9,42,59,83,171,33,83,112,27,27,68,2,88,155

Secondary structure (DSSP, 8-state):
--SEEEEEEEGGGGSS-TTT---GGG--GGG-SEEEEEEEEE-TTT-SEEES-HIIIIIT-HHHHHHGGGGGT-EEEEEEE-TGGGSSSHHHHHHT-HHHHHHHHHHHHHHHHHHT--EEEEE-S-SSSBTTBTTTS-TTHHHHHHHHHHHHHHHHHHHT-EEEEEE---HHHHHHH--HHHHHHH-SEEEE----SS-GGGSB---SS--S--TT-S-TTSSHHHHHHHHHHTT--GGGEEEEEESEEEEEEEPTTS-SSTT-BEEEEPPPPTTT--TTEEEHHHHHHHHHTT-PEEE--TTSSS--EEEETTEEEE---HHHHHHHHHHHHHTT-SEEEEE-GGGS-TTSTTTSS-SSHHHHHHHHHHH----PPPP-TT-/--SEEEEEEEGGGTTS-GGG---GGG--GGG-SEEEEEEEEE-TTT-SEE-S-HIIIIIT-HHHHHHGGGGGT-EEEEEEE-TGGGSSSHHHHHHT-HHHHHHHHHHHHHHHHHHT--EEEEE-S-SSSBTTBTTTS-TTHHHHHHHHHHHHHHHHHTTT-EEEEEE---HHHHHHH--HHHHHHH-SEEEE----SS-GGGSB---SS--S--TT-S-TT-SHHHHHHHHHHTT--GGGEEEEEESEEEEEEEPTTS-SSTT-BEEEEPPPPTTT--TTEEEHHHHHHHHHTS-PEEE--TTSSS--EEEETTEEEE---HHHHHHHHHHHHHTT-SEEEEE-GGGS-TTSTTTSS-SSHHHHHHHHHHH----PPPP-TT-

Sequence (766 aa):
ERFKVVCYYTNWAWYRPDNGKYTPGDINPELCTHIIYAFAVLDKEELVIKSHDIWLDVENKFYEKVTALKSHGVKVLLGLGGWDDSAGDKYSRLVNNVSARRKFVVHAVDFLEQYGFDGLDLDWEYPKCWQVECEKGPDSDKQGFADLVKELRKAFNRRGMLLSAAVSASKRVIDYAYNVPALSMNLDWISLMTYDYHGQWDKKTGHVAPMYVHDKDTDNTFNVNFTVNYWINKGADRKKLVVGVPFYGQSFSVVEGAGTGLGAPTYAGGEAGDETRARGFLSFYEICERVKVKGWKVHRDPGGRIGPYATHDDQWVSFDDDFMARHKAEYVRAMELGGSMAWSLDLDDFTGKYCGCCGKAPLLTTINHVLRGKEAPPPCCILHEERFKVVCYYTNWWAWYRPDNGKYTPGDINPELCTHIIYAFAVLDKEELVIKSHDIWLDVENKFYEKVTALKSHGVKVLLGLGGWDDSAGDKYSRLVNNVSARRKFVVHAVDFLEQYGFDGLDLDWEYPKCWQVECEKGPDSDKQGFADLVKELRKAFNRRGMLLSAAVSASKRVIDYAYNVPALSMNLDWISLMTYDYHGQWDKKTGHVAPMYVHDKDTDNTFNVNFTVNYWINKGADRKKLVVGVPFYGQSFSVVEGAGTGLGAPTYAGGEAGDETRARGFLSFYEICERVKVKGWKVHRDPGGRIGPYATHDDQWVSFDDDFMARHKAEYVRAMELGGSMAWSLDLDDFTGKYCGCCGKAPLLTTINHVLRGKEAPPPCCILHE

InterPro domains:
  IPR001223 Glycoside hydrolase family 18, catalytic domain [PF00704] (143-483)
  IPR001223 Glycoside hydrolase family 18, catalytic domain [PF00704] (627-968)
  IPR001223 Glycoside hydrolase family 18, catalytic domain [PF00704] (1613-1966)
  IPR001223 Glycoside hydrolase family 18, catalytic domain [PF00704] (2059-2403)
  IPR001223 Glycoside hydrolase family 18, catalytic domain [PF00704] (2558-2895)
  IPR001223 Glycoside hydrolase family 18, catalytic domain [PS51910] (141-506)
  IPR001223 Glycoside hydrolase family 18, catalytic domain [PS51910] (626-992)
  IPR001223 Glycoside hydrolase family 18, catalytic domain [PS51910] (1612-1990)
  IPR001223 Glycoside hydrolase family 18, catalytic domain [PS51910] (2058-2428)
  IPR001223 Glycoside hydrolase family 18, catalytic domain [PS51910] (2556-2919)
  IPR001579 Glycosyl hydrolase family 18, active site [PS01095] (1725-1733)
  IPR001579 Glycosyl hydrolase family 18, active site [PS01095] (2172-2180)
  IPR002557 Chitin binding domain [PF01607] (520-571)
  IPR002557 Chitin binding domain [PF01607] (1102-1149)
  IPR002557 Chitin binding domain [PF01607] (1228-1276)
  IPR002557 Chitin binding domain [PF01607] (1313-1362)
  IPR002557 Chitin binding domain [PF01607] (1419-1463)
  IPR002557 Chitin binding domain [PF01607] (1495-1543)
  IPR002557 Chitin binding domain [PF01607] (2494-2536)
  IPR002557 Chitin binding domain [PS50940] (517-573)

B-factor: mean 22.32, std 9.24, range [9.09, 83.23]

Organism: Ostrinia furnacalis (NCBI:txid93504)